Protein AF-0000000080726819 (afdb_homodimer)

Radius of gyration: 33.62 Å; Cα contacts (8 Å, |Δi|>4): 1316; chains: 2; bounding box: 172×90×81 Å

Foldseek 3Di:
DPPPPPPPPPPPPPPPPPVVPPCPPDPDDLPPVQQVVQVVLLVVLVPQQPDDDPPPPPPDDDDDDDDDDDDDDDPDDPDPPPPPPPPPPPPPPPPPPPPVVPADDLLDPCCCVAAAVLLPEAEAEDADDDPALCVVLVHDDDPVADLPDPLNVNERQARGGGLSNLLVQLQVLLVCVVVVHFQVVLVVSCVVHPGGADDPPDQAEQPVGKYKGKDALDFDFADPPALQHARDRDNPPPVRHDDHRLRLRFRMWIFIFQSNHDPVCVVLLRVQHPDDPGTGQIAEGEHEDGPPGDLSSRVSSQSSVQQSSLVSLLVLLLLLCVLPVVQRPDQVLRKHKYKYDDRQKIWIWMKGFDDDPNDGRYIYIYTHDMDGSSDSVRSVRSSRNSNSSVVSCRPVVVLSSVSSSVSNCVSVVHDDDDSPPPPPPPCPPVPD/DPPPPPPPPPPPPPPPPPPVPPCPPPPDDLPPVQQVVQVCLLVVLVPQQPDDDPDPPDDPPPDPDDDDDDDDDDPPPPDPPPPPPPPPPPPPPPPPPVPVVPADDLLDPCCCVAAAVLLPEAEAEDADDDPALCVVLVHDDDDVAPLPDPLNVNERQARDHDLSNLLVQLQVLLVCVVVVHFQVVLVVSCVSHPGGADDPPDQAEQPVGKYKGKDALDFDFADPPALQHARDRDNPPPVRHDDHRLRLRFRMWIFIFQSNHDPVCVVLLRVQHDDDPGTGQIAEGEHEDHPPGDLSSRVSSQSSVQQSSLVSLLVLLLLLCVLPVVQRPDQVLRKHKYKYDDRQKIWIWMKGFDDDPNDGRYIYIYTHDMDGSSDSVRSVRSSRNSNSSSVSCRPVVVLSSVLSSVSNCVSVVHDDDDSPPPPPPPCPPPPD

Sequence (864 aa):
MSPETSTTNDHTDRVENAELYSPLDQIPETDSKATNELWGVITGNISTMSTGGNKKVGRTRRDGTMARSTASGTSSSILRSTTASEAAESEITLGSTWTHSRTITPRSSRFAELVLNPRRIFVNYTNAIVPTPFVHFGTRKPEEGYKALPNLGSANIWIDMEDSNVSKLAAEYKEMRGYNLCETEFASLAMDFLLRREWRSSGTQEDRLWRADRMLELVSPPKESAHWRKPPILNDGMLDHVEWTWDVRPDCSYWLSLKGFSPVYRFQIQNCTFVRDWITCPYFSVEFKRDGESEDVAVARVTAAASLALFNRYRLHSEAKKAKPTVCSDSTTIRHYSLTFVGPKFVFWVLQPDIADGKWNGCTMKRLVGADASDEYGVGQLIDWINEIHRWGLSIHAGSCQRDIKAILNVGGVRTSDIHSTGLELDQSTGGMSPETSTTNDHTDRVENAELYSPLDQIPETDSKATNELWGVITGNISTMSTGGNKKVGRTRRDGTMARSTASGTSSSILRSTTASEAAESEITLGSTWTHSRTITPRSSRFAELVLNPRRIFVNYTNAIVPTPFVHFGTRKPEEGYKALPNLGSANIWIDMEDSNVSKLAAEYKEMRGYNLCETEFASLAMDFLLRREWRSSGTQEDRLWRADRMLELVSPPKESAHWRKPPILNDGMLDHVEWTWDVRPDCSYWLSLKGFSPVYRFQIQNCTFVRDWITCPYFSVEFKRDGESEDVAVARVTAAASLALFNRYRLHSEAKKAKPTVCSDSTTIRHYSLTFVGPKFVFWVLQPDIADGKWNGCTMKRLVGADASDEYGVGQLIDWINEIHRWGLSIHAGSCQRDIKAILNVGGVRTSDIHSTGLELDQSTGG

Nearest PDB structures (foldseek):
  7oi6-assembly1_5  TM=5.204E-01  e=4.390E-03  Homo sapiens
  7a5g-assembly1_53  TM=4.916E-01  e=9.823E-02  Homo sapiens
  4ttz-assembly1_C  TM=4.423E-01  e=7.649E-01  Chlamydomonas reinhardtii
  4u2j-assembly2_C  TM=4.417E-01  e=1.297E+00  Chlamydomonas reinhardtii
  6zz8-assembly2_C-2  TM=3.591E-01  e=6.803E-01  Chlamydomonas reinhardtii

Organism: Metarhizium acridum (strain CQMa 102) (NCBI:txid655827)

pLDDT: mean 74.88, std 29.7, range [15.62, 98.81]

Secondary structure (DSSP, 8-state):
-------------------------------HHHHHHHHHHHHHTTGGG--------------------------------------------TTS---------TTSTTHIIIIIGGGTEEEE-SPP----HHHHHT----TT-GGGSTT-TT--------HHHHHHHHHHHHHHHHTT--HHHHHHHHHHHTS----TTS--------EEEEESS------TTSSS-PPPP--TT-TT----------SEEEEEE-TTS-HHHHHHHTTTS-EETTEEEEEEEEEEPPTTS-HHHHHHHHHHHHHHHHHHHHHHHHHHHHH-TTTS---TT--EEEEEEETTEEEEEEEEEEEETTEEEEEEEEEEEEEETTSHHHHHHHHHHHHHHHHHIIIIIHHHHHHHHHHHHHHTT---------------GGG-/-------------------------------HHHHHHHHHHHHHTTGGGGG------------------------------------------TTS---------TTSTTHIIIIIGGGTEEEE-SPP----HHHHHT----TT-GGGSTT-TT--------HHHHHHHHHHHHHHHHTT--HHHHHHHHHHHTS----TTS--------EEEEESS------TTSSS-PPPP--TT-TT----------SEEEEEE-TTS-HHHHHHHTTTS-EETTEEEEEEEEEEPPTTS-HHHHHHHHHHHHHHHHHHHHHHHHHHHHH-TTTS---TT--EEEEEEETTEEEEEEEEEEEETTEEEEEEEEEEEEEETTSHHHHHHHHHHHHHHHHHIIIIIHHHHHHHHHHHHHHTT---------------GGG-

Solvent-accessible surface area (backbone atoms only — not comparable to full-atom values): 49769 Å² total; per-residue (Å²): 136,80,80,74,76,76,75,76,78,77,74,75,74,74,76,74,68,71,71,74,74,71,74,71,65,74,70,69,70,80,46,56,60,35,48,44,33,13,51,32,21,55,43,48,46,64,60,63,55,66,76,79,79,84,73,78,79,77,78,74,77,81,72,86,73,85,82,79,80,74,84,81,77,85,75,82,70,85,75,78,79,69,84,77,76,80,73,74,80,74,78,76,70,78,69,65,72,69,67,68,68,75,78,74,42,55,78,39,90,55,31,55,66,27,50,31,43,31,27,43,42,46,78,39,82,67,60,59,91,56,93,42,59,37,68,75,71,73,52,72,86,58,87,78,40,68,50,67,38,87,73,34,33,74,35,49,49,58,72,41,62,37,69,53,23,40,46,49,51,7,41,33,38,38,44,41,57,73,66,64,59,54,32,64,48,42,49,48,52,40,48,69,67,66,55,48,55,49,69,77,53,53,84,60,61,75,73,70,42,51,33,58,37,60,39,47,45,49,88,69,57,48,40,87,91,48,57,39,33,67,71,60,78,67,45,78,81,54,80,70,62,54,88,62,75,64,65,60,41,45,60,30,32,34,22,36,32,47,60,16,42,54,69,68,55,61,60,54,46,54,79,63,36,46,58,64,94,50,32,31,73,55,42,38,39,31,22,60,30,50,78,95,52,55,64,62,32,27,53,46,41,41,49,52,43,40,46,32,44,35,44,34,51,50,49,39,41,53,53,8,23,71,58,32,50,84,79,44,63,77,67,85,68,56,54,24,34,37,38,39,33,54,60,53,29,37,38,37,32,42,32,40,70,35,69,53,94,89,33,89,58,28,30,43,35,33,33,45,48,70,47,42,28,47,36,48,68,28,37,51,50,51,50,50,40,54,42,50,50,49,51,42,42,56,41,57,43,41,49,52,50,50,46,24,48,48,34,40,38,45,74,73,68,47,90,68,79,81,77,68,78,75,66,74,69,72,79,68,67,73,77,113,133,83,78,78,77,77,75,75,76,76,75,76,74,74,75,75,71,71,72,75,73,73,72,70,67,75,70,68,69,80,46,57,62,32,48,42,35,18,52,32,18,62,44,50,45,64,59,64,53,66,74,78,79,82,75,79,78,76,73,78,69,83,77,80,71,84,75,83,82,75,84,82,76,84,70,81,73,77,75,75,79,66,83,77,75,80,75,74,79,72,75,75,69,77,71,64,72,68,66,68,67,76,78,74,42,54,78,38,92,53,30,55,68,25,50,32,42,32,29,42,42,46,78,40,81,67,62,58,92,56,93,42,60,36,67,76,70,72,52,73,86,59,88,77,39,69,48,67,39,88,72,33,35,71,36,46,51,61,72,48,64,41,68,53,21,40,45,48,51,7,41,34,37,37,45,38,57,74,66,63,58,53,32,64,46,41,49,49,53,41,48,69,65,67,54,47,55,49,69,78,50,53,84,61,60,74,74,70,43,50,32,58,38,58,38,45,45,48,88,67,57,47,39,86,92,48,58,37,33,67,72,59,76,68,45,77,78,54,78,71,62,54,90,62,77,64,66,60,40,44,60,29,33,35,22,36,31,47,60,15,42,54,69,67,54,61,58,55,47,54,80,63,38,46,59,63,94,51,34,30,74,55,41,38,38,31,22,58,31,51,78,97,52,55,65,62,34,27,53,47,41,43,49,51,44,40,47,33,43,37,45,34,52,50,49,40,41,54,53,8,23,72,58,32,49,87,79,45,63,78,65,86,67,56,54,24,34,36,38,39,34,55,60,52,31,36,37,36,34,41,33,40,71,34,69,54,96,90,33,88,57,29,31,42,36,33,32,46,50,69,47,43,28,48,34,50,68,29,37,50,50,52,49,50,40,55,42,50,49,47,50,41,41,56,43,57,41,42,48,50,50,50,47,25,48,48,34,41,37,46,73,73,68,44,90,67,78,82,77,68,80,74,65,74,70,71,79,69,66,73,77,112

Structure (mmCIF, N/CA/C/O backbone):
data_AF-0000000080726819-model_v1
#
loop_
_entity.id
_entity.type
_entity.pdbx_description
1 polymer 'Uncharacterized protein'
#
loop_
_atom_site.group_PDB
_atom_site.id
_atom_site.type_symbol
_atom_site.label_atom_id
_atom_site.label_alt_id
_atom_site.label_comp_id
_atom_site.label_asym_id
_atom_site.label_entity_id
_atom_site.label_seq_id
_atom_site.pdbx_PDB_ins_code
_atom_site.Cartn_x
_atom_site.Cartn_y
_atom_site.Cartn_z
_atom_site.occupancy
_atom_site.B_iso_or_equiv
_atom_site.auth_seq_id
_atom_site.auth_comp_id
_atom_site.auth_asym_id
_atom_site.auth_atom_id
_atom_site.pdbx_PDB_model_num
ATOM 1 N N . MET A 1 1 ? -87.312 -15.336 1.708 1 24.67 1 MET A N 1
ATOM 2 C CA . MET A 1 1 ? -86.25 -15.773 2.621 1 24.67 1 MET A CA 1
ATOM 3 C C . MET A 1 1 ? -85.125 -14.727 2.713 1 24.67 1 MET A C 1
ATOM 5 O O . MET A 1 1 ? -84.875 -14.023 1.739 1 24.67 1 MET A O 1
ATOM 9 N N . SER A 1 2 ? -84.812 -14.344 3.98 1 24.44 2 SER A N 1
ATOM 10 C CA . SER A 1 2 ? -84.25 -13.211 4.75 1 24.44 2 SER A CA 1
ATOM 11 C C . SER A 1 2 ? -82.75 -13.039 4.535 1 24.44 2 SER A C 1
ATOM 13 O O . SER A 1 2 ? -82 -13.938 4.852 1 24.44 2 SER A O 1
ATOM 15 N N . PRO A 1 3 ? -82.375 -12.461 3.434 1 29.05 3 PRO A N 1
ATOM 16 C CA . PRO A 1 3 ? -81 -12.445 2.967 1 29.05 3 PRO A CA 1
ATOM 17 C C . PRO A 1 3 ? -80.062 -11.781 3.961 1 29.05 3 PRO A C 1
ATOM 19 O O . PRO A 1 3 ? -80.188 -10.594 4.258 1 29.05 3 PRO A O 1
ATOM 22 N N . GLU A 1 4 ? -79.812 -12.531 5.051 1 23.92 4 GLU A N 1
ATOM 23 C CA . GLU A 1 4 ? -79.125 -12.023 6.242 1 23.92 4 GLU A CA 1
ATOM 24 C C . GLU A 1 4 ? -77.75 -11.484 5.902 1 23.92 4 GLU A C 1
ATOM 26 O O . GLU A 1 4 ? -77 -12.117 5.16 1 23.92 4 GLU A O 1
ATOM 31 N N . THR A 1 5 ? -77.562 -10.195 5.844 1 28.45 5 THR A N 1
ATOM 32 C CA . THR A 1 5 ? -76.562 -9.211 5.582 1 28.45 5 THR A CA 1
ATOM 33 C C . THR A 1 5 ? -75.375 -9.406 6.531 1 28.45 5 THR A C 1
ATOM 35 O O . THR A 1 5 ? -75.438 -9.086 7.719 1 28.45 5 THR A O 1
ATOM 38 N N . SER A 1 6 ? -74.812 -10.656 6.512 1 25.08 6 SER A N 1
ATOM 39 C CA . SER A 1 6 ? -73.812 -10.969 7.562 1 25.08 6 SER A CA 1
ATOM 40 C C . SER A 1 6 ? -72.688 -9.969 7.578 1 25.08 6 SER A C 1
ATOM 42 O O . SER A 1 6 ? -72.062 -9.727 6.547 1 25.08 6 SER A O 1
ATOM 44 N N . THR A 1 7 ? -72.75 -8.953 8.422 1 25.88 7 THR A N 1
ATOM 45 C CA . THR A 1 7 ? -71.938 -7.824 8.766 1 25.88 7 THR A CA 1
ATOM 46 C C . THR A 1 7 ? -70.562 -8.305 9.25 1 25.88 7 THR A C 1
ATOM 48 O O . THR A 1 7 ? -70.438 -8.875 10.336 1 25.88 7 THR A O 1
ATOM 51 N N . THR A 1 8 ? -69.875 -9.086 8.391 1 25.14 8 THR A N 1
ATOM 52 C CA . THR A 1 8 ? -68.625 -9.68 8.859 1 25.14 8 THR A CA 1
ATOM 53 C C . THR A 1 8 ? -67.688 -8.609 9.438 1 25.14 8 THR A C 1
ATOM 55 O O . THR A 1 8 ? -67.438 -7.594 8.789 1 25.14 8 THR A O 1
ATOM 58 N N . ASN A 1 9 ? -67.75 -8.445 10.758 1 23.3 9 ASN A N 1
ATOM 59 C CA . ASN A 1 9 ? -67.062 -7.578 11.695 1 23.3 9 ASN A CA 1
ATOM 60 C C . ASN A 1 9 ? -65.562 -7.746 11.578 1 23.3 9 ASN A C 1
ATOM 62 O O . ASN A 1 9 ? -65 -8.812 11.883 1 23.3 9 ASN A O 1
ATOM 66 N N . ASP A 1 10 ? -64.938 -7.402 10.43 1 23.31 10 ASP A N 1
ATOM 67 C CA . ASP A 1 10 ? -63.531 -7.527 10.156 1 23.31 10 ASP A CA 1
ATOM 68 C C . ASP A 1 10 ? -62.719 -6.82 11.227 1 23.31 10 ASP A C 1
ATOM 70 O O . ASP A 1 10 ? -62.75 -5.598 11.352 1 23.31 10 ASP A O 1
ATOM 74 N N . HIS A 1 11 ? -62.781 -7.375 12.484 1 23.81 11 HIS A N 1
ATOM 75 C CA . HIS A 1 11 ? -62 -6.848 13.602 1 23.81 11 HIS A CA 1
ATOM 76 C C . HIS A 1 11 ? -60.531 -6.75 13.234 1 23.81 11 HIS A C 1
ATOM 78 O O . HIS A 1 11 ? -59.906 -7.75 12.891 1 23.81 11 HIS A O 1
ATOM 84 N N . THR A 1 12 ? -60.156 -5.68 12.516 1 23.86 12 THR A N 1
ATOM 85 C CA . THR A 1 12 ? -58.812 -5.285 12.164 1 23.86 12 THR A CA 1
ATOM 86 C C . THR A 1 12 ? -57.906 -5.262 13.398 1 23.86 12 THR A C 1
ATOM 88 O O . THR A 1 12 ? -58.125 -4.461 14.312 1 23.86 12 THR A O 1
ATOM 91 N N . ASP A 1 13 ? -57.719 -6.473 13.984 1 21.81 13 ASP A N 1
ATOM 92 C CA . ASP A 1 13 ? -56.844 -6.559 15.148 1 21.81 13 ASP A CA 1
ATOM 93 C C . ASP A 1 13 ? -55.531 -5.809 14.914 1 21.81 13 ASP A C 1
ATOM 95 O O . ASP A 1 13 ? -54.812 -6.082 13.945 1 21.81 13 ASP A O 1
ATOM 99 N N . ARG A 1 14 ? -55.5 -4.523 15.258 1 22.58 14 ARG A N 1
ATOM 100 C CA . ARG A 1 14 ? -54.344 -3.662 15.328 1 22.58 14 ARG A CA 1
ATOM 101 C C . ARG A 1 14 ? -53.219 -4.332 16.109 1 22.58 14 ARG A C 1
ATOM 103 O O . ARG A 1 14 ? -53.344 -4.535 17.328 1 22.58 14 ARG A O 1
ATOM 110 N N . VAL A 1 15 ? -52.719 -5.43 15.57 1 22.69 15 VAL A N 1
ATOM 111 C CA . VAL A 1 15 ? -51.625 -6.062 16.266 1 22.69 15 VAL A CA 1
ATOM 112 C C . VAL A 1 15 ? -50.594 -5.012 16.672 1 22.69 15 VAL A C 1
ATOM 114 O O . VAL A 1 15 ? -50.062 -4.285 15.82 1 22.69 15 VAL A O 1
ATOM 117 N N . GLU A 1 16 ? -50.75 -4.402 17.797 1 22.47 16 GLU A N 1
ATOM 118 C CA . GLU A 1 16 ? -49.844 -3.494 18.484 1 22.47 16 GLU A CA 1
ATOM 119 C C . GLU A 1 16 ? -48.469 -4.125 18.656 1 22.47 16 GLU A C 1
ATOM 121 O O . GLU A 1 16 ? -48.219 -4.805 19.641 1 22.47 16 GLU A O 1
ATOM 126 N N . ASN A 1 17 ? -48.094 -5.004 17.844 1 21.48 17 ASN A N 1
ATOM 127 C CA . ASN A 1 17 ? -46.875 -5.629 18.328 1 21.48 17 ASN A CA 1
ATOM 128 C C . ASN A 1 17 ? -45.75 -4.617 18.422 1 21.48 17 ASN A C 1
ATOM 130 O O . ASN A 1 17 ? -45 -4.402 17.469 1 21.48 17 ASN A O 1
ATOM 134 N N . ALA A 1 18 ? -45.969 -3.375 18.703 1 21.98 18 ALA A N 1
ATOM 135 C CA . ALA A 1 18 ? -44.781 -2.535 18.641 1 21.98 18 ALA A CA 1
ATOM 136 C C . ALA A 1 18 ? -43.688 -3.035 19.594 1 21.98 18 ALA A C 1
ATOM 138 O O . ALA A 1 18 ? -43.75 -2.758 20.797 1 21.98 18 ALA A O 1
ATOM 139 N N . GLU A 1 19 ? -43.562 -4.355 19.766 1 23.61 19 GLU A N 1
ATOM 140 C CA . GLU A 1 19 ? -42.5 -4.602 20.734 1 23.61 19 GLU A CA 1
ATOM 141 C C . GLU A 1 19 ? -41.25 -3.803 20.406 1 23.61 19 GLU A C 1
ATOM 143 O O . GLU A 1 19 ? -40.719 -3.896 19.297 1 23.61 19 GLU A O 1
ATOM 148 N N . LEU A 1 20 ? -41.188 -2.633 20.984 1 24.72 20 LEU A N 1
ATOM 149 C CA . LEU A 1 20 ? -40 -1.755 21 1 24.72 20 LEU A CA 1
ATOM 150 C C . LEU A 1 20 ? -38.75 -2.539 21.344 1 24.72 20 LEU A C 1
ATOM 152 O O . LEU A 1 20 ? -38.594 -3.057 22.453 1 24.72 20 LEU A O 1
ATOM 156 N N . TYR A 1 21 ? -38.344 -3.412 20.438 1 22.58 21 TYR A N 1
ATOM 157 C CA . TYR A 1 21 ? -37.031 -4.055 20.672 1 22.58 21 TYR A CA 1
ATOM 158 C C . TYR A 1 21 ? -36 -3.037 21.094 1 22.58 21 TYR A C 1
ATOM 160 O O . TYR A 1 21 ? -35.719 -2.072 20.391 1 22.58 21 TYR A O 1
ATOM 168 N N . SER A 1 22 ? -36.062 -2.672 22.359 1 24.56 22 SER A N 1
ATOM 169 C CA . SER A 1 22 ? -34.969 -1.88 22.922 1 24.56 22 SER A CA 1
ATOM 170 C C . SER A 1 22 ? -33.625 -2.562 22.703 1 24.56 22 SER A C 1
ATOM 172 O O . SER A 1 22 ? -33.312 -3.57 23.344 1 24.56 22 SER A O 1
ATOM 174 N N . PRO A 1 23 ? -33.281 -2.764 21.469 1 24.44 23 PRO A N 1
ATOM 175 C CA . PRO A 1 23 ? -32 -3.43 21.281 1 24.44 23 PRO A CA 1
ATOM 176 C C . PRO A 1 23 ? -30.906 -2.84 22.156 1 24.44 23 PRO A C 1
ATOM 178 O O . PRO A 1 23 ? -30.266 -1.854 21.766 1 24.44 23 PRO A O 1
ATOM 181 N N . LEU A 1 24 ? -31.266 -2.391 23.312 1 28.3 24 LEU A N 1
ATOM 182 C CA . LEU A 1 24 ? -30.109 -1.933 24.078 1 28.3 24 LEU A CA 1
ATOM 183 C C . LEU A 1 24 ? -29.031 -3.012 24.141 1 28.3 24 LEU A C 1
ATOM 185 O O . LEU A 1 24 ? -28.875 -3.67 25.172 1 28.3 24 LEU A O 1
ATOM 189 N N . ASP A 1 25 ? -29.125 -3.99 23.25 1 25.73 25 ASP A N 1
ATOM 190 C CA . ASP A 1 25 ? -28.156 -5.051 23.484 1 25.73 25 ASP A CA 1
ATOM 191 C C . ASP A 1 25 ? -26.766 -4.469 23.75 1 25.73 25 ASP A C 1
ATOM 193 O O . ASP A 1 25 ? -26.422 -3.414 23.219 1 25.73 25 ASP A O 1
ATOM 197 N N . GLN A 1 26 ? -26.156 -5.102 24.781 1 27.77 26 GLN A N 1
ATOM 198 C CA . GLN A 1 26 ? -24.859 -4.977 25.438 1 27.77 26 GLN A CA 1
ATOM 199 C C . GLN A 1 26 ? -23.719 -4.969 24.422 1 27.77 26 GLN A C 1
ATOM 201 O O . GLN A 1 26 ? -23.516 -5.949 23.703 1 27.77 26 GLN A O 1
ATOM 206 N N . ILE A 1 27 ? -23.656 -3.924 23.859 1 29.73 27 ILE A N 1
ATOM 207 C CA . ILE A 1 27 ? -22.484 -3.836 23 1 29.73 27 ILE A CA 1
ATOM 208 C C . ILE A 1 27 ? -21.266 -4.398 23.734 1 29.73 27 ILE A C 1
ATOM 210 O O . ILE A 1 27 ? -20.891 -3.9 24.797 1 29.73 27 ILE A O 1
ATOM 214 N N . PRO A 1 28 ? -21.141 -5.676 23.516 1 29.34 28 PRO A N 1
ATOM 215 C CA . PRO A 1 28 ? -20.031 -6.309 24.234 1 29.34 28 PRO A CA 1
ATOM 216 C C . PRO A 1 28 ? -18.812 -5.41 24.344 1 29.34 28 PRO A C 1
ATOM 218 O O . PRO A 1 28 ? -18.609 -4.543 23.484 1 29.34 28 PRO A O 1
ATOM 221 N N . GLU A 1 29 ? -18.312 -5.25 25.484 1 31.47 29 GLU A N 1
ATOM 222 C CA . GLU A 1 29 ? -17.109 -4.535 25.891 1 31.47 29 GLU A CA 1
ATOM 223 C C . GLU A 1 29 ? -15.977 -4.758 24.891 1 31.47 29 GLU A C 1
ATOM 225 O O . GLU A 1 29 ? -15.758 -5.879 24.438 1 31.47 29 GLU A O 1
ATOM 230 N N . THR A 1 30 ? -15.773 -3.783 24.25 1 35.38 30 THR A N 1
ATOM 231 C CA . THR A 1 30 ? -14.727 -3.801 23.234 1 35.38 30 THR A CA 1
ATOM 232 C C . THR A 1 30 ? -13.469 -4.484 23.766 1 35.38 30 THR A C 1
ATOM 234 O O . THR A 1 30 ? -12.875 -4.023 24.75 1 35.38 30 THR A O 1
ATOM 237 N N . ASP A 1 31 ? -13.578 -5.844 23.781 1 33.88 31 ASP A N 1
ATOM 238 C CA . ASP A 1 31 ? -12.477 -6.652 24.281 1 33.88 31 ASP A CA 1
ATOM 239 C C . ASP A 1 31 ? -11.164 -6.301 23.578 1 33.88 31 ASP A C 1
ATOM 241 O O . ASP A 1 31 ? -11.016 -6.539 22.391 1 33.88 31 ASP A O 1
ATOM 245 N N . SER A 1 32 ? -10.555 -5.297 24.172 1 37.03 32 SER A N 1
ATOM 246 C CA . SER A 1 32 ? -9.203 -4.922 23.766 1 37.03 32 SER A CA 1
ATOM 247 C C . SER A 1 32 ? -8.375 -6.145 23.391 1 37.03 32 SER A C 1
ATOM 249 O O . SER A 1 32 ? -7.434 -6.047 22.594 1 37.03 32 SER A O 1
ATOM 251 N N . LYS A 1 33 ? -8.844 -7.305 24.031 1 38.41 33 LYS A N 1
ATOM 252 C CA . LYS A 1 33 ? -8.203 -8.586 23.75 1 38.41 33 LYS A CA 1
ATOM 253 C C . LYS A 1 33 ? -8.523 -9.055 22.328 1 38.41 33 LYS A C 1
ATOM 255 O O . LYS A 1 33 ? -7.641 -9.539 21.625 1 38.41 33 LYS A O 1
ATOM 260 N N . ALA A 1 34 ? -9.758 -8.812 22.016 1 41.12 34 ALA A N 1
ATOM 261 C CA . ALA A 1 34 ? -10.18 -9.328 20.719 1 41.12 34 ALA A CA 1
ATOM 262 C C . ALA A 1 34 ? -9.562 -8.531 19.578 1 41.12 34 ALA A C 1
ATOM 264 O O . ALA A 1 34 ? -9.156 -9.094 18.562 1 41.12 34 ALA A O 1
ATOM 265 N N . THR A 1 35 ? -9.453 -7.168 19.672 1 44.62 35 THR A N 1
ATOM 266 C CA . THR A 1 35 ? -8.812 -6.328 18.672 1 44.62 35 THR A CA 1
ATOM 267 C C . THR A 1 35 ? -7.316 -6.617 18.594 1 44.62 35 THR A C 1
ATOM 269 O O . THR A 1 35 ? -6.762 -6.75 17.5 1 44.62 35 THR A O 1
ATOM 272 N N . ASN A 1 36 ? -6.789 -6.738 19.812 1 43.44 36 ASN A N 1
ATOM 273 C CA . ASN A 1 36 ? -5.402 -7.18 19.922 1 43.44 36 ASN A CA 1
ATOM 274 C C . ASN A 1 36 ? -5.215 -8.578 19.344 1 43.44 36 ASN A C 1
ATOM 276 O O . ASN A 1 36 ? -4.203 -8.867 18.703 1 43.44 36 ASN A O 1
ATOM 280 N N . GLU A 1 37 ? -6.316 -9.352 19.484 1 44.47 37 GLU A N 1
ATOM 281 C CA . GLU A 1 37 ? -6.328 -10.703 18.922 1 44.47 37 GLU A CA 1
ATOM 282 C C . GLU A 1 37 ? -6.387 -10.664 17.406 1 44.47 37 GLU A C 1
ATOM 284 O O . GLU A 1 37 ? -5.684 -11.422 16.734 1 44.47 37 GLU A O 1
ATOM 289 N N . LEU A 1 38 ? -7.152 -9.758 16.891 1 47.41 38 LEU A N 1
ATOM 290 C CA . LEU A 1 38 ? -7.25 -9.719 15.43 1 47.41 38 LEU A CA 1
ATOM 291 C C . LEU A 1 38 ? -5.938 -9.25 14.812 1 47.41 38 LEU A C 1
ATOM 293 O O . LEU A 1 38 ? -5.473 -9.82 13.828 1 47.41 38 LEU A O 1
ATOM 297 N N . TRP A 1 39 ? -5.5 -8.188 15.281 1 47.25 39 TRP A N 1
ATOM 298 C CA . TRP A 1 39 ? -4.188 -7.758 14.805 1 47.25 39 TRP A CA 1
ATOM 299 C C . TRP A 1 39 ? -3.105 -8.75 15.227 1 47.25 39 TRP A C 1
ATOM 301 O O . TRP A 1 39 ? -2.168 -9.016 14.469 1 47.25 39 TRP A O 1
ATOM 311 N N . GLY A 1 40 ? -3.453 -9.594 16.422 1 41.88 40 GLY A N 1
ATOM 312 C CA . GLY A 1 40 ? -2.701 -10.758 16.859 1 41.88 40 GLY A CA 1
ATOM 313 C C . GLY A 1 40 ? -2.762 -11.914 15.875 1 41.88 40 GLY A C 1
ATOM 314 O O . GLY A 1 40 ? -1.763 -12.602 15.664 1 41.88 40 GLY A O 1
ATOM 315 N N . VAL A 1 41 ? -3.943 -12.227 15.438 1 43.94 41 VAL A N 1
ATOM 316 C CA . VAL A 1 41 ? -4.105 -13.273 14.438 1 43.94 41 VAL A CA 1
ATOM 317 C C . VAL A 1 41 ? -3.264 -12.945 13.203 1 43.94 41 VAL A C 1
ATOM 319 O O . VAL A 1 41 ? -2.617 -13.828 12.641 1 43.94 41 VAL A O 1
ATOM 322 N N . ILE A 1 42 ? -3.324 -11.805 12.789 1 40.12 42 ILE A N 1
ATOM 323 C CA . ILE A 1 42 ? -2.535 -11.422 11.625 1 40.12 42 ILE A CA 1
ATOM 324 C C . ILE A 1 42 ? -1.048 -11.5 11.961 1 40.12 42 ILE A C 1
ATOM 326 O O . ILE A 1 42 ? -0.256 -12.031 11.18 1 40.12 42 ILE A O 1
ATOM 330 N N . THR A 1 43 ? -0.663 -11.133 13.164 1 39.19 43 THR A N 1
ATOM 331 C CA . THR A 1 43 ? 0.733 -11.133 13.586 1 39.19 43 THR A CA 1
ATOM 332 C C . THR A 1 43 ? 1.136 -12.508 14.125 1 39.19 43 THR A C 1
ATOM 334 O O . THR A 1 43 ? 2.322 -12.828 14.18 1 39.19 43 THR A O 1
ATOM 337 N N . GLY A 1 44 ? 0.182 -13.414 14.594 1 36.53 44 GLY A N 1
ATOM 338 C CA . GLY A 1 44 ? 0.424 -14.703 15.219 1 36.53 44 GLY A CA 1
ATOM 339 C C . GLY A 1 44 ? 1.023 -15.727 14.273 1 36.53 44 GLY A C 1
ATOM 340 O O . GLY A 1 44 ? 1.596 -16.719 14.711 1 36.53 44 GLY A O 1
ATOM 341 N N . ASN A 1 45 ? 0.64 -15.789 13.078 1 35.34 45 ASN A N 1
ATOM 342 C CA . ASN A 1 45 ? 1.121 -16.891 12.258 1 35.34 45 ASN A CA 1
ATOM 343 C C . ASN A 1 45 ? 2.635 -16.828 12.062 1 35.34 45 ASN A C 1
ATOM 345 O O . ASN A 1 45 ? 3.211 -17.672 11.375 1 35.34 45 ASN A O 1
ATOM 349 N N . ILE A 1 46 ? 3.236 -15.836 12.594 1 32.19 46 ILE A N 1
ATOM 350 C CA . ILE A 1 46 ? 4.676 -15.844 12.367 1 32.19 46 ILE A CA 1
ATOM 351 C C . ILE A 1 46 ? 5.355 -16.781 13.359 1 32.19 46 ILE A C 1
ATOM 353 O O . ILE A 1 46 ? 6.48 -17.234 13.133 1 32.19 46 ILE A O 1
ATOM 357 N N . SER A 1 47 ? 4.699 -17.297 14.406 1 31.83 47 SER A N 1
ATOM 358 C CA . SER A 1 47 ? 5.391 -18.078 15.422 1 31.83 47 SER A CA 1
ATOM 359 C C . SER A 1 47 ? 5.742 -19.469 14.906 1 31.83 47 SER A C 1
ATOM 361 O O . SER A 1 47 ? 6.465 -20.219 15.57 1 31.83 47 SER A O 1
ATOM 363 N N . THR A 1 48 ? 4.938 -20.062 14.031 1 29.53 48 THR A N 1
ATOM 364 C CA . THR A 1 48 ? 5.129 -21.516 13.906 1 29.53 48 THR A CA 1
ATOM 365 C C . THR A 1 48 ? 6.445 -21.812 13.203 1 29.53 48 THR A C 1
ATOM 367 O O . THR A 1 48 ? 6.809 -22.984 13.039 1 29.53 48 THR A O 1
ATOM 370 N N . MET A 1 49 ? 7.094 -20.953 12.617 1 26.34 49 MET A N 1
ATOM 371 C CA . MET A 1 49 ? 8.062 -21.578 11.727 1 26.34 49 MET A CA 1
ATOM 372 C C . MET A 1 49 ? 9.328 -21.969 12.484 1 26.34 49 MET A C 1
ATOM 374 O O . MET A 1 49 ? 10.367 -22.219 11.875 1 26.34 49 MET A O 1
ATOM 378 N N . SER A 1 50 ? 9.336 -21.969 13.812 1 24.3 50 SER A N 1
ATOM 379 C CA . SER A 1 50 ? 10.648 -22.062 14.445 1 24.3 50 SER A CA 1
ATOM 380 C C . SER A 1 50 ? 11.297 -23.422 14.188 1 24.3 50 SER A C 1
ATOM 382 O O . SER A 1 50 ? 12.5 -23.5 13.953 1 24.3 50 SER A O 1
ATOM 384 N N . THR A 1 51 ? 10.797 -24.547 14.57 1 25.72 51 THR A N 1
ATOM 385 C CA . THR A 1 51 ? 11.664 -25.453 15.32 1 25.72 51 THR A CA 1
ATOM 386 C C . THR A 1 51 ? 12.383 -26.422 14.383 1 25.72 51 THR A C 1
ATOM 388 O O . THR A 1 51 ? 12.961 -27.406 14.828 1 25.72 51 THR A O 1
ATOM 391 N N . GLY A 1 52 ? 12.594 -26.281 13.078 1 19.84 52 GLY A N 1
ATOM 392 C CA . GLY A 1 52 ? 13.133 -27.531 12.57 1 19.84 52 GLY A CA 1
ATOM 393 C C . GLY A 1 52 ? 14.508 -27.875 13.117 1 19.84 52 GLY A C 1
ATOM 394 O O . GLY A 1 52 ? 15.188 -27 13.664 1 19.84 52 GLY A O 1
ATOM 395 N N . GLY A 1 53 ? 14.938 -29.234 13.07 1 19.69 53 GLY A N 1
ATOM 396 C CA . GLY A 1 53 ? 15.875 -30.219 13.594 1 19.69 53 GLY A CA 1
ATOM 397 C C . GLY A 1 53 ? 17.297 -29.984 13.133 1 19.69 53 GLY A C 1
ATOM 398 O O . GLY A 1 53 ? 17.531 -29.453 12.047 1 19.69 53 GLY A O 1
ATOM 399 N N . ASN A 1 54 ? 18.172 -29.781 14.062 1 23.05 54 ASN A N 1
ATOM 400 C CA . ASN A 1 54 ? 19.641 -29.672 14.078 1 23.05 54 ASN A CA 1
ATOM 401 C C . ASN A 1 54 ? 20.297 -30.875 13.398 1 23.05 54 ASN A C 1
ATOM 403 O O . ASN A 1 54 ? 20.469 -31.922 14.023 1 23.05 54 ASN A O 1
ATOM 407 N N . LYS A 1 55 ? 19.828 -31.344 12.188 1 20.75 55 LYS A N 1
ATOM 408 C CA . LYS A 1 55 ? 20.609 -32.5 11.82 1 20.75 55 LYS A CA 1
ATOM 409 C C . LYS A 1 55 ? 22.078 -32.156 11.633 1 20.75 55 LYS A C 1
ATOM 411 O O . LYS A 1 55 ? 22.391 -31.078 11.117 1 20.75 55 LYS A O 1
ATOM 416 N N . LYS A 1 56 ? 23.031 -32.844 12.289 1 21.34 56 LYS A N 1
ATOM 417 C CA . LYS A 1 56 ? 24.469 -32.969 12.469 1 21.34 56 LYS A CA 1
ATOM 418 C C . LYS A 1 56 ? 25.156 -33.281 11.141 1 21.34 56 LYS A C 1
ATOM 420 O O . LYS A 1 56 ? 25.234 -34.438 10.719 1 21.34 56 LYS A O 1
ATOM 425 N N . VAL A 1 57 ? 24.844 -32.562 9.992 1 19.03 57 VAL A N 1
ATOM 426 C CA . VAL A 1 57 ? 25.562 -33.219 8.906 1 19.03 57 VAL A CA 1
ATOM 427 C C . VAL A 1 57 ? 27.062 -32.969 9.055 1 19.03 57 VAL A C 1
ATOM 429 O O . VAL A 1 57 ? 27.5 -31.844 9.242 1 19.03 57 VAL A O 1
ATOM 432 N N . GLY A 1 58 ? 27.828 -34 9.445 1 19.2 58 GLY A N 1
ATOM 433 C CA . GLY A 1 58 ? 29.234 -34.344 9.617 1 19.2 58 GLY A CA 1
ATOM 434 C C . GLY A 1 58 ? 30.062 -34.094 8.359 1 19.2 58 GLY A C 1
ATOM 435 O O . GLY A 1 58 ? 29.953 -34.844 7.387 1 19.2 58 GLY A O 1
ATOM 436 N N . ARG A 1 59 ? 29.953 -32.906 7.82 1 17.88 59 ARG A N 1
ATOM 437 C CA . ARG A 1 59 ? 30.688 -32.875 6.559 1 17.88 59 ARG A CA 1
ATOM 438 C C . ARG A 1 59 ? 32.188 -33.094 6.785 1 17.88 59 ARG A C 1
ATOM 440 O O . ARG A 1 59 ? 32.781 -32.469 7.664 1 17.88 59 ARG A O 1
ATOM 447 N N . THR A 1 60 ? 32.562 -34.188 6.348 1 17.12 60 THR A N 1
ATOM 448 C CA . THR A 1 60 ? 33.938 -34.719 6.242 1 17.12 60 THR A CA 1
ATOM 449 C C . THR A 1 60 ? 34.781 -33.781 5.379 1 17.12 60 THR A C 1
ATOM 451 O O . THR A 1 60 ? 34.281 -33.094 4.484 1 17.12 60 THR A O 1
ATOM 454 N N . ARG A 1 61 ? 36 -33.531 5.797 1 19.36 61 ARG A N 1
ATOM 455 C CA . ARG A 1 61 ? 37.219 -32.719 5.562 1 19.36 61 ARG A CA 1
ATOM 456 C C . ARG A 1 61 ? 37.781 -33 4.18 1 19.36 61 ARG A C 1
ATOM 458 O O . ARG A 1 61 ? 38.906 -32.594 3.873 1 19.36 61 ARG A O 1
ATOM 465 N N . ARG A 1 62 ? 36.969 -33.469 3.088 1 17.38 62 ARG A N 1
ATOM 466 C CA . ARG A 1 62 ? 38 -34.031 2.23 1 17.38 62 ARG A CA 1
ATOM 467 C C . ARG A 1 62 ? 38.906 -32.938 1.672 1 17.38 62 ARG A C 1
ATOM 469 O O . ARG A 1 62 ? 38.469 -31.812 1.41 1 17.38 62 ARG A O 1
ATOM 476 N N . ASP A 1 63 ? 40.219 -33.125 1.537 1 18.44 63 ASP A N 1
ATOM 477 C CA . ASP A 1 63 ? 41.594 -32.656 1.355 1 18.44 63 ASP A CA 1
ATOM 478 C C . ASP A 1 63 ? 41.844 -32.219 -0.084 1 18.44 63 ASP A C 1
ATOM 480 O O . ASP A 1 63 ? 42.969 -31.891 -0.45 1 18.44 63 ASP A O 1
ATOM 484 N N . GLY A 1 64 ? 40.719 -31.938 -0.916 1 16.19 64 GLY A N 1
ATOM 485 C CA . GLY A 1 64 ? 41.312 -32.094 -2.244 1 16.19 64 GLY A CA 1
ATOM 486 C C . GLY A 1 64 ? 42.375 -31.078 -2.547 1 16.19 64 GLY A C 1
ATOM 487 O O . GLY A 1 64 ? 42.344 -29.938 -2.074 1 16.19 64 GLY A O 1
ATOM 488 N N . THR A 1 65 ? 43.562 -31.453 -3.049 1 17.08 65 THR A N 1
ATOM 489 C CA . THR A 1 65 ? 44.938 -31.078 -3.354 1 17.08 65 THR A CA 1
ATOM 490 C C . THR A 1 65 ? 44.969 -30.125 -4.539 1 17.08 65 THR A C 1
ATOM 492 O O . THR A 1 65 ? 45.781 -29.188 -4.555 1 17.08 65 THR 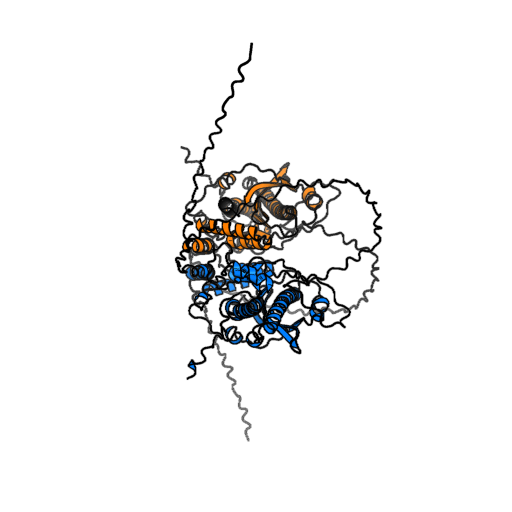A O 1
ATOM 495 N N . MET A 1 66 ? 44.031 -30.25 -5.59 1 16.06 66 MET A N 1
ATOM 496 C CA . MET A 1 66 ? 44.875 -30.312 -6.773 1 16.06 66 MET A CA 1
ATOM 497 C C . MET A 1 66 ? 45.531 -28.953 -7.043 1 16.06 66 MET A C 1
ATOM 499 O O . MET A 1 66 ? 45.094 -27.922 -6.539 1 16.06 66 MET A O 1
ATOM 503 N N . ALA A 1 67 ? 46.062 -28.781 -8.422 1 16.36 67 ALA A N 1
ATOM 504 C CA . ALA A 1 67 ? 47.219 -28.469 -9.234 1 16.36 67 ALA A CA 1
ATOM 505 C C . ALA A 1 67 ? 47.188 -27.031 -9.742 1 16.36 67 ALA A C 1
ATOM 507 O O . ALA A 1 67 ? 46.094 -26.516 -10.078 1 16.36 67 ALA A O 1
ATOM 508 N N . ARG A 1 68 ? 48.25 -26.312 -9.586 1 18.23 68 ARG A N 1
ATOM 509 C CA . ARG A 1 68 ? 48.781 -24.969 -9.672 1 18.23 68 ARG A CA 1
ATOM 510 C C . ARG A 1 68 ? 48.812 -24.469 -11.109 1 18.23 68 ARG A C 1
ATOM 512 O O . ARG A 1 68 ? 49.344 -23.391 -11.398 1 18.23 68 ARG A O 1
ATOM 519 N N . SER A 1 69 ? 48.062 -25.219 -12.203 1 16.41 69 SER A N 1
ATOM 520 C CA . SER A 1 69 ? 48.906 -24.953 -13.375 1 16.41 69 SER A CA 1
ATOM 521 C C . SER A 1 69 ? 48.906 -23.469 -13.719 1 16.41 69 SER A C 1
ATOM 523 O O . SER A 1 69 ? 48.031 -22.719 -13.328 1 16.41 69 SER A O 1
ATOM 525 N N . THR A 1 70 ? 49.938 -23.062 -14.531 1 17.38 70 THR A N 1
ATOM 526 C CA . THR A 1 70 ? 50.906 -22.031 -14.914 1 17.38 70 THR A CA 1
ATOM 527 C C . THR A 1 70 ? 50.312 -21.109 -15.977 1 17.38 70 THR A C 1
ATOM 529 O O . THR A 1 70 ? 51 -20.219 -16.484 1 17.38 70 THR A O 1
ATOM 532 N N . ALA A 1 71 ? 48.969 -21.156 -16.297 1 17.48 71 ALA A N 1
ATOM 533 C CA . ALA A 1 71 ? 48.875 -20.719 -17.688 1 17.48 71 ALA A CA 1
ATOM 534 C C . ALA A 1 71 ? 49.375 -19.281 -17.844 1 17.48 71 ALA A C 1
ATOM 536 O O . ALA A 1 71 ? 49.25 -18.469 -16.938 1 17.48 71 ALA A O 1
ATOM 537 N N . SER A 1 72 ? 50.094 -19.094 -19 1 17.98 72 SER A N 1
ATOM 538 C CA . SER A 1 72 ? 50.969 -18.156 -19.688 1 17.98 72 SER A CA 1
ATOM 539 C C . SER A 1 72 ? 50.219 -16.875 -20.078 1 17.98 72 SER A C 1
ATOM 541 O O . SER A 1 72 ? 49 -16.891 -20.266 1 17.98 72 SER A O 1
ATOM 543 N N . GLY A 1 73 ? 50.844 -15.742 -20 1 17.44 73 GLY A N 1
ATOM 544 C CA . GLY A 1 73 ? 50.844 -14.289 -19.891 1 17.44 73 GLY A CA 1
ATOM 545 C C . GLY A 1 73 ? 50.469 -13.594 -21.172 1 17.44 73 GLY A C 1
ATOM 546 O O . GLY A 1 73 ? 50.5 -12.367 -21.266 1 17.44 73 GLY A O 1
ATOM 547 N N . THR A 1 74 ? 50.062 -14.305 -22.359 1 19 74 THR A N 1
ATOM 548 C CA . THR A 1 74 ? 50.531 -13.508 -23.5 1 19 74 THR A CA 1
ATOM 549 C C . THR A 1 74 ? 49.688 -12.234 -23.641 1 19 74 THR A C 1
ATOM 551 O O . THR A 1 74 ? 48.438 -12.281 -23.531 1 19 74 THR A O 1
ATOM 554 N N . SER A 1 75 ? 50.344 -11.055 -23.719 1 18.66 75 SER A N 1
ATOM 555 C CA . SER A 1 75 ? 50.219 -9.602 -23.688 1 18.66 75 SER A CA 1
ATOM 556 C C . SER A 1 75 ? 49.562 -9.07 -24.953 1 18.66 75 SER A C 1
ATOM 558 O O . SER A 1 75 ? 50.031 -8.102 -25.547 1 18.66 75 SER A O 1
ATOM 560 N N . SER A 1 76 ? 48.5 -9.797 -25.594 1 18.12 76 SER A N 1
ATOM 561 C CA . SER A 1 76 ? 48.312 -9.281 -26.953 1 18.12 76 SER A CA 1
ATOM 562 C C . SER A 1 76 ? 47.906 -7.809 -26.938 1 18.12 76 SER A C 1
ATOM 564 O O . SER A 1 76 ? 47.25 -7.344 -25.984 1 18.12 76 SER A O 1
ATOM 566 N N . SER A 1 77 ? 48.406 -7.027 -27.906 1 19.69 77 SER A N 1
ATOM 567 C CA . SER A 1 77 ? 48.688 -5.727 -28.516 1 19.69 77 SER A CA 1
ATOM 568 C C . SER A 1 77 ? 47.438 -5.09 -29.078 1 19.69 77 SER A C 1
ATOM 570 O O . SER A 1 77 ? 47.5 -4.109 -29.828 1 19.69 77 SER A O 1
ATOM 572 N N . ILE A 1 78 ? 46.219 -5.301 -28.531 1 18.78 78 ILE A N 1
ATOM 573 C CA . ILE A 1 78 ? 45.156 -4.871 -29.453 1 18.78 78 ILE A CA 1
ATOM 574 C C . ILE A 1 78 ? 45.25 -3.361 -29.656 1 18.78 78 ILE A C 1
ATOM 576 O O . ILE A 1 78 ? 45.312 -2.592 -28.703 1 18.78 78 ILE A O 1
ATOM 580 N N . LEU A 1 79 ? 45.688 -2.984 -30.875 1 18.3 79 LEU A N 1
ATOM 581 C CA . LEU A 1 79 ? 45.844 -1.736 -31.609 1 18.3 79 LEU A CA 1
ATOM 582 C C . LEU A 1 79 ? 44.531 -0.961 -31.656 1 18.3 79 LEU A C 1
ATOM 584 O O . LEU A 1 79 ? 43.5 -1.504 -32.062 1 18.3 79 LEU A O 1
ATOM 588 N N . ARG A 1 80 ? 44.469 0.114 -30.891 1 19.2 80 ARG A N 1
ATOM 589 C CA . ARG A 1 80 ? 43.438 1.092 -30.594 1 19.2 80 ARG A CA 1
ATOM 590 C C . ARG A 1 80 ? 43.062 1.901 -31.828 1 19.2 80 ARG A C 1
ATOM 592 O O . ARG A 1 80 ? 43.625 2.971 -32.062 1 19.2 80 ARG A O 1
ATOM 599 N N . SER A 1 81 ? 42.875 1.25 -33.062 1 18.97 81 SER A N 1
ATOM 600 C CA . SER A 1 81 ? 42.719 2.23 -34.125 1 18.97 81 SER A CA 1
ATOM 601 C C . SER A 1 81 ? 41.438 3.066 -33.906 1 18.97 81 SER A C 1
ATOM 603 O O . SER A 1 81 ? 40.406 2.531 -33.594 1 18.97 81 SER A O 1
ATOM 605 N N . THR A 1 82 ? 41.656 4.391 -33.625 1 19.25 82 THR A N 1
ATOM 606 C CA . THR A 1 82 ? 40.875 5.578 -33.312 1 19.25 82 THR A CA 1
ATOM 607 C C . THR A 1 82 ? 39.969 5.969 -34.469 1 19.25 82 THR A C 1
ATOM 609 O O . THR A 1 82 ? 39.312 7.016 -34.438 1 19.25 82 THR A O 1
ATOM 612 N N . THR A 1 83 ? 39.5 5.148 -35.406 1 18.92 83 THR A N 1
ATOM 613 C CA . THR A 1 83 ? 38.938 5.91 -36.531 1 18.92 83 THR A CA 1
ATOM 614 C C . THR A 1 83 ? 37.688 6.66 -36.094 1 18.92 83 THR A C 1
ATOM 616 O O . THR A 1 83 ? 36.781 6.074 -35.5 1 18.92 83 THR A O 1
ATOM 619 N N . ALA A 1 84 ? 37.812 8.062 -35.938 1 22.3 84 ALA A N 1
ATOM 620 C CA . ALA A 1 84 ? 36.875 9.164 -35.688 1 22.3 84 ALA A CA 1
ATOM 621 C C . ALA A 1 84 ? 35.781 9.219 -36.75 1 22.3 84 ALA A C 1
ATOM 623 O O . ALA A 1 84 ? 36.031 9.633 -37.875 1 22.3 84 ALA A O 1
ATOM 624 N N . SER A 1 85 ? 35.094 8.086 -37.125 1 18.55 85 SER A N 1
ATOM 625 C CA . SER A 1 85 ? 34.125 8.32 -38.188 1 18.55 85 SER A CA 1
ATOM 626 C C . SER A 1 85 ? 33.156 9.43 -37.812 1 18.55 85 SER A C 1
ATOM 628 O O . SER A 1 85 ? 32.688 9.484 -36.688 1 18.55 85 SER A O 1
ATOM 630 N N . GLU A 1 86 ? 33.188 10.602 -38.594 1 21.33 86 GLU A N 1
ATOM 631 C CA . GLU A 1 86 ? 32.375 11.797 -38.75 1 21.33 86 GLU A CA 1
ATOM 632 C C . GLU A 1 86 ? 30.906 11.438 -38.969 1 21.33 86 GLU A C 1
ATOM 634 O O . GLU A 1 86 ? 30.547 10.875 -40 1 21.33 86 GLU A O 1
ATOM 639 N N . ALA A 1 87 ? 30.266 10.859 -38.031 1 21.19 87 ALA A N 1
ATOM 640 C CA . ALA A 1 87 ? 28.875 10.508 -38.312 1 21.19 87 ALA A CA 1
ATOM 641 C C . ALA A 1 87 ? 28.062 11.734 -38.719 1 21.19 87 ALA A C 1
ATOM 643 O O . ALA A 1 87 ? 28.141 12.773 -38.062 1 21.19 87 ALA A O 1
ATOM 644 N N . ALA A 1 88 ? 27.781 11.82 -40 1 20.98 88 ALA A N 1
ATOM 645 C CA . ALA A 1 88 ? 26.891 12.719 -40.719 1 20.98 88 ALA A CA 1
ATOM 646 C C . ALA A 1 88 ? 25.578 12.938 -39.969 1 20.98 88 ALA A C 1
ATOM 648 O O . ALA A 1 88 ? 25.016 11.992 -39.375 1 20.98 88 ALA A O 1
ATOM 649 N N . GLU A 1 89 ? 25.359 14.141 -39.469 1 23.12 89 GLU A N 1
ATOM 650 C CA . GLU A 1 89 ? 24.188 14.758 -38.844 1 23.12 89 GLU A CA 1
ATOM 651 C C . GLU A 1 89 ? 22.953 14.555 -39.719 1 23.12 89 GLU A C 1
ATOM 653 O O . GLU A 1 89 ? 22.812 15.195 -40.781 1 23.12 89 GLU A O 1
ATOM 658 N N . SER A 1 90 ? 22.656 13.219 -40.094 1 24.28 90 SER A N 1
ATOM 659 C CA . SER A 1 90 ? 21.453 13.102 -40.938 1 24.28 90 SER A CA 1
ATOM 660 C C . SER A 1 90 ? 20.312 13.945 -40.375 1 24.28 90 SER A C 1
ATOM 662 O O . SER A 1 90 ? 20.094 13.961 -39.156 1 24.28 90 SER A O 1
ATOM 664 N N . GLU A 1 91 ? 19.969 14.969 -41.094 1 25.42 91 GLU A N 1
ATOM 665 C CA . GLU A 1 91 ? 18.797 15.828 -41.031 1 25.42 91 GLU A CA 1
ATOM 666 C C . GLU A 1 91 ? 17.516 15.016 -40.906 1 25.42 91 GLU A C 1
ATOM 668 O O . GLU A 1 91 ? 17.094 14.352 -41.844 1 25.42 91 GLU A O 1
ATOM 673 N N . ILE A 1 92 ? 17.344 14.328 -39.781 1 29.12 92 ILE A N 1
ATOM 674 C CA . ILE A 1 92 ? 16.062 13.664 -39.594 1 29.12 92 ILE A CA 1
ATOM 675 C C . ILE A 1 92 ? 14.93 14.648 -39.844 1 29.12 92 ILE A C 1
ATOM 677 O O . ILE A 1 92 ? 14.797 15.656 -39.125 1 29.12 92 ILE A O 1
ATOM 681 N N . THR A 1 93 ? 14.594 14.742 -41.094 1 28.53 93 THR A N 1
ATOM 682 C CA . THR A 1 93 ? 13.359 15.383 -41.531 1 28.53 93 THR A CA 1
ATOM 683 C C . THR A 1 93 ? 12.203 15.008 -40.594 1 28.53 93 THR A C 1
ATOM 685 O O . THR A 1 93 ? 11.93 13.828 -40.375 1 28.53 93 THR A O 1
ATOM 688 N N . LEU A 1 94 ? 11.766 15.836 -39.719 1 29.66 94 LEU A N 1
ATOM 689 C CA . LEU A 1 94 ? 10.688 15.938 -38.75 1 29.66 94 LEU A CA 1
ATOM 690 C C . LEU A 1 94 ? 9.359 15.5 -39.375 1 29.66 94 LEU A C 1
ATOM 692 O O . LEU A 1 94 ? 8.305 15.633 -38.75 1 29.66 94 LEU A O 1
ATOM 696 N N . GLY A 1 95 ? 9.336 15.273 -40.656 1 30.5 95 GLY A N 1
ATOM 697 C CA . GLY A 1 95 ? 8.008 15.07 -41.219 1 30.5 95 GLY A CA 1
ATOM 698 C C . GLY A 1 95 ? 7.348 13.789 -40.75 1 30.5 95 GLY A C 1
ATOM 699 O O . GLY A 1 95 ? 6.27 13.43 -41.219 1 30.5 95 GLY A O 1
ATOM 700 N N . SER A 1 96 ? 8.188 12.789 -40.531 1 32.47 96 SER A N 1
ATOM 701 C CA . SER A 1 96 ? 7.406 11.586 -40.281 1 32.47 96 SER A CA 1
ATOM 702 C C . SER A 1 96 ? 6.5 11.75 -39.062 1 32.47 96 SER A C 1
ATOM 704 O O . SER A 1 96 ? 6.969 12.086 -37.969 1 32.47 96 SER A O 1
ATOM 706 N N . THR A 1 97 ? 5.332 12.172 -39.375 1 33.75 97 THR A N 1
ATOM 707 C CA . THR A 1 97 ? 4.262 11.977 -38.406 1 33.75 97 THR A CA 1
ATOM 708 C C . THR A 1 97 ? 4.473 10.695 -37.594 1 33.75 97 THR A C 1
ATOM 710 O O . THR A 1 97 ? 4.305 9.594 -38.125 1 33.75 97 THR A O 1
ATOM 713 N N . TRP A 1 98 ? 5.52 10.617 -36.875 1 32.66 98 TRP A N 1
ATOM 714 C CA . TRP A 1 98 ? 5.492 9.562 -35.875 1 32.66 98 TRP A CA 1
ATOM 715 C C . TRP A 1 98 ? 4.082 9.367 -35.312 1 32.66 98 TRP A C 1
ATOM 717 O O . TRP A 1 98 ? 3.562 10.227 -34.625 1 32.66 98 TRP A O 1
ATOM 727 N N . THR A 1 99 ? 3.209 9.023 -36.188 1 35.38 99 THR A N 1
ATOM 728 C CA . THR A 1 99 ? 2.025 8.422 -35.594 1 35.38 99 THR A CA 1
ATOM 729 C C . THR A 1 99 ? 2.395 7.648 -34.312 1 35.38 99 THR A C 1
ATOM 731 O O . THR A 1 99 ? 3.072 6.621 -34.375 1 35.38 99 THR A O 1
ATOM 734 N N . HIS A 1 100 ? 2.779 8.281 -33.344 1 37.94 100 HIS A N 1
ATOM 735 C CA . HIS A 1 100 ? 2.822 7.637 -32.031 1 37.94 100 HIS A CA 1
ATOM 736 C C . HIS A 1 100 ? 1.727 6.586 -31.906 1 37.94 100 HIS A C 1
ATOM 738 O O . HIS A 1 100 ? 0.541 6.922 -31.859 1 37.94 100 HIS A O 1
ATOM 744 N N . SER A 1 101 ? 1.713 5.664 -32.719 1 42.72 101 SER A N 1
ATOM 745 C CA . SER A 1 101 ? 0.808 4.547 -32.469 1 42.72 101 SER A CA 1
ATOM 746 C C . SER A 1 101 ? 0.466 4.43 -31 1 42.72 101 SER A C 1
ATOM 748 O O . SER A 1 101 ? 1.358 4.305 -30.156 1 42.72 101 SER A O 1
ATOM 750 N N . ARG A 1 102 ? -0.449 5.09 -30.594 1 52.31 102 ARG A N 1
ATOM 751 C CA . ARG A 1 102 ? -0.975 5.059 -29.234 1 52.31 102 ARG A CA 1
ATOM 752 C C . ARG A 1 102 ? -0.839 3.668 -28.625 1 52.31 102 ARG A C 1
ATOM 754 O O . ARG A 1 102 ? -1.453 2.713 -29.109 1 52.31 102 ARG A O 1
ATOM 761 N N . THR A 1 103 ? 0.27 3.297 -27.953 1 75.25 103 THR A N 1
ATOM 762 C CA . THR A 1 103 ? 0.516 2.037 -27.266 1 75.25 103 THR A CA 1
ATOM 763 C C . THR A 1 103 ? -0.698 1.631 -26.438 1 75.25 103 THR A C 1
ATOM 765 O O . THR A 1 103 ? -1.229 2.438 -25.672 1 75.25 103 THR A O 1
ATOM 768 N N . ILE A 1 104 ? -1.358 0.532 -26.844 1 84.88 104 ILE A N 1
ATOM 769 C CA . ILE A 1 104 ? -2.533 -0.012 -26.172 1 84.88 104 ILE A CA 1
ATOM 770 C C . ILE A 1 104 ? -2.16 -0.453 -24.75 1 84.88 104 ILE A C 1
ATOM 772 O O . ILE A 1 104 ? -1.082 -1.011 -24.531 1 84.88 104 ILE A O 1
ATOM 776 N N . THR A 1 105 ? -2.982 0.081 -23.828 1 86.62 105 THR A N 1
ATOM 777 C CA . THR A 1 105 ? -2.848 -0.325 -22.438 1 86.62 105 THR A CA 1
ATOM 778 C C . THR A 1 105 ? -4.152 -0.926 -21.922 1 86.62 105 THR A C 1
ATOM 780 O O . THR A 1 105 ? -5.203 -0.77 -22.531 1 86.62 105 THR A O 1
ATOM 783 N N . PRO A 1 106 ? -4.039 -1.671 -20.906 1 85.75 106 PRO A N 1
ATOM 784 C CA . PRO A 1 106 ? -5.262 -2.242 -20.344 1 85.75 106 PRO A CA 1
ATOM 785 C C . PRO A 1 106 ? -6.305 -1.182 -20 1 85.75 106 PRO A C 1
ATOM 787 O O . PRO A 1 106 ? -7.469 -1.511 -19.75 1 85.75 106 PRO A O 1
ATOM 790 N N . ARG A 1 107 ? -5.906 0.006 -19.922 1 86.19 107 ARG A N 1
ATOM 791 C CA . ARG A 1 107 ? -6.832 1.102 -19.656 1 86.19 107 ARG A CA 1
ATOM 792 C C . ARG A 1 107 ? -7.672 1.424 -20.891 1 86.19 107 ARG A C 1
ATOM 794 O O . ARG A 1 107 ? -8.695 2.107 -20.781 1 86.19 107 ARG A O 1
ATOM 801 N N . SER A 1 108 ? -7.223 0.917 -21.984 1 86.88 108 SER A N 1
ATOM 802 C CA . SER A 1 108 ? -7.957 1.144 -23.219 1 86.88 108 SER A CA 1
ATOM 803 C C . SER A 1 108 ? -9.25 0.333 -23.266 1 86.88 108 SER A C 1
ATOM 805 O O . SER A 1 108 ? -9.25 -0.855 -22.922 1 86.88 108 SER A O 1
ATOM 807 N N . SER A 1 109 ? -10.25 0.943 -23.688 1 84.75 109 SER A N 1
ATOM 808 C CA . SER A 1 109 ? -11.555 0.286 -23.734 1 84.75 109 SER A CA 1
ATOM 809 C C . SER A 1 109 ? -11.547 -0.883 -24.703 1 84.75 109 SER A C 1
ATOM 811 O O . SER A 1 109 ? -12.344 -1.815 -24.578 1 84.75 109 SER A O 1
ATOM 813 N N . ARG A 1 110 ? -10.648 -0.894 -25.609 1 88.75 110 ARG A N 1
ATOM 814 C CA . ARG A 1 110 ? -10.625 -1.937 -26.625 1 88.75 110 ARG A CA 1
ATOM 815 C C . ARG A 1 110 ? -9.539 -2.965 -26.328 1 88.75 110 ARG A C 1
ATOM 817 O O . ARG A 1 110 ? -9.234 -3.809 -27.172 1 88.75 110 ARG A O 1
ATOM 824 N N . PHE A 1 111 ? -9.023 -2.898 -25.203 1 93 111 PHE A N 1
ATOM 825 C CA . PHE A 1 111 ? -7.918 -3.775 -24.844 1 93 111 PHE A CA 1
ATOM 826 C C . PHE A 1 111 ? -8.32 -5.238 -24.984 1 93 111 PHE A C 1
ATOM 828 O O . PHE A 1 111 ? -7.582 -6.039 -25.578 1 93 111 PHE A O 1
ATOM 835 N N . ALA A 1 112 ? -9.438 -5.59 -24.484 1 91.62 112 ALA A N 1
ATOM 836 C CA . ALA A 1 112 ? -9.898 -6.977 -24.547 1 91.62 112 ALA A CA 1
ATOM 837 C C . ALA A 1 112 ? -10.07 -7.434 -26 1 91.62 112 ALA A C 1
ATOM 839 O O . ALA A 1 112 ? -9.648 -8.539 -26.359 1 91.62 112 ALA A O 1
ATOM 840 N N . GLU A 1 113 ? -10.562 -6.617 -26.734 1 90 113 GLU A N 1
ATOM 841 C CA . GLU A 1 113 ? -10.859 -6.938 -28.125 1 90 113 GLU A CA 1
ATOM 842 C C . GLU A 1 113 ? -9.586 -7.07 -28.953 1 90 113 GLU A C 1
ATOM 844 O O . GLU A 1 113 ? -9.477 -7.961 -29.797 1 90 113 GLU A O 1
ATOM 849 N N . LEU A 1 114 ? -8.625 -6.25 -28.609 1 91.38 114 LEU A N 1
ATOM 850 C CA . LEU A 1 114 ? -7.469 -6.133 -29.5 1 91.38 114 LEU A CA 1
ATOM 851 C C . LEU A 1 114 ? -6.312 -6.988 -28.984 1 91.38 114 LEU A C 1
ATOM 853 O O . LEU A 1 114 ? -5.41 -7.332 -29.766 1 91.38 114 LEU A O 1
ATOM 857 N N . VAL A 1 115 ? -6.367 -7.316 -27.75 1 93.5 115 VAL A N 1
ATOM 858 C CA . VAL A 1 115 ? -5.207 -8 -27.188 1 93.5 115 VAL A CA 1
ATOM 859 C C . VAL A 1 115 ? -5.621 -9.383 -26.688 1 93.5 115 VAL A C 1
ATOM 861 O O . VAL A 1 115 ? -4.996 -10.391 -27.031 1 93.5 115 VAL A O 1
ATOM 864 N N . LEU A 1 116 ? -6.703 -9.531 -26 1 95.5 116 LEU A N 1
ATOM 865 C CA . LEU A 1 116 ? -7.078 -10.766 -25.312 1 95.5 116 LEU A CA 1
ATOM 866 C C . LEU A 1 116 ? -7.848 -11.688 -26.266 1 95.5 116 LEU A C 1
ATOM 868 O O . LEU A 1 116 ? -7.512 -12.867 -26.391 1 95.5 116 LEU A O 1
ATOM 872 N N . ASN A 1 117 ? -8.75 -11.203 -26.984 1 94.12 117 ASN A N 1
ATOM 873 C CA . ASN A 1 117 ? -9.656 -12.016 -27.781 1 94.12 117 ASN A CA 1
ATOM 874 C C . ASN A 1 117 ? -8.906 -12.734 -28.906 1 94.12 117 ASN A C 1
ATOM 876 O O . ASN A 1 117 ? -9.203 -13.891 -29.203 1 94.12 117 ASN A O 1
ATOM 880 N N . PRO A 1 118 ? -7.992 -12.039 -29.547 1 94.25 118 PRO A N 1
ATOM 881 C CA . PRO A 1 118 ? -7.238 -12.742 -30.578 1 94.25 118 PRO A CA 1
ATOM 882 C C . PRO A 1 118 ? -6.508 -13.977 -30.047 1 94.25 118 PRO A C 1
ATOM 884 O O . PRO A 1 118 ? -6.152 -14.875 -30.812 1 94.25 118 PRO A O 1
ATOM 887 N N . ARG A 1 119 ? -6.309 -14.023 -28.797 1 95.88 119 ARG A N 1
ATOM 888 C CA . ARG A 1 119 ? -5.625 -15.125 -28.141 1 95.88 119 ARG A CA 1
ATOM 889 C C . ARG A 1 119 ? -6.625 -16.078 -27.484 1 95.88 119 ARG A C 1
ATOM 891 O O . ARG A 1 119 ? -6.234 -16.984 -26.75 1 95.88 119 ARG A O 1
ATOM 898 N N . ARG A 1 120 ? -7.887 -15.812 -27.688 1 96.31 120 ARG A N 1
ATOM 899 C CA . ARG A 1 120 ? -9.016 -16.578 -27.156 1 96.31 120 ARG A CA 1
ATOM 900 C C . ARG A 1 120 ? -9.016 -16.547 -25.625 1 96.31 120 ARG A C 1
ATOM 902 O O . ARG A 1 120 ? -9.203 -17.594 -25 1 96.31 120 ARG A O 1
ATOM 909 N N . ILE A 1 121 ? -8.68 -15.445 -25.078 1 97.19 121 ILE A N 1
ATOM 910 C CA . ILE A 1 121 ? -8.789 -15.188 -23.656 1 97.19 121 ILE A CA 1
ATOM 911 C C . ILE A 1 121 ? -10.07 -14.414 -23.359 1 97.19 121 ILE A C 1
ATOM 913 O O . ILE A 1 121 ? -10.227 -13.273 -23.797 1 97.19 121 ILE A O 1
ATOM 917 N N . PHE A 1 122 ? -10.938 -15.047 -22.578 1 96.19 122 PHE A N 1
ATOM 918 C CA . PHE A 1 122 ? -12.258 -14.469 -22.375 1 96.19 122 PHE A CA 1
ATOM 919 C C . PHE A 1 122 ? -12.594 -14.398 -20.891 1 96.19 122 PHE A C 1
ATOM 921 O O . PHE A 1 122 ? -11.953 -15.07 -20.078 1 96.19 122 PHE A O 1
ATOM 928 N N . VAL A 1 123 ? -13.516 -13.523 -20.578 1 95.44 123 VAL A N 1
ATOM 929 C CA . VAL A 1 123 ? -14.023 -13.391 -19.203 1 95.44 123 VAL A CA 1
ATOM 930 C C . VAL A 1 123 ? -15.492 -13.789 -19.156 1 95.44 123 VAL A C 1
ATOM 932 O O . VAL A 1 123 ? -16.312 -13.289 -19.953 1 95.44 123 VAL A O 1
ATOM 935 N N . ASN A 1 124 ? -15.797 -14.695 -18.344 1 94.31 124 ASN A N 1
ATOM 936 C CA . ASN A 1 124 ? -17.172 -15.102 -18.078 1 94.31 124 ASN A CA 1
ATOM 937 C C . ASN A 1 124 ? -17.688 -14.547 -16.75 1 94.31 124 ASN A C 1
ATOM 939 O O . ASN A 1 124 ? -17.312 -15.039 -15.688 1 94.31 124 ASN A O 1
ATOM 943 N N . TYR A 1 125 ? -18.594 -13.641 -16.828 1 90.06 125 TY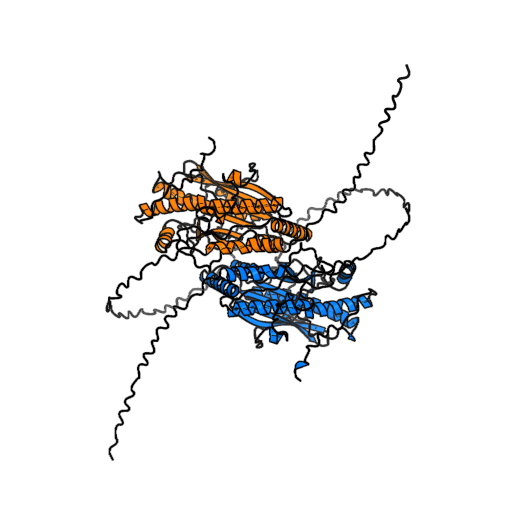R A N 1
ATOM 944 C CA . TYR A 1 125 ? -19.062 -12.922 -15.648 1 90.06 125 TYR A CA 1
ATOM 945 C C . TYR A 1 125 ? -20.172 -13.695 -14.938 1 90.06 125 TYR A C 1
ATOM 947 O O . TYR A 1 125 ? -20.562 -13.344 -13.828 1 90.06 125 TYR A O 1
ATOM 955 N N . THR A 1 126 ? -20.688 -14.641 -15.617 1 83.06 126 THR A N 1
ATOM 956 C CA . THR A 1 126 ? -21.781 -15.398 -15.023 1 83.06 126 THR A CA 1
ATOM 957 C C . THR A 1 126 ? -21.25 -16.5 -14.117 1 83.06 126 THR A C 1
ATOM 959 O O . THR A 1 126 ? -20.219 -17.109 -14.406 1 83.06 126 THR A O 1
ATOM 962 N N . ASN A 1 127 ? -21.875 -16.531 -12.961 1 65.56 127 ASN A N 1
ATOM 963 C CA . ASN A 1 127 ? -21.359 -17.359 -11.867 1 65.56 127 ASN A CA 1
ATOM 964 C C . ASN A 1 127 ? -21.938 -18.766 -11.914 1 65.56 127 ASN A C 1
ATOM 966 O O . ASN A 1 127 ? -23.125 -18.953 -12.203 1 65.56 127 ASN A O 1
ATOM 970 N N . ALA A 1 128 ? -20.922 -19.703 -11.922 1 66.31 128 ALA A N 1
ATOM 971 C CA . ALA A 1 128 ? -21.438 -20.938 -11.344 1 66.31 128 ALA A CA 1
ATOM 972 C C . ALA A 1 128 ? -21.672 -20.797 -9.844 1 66.31 128 ALA A C 1
ATOM 974 O O . ALA A 1 128 ? -20.984 -20.016 -9.172 1 66.31 128 ALA A O 1
ATOM 975 N N . ILE A 1 129 ? -22.688 -21.25 -9.367 1 76.69 129 ILE A N 1
ATOM 976 C CA . ILE A 1 129 ? -22.984 -21.203 -7.938 1 76.69 129 ILE A CA 1
ATOM 977 C C . ILE A 1 129 ? -21.922 -22 -7.168 1 76.69 129 ILE A C 1
ATOM 979 O O . ILE A 1 129 ? -21.844 -23.219 -7.301 1 76.69 129 ILE A O 1
ATOM 983 N N . VAL A 1 130 ? -21.031 -21.312 -6.551 1 81.12 130 VAL A N 1
ATOM 984 C CA . VAL A 1 130 ? -20.078 -21.906 -5.617 1 81.12 130 VAL A CA 1
ATOM 985 C C . VAL A 1 130 ? -20.391 -21.422 -4.199 1 81.12 130 VAL A C 1
ATOM 987 O O . VAL A 1 130 ? -20.047 -20.297 -3.824 1 81.12 130 VAL A O 1
ATOM 990 N N . PRO A 1 131 ? -20.891 -22.391 -3.438 1 77.75 131 PRO A N 1
ATOM 991 C CA . PRO A 1 131 ? -21.391 -21.922 -2.145 1 77.75 131 PRO A CA 1
ATOM 992 C C . PRO A 1 131 ? -20.266 -21.469 -1.21 1 77.75 131 PRO A C 1
ATOM 994 O O . PRO A 1 131 ? -20.406 -20.469 -0.5 1 77.75 131 PRO A O 1
ATOM 997 N N . THR A 1 132 ? -19.172 -22.359 -1.154 1 91.06 132 THR A N 1
ATOM 998 C CA . THR A 1 132 ? -18.062 -22.047 -0.258 1 91.06 132 THR A CA 1
ATOM 999 C C . THR A 1 132 ? -16.719 -22.406 -0.9 1 91.06 132 THR A C 1
ATOM 1001 O O . THR A 1 132 ? -16.672 -23.234 -1.813 1 91.06 132 THR A O 1
ATOM 1004 N N . PRO A 1 133 ? -15.727 -21.75 -0.424 1 96.06 133 PRO A N 1
ATOM 1005 C CA . PRO A 1 133 ? -14.422 -22.172 -0.941 1 96.06 133 PRO A CA 1
ATOM 1006 C C . PRO A 1 133 ? -14.094 -23.625 -0.63 1 96.06 133 PRO A C 1
ATOM 1008 O O . PRO A 1 133 ? -13.398 -24.281 -1.404 1 96.06 133 PRO A O 1
ATOM 1011 N N . PHE A 1 134 ? -14.656 -24.172 0.419 1 96.69 134 PHE A N 1
ATOM 1012 C CA . PHE A 1 134 ? -14.375 -25.531 0.833 1 96.69 134 PHE A CA 1
ATOM 1013 C C . PHE A 1 134 ? -14.977 -26.531 -0.148 1 96.69 134 PHE A C 1
ATOM 1015 O O . PHE A 1 134 ? -14.375 -27.562 -0.44 1 96.69 134 PHE A O 1
ATOM 1022 N N . VAL A 1 135 ? -16.109 -26.203 -0.642 1 94.44 135 VAL A N 1
ATOM 1023 C CA . VAL A 1 135 ? -16.734 -27.047 -1.662 1 94.44 135 VAL A CA 1
ATOM 1024 C C . VAL A 1 135 ? -15.938 -26.938 -2.963 1 94.44 135 VAL A C 1
ATOM 1026 O O . VAL A 1 135 ? -15.695 -27.953 -3.627 1 94.44 135 VAL A O 1
ATOM 1029 N N . HIS A 1 136 ? -15.531 -25.828 -3.295 1 94.88 136 HIS A N 1
ATOM 1030 C CA . HIS A 1 136 ? -14.789 -25.594 -4.527 1 94.88 136 HIS A CA 1
ATOM 1031 C C . HIS A 1 136 ? -13.484 -26.375 -4.547 1 94.88 136 HIS A C 1
ATOM 1033 O O . HIS A 1 136 ? -13.125 -26.969 -5.566 1 94.88 136 HIS A O 1
ATOM 1039 N N . PHE A 1 137 ? -12.82 -26.375 -3.42 1 96.62 137 PHE A N 1
ATOM 1040 C CA . PHE A 1 137 ? -11.492 -26.984 -3.373 1 96.62 137 PHE A CA 1
ATOM 1041 C C . PHE A 1 137 ? -11.578 -28.422 -2.852 1 96.62 137 PHE A C 1
ATOM 1043 O O . PHE A 1 137 ? -10.57 -29.125 -2.832 1 96.62 137 PHE A O 1
ATOM 1050 N N . GLY A 1 138 ? -12.742 -28.859 -2.367 1 95.25 138 GLY A N 1
ATOM 1051 C CA . GLY A 1 138 ? -12.891 -30.188 -1.803 1 95.25 138 GLY A CA 1
ATOM 1052 C C . GLY A 1 138 ? -12.195 -30.359 -0.462 1 95.25 138 GLY A C 1
ATOM 1053 O O . GLY A 1 138 ? -11.562 -31.375 -0.207 1 95.25 138 GLY A O 1
ATOM 1054 N N . THR A 1 139 ? -12.258 -29.266 0.319 1 96.75 139 THR A N 1
ATOM 1055 C CA . THR A 1 139 ? -11.578 -29.25 1.608 1 96.75 139 THR A CA 1
ATOM 1056 C C . THR A 1 139 ? -12.555 -28.891 2.729 1 96.75 139 THR A C 1
ATOM 1058 O O . THR A 1 139 ? -13.742 -28.672 2.48 1 96.75 139 THR A O 1
ATOM 1061 N N . ARG A 1 140 ? -12.008 -29 3.963 1 95.62 140 ARG A N 1
ATOM 1062 C CA . ARG A 1 140 ? -12.719 -28.516 5.145 1 95.62 140 ARG A CA 1
ATOM 1063 C C . ARG A 1 140 ? -11.883 -27.484 5.891 1 95.62 140 ARG A C 1
ATOM 1065 O O . ARG A 1 140 ? -10.648 -27.516 5.84 1 95.62 140 ARG A O 1
ATOM 1072 N N . LYS A 1 141 ? -12.617 -26.656 6.52 1 94.94 141 LYS A N 1
ATOM 1073 C CA . LYS A 1 141 ? -11.898 -25.672 7.324 1 94.94 141 LYS A CA 1
ATOM 1074 C C . LYS A 1 141 ? -11.062 -26.344 8.406 1 94.94 141 LYS A C 1
ATOM 1076 O O . LYS A 1 141 ? -11.562 -27.172 9.164 1 94.94 141 LYS A O 1
ATOM 1081 N N . PRO A 1 142 ? -9.844 -26.016 8.453 1 95.5 142 PRO A N 1
ATOM 1082 C CA . PRO A 1 142 ? -9.016 -26.672 9.469 1 95.5 142 PRO A CA 1
ATOM 1083 C C . PRO A 1 142 ? -9.328 -26.203 10.883 1 95.5 142 PRO A C 1
ATOM 1085 O O . PRO A 1 142 ? -9.367 -25 11.141 1 95.5 142 PRO A O 1
ATOM 1088 N N . GLU A 1 143 ? -9.312 -27.094 11.727 1 91.75 143 GLU A N 1
ATOM 1089 C CA . GLU A 1 143 ? -9.656 -26.781 13.117 1 91.75 143 GLU A CA 1
ATOM 1090 C C . GLU A 1 143 ? -8.484 -26.109 13.836 1 91.75 143 GLU A C 1
ATOM 1092 O O . GLU A 1 143 ? -8.688 -25.188 14.633 1 91.75 143 GLU A O 1
ATOM 1097 N N . GLU A 1 144 ? -7.355 -26.594 13.531 1 93.31 144 GLU A N 1
ATOM 1098 C CA . GLU A 1 144 ? -6.176 -26.094 14.242 1 93.31 144 GLU A CA 1
ATOM 1099 C C . GLU A 1 144 ? -5.449 -25.031 13.438 1 93.31 144 GLU A C 1
ATOM 1101 O O . GLU A 1 144 ? -4.301 -24.688 13.727 1 93.31 144 GLU A O 1
ATOM 1106 N N . GLY A 1 145 ? -6.098 -24.562 12.414 1 94.06 145 GLY A N 1
ATOM 1107 C CA . GLY A 1 145 ? -5.461 -23.547 11.594 1 94.06 145 GLY A CA 1
ATOM 1108 C C . GLY A 1 145 ? -4.715 -24.125 10.398 1 94.06 145 GLY A C 1
ATOM 1109 O O . GLY A 1 145 ? -4.445 -25.312 10.352 1 94.06 145 GLY A O 1
ATOM 1110 N N . TYR A 1 146 ? -4.34 -23.266 9.57 1 96.12 146 TYR A N 1
ATOM 1111 C CA . TYR A 1 146 ? -3.732 -23.703 8.312 1 96.12 146 TYR A CA 1
ATOM 1112 C C . TYR A 1 146 ? -2.275 -24.094 8.523 1 96.12 146 TYR A C 1
ATOM 1114 O O . TYR A 1 146 ? -1.738 -24.922 7.785 1 96.12 146 TYR A O 1
ATOM 1122 N N . LYS A 1 147 ? -1.644 -23.578 9.477 1 93.69 147 LYS A N 1
ATOM 1123 C CA . LYS A 1 147 ? -0.25 -23.891 9.781 1 93.69 147 LYS A CA 1
ATOM 1124 C C . LYS A 1 147 ? -0.101 -25.328 10.25 1 93.69 147 LYS A C 1
ATOM 1126 O O . LYS A 1 147 ? 0.98 -25.922 10.148 1 93.69 147 LYS A O 1
ATOM 1131 N N . ALA A 1 148 ? -1.112 -25.859 10.766 1 94.44 148 ALA A N 1
ATOM 1132 C CA . ALA A 1 148 ? -1.07 -27.219 11.32 1 94.44 148 ALA A CA 1
ATOM 1133 C C . ALA A 1 148 ? -1.207 -28.266 10.227 1 94.44 148 ALA A C 1
ATOM 1135 O O . ALA A 1 148 ? -0.928 -29.438 10.453 1 94.44 148 ALA A O 1
ATOM 1136 N N . LEU A 1 149 ? -1.593 -27.797 9.086 1 95.25 149 LEU A N 1
ATOM 1137 C CA . LEU A 1 149 ? -1.749 -28.75 7.988 1 95.25 149 LEU A CA 1
ATOM 1138 C C . LEU A 1 149 ? -0.394 -29.266 7.523 1 95.25 149 LEU A C 1
ATOM 1140 O O . LEU A 1 149 ? 0.606 -28.547 7.586 1 95.25 149 LEU A O 1
ATOM 1144 N N . PRO A 1 150 ? -0.39 -30.453 7.039 1 93.19 150 PRO A N 1
ATOM 1145 C CA . PRO A 1 150 ? 0.875 -31.062 6.613 1 93.19 150 PRO A CA 1
ATOM 1146 C C . PRO A 1 150 ? 1.589 -30.234 5.543 1 93.19 150 PRO A C 1
ATOM 1148 O O . PRO A 1 150 ? 0.976 -29.859 4.547 1 93.19 150 PRO A O 1
ATOM 1151 N N . ASN A 1 151 ? 2.848 -29.938 5.746 1 92.62 151 ASN A N 1
ATOM 1152 C CA . ASN A 1 151 ? 3.768 -29.312 4.801 1 92.62 151 ASN A CA 1
ATOM 1153 C C . ASN A 1 151 ? 3.428 -27.844 4.574 1 92.62 151 ASN A C 1
ATOM 1155 O O . ASN A 1 151 ? 3.926 -27.219 3.631 1 92.62 151 ASN A O 1
ATOM 1159 N N . LEU A 1 152 ? 2.523 -27.312 5.449 1 95.38 152 LEU A N 1
ATOM 1160 C CA . LEU A 1 152 ? 2.121 -25.922 5.234 1 95.38 152 LEU A CA 1
ATOM 1161 C C . LEU A 1 152 ? 2.559 -25.031 6.398 1 95.38 152 LEU A C 1
ATOM 1163 O O . LEU A 1 152 ? 2.301 -23.828 6.402 1 95.38 152 LEU A O 1
ATOM 1167 N N . GLY A 1 153 ? 3.252 -25.641 7.316 1 90.88 153 GLY A N 1
ATOM 1168 C CA . GLY A 1 153 ? 3.629 -24.953 8.539 1 90.88 153 GLY A CA 1
ATOM 1169 C C . GLY A 1 153 ? 4.719 -23.906 8.328 1 90.88 153 GLY A C 1
ATOM 1170 O O . GLY A 1 153 ? 4.871 -22.984 9.133 1 90.88 153 GLY A O 1
ATOM 1171 N N . SER A 1 154 ? 5.41 -24.031 7.238 1 88.69 154 SER A N 1
ATOM 1172 C CA . SER A 1 154 ? 6.543 -23.141 6.992 1 88.69 154 SER A CA 1
ATOM 1173 C C . SER A 1 154 ? 6.09 -21.828 6.352 1 88.69 154 SER A C 1
ATOM 1175 O O . SER A 1 154 ? 6.84 -20.859 6.324 1 88.69 154 SER A O 1
ATOM 1177 N N . ALA A 1 155 ? 4.914 -21.797 5.824 1 92.75 155 ALA A N 1
ATOM 1178 C CA . ALA A 1 155 ? 4.387 -20.594 5.184 1 92.75 155 ALA A CA 1
ATOM 1179 C C . ALA A 1 155 ? 3.752 -19.656 6.211 1 92.75 155 ALA A C 1
ATOM 1181 O O . ALA A 1 155 ? 3.035 -20.109 7.109 1 92.75 155 ALA A O 1
ATOM 1182 N N . ASN A 1 156 ? 3.994 -18.359 6.09 1 90.5 156 ASN A N 1
ATOM 1183 C CA . ASN A 1 156 ? 3.473 -17.375 7.035 1 90.5 156 ASN A CA 1
ATOM 1184 C C . ASN A 1 156 ? 2.521 -16.391 6.359 1 90.5 156 ASN A C 1
ATOM 1186 O O . ASN A 1 156 ? 2.508 -15.211 6.691 1 90.5 156 ASN A O 1
ATOM 1190 N N . ILE A 1 157 ? 1.791 -16.812 5.453 1 95.19 157 ILE A N 1
ATOM 1191 C CA . ILE A 1 157 ? 0.943 -15.922 4.672 1 95.19 157 ILE A CA 1
ATOM 1192 C C . ILE A 1 157 ? -0.52 -16.125 5.055 1 95.19 157 ILE A C 1
ATOM 1194 O O . ILE A 1 157 ? -1.419 -15.555 4.441 1 95.19 157 ILE A O 1
ATOM 1198 N N . TRP A 1 158 ? -0.778 -17.016 6.066 1 96.69 158 TRP A N 1
ATOM 1199 C CA . TRP A 1 158 ? -2.141 -17.359 6.465 1 96.69 158 TRP A CA 1
ATOM 1200 C C . TRP A 1 158 ? -2.785 -16.203 7.223 1 96.69 158 TRP A C 1
ATOM 1202 O O . TRP A 1 158 ? -2.125 -15.523 8.016 1 96.69 158 TRP A O 1
ATOM 1212 N N . ILE A 1 159 ? -4.059 -16.062 6.922 1 95.56 159 ILE A N 1
ATOM 1213 C CA . ILE A 1 159 ? -4.836 -15.062 7.656 1 95.56 159 ILE A CA 1
ATOM 1214 C C . ILE A 1 159 ? -5.57 -15.734 8.812 1 95.56 159 ILE A C 1
ATOM 1216 O O . ILE A 1 159 ? -6.52 -16.484 8.602 1 95.56 159 ILE A O 1
ATOM 1220 N N . ASP A 1 160 ? -5.152 -15.508 9.938 1 90.06 160 ASP A N 1
ATOM 1221 C CA . ASP A 1 160 ? -5.793 -15.992 11.156 1 90.06 160 ASP A CA 1
ATOM 1222 C C . ASP A 1 160 ? -6.344 -14.828 11.984 1 90.06 160 ASP A C 1
ATOM 1224 O O . ASP A 1 160 ? -5.621 -14.234 12.789 1 90.06 160 ASP A O 1
ATOM 1228 N N . MET A 1 161 ? -7.531 -14.57 11.688 1 89.12 161 MET A N 1
ATOM 1229 C CA . MET A 1 161 ? -8.156 -13.406 12.32 1 89.12 161 MET A CA 1
ATOM 1230 C C . MET A 1 161 ? -9.312 -13.836 13.219 1 89.12 161 MET A C 1
ATOM 1232 O O . MET A 1 161 ? -10.211 -14.555 12.781 1 89.12 161 MET A O 1
ATOM 1236 N N . GLU A 1 162 ? -9.297 -13.359 14.461 1 86.44 162 GLU A N 1
ATOM 1237 C CA . GLU A 1 162 ? -10.406 -13.609 15.383 1 86.44 162 GLU A CA 1
ATOM 1238 C C . GLU A 1 162 ? -11.664 -12.867 14.938 1 86.44 162 GLU A C 1
ATOM 1240 O O . GLU A 1 162 ? -11.586 -11.883 14.203 1 86.44 162 GLU A O 1
ATOM 1245 N N . ASP A 1 163 ? -12.727 -13.32 15.5 1 85.81 163 ASP A N 1
ATOM 1246 C CA . ASP A 1 163 ? -14.023 -12.766 15.125 1 85.81 163 ASP A CA 1
ATOM 1247 C C . ASP A 1 163 ? -14.086 -11.266 15.43 1 85.81 163 ASP A C 1
ATOM 1249 O O . ASP A 1 163 ? -14.656 -10.492 14.664 1 85.81 163 ASP A O 1
ATOM 1253 N N . SER A 1 164 ? -13.547 -10.969 16.484 1 84.88 164 SER A N 1
ATOM 1254 C CA . SER A 1 164 ? -13.562 -9.555 16.859 1 84.88 164 SER A CA 1
ATOM 1255 C C . SER A 1 164 ? -12.82 -8.703 15.836 1 84.88 164 SER A C 1
ATOM 1257 O O . SER A 1 164 ? -13.234 -7.582 15.539 1 84.88 164 SER A O 1
ATOM 1259 N N . ASN A 1 165 ? -11.844 -9.242 15.281 1 89.88 165 ASN A N 1
ATOM 1260 C CA . ASN A 1 165 ? -11.062 -8.508 14.289 1 89.88 165 ASN A CA 1
ATOM 1261 C C . ASN A 1 165 ? -11.758 -8.484 12.93 1 89.88 165 ASN A C 1
ATOM 1263 O O . ASN A 1 165 ? -11.633 -7.516 12.18 1 89.88 165 ASN A O 1
ATOM 1267 N N . VAL A 1 166 ? -12.453 -9.5 12.75 1 94.56 166 VAL A N 1
ATOM 1268 C CA . VAL A 1 166 ? -13.258 -9.531 11.531 1 94.56 166 VAL A CA 1
ATOM 1269 C C . VAL A 1 166 ? -14.289 -8.414 11.57 1 94.56 166 VAL A C 1
ATOM 1271 O O . VAL A 1 166 ? -14.477 -7.695 10.586 1 94.56 166 VAL A O 1
ATOM 1274 N N . SER A 1 167 ? -14.875 -8.273 12.695 1 95 167 SER A N 1
ATOM 1275 C CA . SER A 1 167 ? -15.875 -7.227 12.875 1 95 167 SER A CA 1
ATOM 1276 C C . SER A 1 167 ? -15.258 -5.84 12.742 1 95 167 SER A C 1
ATOM 1278 O O . SER A 1 167 ? -15.852 -4.941 12.141 1 95 167 SER A O 1
ATOM 1280 N N . LYS A 1 168 ? -14.156 -5.75 13.234 1 93.06 168 LYS A N 1
ATOM 1281 C CA . LYS A 1 168 ? -13.461 -4.469 13.172 1 93.06 168 LYS A CA 1
ATOM 1282 C C . LYS A 1 168 ? -13.086 -4.113 11.742 1 93.06 168 LYS A C 1
ATOM 1284 O O . LYS A 1 168 ? -13.211 -2.957 11.328 1 93.06 168 LYS A O 1
ATOM 1289 N N . LEU A 1 169 ? -12.625 -5.074 11.102 1 95.94 169 LEU A N 1
ATOM 1290 C CA . LEU A 1 169 ? -12.242 -4.848 9.711 1 95.94 169 LEU A CA 1
ATOM 1291 C C . LEU A 1 169 ? -13.461 -4.48 8.867 1 95.94 169 LEU A C 1
ATOM 1293 O O . LEU A 1 169 ? -13.391 -3.578 8.031 1 95.94 169 LEU A O 1
ATOM 1297 N N . ALA A 1 170 ? -14.508 -5.141 9.125 1 96.94 170 ALA A N 1
ATOM 1298 C CA . ALA A 1 170 ? -15.742 -4.84 8.414 1 96.94 170 ALA A CA 1
ATOM 1299 C C . ALA A 1 170 ? -16.219 -3.418 8.703 1 96.94 170 ALA A C 1
ATOM 1301 O O . ALA A 1 170 ? -16.641 -2.693 7.801 1 96.94 170 ALA A O 1
ATOM 1302 N N . ALA A 1 171 ? -16.109 -3.074 9.93 1 96.31 171 ALA A N 1
ATOM 1303 C CA . ALA A 1 171 ? -16.5 -1.729 10.336 1 96.31 171 ALA A CA 1
ATOM 1304 C C . ALA A 1 171 ? -15.617 -0.675 9.68 1 96.31 171 ALA A C 1
ATOM 1306 O O . ALA A 1 171 ? -16.094 0.399 9.305 1 96.31 171 ALA A O 1
ATOM 1307 N N . GLU A 1 172 ? -14.375 -1.001 9.562 1 96.44 172 GLU A N 1
ATOM 1308 C CA . GLU A 1 172 ? -13.453 -0.07 8.922 1 96.44 172 GLU A CA 1
ATOM 1309 C C . GLU A 1 172 ? -13.82 0.144 7.457 1 96.44 172 GLU A C 1
ATOM 1311 O O . GLU A 1 172 ? -13.844 1.28 6.977 1 96.44 172 GLU A O 1
ATOM 1316 N N . TYR A 1 173 ? -14.086 -0.937 6.777 1 97.12 173 TYR A N 1
ATOM 1317 C CA . TYR A 1 173 ? -14.5 -0.821 5.383 1 97.12 173 TYR A CA 1
ATOM 1318 C C . TYR A 1 173 ? -15.781 -0.001 5.266 1 97.12 173 TYR A C 1
ATOM 1320 O O . TYR A 1 173 ? -15.93 0.8 4.34 1 97.12 173 TYR A O 1
ATOM 1328 N N . LYS A 1 174 ? -16.625 -0.239 6.152 1 95.56 174 LYS A N 1
ATOM 1329 C CA . LYS A 1 174 ? -17.906 0.478 6.141 1 95.56 174 LYS A CA 1
ATOM 1330 C C . LYS A 1 174 ? -17.688 1.975 6.348 1 95.56 174 LYS A C 1
ATOM 1332 O O . LYS A 1 174 ? -18.297 2.795 5.652 1 95.56 174 LYS A O 1
ATOM 1337 N N . GLU A 1 175 ? -16.859 2.285 7.285 1 94.38 175 GLU A N 1
ATOM 1338 C CA . GLU A 1 175 ? -16.562 3.686 7.559 1 94.38 175 GLU A CA 1
ATOM 1339 C C . GLU A 1 175 ? -15.891 4.352 6.355 1 94.38 175 GLU A C 1
ATOM 1341 O O . GLU A 1 175 ? -16.219 5.488 6.008 1 94.38 175 GLU A O 1
ATOM 1346 N N . MET A 1 176 ? -15 3.686 5.801 1 95.62 176 MET A N 1
ATOM 1347 C CA . MET A 1 176 ? -14.289 4.223 4.641 1 95.62 176 MET A CA 1
ATOM 1348 C C . MET A 1 176 ? -15.258 4.5 3.494 1 95.62 176 MET A C 1
ATOM 1350 O O . MET A 1 176 ? -15.133 5.508 2.799 1 95.62 176 MET A O 1
ATOM 1354 N N . ARG A 1 177 ? -16.156 3.592 3.314 1 94.5 177 ARG A N 1
ATOM 1355 C CA . ARG A 1 177 ? -17.188 3.793 2.301 1 94.5 177 ARG A CA 1
ATOM 1356 C C . ARG A 1 177 ? -18.031 5.023 2.615 1 94.5 177 ARG A C 1
ATOM 1358 O O . ARG A 1 177 ? -18.344 5.816 1.723 1 94.5 177 ARG A O 1
ATOM 1365 N N . GLY A 1 178 ? -18.375 5.145 3.83 1 92.12 178 GLY A N 1
ATOM 1366 C CA . GLY A 1 178 ? -19.172 6.289 4.258 1 92.12 178 GLY A CA 1
ATOM 1367 C C . GLY A 1 178 ? -18.469 7.613 4.02 1 92.12 178 GLY A C 1
ATOM 1368 O O . GLY A 1 178 ? -19.109 8.602 3.662 1 92.12 178 GLY A O 1
ATOM 1369 N N . TYR A 1 179 ? -17.172 7.555 4.168 1 91.75 179 TYR A N 1
ATOM 1370 C CA . TYR A 1 179 ? -16.391 8.766 3.984 1 91.75 179 TYR A CA 1
ATOM 1371 C C . TYR A 1 179 ? -16.031 8.969 2.518 1 91.75 179 TYR A C 1
ATOM 1373 O O . TYR A 1 179 ? -15.344 9.93 2.166 1 91.75 179 TYR A O 1
ATOM 1381 N N . ASN A 1 180 ? -16.406 8.039 1.648 1 91.81 180 ASN A N 1
ATOM 1382 C CA . ASN A 1 180 ? -16.094 8.094 0.224 1 91.81 180 ASN A CA 1
ATOM 1383 C C . ASN A 1 180 ? -14.594 8.227 -0.02 1 91.81 180 ASN A C 1
ATOM 1385 O O . ASN A 1 180 ? -14.156 9.102 -0.764 1 91.81 180 ASN A O 1
ATOM 1389 N N . LEU A 1 181 ? -13.891 7.41 0.704 1 93.94 181 LEU A N 1
ATOM 1390 C CA . LEU A 1 181 ? -12.445 7.438 0.525 1 93.94 181 LEU A CA 1
ATOM 1391 C C . LEU A 1 181 ? -12.055 6.859 -0.83 1 93.94 181 LEU A C 1
ATOM 1393 O O . LEU A 1 181 ? -12.859 6.184 -1.477 1 93.94 181 LEU A O 1
ATOM 1397 N N . CYS A 1 182 ? -10.859 7.195 -1.223 1 94.38 182 CYS A N 1
ATOM 1398 C CA . CYS A 1 182 ? -10.406 6.789 -2.549 1 94.38 182 CYS A CA 1
ATOM 1399 C C . CYS A 1 182 ? -10.039 5.309 -2.574 1 94.38 182 CYS A C 1
ATOM 1401 O O . CYS A 1 182 ? -9.914 4.68 -1.522 1 94.38 182 CYS A O 1
ATOM 1403 N N . GLU A 1 183 ? -9.789 4.742 -3.775 1 96.5 183 GLU A N 1
ATOM 1404 C CA . GLU A 1 183 ? -9.5 3.328 -3.984 1 96.5 183 GLU A CA 1
ATOM 1405 C C . GLU A 1 183 ? -8.211 2.918 -3.289 1 96.5 183 GLU A C 1
ATOM 1407 O O . GLU A 1 183 ? -8.094 1.795 -2.795 1 96.5 183 GLU A O 1
ATOM 1412 N N . THR A 1 184 ? -7.27 3.809 -3.242 1 95.94 184 THR A N 1
ATOM 1413 C CA . THR A 1 184 ? -5.977 3.52 -2.635 1 95.94 184 THR A CA 1
ATOM 1414 C C . THR A 1 184 ? -6.133 3.197 -1.151 1 95.94 184 THR A C 1
ATOM 1416 O O . THR A 1 184 ? -5.406 2.361 -0.612 1 95.94 184 THR A O 1
ATOM 1419 N N . GLU A 1 185 ? -7.031 3.871 -0.54 1 96.56 185 GLU A N 1
ATOM 1420 C CA . GLU A 1 185 ? -7.301 3.604 0.87 1 96.56 185 GLU A CA 1
ATOM 1421 C C . GLU A 1 185 ? -7.801 2.176 1.074 1 96.56 185 GLU A C 1
ATOM 1423 O O . GLU A 1 185 ? -7.332 1.472 1.972 1 96.56 185 GLU A O 1
ATOM 1428 N N . PHE A 1 186 ? -8.711 1.731 0.247 1 97.06 186 PHE A N 1
ATOM 1429 C CA . PHE A 1 186 ? -9.25 0.38 0.34 1 97.06 186 PHE A CA 1
ATOM 1430 C C . PHE A 1 186 ? -8.172 -0.655 0.038 1 97.06 186 PHE A C 1
ATOM 1432 O O . PHE A 1 186 ? -8.07 -1.671 0.729 1 97.06 186 PHE A O 1
ATOM 1439 N N . ALA A 1 187 ? -7.422 -0.382 -0.971 1 97.5 187 ALA A N 1
ATOM 1440 C CA . ALA A 1 187 ? -6.332 -1.278 -1.344 1 97.5 187 ALA A CA 1
ATOM 1441 C C . ALA A 1 187 ? -5.332 -1.434 -0.199 1 97.5 187 ALA A C 1
ATOM 1443 O O . ALA A 1 187 ? -4.863 -2.539 0.08 1 97.5 187 ALA A O 1
ATOM 1444 N N . SER A 1 188 ? -5.016 -0.29 0.394 1 95.75 188 SER A N 1
ATOM 1445 C CA . SER A 1 188 ? -4.055 -0.301 1.492 1 95.75 188 SER A CA 1
ATOM 1446 C C . SER A 1 188 ? -4.547 -1.167 2.646 1 95.75 188 SER A C 1
ATOM 1448 O O . SER A 1 188 ? -3.764 -1.906 3.25 1 95.75 188 SER A O 1
ATOM 1450 N N . LEU A 1 189 ? -5.777 -1.085 2.93 1 95.44 189 LEU A N 1
ATOM 1451 C CA . LEU A 1 189 ? -6.344 -1.88 4.012 1 95.44 189 LEU A CA 1
ATOM 1452 C C . LEU A 1 189 ? -6.277 -3.367 3.686 1 95.44 189 LEU A C 1
ATOM 1454 O O . LEU A 1 189 ? -5.949 -4.184 4.551 1 95.44 189 LEU A O 1
ATOM 1458 N N . ALA A 1 190 ? -6.59 -3.715 2.484 1 97.25 190 ALA A N 1
ATOM 1459 C CA . ALA A 1 190 ? -6.508 -5.105 2.049 1 97.25 190 ALA A CA 1
ATOM 1460 C C . ALA A 1 190 ? -5.074 -5.621 2.123 1 97.25 190 ALA A C 1
ATOM 1462 O O . ALA A 1 190 ? -4.832 -6.734 2.596 1 97.25 190 ALA A O 1
ATOM 1463 N N . MET A 1 191 ? -4.168 -4.824 1.625 1 95.44 191 MET A N 1
ATOM 1464 C CA . MET A 1 191 ? -2.758 -5.199 1.603 1 95.44 191 MET A CA 1
ATOM 1465 C C . MET A 1 191 ? -2.225 -5.406 3.018 1 95.44 191 MET A C 1
ATOM 1467 O O . MET A 1 191 ? -1.436 -6.32 3.262 1 95.44 191 MET A O 1
ATOM 1471 N N . ASP A 1 192 ? -2.707 -4.59 3.869 1 90.88 192 ASP A N 1
ATOM 1472 C CA . ASP A 1 192 ? -2.211 -4.602 5.242 1 90.88 192 ASP A CA 1
ATOM 1473 C C . ASP A 1 192 ? -2.723 -5.828 5.996 1 90.88 192 ASP A C 1
ATOM 1475 O O . ASP A 1 192 ? -1.986 -6.434 6.777 1 90.88 192 ASP A O 1
ATOM 1479 N N . PHE A 1 193 ? -3.977 -6.273 5.668 1 92.75 193 PHE A N 1
ATOM 1480 C CA . PHE A 1 193 ? -4.605 -7.199 6.602 1 92.75 193 PHE A CA 1
ATOM 1481 C C . PHE A 1 193 ? -4.945 -8.516 5.914 1 92.75 193 PHE A C 1
ATOM 1483 O O . PHE A 1 193 ? -5.109 -9.539 6.574 1 92.75 193 PHE A O 1
ATOM 1490 N N . LEU A 1 194 ? -5.051 -8.461 4.656 1 96.38 194 LEU A N 1
ATOM 1491 C CA . LEU A 1 194 ? -5.617 -9.633 4 1 96.38 194 LEU A CA 1
ATOM 1492 C C . LEU A 1 194 ? -4.613 -10.258 3.041 1 96.38 194 LEU A C 1
ATOM 1494 O O . LEU A 1 194 ? -4.648 -11.469 2.801 1 96.38 194 LEU A O 1
ATOM 1498 N N . LEU A 1 195 ? -3.777 -9.477 2.455 1 97.62 195 LEU A N 1
ATOM 1499 C CA . LEU A 1 195 ? -2.789 -9.969 1.501 1 97.62 195 LEU A CA 1
ATOM 1500 C C . LEU A 1 195 ? -1.4 -10.016 2.129 1 97.62 195 LEU A C 1
ATOM 1502 O O . LEU A 1 195 ? -0.52 -9.234 1.754 1 97.62 195 LEU A O 1
ATOM 1506 N N . ARG A 1 196 ? -1.181 -11.016 2.824 1 94.75 196 ARG A N 1
ATOM 1507 C CA . ARG A 1 196 ? -0.015 -11.109 3.697 1 94.75 196 ARG A CA 1
ATOM 1508 C C . ARG A 1 196 ? 1.229 -11.5 2.908 1 94.75 196 ARG A C 1
ATOM 1510 O O . ARG A 1 196 ? 1.135 -12.203 1.896 1 94.75 196 ARG A O 1
ATOM 1517 N N . ARG A 1 197 ? 2.314 -10.992 3.473 1 92.56 197 ARG A N 1
ATOM 1518 C CA . ARG A 1 197 ? 3.602 -11.32 2.865 1 92.56 197 ARG A CA 1
ATOM 1519 C C . ARG A 1 197 ? 4.465 -12.133 3.82 1 92.56 197 ARG A C 1
ATOM 1521 O O . ARG A 1 197 ? 4.266 -12.094 5.035 1 92.56 197 ARG A O 1
ATOM 1528 N N . GLU A 1 198 ? 5.395 -12.812 3.139 1 89.81 198 GLU A N 1
ATOM 1529 C CA . GLU A 1 198 ? 6.496 -13.438 3.869 1 89.81 198 GLU A CA 1
ATOM 1530 C C . GLU A 1 198 ? 7.672 -12.477 4.016 1 89.81 198 GLU A C 1
ATOM 1532 O O . GLU A 1 198 ? 7.969 -11.711 3.096 1 89.81 198 GLU A O 1
ATOM 1537 N N . TRP A 1 199 ? 8.297 -12.562 5.176 1 89.81 199 TRP A N 1
ATOM 1538 C CA . TRP A 1 199 ? 9.539 -11.805 5.32 1 89.81 199 TRP A CA 1
ATOM 1539 C C . TRP A 1 199 ? 10.648 -12.414 4.477 1 89.81 199 TRP A C 1
ATOM 1541 O O . TRP A 1 199 ? 11.023 -13.57 4.668 1 89.81 199 TRP A O 1
ATOM 1551 N N . ARG A 1 200 ? 11.156 -11.695 3.727 1 88 200 ARG A N 1
ATOM 1552 C CA . ARG A 1 200 ? 12.195 -12.172 2.824 1 88 200 ARG A CA 1
ATOM 1553 C C . ARG A 1 200 ? 13.523 -12.328 3.561 1 88 200 ARG A C 1
ATOM 1555 O O . ARG A 1 200 ? 14.391 -13.094 3.133 1 88 200 ARG A O 1
ATOM 1562 N N . SER A 1 201 ? 13.641 -11.617 4.613 1 85.31 201 SER A N 1
ATOM 1563 C CA . SER A 1 201 ? 14.883 -11.617 5.387 1 85.31 201 SER A CA 1
ATOM 1564 C C . SER A 1 201 ? 14.93 -12.805 6.344 1 85.31 201 SER A C 1
ATOM 1566 O O . SER A 1 201 ? 15.969 -13.078 6.949 1 85.31 201 SER A O 1
ATOM 1568 N N . SER A 1 202 ? 13.844 -13.484 6.32 1 80.38 202 SER A N 1
ATOM 1569 C CA . SER A 1 202 ? 13.812 -14.602 7.258 1 80.38 202 SER A CA 1
ATOM 1570 C C . SER A 1 202 ? 14.688 -15.758 6.781 1 80.38 202 SER A C 1
ATOM 1572 O O . SER A 1 202 ? 14.711 -16.078 5.59 1 80.38 202 SER A O 1
ATOM 1574 N N . GLY A 1 203 ? 15.688 -16.031 7.469 1 75.81 203 GLY A N 1
ATOM 1575 C CA . GLY A 1 203 ? 16.484 -17.203 7.121 1 75.81 203 GLY A CA 1
ATOM 1576 C C . GLY A 1 203 ? 15.641 -18.453 6.895 1 75.81 203 GLY A C 1
ATOM 1577 O O . GLY A 1 203 ? 14.758 -18.766 7.699 1 75.81 203 GLY A O 1
ATOM 1578 N N . THR A 1 204 ? 15.648 -18.828 5.652 1 80.31 204 THR A N 1
ATOM 1579 C CA . THR A 1 204 ? 14.891 -20.031 5.328 1 80.31 204 THR A CA 1
ATOM 1580 C C . THR A 1 204 ? 15.797 -21.266 5.301 1 80.31 204 THR A C 1
ATOM 1582 O O . THR A 1 204 ? 16.859 -21.234 4.688 1 80.31 204 THR A O 1
ATOM 1585 N N . GLN A 1 205 ? 15.289 -22.234 6.098 1 81.12 205 GLN A N 1
ATOM 1586 C CA . GLN A 1 205 ? 16 -23.5 6.082 1 81.12 205 GLN A CA 1
ATOM 1587 C C . GLN A 1 205 ? 15.703 -24.281 4.805 1 81.12 205 GLN A C 1
ATOM 1589 O O . GLN A 1 205 ? 14.664 -24.078 4.168 1 81.12 205 GLN A O 1
ATOM 1594 N N . GLU A 1 206 ? 16.672 -25.141 4.547 1 87.94 206 GLU A N 1
ATOM 1595 C CA . GLU A 1 206 ? 16.453 -26.047 3.43 1 87.94 206 GLU A CA 1
ATOM 1596 C C . GLU A 1 206 ? 15.594 -27.234 3.855 1 87.94 206 GLU A C 1
ATOM 1598 O O . GLU A 1 206 ? 16.094 -28.359 3.967 1 87.94 206 GLU A O 1
ATOM 1603 N N . ASP A 1 207 ? 14.344 -27.094 3.977 1 91.06 207 ASP A N 1
ATOM 1604 C CA . ASP A 1 207 ? 13.422 -28.109 4.477 1 91.06 207 ASP A CA 1
ATOM 1605 C C . ASP A 1 207 ? 12.625 -28.734 3.336 1 91.06 207 ASP A C 1
ATOM 1607 O O . ASP A 1 207 ? 11.773 -29.594 3.568 1 91.06 207 ASP A O 1
ATOM 1611 N N . ARG A 1 208 ? 12.805 -28.25 2.119 1 90.81 208 ARG A N 1
ATOM 1612 C CA . ARG A 1 208 ? 12.172 -28.75 0.902 1 90.81 208 ARG A CA 1
ATOM 1613 C C . ARG A 1 208 ? 10.664 -28.5 0.926 1 90.81 208 ARG A C 1
ATOM 1615 O O . ARG A 1 208 ? 9.891 -29.281 0.36 1 90.81 208 ARG A O 1
ATOM 1622 N N . LEU A 1 209 ? 10.297 -27.438 1.662 1 93.5 209 LEU A N 1
ATOM 1623 C CA . LEU A 1 209 ? 8.891 -27.062 1.715 1 93.5 209 LEU A CA 1
ATOM 1624 C C . LEU A 1 209 ? 8.633 -25.812 0.886 1 93.5 209 LEU A C 1
ATOM 1626 O O . LEU A 1 209 ? 9.484 -24.922 0.822 1 93.5 209 LEU A O 1
ATOM 1630 N N . TRP A 1 210 ? 7.488 -25.875 0.276 1 94.5 210 TRP A N 1
ATOM 1631 C CA . TRP A 1 210 ? 7.09 -24.719 -0.518 1 94.5 210 TRP A CA 1
ATOM 1632 C C . TRP A 1 210 ? 6.578 -23.594 0.377 1 94.5 210 TRP A C 1
ATOM 1634 O O . TRP A 1 210 ? 5.953 -23.859 1.408 1 94.5 210 TRP A O 1
ATOM 1644 N N . ARG A 1 211 ? 6.863 -22.422 0.006 1 95.75 211 ARG A N 1
ATOM 1645 C CA . ARG A 1 211 ? 6.359 -21.172 0.57 1 95.75 211 ARG A CA 1
ATOM 1646 C C . ARG A 1 211 ? 5.855 -20.25 -0.526 1 95.75 211 ARG A C 1
ATOM 1648 O O . ARG A 1 211 ? 5.992 -20.547 -1.714 1 95.75 211 ARG A O 1
ATOM 1655 N N . ALA A 1 212 ? 5.195 -19.219 -0.041 1 96.94 212 ALA A N 1
ATOM 1656 C CA . ALA A 1 212 ? 4.688 -18.234 -1 1 96.94 212 ALA A CA 1
ATOM 1657 C C . ALA A 1 212 ? 5.32 -16.859 -0.777 1 96.94 212 ALA A C 1
ATOM 1659 O O . ALA A 1 212 ? 5.5 -16.438 0.365 1 96.94 212 ALA A O 1
ATOM 1660 N N . ASP A 1 213 ? 5.672 -16.25 -1.854 1 96.94 213 ASP A N 1
ATOM 1661 C CA . ASP A 1 213 ? 6.141 -14.875 -1.794 1 96.94 213 ASP A CA 1
ATOM 1662 C C . ASP A 1 213 ? 5.16 -13.93 -2.488 1 96.94 213 ASP A C 1
ATOM 1664 O O . ASP A 1 213 ? 4.738 -14.188 -3.617 1 96.94 213 ASP A O 1
ATOM 1668 N N . ARG A 1 214 ? 4.871 -12.914 -1.751 1 97.56 214 ARG A N 1
ATOM 1669 C CA . ARG A 1 214 ? 4.047 -11.852 -2.316 1 97.56 214 ARG A CA 1
ATOM 1670 C C . ARG A 1 214 ? 4.895 -10.859 -3.107 1 97.56 214 ARG A C 1
ATOM 1672 O O . ARG A 1 214 ? 5.883 -10.336 -2.594 1 97.56 214 ARG A O 1
ATOM 1679 N N . MET A 1 215 ? 4.512 -10.641 -4.301 1 97.31 215 MET A N 1
ATOM 1680 C CA . MET A 1 215 ? 5.191 -9.656 -5.148 1 97.31 215 MET A CA 1
ATOM 1681 C C . MET A 1 215 ? 4.242 -8.531 -5.543 1 97.31 215 MET A C 1
ATOM 1683 O O . MET A 1 215 ? 3.111 -8.789 -5.961 1 97.31 215 MET A O 1
ATOM 1687 N N . LEU A 1 216 ? 4.754 -7.309 -5.375 1 97.25 216 LEU A N 1
ATOM 1688 C CA . LEU A 1 216 ? 3.973 -6.148 -5.789 1 97.25 216 LEU A CA 1
ATOM 1689 C C . LEU A 1 216 ? 4.516 -5.566 -7.09 1 97.25 216 LEU A C 1
ATOM 1691 O O . LEU A 1 216 ? 5.707 -5.258 -7.188 1 97.25 216 LEU A O 1
ATOM 1695 N N . GLU A 1 217 ? 3.621 -5.41 -8.039 1 96.19 217 GLU A N 1
ATOM 1696 C CA . GLU A 1 217 ? 3.938 -4.793 -9.328 1 96.19 217 GLU A CA 1
ATOM 1697 C C . GLU A 1 217 ? 5.25 -5.332 -9.891 1 96.19 217 GLU A C 1
ATOM 1699 O O . GLU A 1 217 ? 6.109 -4.559 -10.32 1 96.19 217 GLU A O 1
ATOM 1704 N N . LEU A 1 218 ? 5.316 -6.59 -9.828 1 94.75 218 LEU A N 1
ATOM 1705 C CA . LEU A 1 218 ? 6.551 -7.234 -10.273 1 94.75 218 LEU A CA 1
ATOM 1706 C C . LEU A 1 218 ? 6.773 -7.008 -11.766 1 94.75 218 LEU A C 1
ATOM 1708 O O . LEU A 1 218 ? 5.887 -7.273 -12.578 1 94.75 218 LEU A O 1
ATOM 1712 N N . VAL A 1 219 ? 7.977 -6.527 -12.062 1 91.25 219 VAL A N 1
ATOM 1713 C CA . VAL A 1 219 ? 8.352 -6.328 -13.453 1 91.25 219 VAL A CA 1
ATOM 1714 C C . VAL A 1 219 ? 8.945 -7.613 -14.023 1 91.25 219 VAL A C 1
ATOM 1716 O O . VAL A 1 219 ? 10.086 -7.969 -13.711 1 91.25 219 VAL A O 1
ATOM 1719 N N . SER A 1 220 ? 8.148 -8.242 -14.875 1 92.12 220 SER A N 1
ATOM 1720 C CA . SER A 1 220 ? 8.594 -9.477 -15.5 1 92.12 220 SER A CA 1
ATOM 1721 C C . SER A 1 220 ? 7.973 -9.648 -16.891 1 92.12 220 SER A C 1
ATOM 1723 O O . SER A 1 220 ? 7.16 -10.555 -17.094 1 92.12 220 SER A O 1
ATOM 1725 N N . PRO A 1 221 ? 8.422 -8.844 -17.766 1 92.81 221 PRO A N 1
ATOM 1726 C CA . PRO A 1 221 ? 7.867 -9 -19.109 1 92.81 221 PRO A CA 1
ATOM 1727 C C . PRO A 1 221 ? 8.266 -10.328 -19.766 1 92.81 221 PRO A C 1
ATOM 1729 O O . PRO A 1 221 ? 9.398 -10.789 -19.594 1 92.81 221 PRO A O 1
ATOM 1732 N N . PRO A 1 222 ? 7.344 -10.875 -20.516 1 95.06 222 PRO A N 1
ATOM 1733 C CA . PRO A 1 222 ? 7.672 -12.125 -21.188 1 95.06 222 PRO A CA 1
ATOM 1734 C C . PRO A 1 222 ? 8.617 -11.922 -22.375 1 95.06 222 PRO A C 1
ATOM 1736 O O . PRO A 1 222 ? 8.75 -10.805 -22.875 1 95.06 222 PRO A O 1
ATOM 1739 N N . LYS A 1 223 ? 9.227 -13.016 -22.688 1 91.62 223 LYS A N 1
ATOM 1740 C CA . LYS A 1 223 ? 10.109 -13.062 -23.844 1 91.62 223 LYS A CA 1
ATOM 1741 C C . LYS A 1 223 ? 9.789 -14.273 -24.719 1 91.62 223 LYS A C 1
ATOM 1743 O O . LYS A 1 223 ? 9.5 -15.359 -24.203 1 91.62 223 LYS A O 1
ATOM 1748 N N . GLU A 1 224 ? 9.883 -14.242 -25.922 1 84.31 224 GLU A N 1
ATOM 1749 C CA . GLU A 1 224 ? 9.469 -15.266 -26.875 1 84.31 224 GLU A CA 1
ATOM 1750 C C . GLU A 1 224 ? 10.273 -16.547 -26.703 1 84.31 224 GLU A C 1
ATOM 1752 O O . GLU A 1 224 ? 9.727 -17.656 -26.781 1 84.31 224 GLU A O 1
ATOM 1757 N N . SER A 1 225 ? 11.477 -16.516 -26.469 1 82.44 225 SER A N 1
ATOM 1758 C CA . SER A 1 225 ? 12.297 -17.719 -26.391 1 82.44 225 SER A CA 1
ATOM 1759 C C . SER A 1 225 ? 12.719 -18 -24.953 1 82.44 225 SER A C 1
ATOM 1761 O O . SER A 1 225 ? 13.789 -18.562 -24.703 1 82.44 225 SER A O 1
ATOM 1763 N N . ALA A 1 226 ? 11.781 -17.641 -24.078 1 88.81 226 ALA A N 1
ATOM 1764 C CA . ALA A 1 226 ? 12.086 -17.875 -22.672 1 88.81 226 ALA A CA 1
ATOM 1765 C C . ALA A 1 226 ? 11.031 -18.75 -22.016 1 88.81 226 ALA A C 1
ATOM 1767 O O . ALA A 1 226 ? 10.109 -19.234 -22.672 1 88.81 226 ALA A O 1
ATOM 1768 N N . HIS A 1 227 ? 11.25 -19.125 -20.828 1 93.5 227 HIS A N 1
ATOM 1769 C CA . HIS A 1 227 ? 10.297 -19.922 -20.062 1 93.5 227 HIS A CA 1
ATOM 1770 C C . HIS A 1 227 ? 9.102 -19.078 -19.625 1 93.5 227 HIS A C 1
ATOM 1772 O O . HIS A 1 227 ? 8.156 -19.609 -19.031 1 93.5 227 HIS A O 1
ATOM 1778 N N . TRP A 1 228 ? 9.141 -17.859 -19.906 1 96.31 228 TRP A N 1
ATOM 1779 C CA . TRP A 1 228 ? 8.062 -16.922 -19.625 1 96.31 228 TRP A CA 1
ATOM 1780 C C . TRP A 1 228 ? 7.605 -16.234 -20.906 1 96.31 228 TRP A C 1
ATOM 1782 O O . TRP A 1 228 ? 8.18 -15.227 -21.328 1 96.31 228 TRP A O 1
ATOM 1792 N N . ARG A 1 229 ? 6.48 -16.812 -21.484 1 96.38 229 ARG A N 1
ATOM 1793 C CA . ARG A 1 229 ? 6.035 -16.406 -22.812 1 96.38 229 ARG A CA 1
ATOM 1794 C C . ARG A 1 229 ? 4.602 -15.891 -22.781 1 96.38 229 ARG A C 1
ATOM 1796 O O . ARG A 1 229 ? 3.789 -16.359 -21.969 1 96.38 229 ARG A O 1
ATOM 1803 N N . LYS A 1 230 ? 4.375 -15 -23.656 1 96.06 230 LYS A N 1
ATOM 1804 C CA . LYS A 1 230 ? 3 -14.531 -23.781 1 96.06 230 LYS A CA 1
ATOM 1805 C C . LYS A 1 230 ? 2.129 -15.562 -24.484 1 96.06 230 LYS A C 1
ATOM 1807 O O . LYS A 1 230 ? 2.619 -16.312 -25.328 1 96.06 230 LYS A O 1
ATOM 1812 N N . PRO A 1 231 ? 0.855 -15.594 -24.188 1 96.31 231 PRO A N 1
ATOM 1813 C CA . PRO A 1 231 ? -0.043 -16.469 -24.938 1 96.31 231 PRO A CA 1
ATOM 1814 C C . PRO A 1 231 ? -0.048 -16.188 -26.438 1 96.31 231 PRO A C 1
ATOM 1816 O O . PRO A 1 231 ? -0.011 -15.016 -26.844 1 96.31 231 PRO A O 1
ATOM 1819 N N . PRO A 1 232 ? -0.071 -17.172 -27.219 1 94.38 232 PRO A N 1
ATOM 1820 C CA . PRO A 1 232 ? -0.01 -16.984 -28.656 1 94.38 232 PRO A CA 1
ATOM 1821 C C . PRO A 1 232 ? -1.323 -16.469 -29.25 1 94.38 232 PRO A C 1
ATOM 1823 O O . PRO A 1 232 ? -2.389 -16.672 -28.656 1 94.38 232 PRO A O 1
ATOM 1826 N N . ILE A 1 233 ? -1.185 -15.875 -30.391 1 93.69 233 ILE A N 1
ATOM 1827 C CA . ILE A 1 233 ? -2.367 -15.516 -31.156 1 93.69 233 ILE A CA 1
ATOM 1828 C C . ILE A 1 233 ? -2.967 -16.781 -31.797 1 93.69 233 ILE A C 1
ATOM 1830 O O . ILE A 1 233 ? -2.248 -17.578 -32.375 1 93.69 233 ILE A O 1
ATOM 1834 N N . LEU A 1 234 ? -4.176 -17 -31.609 1 92.69 234 LEU A N 1
ATOM 1835 C CA . LEU A 1 234 ? -4.816 -18.219 -32.094 1 92.69 234 LEU A CA 1
ATOM 1836 C C . LEU A 1 234 ? -5.781 -17.922 -33.219 1 92.69 234 LEU A C 1
ATOM 1838 O O . LEU A 1 234 ? -6.102 -18.797 -34.031 1 92.69 234 LEU A O 1
ATOM 1842 N N . ASN A 1 235 ? -6.434 -16.781 -33.156 1 78.38 235 ASN A N 1
ATOM 1843 C CA . ASN A 1 235 ? -7.352 -16.406 -34.219 1 78.38 235 ASN A CA 1
ATOM 1844 C C . ASN A 1 235 ? -6.668 -15.539 -35.281 1 78.38 235 ASN A C 1
ATOM 1846 O O . ASN A 1 235 ? -6.527 -14.336 -35.094 1 78.38 235 ASN A O 1
ATOM 1850 N N . ASP A 1 236 ? -5.969 -16.172 -36.25 1 63.72 236 ASP A N 1
ATOM 1851 C CA . ASP A 1 236 ? -5.242 -15.477 -37.281 1 63.72 236 ASP A CA 1
ATOM 1852 C C . ASP A 1 236 ? -6.156 -14.5 -38.031 1 63.72 236 ASP A C 1
ATOM 1854 O O . ASP A 1 236 ? -5.688 -13.508 -38.594 1 63.72 236 ASP A O 1
ATOM 1858 N N . GLY A 1 237 ? -7.336 -14.836 -38.188 1 58.94 237 GLY A N 1
ATOM 1859 C CA . GLY A 1 237 ? -8.227 -14.016 -39 1 58.94 237 GLY A CA 1
ATOM 1860 C C . GLY A 1 237 ? -8.594 -12.703 -38.312 1 58.94 237 GLY A C 1
ATOM 1861 O O . GLY A 1 237 ? -9.281 -11.875 -38.906 1 58.94 237 GLY A O 1
ATOM 1862 N N . MET A 1 238 ? -8.281 -12.758 -37.062 1 58.59 238 MET A N 1
ATOM 1863 C CA . MET A 1 238 ? -8.68 -11.492 -36.438 1 58.59 238 MET A CA 1
ATOM 1864 C C . MET A 1 238 ? -7.688 -10.383 -36.812 1 58.59 238 MET A C 1
ATOM 1866 O O . MET A 1 238 ? -6.531 -10.422 -36.375 1 58.59 238 MET A O 1
ATOM 1870 N N . LEU A 1 239 ? -7.789 -9.773 -38.031 1 55.66 239 LEU A N 1
ATOM 1871 C CA . LEU A 1 239 ? -7.004 -8.773 -38.719 1 55.66 239 LEU A CA 1
ATOM 1872 C C . LEU A 1 239 ? -6.59 -7.645 -37.781 1 55.66 239 LEU A C 1
ATOM 1874 O O . LEU A 1 239 ? -5.594 -6.957 -38.031 1 55.66 239 LEU A O 1
ATOM 1878 N N . ASP A 1 240 ? -7.266 -7.469 -36.656 1 69.12 240 ASP A N 1
ATOM 1879 C CA . ASP A 1 240 ? -6.996 -6.188 -36 1 69.12 240 ASP A CA 1
ATOM 1880 C C . ASP A 1 240 ? -6.379 -6.391 -34.625 1 69.12 240 ASP A C 1
ATOM 1882 O O . ASP A 1 240 ? -6.73 -5.688 -33.688 1 69.12 240 ASP A O 1
ATOM 1886 N N . HIS A 1 241 ? -5.316 -7.344 -34.562 1 76.88 241 HIS A N 1
ATOM 1887 C CA . HIS A 1 241 ? -4.707 -7.418 -33.25 1 76.88 241 HIS A CA 1
ATOM 1888 C C . HIS A 1 241 ? -3.549 -6.438 -33.125 1 76.88 241 HIS A C 1
ATOM 1890 O O . HIS A 1 241 ? -2.959 -6.027 -34.125 1 76.88 241 HIS A O 1
ATOM 1896 N N . VAL A 1 242 ? -3.393 -5.906 -31.906 1 82 242 VAL A N 1
ATOM 1897 C CA . VAL A 1 242 ? -2.311 -4.977 -31.594 1 82 242 VAL A CA 1
ATOM 1898 C C . VAL A 1 242 ? -1.292 -5.656 -30.688 1 82 242 VAL A C 1
ATOM 1900 O O . VAL A 1 242 ? -1.662 -6.402 -29.766 1 82 242 VAL A O 1
ATOM 1903 N N . GLU A 1 243 ? -0.108 -5.379 -31.062 1 84.69 243 GLU A N 1
ATOM 1904 C CA . GLU A 1 243 ? 0.953 -5.91 -30.219 1 84.69 243 GLU A CA 1
ATOM 1905 C C . GLU A 1 243 ? 1.05 -5.137 -28.906 1 84.69 243 GLU A C 1
ATOM 1907 O O . GLU A 1 243 ? 0.953 -3.908 -28.891 1 84.69 243 GLU A O 1
ATOM 1912 N N . TRP A 1 244 ? 1.056 -5.891 -27.875 1 90.38 244 TRP A N 1
ATOM 1913 C CA . TRP A 1 244 ? 1.226 -5.367 -26.516 1 90.38 244 TRP A CA 1
ATOM 1914 C C . TRP A 1 244 ? 2.391 -6.051 -25.812 1 90.38 244 TRP A C 1
ATOM 1916 O O . TRP A 1 244 ? 2.633 -7.242 -26.016 1 90.38 244 TRP A O 1
ATOM 1926 N N . THR A 1 245 ? 3.131 -5.316 -25.016 1 89.75 245 THR A N 1
ATOM 1927 C CA . THR A 1 245 ? 4.379 -5.793 -24.422 1 89.75 245 THR A CA 1
ATOM 1928 C C . THR A 1 245 ? 4.109 -6.891 -23.391 1 89.75 245 THR A C 1
ATOM 1930 O O . THR A 1 245 ? 4.996 -7.684 -23.078 1 89.75 245 THR A O 1
ATOM 1933 N N . TRP A 1 246 ? 2.949 -6.938 -22.766 1 94.31 246 TRP A N 1
ATOM 1934 C CA . TRP A 1 246 ? 2.535 -7.895 -21.75 1 94.31 246 TRP A CA 1
ATOM 1935 C C . TRP A 1 246 ? 3.32 -7.688 -20.453 1 94.31 246 TRP A C 1
ATOM 1937 O O . TRP A 1 246 ? 3.471 -8.609 -19.656 1 94.31 246 TRP A O 1
ATOM 1947 N N . ASP A 1 247 ? 3.795 -6.508 -20.359 1 92.62 247 ASP A N 1
ATOM 1948 C CA . ASP A 1 247 ? 4.32 -6.102 -19.062 1 92.62 247 ASP A CA 1
ATOM 1949 C C . ASP A 1 247 ? 3.193 -5.703 -18.109 1 92.62 247 ASP A C 1
ATOM 1951 O O . ASP A 1 247 ? 3.037 -4.523 -17.797 1 92.62 247 ASP A O 1
ATOM 1955 N N . VAL A 1 248 ? 2.393 -6.594 -17.609 1 90.75 248 VAL A N 1
ATOM 1956 C CA . VAL A 1 248 ? 1.123 -6.391 -16.922 1 90.75 248 VAL A CA 1
ATOM 1957 C C . VAL A 1 248 ? 1.379 -6.004 -15.469 1 90.75 248 VAL A C 1
ATOM 1959 O O . VAL A 1 248 ? 0.652 -5.188 -14.898 1 90.75 248 VAL A O 1
ATOM 1962 N N . ARG A 1 249 ? 2.303 -6.223 -14.773 1 94.06 249 ARG A N 1
ATOM 1963 C CA . ARG A 1 249 ? 2.695 -5.941 -13.398 1 94.06 249 ARG A CA 1
ATOM 1964 C C . ARG A 1 249 ? 1.477 -5.871 -12.484 1 94.06 249 ARG A C 1
ATOM 1966 O O . ARG A 1 249 ? 1.087 -4.789 -12.039 1 94.06 249 ARG A O 1
ATOM 1973 N N . PRO A 1 250 ? 0.881 -7.031 -12.156 1 96.5 250 PRO A N 1
ATOM 1974 C CA . PRO A 1 250 ? -0.275 -6.992 -11.258 1 96.5 250 PRO A CA 1
ATOM 1975 C C . PRO A 1 250 ? 0.015 -6.254 -9.953 1 96.5 250 PRO A C 1
ATOM 1977 O O . PRO A 1 250 ? 1.159 -6.23 -9.492 1 96.5 250 PRO A O 1
ATOM 1980 N N . ASP A 1 251 ? -1.056 -5.684 -9.336 1 97.56 251 ASP A N 1
ATOM 1981 C CA . ASP A 1 251 ? -0.866 -4.969 -8.078 1 97.56 251 ASP A CA 1
ATOM 1982 C C . ASP A 1 251 ? -0.241 -5.871 -7.023 1 97.56 251 ASP A C 1
ATOM 1984 O O . ASP A 1 251 ? 0.589 -5.426 -6.227 1 97.56 251 ASP A O 1
ATOM 1988 N N . CYS A 1 252 ? -0.708 -7.09 -7.012 1 98.19 252 CYS A N 1
ATOM 1989 C CA . CYS A 1 252 ? -0.192 -8.102 -6.098 1 98.19 252 CYS A CA 1
ATOM 1990 C C . CYS A 1 252 ? -0.26 -9.492 -6.73 1 98.19 252 CYS A C 1
ATOM 1992 O O . CYS A 1 252 ? -1.194 -9.789 -7.473 1 98.19 252 CYS A O 1
ATOM 1994 N N . SER A 1 253 ? 0.762 -10.266 -6.492 1 98.38 253 SER A N 1
ATOM 1995 C CA . SER A 1 253 ? 0.74 -11.656 -6.949 1 98.38 253 SER A CA 1
ATOM 1996 C C . SER A 1 253 ? 1.482 -12.57 -5.98 1 98.38 253 SER A C 1
ATOM 1998 O O . SER A 1 253 ? 2.398 -12.125 -5.285 1 98.38 253 SER A O 1
ATOM 2000 N N . TYR A 1 254 ? 1.037 -13.781 -5.945 1 98.69 254 TYR A N 1
ATOM 2001 C CA . TYR A 1 254 ? 1.701 -14.789 -5.125 1 98.69 254 TYR A CA 1
ATOM 2002 C C . TYR A 1 254 ? 2.385 -15.836 -5.992 1 98.69 254 TYR A C 1
ATOM 2004 O O . TYR A 1 254 ? 1.785 -16.359 -6.934 1 98.69 254 TYR A O 1
ATOM 2012 N N . TRP A 1 255 ? 3.611 -16.047 -5.648 1 98.5 255 TRP A N 1
ATOM 2013 C CA . TRP A 1 255 ? 4.488 -16.984 -6.348 1 98.5 255 TRP A CA 1
ATOM 2014 C C . TRP A 1 255 ? 4.992 -18.062 -5.402 1 98.5 255 TRP A C 1
ATOM 2016 O O . TRP A 1 255 ? 5.059 -17.859 -4.188 1 98.5 255 TRP A O 1
ATOM 2026 N N . LEU A 1 256 ? 5.328 -19.219 -5.965 1 97.94 256 LEU A N 1
ATOM 2027 C CA . LEU A 1 256 ? 6.027 -20.234 -5.18 1 97.94 256 LEU A CA 1
ATOM 2028 C C . LEU A 1 256 ? 7.469 -19.812 -4.906 1 97.94 256 LEU A C 1
ATOM 2030 O O . LEU A 1 256 ? 8.141 -19.266 -5.789 1 97.94 256 LEU A O 1
ATOM 2034 N N . SER A 1 257 ? 7.887 -20.062 -3.707 1 96.5 257 SER A N 1
ATOM 2035 C CA . SER A 1 257 ? 9.242 -19.719 -3.295 1 96.5 257 SER A CA 1
ATOM 2036 C C . SER A 1 257 ? 10.172 -20.922 -3.346 1 96.5 257 SER A C 1
ATOM 2038 O O . SER A 1 257 ? 9.805 -22.016 -2.906 1 96.5 257 SER A O 1
ATOM 2040 N N . LEU A 1 258 ? 11.398 -20.672 -3.797 1 94.5 258 LEU A N 1
ATOM 2041 C CA . LEU A 1 258 ? 12.406 -21.734 -3.889 1 94.5 258 LEU A CA 1
ATOM 2042 C C . LEU A 1 258 ? 13.367 -21.672 -2.703 1 94.5 258 LEU A C 1
ATOM 2044 O O . LEU A 1 258 ? 14.289 -22.484 -2.607 1 94.5 258 LEU A O 1
ATOM 2048 N N . LYS A 1 259 ? 13.141 -20.859 -1.806 1 92.38 259 LYS A N 1
ATOM 2049 C CA . LYS A 1 259 ? 14.078 -20.609 -0.71 1 92.38 259 LYS A CA 1
ATOM 2050 C C . LYS A 1 259 ? 14.258 -21.859 0.144 1 92.38 259 LYS A C 1
ATOM 2052 O O . LYS A 1 259 ? 15.32 -22.062 0.731 1 92.38 259 LYS A O 1
ATOM 2057 N N . GLY A 1 260 ? 13.289 -22.672 0.161 1 92.31 260 GLY A N 1
ATOM 2058 C CA . GLY A 1 260 ? 13.367 -23.875 0.984 1 92.31 260 GLY A CA 1
ATOM 2059 C C . GLY A 1 260 ? 14.086 -25.016 0.303 1 92.31 260 GLY A C 1
ATOM 2060 O O . GLY A 1 260 ? 14.273 -26.078 0.896 1 92.31 260 GLY A O 1
ATOM 2061 N N . PHE A 1 261 ? 14.617 -24.859 -0.853 1 92.38 261 PHE A N 1
ATOM 2062 C CA . PHE A 1 261 ? 15.219 -25.922 -1.634 1 92.38 261 PHE A CA 1
ATOM 2063 C C . PHE A 1 261 ? 16.719 -25.703 -1.779 1 92.38 261 PHE A C 1
ATOM 2065 O O . PHE A 1 261 ? 17.219 -24.594 -1.601 1 92.38 261 PHE A O 1
ATOM 2072 N N . SER A 1 262 ? 17.391 -26.766 -2.104 1 89.44 262 SER A N 1
ATOM 2073 C CA . SER A 1 262 ? 18.844 -26.719 -2.209 1 89.44 262 SER A CA 1
ATOM 2074 C C . SER A 1 262 ? 19.281 -25.859 -3.389 1 89.44 262 SER A C 1
ATOM 2076 O O . SER A 1 262 ? 18.562 -25.75 -4.379 1 89.44 262 SER A O 1
ATOM 2078 N N . PRO A 1 263 ? 20.484 -25.344 -3.246 1 88.38 263 PRO A N 1
ATOM 2079 C CA . PRO A 1 263 ? 21.016 -24.516 -4.34 1 88.38 263 PRO A CA 1
ATOM 2080 C C . PRO A 1 263 ? 21.094 -25.281 -5.66 1 88.38 263 PRO A C 1
ATOM 2082 O O . PRO A 1 263 ? 20.922 -24.703 -6.73 1 88.38 263 PRO A O 1
ATOM 2085 N N . VAL A 1 264 ? 21.406 -26.562 -5.594 1 86.25 264 VAL A N 1
ATOM 2086 C CA . VAL A 1 264 ? 21.5 -27.375 -6.801 1 86.25 264 VAL A CA 1
ATOM 2087 C C . VAL A 1 264 ? 20.141 -27.438 -7.5 1 86.25 264 VAL A C 1
ATOM 2089 O O . VAL A 1 264 ? 20.062 -27.266 -8.719 1 86.25 264 VAL A O 1
ATOM 2092 N N . TYR A 1 265 ? 19.188 -27.688 -6.754 1 89.25 265 TYR A N 1
ATOM 2093 C CA . TYR A 1 265 ? 17.844 -27.719 -7.316 1 89.25 265 TYR A CA 1
ATOM 2094 C C . TYR A 1 265 ? 17.453 -26.375 -7.895 1 89.25 265 TYR A C 1
ATOM 2096 O O . TYR A 1 265 ? 16.891 -26.297 -8.992 1 89.25 265 TYR A O 1
ATOM 2104 N N . ARG A 1 266 ? 17.75 -25.328 -7.227 1 89.94 266 ARG A N 1
ATOM 2105 C CA . ARG A 1 266 ? 17.422 -23.969 -7.664 1 89.94 266 ARG A CA 1
ATOM 2106 C C . ARG A 1 266 ? 18.125 -23.641 -8.977 1 89.94 266 ARG A C 1
ATOM 2108 O O . ARG A 1 266 ? 17.578 -22.922 -9.82 1 89.94 266 ARG A O 1
ATOM 2115 N N . PHE A 1 267 ? 19.219 -24.172 -9.047 1 88.5 267 PHE A N 1
ATOM 2116 C CA . PHE A 1 267 ? 20 -23.969 -10.266 1 88.5 267 PHE A CA 1
ATOM 2117 C C . PHE A 1 267 ? 19.391 -24.719 -11.438 1 88.5 267 PHE A C 1
ATOM 2119 O O . PHE A 1 267 ? 19.266 -24.172 -12.539 1 88.5 267 PHE A O 1
ATOM 2126 N N . GLN A 1 268 ? 18.938 -25.875 -11.203 1 91.12 268 GLN A N 1
ATOM 2127 C CA . GLN A 1 268 ? 18.469 -26.75 -12.273 1 91.12 268 GLN A CA 1
ATOM 2128 C C . GLN A 1 268 ? 17.062 -26.344 -12.742 1 91.12 268 GLN A C 1
ATOM 2130 O O . GLN A 1 268 ? 16.734 -26.484 -13.922 1 91.12 268 GLN A O 1
ATOM 2135 N N . ILE A 1 269 ? 16.312 -25.859 -11.836 1 93.06 269 ILE A N 1
ATOM 2136 C CA . ILE A 1 269 ? 14.906 -25.594 -12.117 1 93.06 269 ILE A CA 1
ATOM 2137 C C . ILE A 1 269 ? 14.805 -24.484 -13.164 1 93.06 269 ILE A C 1
ATOM 2139 O O . ILE A 1 269 ? 13.828 -24.422 -13.914 1 93.06 269 ILE A O 1
ATOM 2143 N N . GLN A 1 270 ? 15.711 -23.625 -13.281 1 91 270 GLN A N 1
ATOM 2144 C CA . GLN A 1 270 ? 15.703 -22.5 -14.227 1 91 270 GLN A CA 1
ATOM 2145 C C . GLN A 1 270 ? 15.703 -23 -15.664 1 91 270 GLN A C 1
ATOM 2147 O O . GLN A 1 270 ? 15.305 -22.281 -16.578 1 91 270 GLN A O 1
ATOM 2152 N N . ASN A 1 271 ? 16.094 -24.234 -15.812 1 88.38 271 ASN A N 1
ATOM 2153 C CA . ASN A 1 271 ? 16.141 -24.844 -17.141 1 88.38 271 ASN A CA 1
ATOM 2154 C C . ASN A 1 271 ? 14.789 -25.406 -17.547 1 88.38 271 ASN A C 1
ATOM 2156 O O . ASN A 1 271 ? 14.562 -25.703 -18.719 1 88.38 271 ASN A O 1
ATOM 2160 N N . CYS A 1 272 ? 13.867 -25.406 -16.609 1 91.25 272 CYS A N 1
ATOM 2161 C CA . CYS A 1 272 ? 12.578 -26.047 -16.859 1 91.25 272 CYS A CA 1
ATOM 2162 C C . CYS A 1 272 ? 11.453 -25.031 -16.859 1 91.25 272 CYS A C 1
ATOM 2164 O O . CYS A 1 272 ? 10.422 -25.234 -17.516 1 91.25 272 CYS A O 1
ATOM 2166 N N . THR A 1 273 ? 11.609 -24 -16.078 1 95.5 273 THR A N 1
ATOM 2167 C CA . THR A 1 273 ? 10.523 -23.047 -15.891 1 95.5 273 THR A CA 1
ATOM 2168 C C . THR A 1 273 ? 11.078 -21.656 -15.586 1 95.5 273 THR A C 1
ATOM 2170 O O . THR A 1 273 ? 12.289 -21.484 -15.406 1 95.5 273 THR A O 1
ATOM 2173 N N . PHE A 1 274 ? 10.188 -20.75 -15.695 1 95.81 274 PHE A N 1
ATOM 2174 C CA . PHE A 1 274 ? 10.578 -19.391 -15.398 1 95.81 274 PHE A CA 1
ATOM 2175 C C . PHE A 1 274 ? 10.859 -19.219 -13.906 1 95.81 274 PHE A C 1
ATOM 2177 O O . PHE A 1 274 ? 10.016 -19.547 -13.07 1 95.81 274 PHE A O 1
ATOM 2184 N N . VAL A 1 275 ? 12.008 -18.734 -13.641 1 94.38 275 VAL A N 1
ATOM 2185 C CA . VAL A 1 275 ? 12.414 -18.391 -12.289 1 94.38 275 VAL A CA 1
ATOM 2186 C C . VAL A 1 275 ? 12.938 -16.953 -12.25 1 94.38 275 VAL A C 1
ATOM 2188 O O . VAL A 1 275 ? 13.805 -16.578 -13.047 1 94.38 275 VAL A O 1
ATOM 2191 N N . ARG A 1 276 ? 12.32 -16.172 -11.453 1 92.69 276 ARG A N 1
ATOM 2192 C CA . ARG A 1 276 ? 12.844 -14.844 -11.148 1 92.69 276 ARG A CA 1
ATOM 2193 C C . ARG A 1 276 ? 13.469 -14.797 -9.758 1 92.69 276 ARG A C 1
ATOM 2195 O O . ARG A 1 276 ? 12.766 -14.586 -8.766 1 92.69 276 ARG A O 1
ATOM 2202 N N . ASP A 1 277 ? 14.797 -14.883 -9.688 1 89.12 277 ASP A N 1
ATOM 2203 C CA . ASP A 1 277 ? 15.555 -14.938 -8.445 1 89.12 277 ASP A CA 1
ATOM 2204 C C . ASP A 1 277 ? 15.164 -16.156 -7.613 1 89.12 277 ASP A C 1
ATOM 2206 O O . ASP A 1 277 ? 15.68 -17.25 -7.836 1 89.12 277 ASP A O 1
ATOM 2210 N N . TRP A 1 278 ? 14.102 -16.094 -6.805 1 92.44 278 TRP A N 1
ATOM 2211 C CA . TRP A 1 278 ? 13.766 -17.234 -5.961 1 92.44 278 TRP A CA 1
ATOM 2212 C C . TRP A 1 278 ? 12.297 -17.594 -6.094 1 92.44 278 TRP A C 1
ATOM 2214 O O . TRP A 1 278 ? 11.797 -18.469 -5.387 1 92.44 278 TRP A O 1
ATOM 2224 N N . ILE A 1 279 ? 11.625 -16.922 -6.965 1 96.38 279 ILE A N 1
ATOM 2225 C CA . ILE A 1 279 ? 10.195 -17.203 -7.086 1 96.38 279 ILE A CA 1
ATOM 2226 C C . ILE A 1 279 ? 9.906 -17.859 -8.438 1 96.38 279 ILE A C 1
ATOM 2228 O O . ILE A 1 279 ? 10.609 -17.609 -9.414 1 96.38 279 ILE A O 1
ATOM 2232 N N . THR A 1 280 ? 8.836 -18.672 -8.461 1 97.75 280 THR A N 1
ATOM 2233 C CA . THR A 1 280 ? 8.438 -19.359 -9.688 1 97.75 280 THR A CA 1
ATOM 2234 C C . THR A 1 280 ? 6.961 -19.75 -9.625 1 97.75 280 THR A C 1
ATOM 2236 O O . THR A 1 280 ? 6.324 -19.641 -8.578 1 97.75 280 THR A O 1
ATOM 2239 N N . CYS A 1 281 ? 6.371 -20.016 -10.766 1 98.06 281 CYS A N 1
ATOM 2240 C CA . CYS A 1 281 ? 5.043 -20.609 -10.914 1 98.06 281 CYS A CA 1
ATOM 2241 C C . CYS A 1 281 ? 4.008 -19.828 -10.109 1 98.06 281 CYS A C 1
ATOM 2243 O O . CYS A 1 281 ? 3.426 -20.375 -9.164 1 98.06 281 CYS A O 1
ATOM 2245 N N . PRO A 1 282 ? 3.715 -18.594 -10.484 1 98.56 282 PRO A N 1
ATOM 2246 C CA . PRO A 1 282 ? 2.67 -17.844 -9.781 1 98.56 282 PRO A CA 1
ATOM 2247 C C . PRO A 1 282 ? 1.31 -18.531 -9.836 1 98.56 282 PRO A C 1
ATOM 2249 O O . PRO A 1 282 ? 1.016 -19.25 -10.797 1 98.56 282 PRO A O 1
ATOM 2252 N N . TYR A 1 283 ? 0.445 -18.312 -8.742 1 98.75 283 TYR A N 1
ATOM 2253 C CA . TYR A 1 283 ? -0.806 -19.062 -8.703 1 98.75 283 TYR A CA 1
ATOM 2254 C C . TYR A 1 283 ? -1.97 -18.156 -8.312 1 98.75 283 TYR A C 1
ATOM 2256 O O . TYR A 1 283 ? -3.129 -18.578 -8.344 1 98.75 283 TYR A O 1
ATOM 2264 N N . PHE A 1 284 ? -1.681 -16.938 -7.953 1 98.81 284 PHE A N 1
ATOM 2265 C CA . PHE A 1 284 ? -2.703 -16.016 -7.445 1 98.81 284 PHE A CA 1
ATOM 2266 C C . PHE A 1 284 ? -2.357 -14.578 -7.777 1 98.81 284 PHE A C 1
ATOM 2268 O O . PHE A 1 284 ? -1.279 -14.094 -7.426 1 98.81 284 PHE A O 1
ATOM 2275 N N . SER A 1 285 ? -3.234 -13.836 -8.508 1 98.81 285 SER A N 1
ATOM 2276 C CA . SER A 1 285 ? -3.031 -12.438 -8.867 1 98.81 285 SER A CA 1
ATOM 2277 C C . SER A 1 285 ? -4.164 -11.562 -8.344 1 98.81 285 SER A C 1
ATOM 2279 O O . SER A 1 285 ? -5.328 -11.969 -8.375 1 98.81 285 SER A O 1
ATOM 2281 N N . VAL A 1 286 ? -3.805 -10.359 -7.922 1 98.81 286 VAL A N 1
ATOM 2282 C CA . VAL A 1 286 ? -4.77 -9.422 -7.348 1 98.81 286 VAL A CA 1
ATOM 2283 C C . VAL A 1 286 ? -4.672 -8.078 -8.062 1 98.81 286 VAL A C 1
ATOM 2285 O O . VAL A 1 286 ? -3.572 -7.594 -8.344 1 98.81 286 VAL A O 1
ATOM 2288 N N . GLU A 1 287 ? -5.844 -7.523 -8.391 1 98.56 287 GLU A N 1
ATOM 2289 C CA . GLU A 1 287 ? -5.93 -6.188 -8.977 1 98.56 287 GLU A CA 1
ATOM 2290 C C . GLU A 1 287 ? -6.953 -5.328 -8.242 1 98.56 287 GLU A C 1
ATOM 2292 O O . GLU A 1 287 ? -8.031 -5.809 -7.875 1 98.56 287 GLU A O 1
ATOM 2297 N N . PHE A 1 288 ? -6.566 -4.094 -8.008 1 98.12 288 PHE A N 1
ATOM 2298 C CA . PHE A 1 288 ? -7.453 -3.094 -7.422 1 98.12 288 PHE A CA 1
ATOM 2299 C C . PHE A 1 288 ? -7.91 -2.096 -8.484 1 98.12 288 PHE A C 1
ATOM 2301 O O . PHE A 1 288 ? -7.113 -1.662 -9.32 1 98.12 288 PHE A O 1
ATOM 2308 N N . LYS A 1 289 ? -9.148 -1.803 -8.406 1 96.81 289 LYS A N 1
ATOM 2309 C CA . LYS A 1 289 ? -9.602 -0.67 -9.211 1 96.81 289 LYS A CA 1
ATOM 2310 C C . LYS A 1 289 ? -8.883 0.613 -8.797 1 96.81 289 LYS A C 1
ATOM 2312 O O . LYS A 1 289 ? -8.617 0.832 -7.617 1 96.81 289 LYS A O 1
ATOM 2317 N N . ARG A 1 290 ? -8.586 1.41 -9.805 1 94 290 ARG A N 1
ATOM 2318 C CA . ARG A 1 290 ? -8.016 2.725 -9.531 1 94 290 ARG A CA 1
ATOM 2319 C C . ARG A 1 290 ? -9.062 3.82 -9.688 1 94 290 ARG A C 1
ATOM 2321 O O . ARG A 1 290 ? -10.023 3.67 -10.445 1 94 290 ARG A O 1
ATOM 2328 N N . ASP A 1 291 ? -8.836 4.902 -8.984 1 91.19 291 ASP A N 1
ATOM 2329 C CA . ASP A 1 291 ? -9.773 6.016 -9.086 1 91.19 291 ASP A CA 1
ATOM 2330 C C . ASP A 1 291 ? -9.844 6.539 -10.523 1 91.19 291 ASP A C 1
ATOM 2332 O O . ASP A 1 291 ? -8.82 6.668 -11.195 1 91.19 291 ASP A O 1
ATOM 2336 N N . GLY A 1 292 ? -11 6.824 -10.945 1 88.06 292 GLY A N 1
ATOM 2337 C CA . GLY A 1 292 ? -11.203 7.387 -12.273 1 88.06 292 GLY A CA 1
ATOM 2338 C C . GLY A 1 292 ? -11.266 6.332 -13.367 1 88.06 292 GLY A C 1
ATOM 2339 O O . GLY A 1 292 ? -11.586 6.641 -14.516 1 88.06 292 GLY A O 1
ATOM 2340 N N . GLU A 1 293 ? -10.938 5.133 -12.984 1 91.31 293 GLU A N 1
ATOM 2341 C CA . GLU A 1 293 ? -10.984 4.059 -13.969 1 91.31 293 GLU A CA 1
ATOM 2342 C C . GLU A 1 293 ? -12.227 3.193 -13.789 1 91.31 293 GLU A C 1
ATOM 2344 O O . GLU A 1 293 ? -12.805 3.146 -12.703 1 91.31 293 GLU A O 1
ATOM 2349 N N . SER A 1 294 ? -12.555 2.605 -14.906 1 92.12 294 SER A N 1
ATOM 2350 C CA . SER A 1 294 ? -13.641 1.632 -14.844 1 92.12 294 SER A CA 1
ATOM 2351 C C . SER A 1 294 ? -13.188 0.339 -14.18 1 92.12 294 SER A C 1
ATOM 2353 O O . SER A 1 294 ? -12.008 -0.008 -14.227 1 92.12 294 SER A O 1
ATOM 2355 N N . GLU A 1 295 ? -14.148 -0.314 -13.586 1 92.81 295 GLU A N 1
ATOM 2356 C CA . GLU A 1 295 ? -13.852 -1.615 -12.992 1 92.81 295 GLU A CA 1
ATOM 2357 C C . GLU A 1 295 ? -13.375 -2.607 -14.055 1 92.81 295 GLU A C 1
ATOM 2359 O O . GLU A 1 295 ? -12.594 -3.514 -13.758 1 92.81 295 GLU A O 1
ATOM 2364 N N . ASP A 1 296 ? -13.719 -2.379 -15.266 1 93.12 296 ASP A N 1
ATOM 2365 C CA . ASP A 1 296 ? -13.328 -3.248 -16.375 1 93.12 296 ASP A CA 1
ATOM 2366 C C . ASP A 1 296 ? -11.82 -3.236 -16.578 1 93.12 296 ASP A C 1
ATOM 2368 O O . ASP A 1 296 ? -11.242 -4.223 -17.047 1 93.12 296 ASP A O 1
ATOM 2372 N N . VAL A 1 297 ? -11.258 -2.125 -16.188 1 94.94 297 VAL A N 1
ATOM 2373 C CA . VAL A 1 297 ? -9.812 -2.012 -16.344 1 94.94 297 VAL A CA 1
ATOM 2374 C C . VAL A 1 297 ? -9.117 -2.986 -15.406 1 94.94 297 VAL A C 1
ATOM 2376 O O . VAL A 1 297 ? -8.172 -3.674 -15.797 1 94.94 297 VAL A O 1
ATOM 2379 N N . ALA A 1 298 ? -9.586 -3.066 -14.188 1 96.56 298 ALA A N 1
ATOM 2380 C CA . ALA A 1 298 ? -9.016 -4 -13.219 1 96.56 298 ALA A CA 1
ATOM 2381 C C . ALA A 1 298 ? -9.203 -5.445 -13.672 1 96.56 298 ALA A C 1
ATOM 2383 O O . ALA A 1 298 ? -8.289 -6.266 -13.555 1 96.56 298 ALA A O 1
ATOM 2384 N N . VAL A 1 299 ? -10.328 -5.734 -14.242 1 96.69 299 VAL A N 1
ATOM 2385 C CA . VAL A 1 299 ? -10.625 -7.086 -14.703 1 96.69 299 VAL A CA 1
ATOM 2386 C C . VAL A 1 299 ? -9.734 -7.434 -15.898 1 96.69 299 VAL A C 1
ATOM 2388 O O . VAL A 1 299 ? -9.188 -8.539 -15.969 1 96.69 299 VAL A O 1
ATOM 2391 N N . ALA A 1 300 ? -9.578 -6.512 -16.766 1 96.19 300 ALA A N 1
ATOM 2392 C CA . ALA A 1 300 ? -8.734 -6.734 -17.938 1 96.19 300 ALA A CA 1
ATOM 2393 C C . ALA A 1 300 ? -7.281 -6.969 -17.531 1 96.19 300 ALA A C 1
ATOM 2395 O O . ALA A 1 300 ? -6.613 -7.855 -18.062 1 96.19 300 ALA A O 1
ATOM 2396 N N . ARG A 1 301 ? -6.84 -6.199 -16.594 1 96.75 301 ARG A N 1
ATOM 2397 C CA . ARG A 1 301 ? -5.457 -6.305 -16.141 1 96.75 301 ARG A CA 1
ATOM 2398 C C . ARG A 1 301 ? -5.203 -7.641 -15.453 1 96.75 301 ARG A C 1
ATOM 2400 O O . ARG A 1 301 ? -4.195 -8.305 -15.719 1 96.75 301 ARG A O 1
ATOM 2407 N N . VAL A 1 302 ? -6.148 -8.008 -14.648 1 98 302 VAL A N 1
ATOM 2408 C CA . VAL A 1 302 ? -5.934 -9.242 -13.906 1 98 302 VAL A CA 1
ATOM 2409 C C . VAL A 1 302 ? -6.082 -10.438 -14.836 1 98 302 VAL A C 1
ATOM 2411 O O . VAL A 1 302 ? -5.398 -11.453 -14.672 1 98 302 VAL A O 1
ATOM 2414 N N . THR A 1 303 ? -6.887 -10.32 -15.812 1 98.19 303 THR A N 1
ATOM 2415 C CA . THR A 1 303 ? -7.043 -11.375 -16.797 1 98.19 303 THR A CA 1
ATOM 2416 C C . THR A 1 303 ? -5.754 -11.57 -17.594 1 98.19 303 THR A C 1
ATOM 2418 O O . THR A 1 303 ? -5.328 -12.703 -17.844 1 98.19 303 THR A O 1
ATOM 2421 N N . ALA A 1 304 ? -5.203 -10.484 -17.922 1 98 304 ALA A N 1
ATOM 2422 C CA . ALA A 1 304 ? -3.941 -10.547 -18.672 1 98 304 ALA A CA 1
ATOM 2423 C C . ALA A 1 304 ? -2.846 -11.195 -17.828 1 98 304 ALA A C 1
ATOM 2425 O O . ALA A 1 304 ? -2.141 -12.086 -18.297 1 98 304 ALA A O 1
ATOM 2426 N N . ALA A 1 305 ? -2.76 -10.766 -16.609 1 98.38 305 ALA A N 1
ATOM 2427 C CA . ALA A 1 305 ? -1.739 -11.305 -15.711 1 98.38 305 ALA A CA 1
ATOM 2428 C C . ALA A 1 305 ? -1.954 -12.797 -15.477 1 98.38 305 ALA A C 1
ATOM 2430 O O . ALA A 1 305 ? -1.009 -13.586 -15.547 1 98.38 305 ALA A O 1
ATOM 2431 N N . ALA A 1 306 ? -3.15 -13.148 -15.227 1 98.69 306 ALA A N 1
ATOM 2432 C CA . ALA A 1 306 ? -3.498 -14.531 -14.914 1 98.69 306 ALA A CA 1
ATOM 2433 C C . ALA A 1 306 ? -3.318 -15.43 -16.125 1 98.69 306 ALA A C 1
ATOM 2435 O O . ALA A 1 306 ? -2.861 -16.562 -16 1 98.69 306 ALA A O 1
ATOM 2436 N N . SER A 1 307 ? -3.666 -14.945 -17.281 1 98.56 307 SER A N 1
ATOM 2437 C CA . SER A 1 307 ? -3.543 -15.758 -18.484 1 98.56 307 SER A CA 1
ATOM 2438 C C . SER A 1 307 ? -2.08 -16 -18.844 1 98.56 307 SER A C 1
ATOM 2440 O O . SER A 1 307 ? -1.73 -17.078 -19.344 1 98.56 307 SER A O 1
ATOM 2442 N N . LEU A 1 308 ? -1.3 -15.008 -18.594 1 98.25 308 LEU A N 1
ATOM 2443 C CA . LEU A 1 308 ? 0.137 -15.172 -18.797 1 98.25 308 LEU A CA 1
ATOM 2444 C C . LEU A 1 308 ? 0.685 -16.266 -17.891 1 98.25 308 LEU A C 1
ATOM 2446 O O . LEU A 1 308 ? 1.417 -17.156 -18.359 1 98.25 308 LEU A O 1
ATOM 2450 N N . ALA A 1 309 ? 0.326 -16.203 -16.656 1 98.5 309 ALA A N 1
ATOM 2451 C CA . ALA A 1 309 ? 0.752 -17.203 -15.688 1 98.5 309 ALA A CA 1
ATOM 2452 C C . ALA A 1 309 ? 0.228 -18.594 -16.062 1 98.5 309 ALA A C 1
ATOM 2454 O O . ALA A 1 309 ? 0.973 -19.578 -16.031 1 98.5 309 ALA A O 1
ATOM 2455 N N . LEU A 1 310 ? -0.997 -18.625 -16.438 1 98.56 310 LEU A N 1
ATOM 2456 C CA . LEU A 1 310 ? -1.66 -19.891 -16.781 1 98.56 310 LEU A CA 1
ATOM 2457 C C . LEU A 1 310 ? -1.022 -20.531 -18 1 98.56 310 LEU A C 1
ATOM 2459 O O . LEU A 1 310 ? -0.81 -21.734 -18.047 1 98.56 310 LEU A O 1
ATOM 2463 N N . PHE A 1 311 ? -0.771 -19.797 -19 1 98 311 PHE A N 1
ATOM 2464 C CA . PHE A 1 311 ? -0.172 -20.312 -20.219 1 98 311 PHE A CA 1
ATOM 2465 C C . PHE A 1 311 ? 1.188 -20.938 -19.938 1 98 311 PHE A C 1
ATOM 2467 O O . PHE A 1 311 ? 1.509 -22.016 -20.453 1 98 311 PHE A O 1
ATOM 2474 N N . ASN A 1 312 ? 1.933 -20.234 -19.156 1 97.81 312 ASN A N 1
ATOM 2475 C CA . ASN A 1 312 ? 3.264 -20.75 -18.859 1 97.81 312 ASN A CA 1
ATOM 2476 C C . ASN A 1 312 ? 3.197 -22 -17.984 1 97.81 312 ASN A C 1
ATOM 2478 O O . ASN A 1 312 ? 4.031 -22.891 -18.109 1 97.81 312 ASN A O 1
ATOM 2482 N N . ARG A 1 313 ? 2.201 -22.062 -17.109 1 97.5 313 ARG A N 1
ATOM 2483 C CA . ARG A 1 313 ? 1.964 -23.297 -16.359 1 97.5 313 ARG A CA 1
ATOM 2484 C C . ARG A 1 313 ? 1.587 -24.438 -17.297 1 97.5 313 ARG A C 1
ATOM 2486 O O . ARG A 1 313 ? 2.053 -25.562 -17.109 1 97.5 313 ARG A O 1
ATOM 2493 N N . TYR A 1 314 ? 0.72 -24.188 -18.172 1 96.94 314 TYR A N 1
ATOM 2494 C CA . TYR A 1 314 ? 0.333 -25.172 -19.188 1 96.94 314 TYR A CA 1
ATOM 2495 C C . TYR A 1 314 ? 1.546 -25.656 -19.969 1 96.94 314 TYR A C 1
ATOM 2497 O O . TYR A 1 314 ? 1.691 -26.859 -20.219 1 96.94 314 TYR A O 1
ATOM 2505 N N . ARG A 1 315 ? 2.369 -24.75 -20.375 1 95.94 315 ARG A N 1
ATOM 2506 C CA . ARG A 1 315 ? 3.557 -25.094 -21.156 1 95.94 315 ARG A CA 1
ATOM 2507 C C . ARG A 1 315 ? 4.473 -26.031 -20.359 1 95.94 315 ARG A C 1
ATOM 2509 O O . ARG A 1 315 ? 5.004 -27 -20.906 1 95.94 315 ARG A O 1
ATOM 2516 N N . LEU A 1 316 ? 4.652 -25.656 -19.125 1 96.31 316 LEU A N 1
ATOM 2517 C CA . LEU A 1 316 ? 5.453 -26.531 -18.266 1 96.31 316 LEU A CA 1
ATOM 2518 C C . LEU A 1 316 ? 4.871 -27.938 -18.219 1 96.31 316 LEU A C 1
ATOM 2520 O O . LEU A 1 316 ? 5.605 -28.922 -18.344 1 96.31 316 LEU A O 1
ATOM 2524 N N . HIS A 1 317 ? 3.639 -28.016 -18.078 1 96.06 317 HIS A N 1
ATOM 2525 C CA . HIS A 1 317 ? 2.963 -29.312 -18 1 96.06 317 HIS A CA 1
ATOM 2526 C C . HIS A 1 317 ? 3.084 -30.078 -19.312 1 96.06 317 HIS A C 1
ATOM 2528 O O . HIS A 1 317 ? 3.295 -31.297 -19.312 1 96.06 317 HIS A O 1
ATOM 2534 N N . SER A 1 318 ? 2.918 -29.391 -20.391 1 94.44 318 SER A N 1
ATOM 2535 C CA . SER A 1 318 ? 3.006 -30 -21.703 1 94.44 318 SER A CA 1
ATOM 2536 C C . SER A 1 318 ? 4.391 -30.594 -21.953 1 94.44 318 SER A C 1
ATOM 2538 O O . SER A 1 318 ? 4.52 -31.688 -22.531 1 94.44 318 SER A O 1
ATOM 2540 N N . GLU A 1 319 ? 5.395 -29.906 -21.562 1 93.81 319 GLU A N 1
ATOM 2541 C CA . GLU A 1 319 ? 6.762 -30.391 -21.703 1 93.81 319 GLU A CA 1
ATOM 2542 C C . GLU A 1 319 ? 7 -31.609 -20.812 1 93.81 319 GLU A C 1
ATOM 2544 O O . GLU A 1 319 ? 7.691 -32.562 -21.203 1 93.81 319 GLU A O 1
ATOM 2549 N N . ALA A 1 320 ? 6.461 -31.547 -19.656 1 94.38 320 ALA A N 1
ATOM 2550 C CA . ALA A 1 320 ? 6.582 -32.688 -18.734 1 94.38 320 ALA A CA 1
ATOM 2551 C C . ALA A 1 320 ? 5.875 -33.906 -19.281 1 94.38 320 ALA A C 1
ATOM 2553 O O . ALA A 1 320 ? 6.379 -35.031 -19.156 1 94.38 320 ALA A O 1
ATOM 2554 N N . LYS A 1 321 ? 4.746 -33.719 -19.797 1 92.69 321 LYS A N 1
ATOM 2555 C CA . LYS A 1 321 ? 3.971 -34.812 -20.391 1 92.69 321 LYS A CA 1
ATOM 2556 C C . LYS A 1 321 ? 4.734 -35.469 -21.531 1 92.69 321 LYS A C 1
ATOM 2558 O O . LYS A 1 321 ? 4.645 -36.688 -21.719 1 92.69 321 LYS A O 1
ATOM 2563 N N . LYS A 1 322 ? 5.41 -34.688 -22.281 1 91.25 322 LYS A N 1
ATOM 2564 C CA . LYS A 1 322 ? 6.254 -35.25 -23.344 1 91.25 322 LYS A CA 1
ATOM 2565 C C . LYS A 1 322 ? 7.391 -36.094 -22.766 1 91.25 322 LYS A C 1
ATOM 2567 O O . LYS A 1 322 ? 7.758 -37.125 -23.312 1 91.25 322 LYS A O 1
ATOM 2572 N N . ALA A 1 323 ? 7.875 -35.562 -21.672 1 89.94 323 ALA A N 1
ATOM 2573 C CA . ALA A 1 323 ? 9.016 -36.219 -21.031 1 89.94 323 ALA A CA 1
ATOM 2574 C C . ALA A 1 323 ? 8.586 -37.531 -20.359 1 89.94 323 ALA A C 1
ATOM 2576 O O . ALA A 1 323 ? 9.242 -38.562 -20.484 1 89.94 323 ALA A O 1
ATOM 2577 N N . LYS A 1 324 ? 7.512 -37.438 -19.625 1 90.5 324 LYS A N 1
ATOM 2578 C CA . LYS A 1 324 ? 6.996 -38.594 -18.891 1 90.5 324 LYS A CA 1
ATOM 2579 C C . LYS A 1 324 ? 5.473 -38.656 -18.969 1 90.5 324 LYS A C 1
ATOM 2581 O O . LYS A 1 324 ? 4.789 -38.312 -18 1 90.5 324 LYS A O 1
ATOM 2586 N N . PRO A 1 325 ? 4.938 -39.188 -19.891 1 85.44 325 PRO A N 1
ATOM 2587 C CA . PRO A 1 325 ? 3.496 -39.125 -20.141 1 85.44 325 PRO A CA 1
ATOM 2588 C C . PRO A 1 325 ? 2.68 -39.781 -19.031 1 85.44 325 PRO A C 1
ATOM 2590 O O . PRO A 1 325 ? 1.594 -39.312 -18.688 1 85.44 325 PRO A O 1
ATOM 2593 N N . THR A 1 326 ? 3.133 -40.75 -18.438 1 81.38 326 THR A N 1
ATOM 2594 C CA . THR A 1 326 ? 2.365 -41.5 -17.453 1 81.38 326 THR A CA 1
ATOM 2595 C C . THR A 1 326 ? 2.279 -40.75 -16.141 1 81.38 326 THR A C 1
ATOM 2597 O O . THR A 1 326 ? 1.274 -40.844 -15.43 1 81.38 326 THR A O 1
ATOM 2600 N N . VAL A 1 327 ? 3.186 -39.938 -15.906 1 75.38 327 VAL A N 1
ATOM 2601 C CA . VAL A 1 327 ? 3.285 -39.281 -14.602 1 75.38 327 VAL A CA 1
ATOM 2602 C C . VAL A 1 327 ? 2.596 -37.906 -14.648 1 75.38 327 VAL A C 1
ATOM 2604 O O . VAL A 1 327 ? 2.004 -37.469 -13.656 1 75.38 327 VAL A O 1
ATOM 2607 N N . CYS A 1 328 ? 2.586 -37.375 -15.742 1 75.88 328 CYS A N 1
ATOM 2608 C CA . CYS A 1 328 ? 2.137 -36 -15.867 1 75.88 328 CYS A CA 1
ATOM 2609 C C . CYS A 1 328 ? 0.885 -35.906 -16.734 1 75.88 328 CYS A C 1
ATOM 2611 O O . CYS A 1 328 ? 0.81 -35.062 -17.625 1 75.88 328 CYS A O 1
ATOM 2613 N N . SER A 1 329 ? -0.129 -36.688 -16.359 1 76.88 329 SER A N 1
ATOM 2614 C CA . SER A 1 329 ? -1.288 -36.75 -17.25 1 76.88 329 SER A CA 1
ATOM 2615 C C . SER A 1 329 ? -2.418 -35.875 -16.719 1 76.88 329 SER A C 1
ATOM 2617 O O . SER A 1 329 ? -3.297 -35.438 -17.484 1 76.88 329 SER A O 1
ATOM 2619 N N . ASP A 1 330 ? -2.398 -35.469 -15.516 1 79.5 330 ASP A N 1
ATOM 2620 C CA . ASP A 1 330 ? -3.512 -34.75 -14.898 1 79.5 330 ASP A CA 1
ATOM 2621 C C . ASP A 1 330 ? -3.41 -33.25 -15.156 1 79.5 330 ASP A C 1
ATOM 2623 O O . ASP A 1 330 ? -2.549 -32.594 -14.586 1 79.5 330 ASP A O 1
ATOM 2627 N N . SER A 1 331 ? -4.336 -32.781 -15.969 1 84.31 331 SER A N 1
ATOM 2628 C CA . SER A 1 331 ? -4.32 -31.359 -16.312 1 84.31 331 SER A CA 1
ATOM 2629 C C . SER A 1 331 ? -5.332 -30.578 -15.484 1 84.31 331 SER A C 1
ATOM 2631 O O . SER A 1 331 ? -5.449 -29.359 -15.625 1 84.31 331 SER A O 1
ATOM 2633 N N . THR A 1 332 ? -6 -31.219 -14.555 1 83.75 332 THR A N 1
ATOM 2634 C CA . THR A 1 332 ? -7.074 -30.594 -13.797 1 83.75 332 THR A CA 1
ATOM 2635 C C . THR A 1 332 ? -6.504 -29.594 -12.789 1 83.75 332 THR A C 1
ATOM 2637 O O . THR A 1 332 ? -7.219 -28.703 -12.312 1 83.75 332 THR A O 1
ATOM 2640 N N . THR A 1 333 ? -5.25 -29.703 -12.57 1 89.38 333 THR A N 1
ATOM 2641 C CA . THR A 1 333 ? -4.633 -28.844 -11.555 1 89.38 333 THR A CA 1
ATOM 2642 C C . THR A 1 333 ? -4.137 -27.547 -12.18 1 89.38 333 THR A C 1
ATOM 2644 O O . THR A 1 333 ? -3.74 -26.625 -11.461 1 89.38 333 THR A O 1
ATOM 2647 N N . ILE A 1 334 ? -4.203 -27.516 -13.484 1 95.75 334 ILE A N 1
ATOM 2648 C CA . ILE A 1 334 ? -3.713 -26.312 -14.148 1 95.75 334 ILE A CA 1
ATOM 2649 C C . ILE A 1 334 ? -4.758 -25.219 -14.055 1 95.75 334 ILE A C 1
ATOM 2651 O O . ILE A 1 334 ? -5.711 -25.188 -14.836 1 95.75 334 ILE A O 1
ATOM 2655 N N . ARG A 1 335 ? -4.5 -24.344 -13.109 1 97.31 335 ARG A N 1
ATOM 2656 C CA . ARG A 1 335 ? -5.395 -23.234 -12.828 1 97.31 335 ARG A CA 1
ATOM 2657 C C . ARG A 1 335 ? -4.625 -22.031 -12.305 1 97.31 335 ARG A C 1
ATOM 2659 O O . ARG A 1 335 ? -3.465 -22.156 -11.898 1 97.31 335 ARG A O 1
ATOM 2666 N N . HIS A 1 336 ? -5.219 -20.938 -12.414 1 98.62 336 HIS A N 1
ATOM 2667 C CA . HIS A 1 336 ? -4.762 -19.703 -11.789 1 98.62 336 HIS A CA 1
ATOM 2668 C C . HIS A 1 336 ? -5.922 -18.938 -11.156 1 98.62 336 HIS A C 1
ATOM 2670 O O . HIS A 1 336 ? -7.008 -18.859 -11.734 1 98.62 336 HIS A O 1
ATOM 2676 N N . TYR A 1 337 ? -5.695 -18.438 -9.992 1 98.62 337 TYR A N 1
ATOM 2677 C CA . TYR A 1 337 ? -6.754 -17.703 -9.312 1 98.62 337 TYR A CA 1
ATOM 2678 C C . TYR A 1 337 ? -6.469 -16.203 -9.32 1 98.62 337 TYR A C 1
ATOM 2680 O O . TYR A 1 337 ? -5.312 -15.789 -9.359 1 98.62 337 TYR A O 1
ATOM 2688 N N . SER A 1 338 ? -7.578 -15.445 -9.312 1 98.56 338 SER A N 1
ATOM 2689 C CA . SER A 1 338 ? -7.477 -13.992 -9.312 1 98.56 338 SER A CA 1
ATOM 2690 C C . SER A 1 338 ? -8.484 -13.367 -8.359 1 98.56 338 SER A C 1
ATOM 2692 O O . SER A 1 338 ? -9.5 -13.984 -8.031 1 98.56 338 SER A O 1
ATOM 2694 N N . LEU A 1 339 ? -8.156 -12.188 -7.918 1 98.62 339 LEU A N 1
ATOM 2695 C CA . LEU A 1 339 ? -9 -11.383 -7.039 1 98.62 339 LEU A CA 1
ATOM 2696 C C . LEU A 1 339 ? -9.031 -9.93 -7.496 1 98.62 339 LEU A C 1
ATOM 2698 O O . LEU A 1 339 ? -7.984 -9.344 -7.777 1 98.62 339 LEU A O 1
ATOM 2702 N N . THR A 1 340 ? -10.203 -9.398 -7.656 1 98.44 340 THR A N 1
ATOM 2703 C CA . THR A 1 340 ? -10.344 -7.977 -7.957 1 98.44 340 THR A CA 1
ATOM 2704 C C . THR A 1 340 ? -11.078 -7.258 -6.832 1 98.44 340 THR A C 1
ATOM 2706 O O . THR A 1 340 ? -12.023 -7.801 -6.254 1 98.44 340 THR A O 1
ATOM 2709 N N . PHE A 1 341 ? -10.617 -6.004 -6.582 1 98.44 341 PHE A N 1
ATOM 2710 C CA . PHE A 1 341 ? -11.273 -5.141 -5.605 1 98.44 341 PHE A CA 1
ATOM 2711 C C . PHE A 1 341 ? -11.812 -3.879 -6.27 1 98.44 341 PHE A C 1
ATOM 2713 O O . PHE A 1 341 ? -11.148 -3.297 -7.133 1 98.44 341 PHE A O 1
ATOM 2720 N N . VAL A 1 342 ? -13.023 -3.494 -5.895 1 97.38 342 VAL A N 1
ATOM 2721 C CA . VAL A 1 342 ? -13.625 -2.189 -6.148 1 97.38 342 VAL A CA 1
ATOM 2722 C C . VAL A 1 342 ? -14.18 -1.612 -4.848 1 97.38 342 VAL A C 1
ATOM 2724 O O . VAL A 1 342 ? -15.305 -1.92 -4.453 1 97.38 342 VAL A O 1
ATOM 2727 N N . GLY A 1 343 ? -13.383 -0.658 -4.285 1 96.88 343 GLY A N 1
ATOM 2728 C CA . GLY A 1 343 ? -13.734 -0.287 -2.922 1 96.88 343 GLY A CA 1
ATOM 2729 C C . GLY A 1 343 ? -13.789 -1.473 -1.978 1 96.88 343 GLY A C 1
ATOM 2730 O O . GLY A 1 343 ? -12.852 -2.264 -1.906 1 96.88 343 GLY A O 1
ATOM 2731 N N . PRO A 1 344 ? -14.891 -1.553 -1.268 1 97.19 344 PRO A N 1
ATOM 2732 C CA . PRO A 1 344 ? -15 -2.689 -0.351 1 97.19 344 PRO A CA 1
ATOM 2733 C C . PRO A 1 344 ? -15.492 -3.959 -1.043 1 97.19 344 PRO A C 1
ATOM 2735 O O . PRO A 1 344 ? -15.516 -5.031 -0.43 1 97.19 344 PRO A O 1
ATOM 2738 N N . LYS A 1 345 ? -15.859 -3.875 -2.258 1 97.56 345 LYS A N 1
ATOM 2739 C CA . LYS A 1 345 ? -16.359 -5.047 -2.977 1 97.56 345 LYS A CA 1
ATOM 2740 C C . LYS A 1 345 ? -15.203 -5.844 -3.58 1 97.56 345 LYS A C 1
ATOM 2742 O O . LYS A 1 345 ? -14.18 -5.277 -3.963 1 97.56 345 LYS A O 1
ATOM 2747 N N . PHE A 1 346 ? -15.43 -7.133 -3.627 1 97.69 346 PHE A N 1
ATOM 2748 C CA . PHE A 1 346 ? -14.398 -7.984 -4.215 1 97.69 346 PHE A CA 1
ATOM 2749 C C . PHE A 1 346 ? -15.023 -9.125 -5.004 1 97.69 346 PHE A C 1
ATOM 2751 O O . PHE A 1 346 ? -16.188 -9.469 -4.793 1 97.69 346 PHE A O 1
ATOM 2758 N N . VAL A 1 347 ? -14.227 -9.641 -5.961 1 96.75 347 VAL A N 1
ATOM 2759 C CA . VAL A 1 347 ? -14.641 -10.797 -6.754 1 96.75 347 VAL A CA 1
ATOM 2760 C C . VAL A 1 347 ? -13.469 -11.758 -6.922 1 96.75 347 VAL A C 1
ATOM 2762 O O . VAL A 1 347 ? -12.367 -11.344 -7.281 1 96.75 347 VAL A O 1
ATOM 2765 N N . PHE A 1 348 ? -13.758 -13.047 -6.641 1 97.31 348 PHE A N 1
ATOM 2766 C CA . PHE A 1 348 ? -12.789 -14.102 -6.922 1 97.31 348 PHE A CA 1
ATOM 2767 C C . PHE A 1 348 ? -13.055 -14.727 -8.289 1 97.31 348 PHE A C 1
ATOM 2769 O O . PHE A 1 348 ? -14.203 -14.93 -8.672 1 97.31 348 PHE A O 1
ATOM 2776 N N . TRP A 1 349 ? -11.945 -15.008 -8.938 1 97 349 TRP A N 1
ATOM 2777 C CA . TRP A 1 349 ? -11.984 -15.586 -10.273 1 97 349 TRP A CA 1
ATOM 2778 C C . TRP A 1 349 ? -11.078 -16.812 -10.359 1 97 349 TRP A C 1
ATOM 2780 O O . TRP A 1 349 ? -10.133 -16.953 -9.586 1 97 349 TRP A O 1
ATOM 2790 N N . VAL A 1 350 ? -11.422 -17.703 -11.336 1 96.94 350 VAL A N 1
ATOM 2791 C CA . VAL A 1 350 ? -10.539 -18.812 -11.664 1 96.94 350 VAL A CA 1
ATOM 2792 C C . VAL A 1 350 ? -10.336 -18.891 -13.18 1 96.94 350 VAL A C 1
ATOM 2794 O O . VAL A 1 350 ? -11.266 -18.641 -13.945 1 96.94 350 VAL A O 1
ATOM 2797 N N . LEU A 1 351 ? -9.094 -19.078 -13.602 1 97.56 351 LEU A N 1
ATOM 2798 C CA . LEU A 1 351 ? -8.766 -19.328 -15 1 97.56 351 LEU A CA 1
ATOM 2799 C C . LEU A 1 351 ? -8.32 -20.766 -15.211 1 97.56 351 LEU A C 1
ATOM 2801 O O . LEU A 1 351 ? -7.535 -21.297 -14.422 1 97.56 351 LEU A O 1
ATOM 2805 N N . GLN A 1 352 ? -8.797 -21.359 -16.25 1 95.5 352 GLN A N 1
ATOM 2806 C CA . GLN A 1 352 ? -8.422 -22.688 -16.703 1 95.5 352 GLN A CA 1
ATOM 2807 C C . GLN A 1 352 ? -8.203 -22.719 -18.219 1 95.5 352 GLN A C 1
ATOM 2809 O O . GLN A 1 352 ? -8.891 -22.016 -18.969 1 95.5 352 GLN A O 1
ATOM 2814 N N . PRO A 1 353 ? -7.266 -23.484 -18.609 1 96.31 353 PRO A N 1
ATOM 2815 C CA . PRO A 1 353 ? -7.027 -23.562 -20.047 1 96.31 353 PRO A CA 1
ATOM 2816 C C . PRO A 1 353 ? -8.156 -24.281 -20.797 1 96.31 353 PRO A C 1
ATOM 2818 O O . PRO A 1 353 ? -8.727 -25.234 -20.281 1 96.31 353 PRO A O 1
ATOM 2821 N N . ASP A 1 354 ? -8.406 -23.75 -21.969 1 94.56 354 ASP A N 1
ATOM 2822 C CA . ASP A 1 354 ? -9.18 -24.5 -22.953 1 94.56 354 ASP A CA 1
ATOM 2823 C C . ASP A 1 354 ? -8.266 -25.375 -23.812 1 94.56 354 ASP A C 1
ATOM 2825 O O . ASP A 1 354 ? -7.379 -24.859 -24.5 1 94.56 354 ASP A O 1
ATOM 2829 N N . ILE A 1 355 ? -8.453 -26.625 -23.688 1 91.19 355 ILE A N 1
ATOM 2830 C CA . ILE A 1 355 ? -7.598 -27.547 -24.422 1 91.19 355 ILE A CA 1
ATOM 2831 C C . ILE A 1 355 ? -8.391 -28.188 -25.547 1 91.19 355 ILE A C 1
ATOM 2833 O O . ILE A 1 355 ? -9.453 -28.766 -25.328 1 91.19 355 ILE A O 1
ATOM 2837 N N . ALA A 1 356 ? -7.922 -27.984 -26.734 1 89.25 356 ALA A N 1
ATOM 2838 C CA . ALA A 1 356 ? -8.469 -28.625 -27.938 1 89.25 356 ALA A CA 1
ATOM 2839 C C . ALA A 1 356 ? -7.426 -29.531 -28.594 1 89.25 356 ALA A C 1
ATOM 2841 O O . ALA A 1 356 ? -6.348 -29.062 -28.969 1 89.25 356 ALA A O 1
ATOM 2842 N N . ASP A 1 357 ? -7.707 -30.766 -28.75 1 88 357 ASP A N 1
ATOM 2843 C CA . ASP A 1 357 ? -6.809 -31.75 -29.359 1 88 357 ASP A CA 1
ATOM 2844 C C . ASP A 1 357 ? -5.453 -31.75 -28.656 1 88 357 ASP A C 1
ATOM 2846 O O . ASP A 1 357 ? -4.41 -31.734 -29.312 1 88 357 ASP A O 1
ATOM 2850 N N . GLY A 1 358 ? -5.48 -31.562 -27.359 1 84 358 GLY A N 1
ATOM 2851 C CA . GLY A 1 358 ? -4.27 -31.656 -26.562 1 84 358 GLY A CA 1
ATOM 2852 C C . GLY A 1 358 ? -3.428 -30.406 -26.594 1 84 358 GLY A C 1
ATOM 2853 O O . GLY A 1 358 ? -2.35 -30.359 -26 1 84 358 GLY A O 1
ATOM 2854 N N . LYS A 1 359 ? -3.947 -29.391 -27.234 1 91.94 359 LYS A N 1
ATOM 2855 C CA . LYS A 1 359 ? -3.168 -28.172 -27.375 1 91.94 359 LYS A CA 1
ATOM 2856 C C . LYS A 1 359 ? -3.896 -26.984 -26.766 1 91.94 359 LYS A C 1
ATOM 2858 O O . LYS A 1 359 ? -5.121 -27 -26.609 1 91.94 359 LYS A O 1
ATOM 2863 N N . TRP A 1 360 ? -3.068 -26.031 -26.391 1 95.94 360 TRP A N 1
ATOM 2864 C CA . TRP A 1 360 ? -3.596 -24.766 -25.875 1 95.94 360 TRP A CA 1
ATOM 2865 C C . TRP A 1 360 ? -4.551 -24.125 -26.875 1 95.94 360 TRP A C 1
ATOM 2867 O O . TRP A 1 360 ? -4.188 -23.891 -28.031 1 95.94 360 TRP A O 1
ATOM 2877 N N . ASN A 1 361 ? -5.742 -23.844 -26.453 1 96.81 361 ASN A N 1
ATOM 2878 C CA . ASN A 1 361 ? -6.754 -23.188 -27.281 1 96.81 361 ASN A CA 1
ATOM 2879 C C . ASN A 1 361 ? -7.348 -21.969 -26.562 1 96.81 361 ASN A C 1
ATOM 2881 O O . ASN A 1 361 ? -8.555 -21.719 -26.656 1 96.81 361 ASN A O 1
ATOM 2885 N N . GLY A 1 362 ? -6.527 -21.344 -25.766 1 97.06 362 GLY A N 1
ATOM 2886 C CA . GLY A 1 362 ? -6.988 -20.188 -25.016 1 97.06 362 GLY A CA 1
ATOM 2887 C C . GLY A 1 362 ? -7.43 -20.531 -23.609 1 97.06 362 GLY A C 1
ATOM 2888 O O . GLY A 1 362 ? -6.984 -21.516 -23.031 1 97.06 362 GLY A O 1
ATOM 2889 N N . CYS A 1 363 ? -8.086 -19.547 -22.953 1 97.44 363 CYS A N 1
ATOM 2890 C CA . CYS A 1 363 ? -8.594 -19.766 -21.594 1 97.44 363 CYS A CA 1
ATOM 2891 C C . CYS A 1 363 ? -9.75 -18.828 -21.297 1 97.44 363 CYS A C 1
ATOM 2893 O O . CYS A 1 363 ? -9.961 -17.844 -22 1 97.44 363 CYS A O 1
ATOM 2895 N N . THR A 1 364 ? -10.477 -19.219 -20.312 1 96 364 THR A N 1
ATOM 2896 C CA . THR A 1 364 ? -11.594 -18.406 -19.844 1 96 364 THR A CA 1
ATOM 2897 C C . THR A 1 364 ? -11.484 -18.125 -18.344 1 96 364 THR A C 1
ATOM 2899 O O . THR A 1 364 ? -11.297 -19.062 -17.562 1 96 364 THR A O 1
ATOM 2902 N N . MET A 1 365 ? -11.508 -16.891 -18.016 1 96.44 365 MET A N 1
ATOM 2903 C CA . MET A 1 365 ? -11.609 -16.531 -16.594 1 96.44 365 MET A CA 1
ATOM 2904 C C . MET A 1 365 ? -13.07 -16.516 -16.141 1 96.44 365 MET A C 1
ATOM 2906 O O . MET A 1 365 ? -13.898 -15.812 -16.703 1 96.44 365 MET A O 1
ATOM 2910 N N . LYS A 1 366 ? -13.32 -17.266 -15.109 1 95.81 366 LYS A N 1
ATOM 2911 C CA . LYS A 1 366 ? -14.688 -17.422 -14.633 1 95.81 366 LYS A CA 1
ATOM 2912 C C . LYS A 1 366 ? -14.859 -16.812 -13.242 1 95.81 366 LYS A C 1
ATOM 2914 O O . LYS A 1 366 ? -13.984 -16.953 -12.383 1 95.81 366 LYS A O 1
ATOM 2919 N N . ARG A 1 367 ? -15.969 -16.188 -13.086 1 95.75 367 ARG A N 1
ATOM 2920 C CA . ARG A 1 367 ? -16.312 -15.617 -11.781 1 95.75 367 ARG A CA 1
ATOM 2921 C C . ARG A 1 367 ? -16.703 -16.703 -10.789 1 95.75 367 ARG A C 1
ATOM 2923 O O . ARG A 1 367 ? -17.516 -17.578 -11.102 1 95.75 367 ARG A O 1
ATOM 2930 N N . LEU A 1 368 ? -16.156 -16.688 -9.633 1 95.06 368 LEU A N 1
ATOM 2931 C CA . LEU A 1 368 ? -16.469 -17.688 -8.617 1 95.06 368 LEU A CA 1
ATOM 2932 C C . LEU A 1 368 ? -17.438 -17.125 -7.586 1 95.06 368 LEU A C 1
ATOM 2934 O O . LEU A 1 368 ? -18.516 -17.703 -7.359 1 95.06 368 LEU A O 1
ATOM 2938 N N . VAL A 1 369 ? -16.984 -15.992 -6.945 1 93.69 369 VAL A N 1
ATOM 2939 C CA . VAL A 1 369 ? -17.797 -15.391 -5.887 1 93.69 369 VAL A CA 1
ATOM 2940 C C . VAL A 1 369 ? -17.469 -13.914 -5.754 1 93.69 369 VAL A C 1
ATOM 2942 O O . VAL A 1 369 ? -16.344 -13.492 -6.043 1 93.69 369 VAL A O 1
ATOM 2945 N N . GLY A 1 370 ? -18.453 -13.156 -5.375 1 93.06 370 GLY A N 1
ATOM 2946 C CA . GLY A 1 370 ? -18.281 -11.75 -5.023 1 93.06 370 GLY A CA 1
ATOM 2947 C C . GLY A 1 370 ? -19.016 -11.359 -3.766 1 93.06 370 GLY A C 1
ATOM 2948 O O . GLY A 1 370 ? -20.078 -11.922 -3.459 1 93.06 370 GLY A O 1
ATOM 2949 N N . ALA A 1 371 ? -18.438 -10.484 -3.033 1 94.81 371 ALA A N 1
ATOM 2950 C CA . ALA A 1 371 ? -19.078 -10 -1.812 1 94.81 371 ALA A CA 1
ATOM 2951 C C . ALA A 1 371 ? -18.562 -8.602 -1.45 1 94.81 371 ALA A C 1
ATOM 2953 O O . ALA A 1 371 ? -17.906 -7.949 -2.256 1 94.81 371 ALA A O 1
ATOM 2954 N N . ASP A 1 372 ? -19.109 -8.148 -0.357 1 97.12 372 ASP A N 1
ATOM 2955 C CA . ASP A 1 372 ? -18.781 -6.82 0.151 1 97.12 372 ASP A CA 1
ATOM 2956 C C . ASP A 1 372 ? -18.141 -6.902 1.532 1 97.12 372 ASP A C 1
ATOM 2958 O O . ASP A 1 372 ? -18.734 -7.43 2.473 1 97.12 372 ASP A O 1
ATOM 2962 N N . ALA A 1 373 ? -16.984 -6.32 1.674 1 97.19 373 ALA A N 1
ATOM 2963 C CA . ALA A 1 373 ? -16.203 -6.441 2.902 1 97.19 373 ALA A CA 1
ATOM 2964 C C . ALA A 1 373 ? -16.703 -5.48 3.971 1 97.19 373 ALA A C 1
ATOM 2966 O O . ALA A 1 373 ? -16.203 -5.465 5.094 1 97.19 373 ALA A O 1
ATOM 2967 N N . SER A 1 374 ? -17.688 -4.723 3.629 1 96.06 374 SER A N 1
ATOM 2968 C CA . SER A 1 374 ? -18.266 -3.83 4.633 1 96.06 374 SER A CA 1
ATOM 2969 C C . SER A 1 374 ? -19.156 -4.59 5.598 1 96.06 374 SER A C 1
ATOM 2971 O O . SER A 1 374 ? -19.719 -4 6.523 1 96.06 374 SER A O 1
ATOM 2973 N N . ASP A 1 375 ? -19.344 -5.797 5.355 1 94.88 375 ASP A N 1
ATOM 2974 C CA . ASP A 1 375 ? -20.047 -6.652 6.305 1 94.88 375 ASP A CA 1
ATOM 2975 C C . ASP A 1 375 ? -19.172 -7.816 6.754 1 94.88 375 ASP A C 1
ATOM 2977 O O . ASP A 1 375 ? -18.25 -8.219 6.035 1 94.88 375 ASP A O 1
ATOM 2981 N N . GLU A 1 376 ? -19.516 -8.336 7.898 1 95.56 376 GLU A N 1
ATOM 2982 C CA . GLU A 1 376 ? -18.703 -9.367 8.523 1 95.56 376 GLU A CA 1
ATOM 2983 C C . GLU A 1 376 ? -18.672 -10.641 7.68 1 95.56 376 GLU A C 1
ATOM 2985 O O . GLU A 1 376 ? -17.641 -11.305 7.586 1 95.56 376 GLU A O 1
ATOM 2990 N N . TYR A 1 377 ? -19.844 -10.961 7.16 1 95.06 377 TYR A N 1
ATOM 2991 C CA . TYR A 1 377 ? -19.906 -12.148 6.32 1 95.06 377 TYR A CA 1
ATOM 2992 C C . TYR A 1 377 ? -18.953 -12.031 5.133 1 95.06 377 TYR A C 1
ATOM 2994 O O . TYR A 1 377 ? -18.25 -12.984 4.785 1 95.06 377 TYR A O 1
ATOM 3002 N N . GLY A 1 378 ? -18.953 -10.867 4.535 1 96.25 378 GLY A N 1
ATOM 3003 C CA . GLY A 1 378 ? -18.062 -10.625 3.412 1 96.25 378 GLY A CA 1
ATOM 3004 C C . GLY A 1 378 ? -16.594 -10.758 3.777 1 96.25 378 GLY A C 1
ATOM 3005 O O . GLY A 1 378 ? -15.82 -11.367 3.035 1 96.25 378 GLY A O 1
ATOM 3006 N N . VAL A 1 379 ? -16.234 -10.211 4.879 1 97.62 379 VAL A N 1
ATOM 3007 C CA . VAL A 1 379 ? -14.859 -10.312 5.34 1 97.62 379 VAL A CA 1
ATOM 3008 C C . VAL A 1 379 ? -14.516 -11.773 5.605 1 97.62 379 VAL A C 1
ATOM 3010 O O . VAL A 1 379 ? -13.422 -12.234 5.258 1 97.62 379 VAL A O 1
ATOM 3013 N N . GLY A 1 380 ? -15.406 -12.469 6.238 1 96.25 380 GLY A N 1
ATOM 3014 C CA . GLY A 1 380 ? -15.195 -13.891 6.469 1 96.25 380 GLY A CA 1
ATOM 3015 C C . GLY A 1 380 ? -14.961 -14.672 5.195 1 96.25 380 GLY A C 1
ATOM 3016 O O . GLY A 1 380 ? -14.047 -15.5 5.129 1 96.25 380 GLY A O 1
ATOM 3017 N N . GLN A 1 381 ? -15.758 -14.406 4.207 1 95.69 381 GLN A N 1
ATOM 3018 C CA . GLN A 1 381 ? -15.594 -15.062 2.912 1 95.69 381 GLN A CA 1
ATOM 3019 C C . GLN A 1 381 ? -14.242 -14.719 2.293 1 95.69 381 GLN A C 1
ATOM 3021 O O . GLN A 1 381 ? -13.57 -15.594 1.734 1 95.69 381 GLN A O 1
ATOM 3026 N N . LEU A 1 382 ? -13.914 -13.508 2.402 1 97.44 382 LEU A N 1
ATOM 3027 C CA . LEU A 1 382 ? -12.641 -13.055 1.863 1 97.44 382 LEU A CA 1
ATOM 3028 C C . LEU A 1 382 ? -11.477 -13.82 2.488 1 97.44 382 LEU A C 1
ATOM 3030 O O . LEU A 1 382 ? -10.594 -14.297 1.779 1 97.44 382 LEU A O 1
ATOM 3034 N N . ILE A 1 383 ? -11.531 -13.984 3.703 1 97.81 383 ILE A N 1
ATOM 3035 C CA . ILE A 1 383 ? -10.469 -14.672 4.445 1 97.81 383 ILE A CA 1
ATOM 3036 C C . ILE A 1 383 ? -10.438 -16.141 4.051 1 97.81 383 ILE A C 1
ATOM 3038 O O . ILE A 1 383 ? -9.375 -16.688 3.727 1 97.81 383 ILE A O 1
ATOM 3042 N N . ASP A 1 384 ? -11.586 -16.734 4.043 1 97.38 384 ASP A N 1
ATOM 3043 C CA . ASP A 1 384 ? -11.664 -18.156 3.73 1 97.38 384 ASP A CA 1
ATOM 3044 C C . ASP A 1 384 ? -11.172 -18.438 2.312 1 97.38 384 ASP A C 1
ATOM 3046 O O . ASP A 1 384 ? -10.422 -19.391 2.088 1 97.38 384 ASP A O 1
ATOM 3050 N N . TRP A 1 385 ? -11.578 -17.656 1.451 1 98.19 385 TRP A N 1
ATOM 3051 C CA . TRP A 1 385 ? -11.188 -17.859 0.061 1 98.19 385 TRP A CA 1
ATOM 3052 C C . TRP A 1 385 ? -9.688 -17.641 -0.116 1 98.19 385 TRP A C 1
ATOM 3054 O O . TRP A 1 385 ? -9.016 -18.438 -0.778 1 98.19 385 TRP A O 1
ATOM 3064 N N . ILE A 1 386 ? -9.133 -16.578 0.431 1 98.62 386 ILE A N 1
ATOM 3065 C CA . ILE A 1 386 ? -7.707 -16.312 0.295 1 98.62 386 ILE A CA 1
ATOM 3066 C C . ILE A 1 386 ? -6.91 -17.469 0.898 1 98.62 386 ILE A C 1
ATOM 3068 O O . ILE A 1 386 ? -5.98 -17.984 0.271 1 98.62 386 ILE A O 1
ATOM 3072 N N . ASN A 1 387 ? -7.266 -17.906 2.035 1 98.5 387 ASN A N 1
ATOM 3073 C CA . ASN A 1 387 ? -6.562 -19 2.695 1 98.5 387 ASN A CA 1
ATOM 3074 C C . ASN A 1 387 ? -6.656 -20.297 1.892 1 98.5 387 ASN A C 1
ATOM 3076 O O . ASN A 1 387 ? -5.672 -21.016 1.761 1 98.5 387 ASN A O 1
ATOM 3080 N N . GLU A 1 388 ? -7.809 -20.547 1.387 1 98.5 388 GLU A N 1
ATOM 3081 C CA . GLU A 1 388 ? -7.977 -21.797 0.628 1 98.5 388 GLU A CA 1
ATOM 3082 C C . GLU A 1 388 ? -7.223 -21.734 -0.697 1 98.5 388 GLU A C 1
ATOM 3084 O O . GLU A 1 388 ? -6.719 -22.75 -1.177 1 98.5 388 GLU A O 1
ATOM 3089 N N . ILE A 1 389 ? -7.152 -20.578 -1.26 1 98.56 389 ILE A N 1
ATOM 3090 C CA . ILE A 1 389 ? -6.336 -20.422 -2.459 1 98.56 389 ILE A CA 1
ATOM 3091 C C . ILE A 1 389 ? -4.867 -20.672 -2.119 1 98.56 389 ILE A C 1
ATOM 3093 O O . ILE A 1 389 ? -4.152 -21.344 -2.869 1 98.56 389 ILE A O 1
ATOM 3097 N N . HIS A 1 390 ? -4.449 -20.156 -1.022 1 98.62 390 HIS A N 1
ATOM 3098 C CA . HIS A 1 390 ? -3.086 -20.422 -0.581 1 98.62 390 HIS A CA 1
ATOM 3099 C C . HIS A 1 390 ? -2.869 -21.906 -0.307 1 98.62 390 HIS A C 1
ATOM 3101 O O . HIS A 1 390 ? -1.834 -22.453 -0.677 1 98.62 390 HIS A O 1
ATOM 3107 N N . ARG A 1 391 ? -3.826 -22.484 0.337 1 98.38 391 ARG A N 1
ATOM 3108 C CA . ARG A 1 391 ? -3.725 -23.922 0.591 1 98.38 391 ARG A CA 1
ATOM 3109 C C . ARG A 1 391 ? -3.578 -24.688 -0.713 1 98.38 391 ARG A C 1
ATOM 3111 O O . ARG A 1 391 ? -2.705 -25.562 -0.833 1 98.38 391 ARG A O 1
ATOM 3118 N N . TRP A 1 392 ? -4.418 -24.406 -1.567 1 98.12 392 TRP A N 1
ATOM 3119 C CA . TRP A 1 392 ? -4.344 -25.031 -2.887 1 98.12 392 TRP A CA 1
ATOM 3120 C C . TRP A 1 392 ? -3.002 -24.734 -3.551 1 98.12 392 TRP A C 1
ATOM 3122 O O . TRP A 1 392 ? -2.375 -25.625 -4.121 1 98.12 392 TRP A O 1
ATOM 3132 N N . GLY A 1 393 ? -2.529 -23.484 -3.506 1 98.31 393 GLY A N 1
ATOM 3133 C CA . GLY A 1 393 ? -1.291 -23.047 -4.133 1 98.31 393 GLY A CA 1
ATOM 3134 C C . GLY A 1 393 ? -0.069 -23.766 -3.6 1 98.31 393 GLY A C 1
ATOM 3135 O O . GLY A 1 393 ? 0.8 -24.188 -4.371 1 98.31 393 GLY A O 1
ATOM 3136 N N . LEU A 1 394 ? -0.087 -24 -2.348 1 97.81 394 LEU A N 1
ATOM 3137 C CA . LEU A 1 394 ? 1.104 -24.531 -1.694 1 97.81 394 LEU A CA 1
ATOM 3138 C C . LEU A 1 394 ? 1.039 -26.047 -1.602 1 97.81 394 LEU A C 1
ATOM 3140 O O . LEU A 1 394 ? 2.014 -26.688 -1.207 1 97.81 394 LEU A O 1
ATOM 3144 N N . SER A 1 395 ? -0.065 -26.625 -1.964 1 96.31 395 SER A N 1
ATOM 3145 C CA . SER A 1 395 ? -0.186 -28.094 -1.928 1 96.31 395 SER A CA 1
ATOM 3146 C C . SER A 1 395 ? -0.389 -28.656 -3.326 1 96.31 395 SER A C 1
ATOM 3148 O O . SER A 1 395 ? 0.571 -29.078 -3.979 1 96.31 395 SER A O 1
ATOM 3150 N N . ILE A 1 396 ? -1.503 -28.391 -3.869 1 96.44 396 ILE A N 1
ATOM 3151 C CA . ILE A 1 396 ? -1.881 -29.016 -5.133 1 96.44 396 ILE A CA 1
ATOM 3152 C C . ILE A 1 396 ? -1.074 -28.391 -6.273 1 96.44 396 ILE A C 1
ATOM 3154 O O . ILE A 1 396 ? -0.438 -29.109 -7.051 1 96.44 396 ILE A O 1
ATOM 3158 N N . HIS A 1 397 ? -1.112 -27.109 -6.379 1 97.44 397 HIS A N 1
ATOM 3159 C CA . HIS A 1 397 ? -0.374 -26.422 -7.434 1 97.44 397 HIS A CA 1
ATOM 3160 C C . HIS A 1 397 ? 1.125 -26.688 -7.312 1 97.44 397 HIS A C 1
ATOM 3162 O O . HIS A 1 397 ? 1.773 -27.078 -8.289 1 97.44 397 HIS A O 1
ATOM 3168 N N . ALA A 1 398 ? 1.621 -26.5 -6.191 1 97.31 398 ALA A N 1
ATOM 3169 C CA . ALA A 1 398 ? 3.051 -26.688 -5.957 1 97.31 398 ALA A CA 1
ATOM 3170 C C . ALA A 1 398 ? 3.467 -28.125 -6.242 1 97.31 398 ALA A C 1
ATOM 3172 O O . ALA A 1 398 ? 4.508 -28.375 -6.859 1 97.31 398 ALA A O 1
ATOM 3173 N N . GLY A 1 399 ? 2.684 -29.047 -5.75 1 94.31 399 GLY A N 1
ATOM 3174 C CA . GLY A 1 399 ? 2.971 -30.453 -6.004 1 94.31 399 GLY A CA 1
ATOM 3175 C C . GLY A 1 399 ? 2.973 -30.812 -7.477 1 94.31 399 GLY A C 1
ATOM 3176 O O . GLY A 1 399 ? 3.842 -31.547 -7.945 1 94.31 399 GLY A O 1
ATOM 3177 N N . SER A 1 400 ? 2.033 -30.328 -8.117 1 95.62 400 SER A N 1
ATOM 3178 C CA . SER A 1 400 ? 1.933 -30.562 -9.555 1 95.62 400 SER A CA 1
ATOM 3179 C C . SER A 1 400 ? 3.113 -29.953 -10.297 1 95.62 400 SER A C 1
ATOM 3181 O O . SER A 1 400 ? 3.682 -30.578 -11.195 1 95.62 400 SER A O 1
ATOM 3183 N N . CYS A 1 401 ? 3.447 -28.719 -9.953 1 95.94 401 CYS A N 1
ATOM 3184 C CA . CYS A 1 401 ? 4.602 -28.062 -10.57 1 95.94 401 CYS A CA 1
ATOM 3185 C C . CYS A 1 401 ? 5.875 -28.859 -10.312 1 95.94 401 CYS A C 1
ATOM 3187 O O . CYS A 1 401 ? 6.676 -29.062 -11.227 1 95.94 401 CYS A O 1
ATOM 3189 N N . GLN A 1 402 ? 6 -29.297 -9.125 1 94.25 402 GLN A N 1
ATOM 3190 C CA . GLN A 1 402 ? 7.191 -30.047 -8.75 1 94.25 402 GLN A CA 1
ATOM 3191 C C . GLN A 1 402 ? 7.297 -31.328 -9.562 1 94.25 402 GLN A C 1
ATOM 3193 O O . GLN A 1 402 ? 8.383 -31.688 -10.039 1 94.25 402 GLN A O 1
ATOM 3198 N N . ARG A 1 403 ? 6.227 -32.031 -9.656 1 93.44 403 ARG A N 1
ATOM 3199 C CA . ARG A 1 403 ? 6.199 -33.281 -10.445 1 93.44 403 ARG A CA 1
ATOM 3200 C C . ARG A 1 403 ? 6.59 -33 -11.891 1 93.44 403 ARG A C 1
ATOM 3202 O O . ARG A 1 403 ? 7.383 -33.75 -12.469 1 93.44 403 ARG A O 1
ATOM 3209 N N . ASP A 1 404 ? 6.055 -32.031 -12.438 1 94.75 404 ASP A N 1
ATOM 3210 C CA . ASP A 1 404 ? 6.348 -31.688 -13.836 1 94.75 404 ASP A CA 1
ATOM 3211 C C . ASP A 1 404 ? 7.816 -31.312 -14.016 1 94.75 404 ASP A C 1
ATOM 3213 O O . ASP A 1 404 ? 8.461 -31.75 -14.969 1 94.75 404 ASP A O 1
ATOM 3217 N N . ILE A 1 405 ? 8.297 -30.484 -13.148 1 94.62 405 ILE A N 1
ATOM 3218 C CA . ILE A 1 405 ? 9.688 -30.047 -13.203 1 94.62 405 ILE A CA 1
ATOM 3219 C C . ILE A 1 405 ? 10.609 -31.266 -13.094 1 94.62 405 ILE A C 1
ATOM 3221 O O . ILE A 1 405 ? 11.555 -31.406 -13.867 1 94.62 405 ILE A O 1
ATOM 3225 N N . LYS A 1 406 ? 10.336 -32.125 -12.18 1 92.38 406 LYS A N 1
ATOM 3226 C CA . LYS A 1 406 ? 11.156 -33.344 -11.984 1 92.38 406 LYS A CA 1
ATOM 3227 C C . LYS A 1 406 ? 11.125 -34.219 -13.219 1 92.38 406 LYS A C 1
ATOM 3229 O O . LYS A 1 406 ? 12.141 -34.844 -13.57 1 92.38 406 LYS A O 1
ATOM 3234 N N . ALA A 1 407 ? 9.984 -34.344 -13.773 1 92.75 407 ALA A N 1
ATOM 3235 C CA . ALA A 1 407 ? 9.867 -35.125 -14.984 1 92.75 407 ALA A CA 1
ATOM 3236 C C . ALA A 1 407 ? 10.797 -34.625 -16.078 1 92.75 407 ALA A C 1
ATOM 3238 O O . ALA A 1 407 ? 11.469 -35.406 -16.75 1 92.75 407 ALA A O 1
ATOM 3239 N N . ILE A 1 408 ? 10.859 -33.375 -16.234 1 93.19 408 ILE A N 1
ATOM 3240 C CA . ILE A 1 408 ? 11.688 -32.75 -17.266 1 93.19 408 ILE A CA 1
ATOM 3241 C C . ILE A 1 408 ? 13.164 -32.906 -16.891 1 93.19 408 ILE A C 1
ATOM 3243 O O . ILE A 1 408 ? 13.992 -33.25 -17.75 1 93.19 408 ILE A O 1
ATOM 3247 N N . LEU A 1 409 ? 13.445 -32.656 -15.641 1 91 409 LEU A N 1
ATOM 3248 C CA . LEU A 1 409 ? 14.828 -32.75 -15.18 1 91 409 LEU A CA 1
ATOM 3249 C C . LEU A 1 409 ? 15.359 -34.188 -15.312 1 91 409 LEU A C 1
ATOM 3251 O O . LEU A 1 409 ? 16.516 -34.375 -15.695 1 91 409 LEU A O 1
ATOM 3255 N N . ASN A 1 410 ? 14.562 -35.125 -15.023 1 88.12 410 ASN A N 1
ATOM 3256 C CA . ASN A 1 410 ? 14.961 -36.531 -15.094 1 88.12 410 ASN A CA 1
ATOM 3257 C C . ASN A 1 410 ? 15.336 -36.938 -16.516 1 88.12 410 ASN A C 1
ATOM 3259 O O . ASN A 1 410 ? 16.297 -37.688 -16.719 1 88.12 410 ASN A O 1
ATOM 3263 N N . VAL A 1 411 ? 14.617 -36.531 -17.375 1 87.12 411 VAL A N 1
ATOM 3264 C CA . VAL A 1 411 ? 14.906 -36.875 -18.766 1 87.12 411 VAL A CA 1
ATOM 3265 C C . VAL A 1 411 ? 16.203 -36.188 -19.203 1 87.12 411 VAL A C 1
ATOM 3267 O O . VAL A 1 411 ? 16.953 -36.719 -20.031 1 87.12 411 VAL A O 1
ATOM 3270 N N . GLY A 1 412 ? 16.453 -35.031 -18.625 1 82.25 412 GLY A N 1
ATOM 3271 C CA . GLY A 1 412 ? 17.688 -34.312 -18.922 1 82.25 412 GLY A CA 1
ATOM 3272 C C . GLY A 1 412 ? 18.891 -34.875 -18.203 1 82.25 412 GLY A C 1
ATOM 3273 O O . GLY A 1 412 ? 20.031 -34.406 -18.391 1 82.25 412 GLY A O 1
ATOM 3274 N N . GLY A 1 413 ? 18.719 -35.906 -17.344 1 82.31 413 GLY A N 1
ATOM 3275 C CA . GLY A 1 413 ? 19.828 -36.625 -16.688 1 82.31 413 GLY A CA 1
ATOM 3276 C C . GLY A 1 413 ? 20.109 -36.094 -15.289 1 82.31 413 GLY A C 1
ATOM 3277 O O . GLY A 1 413 ? 21.078 -36.531 -14.656 1 82.31 413 GLY A O 1
ATOM 3278 N N . VAL A 1 414 ? 19.281 -35.188 -14.867 1 81.5 414 VAL A N 1
ATOM 3279 C CA . VAL A 1 414 ? 19.469 -34.656 -13.523 1 81.5 414 VAL A CA 1
ATOM 3280 C C . VAL A 1 414 ? 18.797 -35.594 -12.5 1 81.5 414 VAL A C 1
ATOM 3282 O O . VAL A 1 414 ? 17.625 -35.938 -12.656 1 81.5 414 VAL A O 1
ATOM 3285 N N . ARG A 1 415 ? 19.516 -36.062 -11.438 1 75.44 415 ARG A N 1
ATOM 3286 C CA . ARG A 1 415 ? 18.953 -36.938 -10.391 1 75.44 415 ARG A CA 1
ATOM 3287 C C . ARG A 1 415 ? 18.094 -36.125 -9.43 1 75.44 415 ARG A C 1
ATOM 3289 O O . ARG A 1 415 ? 18.531 -35.062 -8.93 1 75.44 415 ARG A O 1
ATOM 3296 N N . THR A 1 416 ? 16.875 -36.469 -9.367 1 76.94 416 THR A N 1
ATOM 3297 C CA . THR A 1 416 ? 15.961 -35.844 -8.43 1 76.94 416 THR A CA 1
ATOM 3298 C C . THR A 1 416 ? 15.414 -36.875 -7.438 1 76.94 416 THR A C 1
ATOM 3300 O O . THR A 1 416 ? 15.641 -38.062 -7.59 1 76.94 416 THR A O 1
ATOM 3303 N N . SER A 1 417 ? 14.898 -36.375 -6.328 1 72 417 SER A N 1
ATOM 3304 C CA . SER A 1 417 ? 14.203 -37.281 -5.418 1 72 417 SER A CA 1
ATOM 3305 C C . SER A 1 417 ? 12.992 -37.938 -6.098 1 72 417 SER A C 1
ATOM 3307 O O . SER A 1 417 ? 12.516 -37.438 -7.125 1 72 417 SER A O 1
ATOM 3309 N N . ASP A 1 418 ? 12.508 -39.062 -5.57 1 64.44 418 ASP A N 1
ATOM 3310 C CA . ASP A 1 418 ? 11.422 -39.812 -6.18 1 64.44 418 ASP A CA 1
ATOM 3311 C C . ASP A 1 418 ? 10.164 -38.938 -6.309 1 64.44 418 ASP A C 1
ATOM 3313 O O . ASP A 1 418 ? 9.859 -38.156 -5.418 1 64.44 418 ASP A O 1
ATOM 3317 N N . ILE A 1 419 ? 9.648 -38.844 -7.457 1 56.44 419 ILE A N 1
ATOM 3318 C CA . ILE A 1 419 ? 8.375 -38.188 -7.73 1 56.44 419 ILE A CA 1
ATOM 3319 C C . ILE A 1 419 ? 7.246 -38.938 -7.047 1 56.44 419 ILE A C 1
ATOM 3321 O O . ILE A 1 419 ? 7.027 -40.125 -7.328 1 56.44 419 ILE A O 1
ATOM 3325 N N . HIS A 1 420 ? 6.91 -38.594 -5.766 1 49.34 420 HIS A N 1
ATOM 3326 C CA . HIS A 1 420 ? 5.766 -39.281 -5.168 1 49.34 420 HIS A CA 1
ATOM 3327 C C . HIS A 1 420 ? 4.453 -38.781 -5.754 1 49.34 420 HIS A C 1
ATOM 3329 O O . HIS A 1 420 ? 4.305 -37.562 -6 1 49.34 420 HIS A O 1
ATOM 3335 N N . SER A 1 421 ? 3.758 -39.625 -6.434 1 41.56 421 SER A N 1
ATOM 3336 C CA . SER A 1 421 ? 2.377 -39.281 -6.766 1 41.56 421 SER A CA 1
ATOM 3337 C C . SER A 1 421 ? 1.645 -38.688 -5.562 1 41.56 421 SER A C 1
ATOM 3339 O O . SER A 1 421 ? 1.441 -39.375 -4.559 1 41.56 421 SER A O 1
ATOM 3341 N N . THR A 1 422 ? 1.938 -37.625 -5.086 1 40.97 422 THR A N 1
ATOM 3342 C CA . THR A 1 422 ? 1.163 -37.062 -3.99 1 40.97 422 THR A CA 1
ATOM 3343 C C . THR A 1 422 ? -0.333 -37.188 -4.254 1 40.97 422 THR A C 1
ATOM 3345 O O . THR A 1 422 ? -0.944 -36.312 -4.871 1 40.97 422 THR A O 1
ATOM 3348 N N . GLY A 1 423 ? -0.846 -38.281 -4.797 1 33.78 423 GLY A N 1
ATOM 3349 C CA . GLY A 1 423 ? -2.27 -38.469 -4.578 1 33.78 423 GLY A CA 1
ATOM 3350 C C . GLY A 1 423 ? -2.695 -38.25 -3.143 1 33.78 423 GLY A C 1
ATOM 3351 O O . GLY A 1 423 ? -2.318 -39 -2.244 1 33.78 423 GLY A O 1
ATOM 3352 N N . LEU A 1 424 ? -2.742 -37.094 -2.623 1 34.22 424 LEU A N 1
ATOM 3353 C CA . LEU A 1 424 ? -3.65 -37 -1.485 1 34.22 424 LEU A CA 1
ATOM 3354 C C . LEU A 1 424 ? -4.867 -37.906 -1.677 1 34.22 424 LEU A C 1
ATOM 3356 O O . LEU A 1 424 ? -5.734 -37.625 -2.502 1 34.22 424 LEU A O 1
ATOM 3360 N N . GLU A 1 425 ? -4.805 -39.125 -1.591 1 31.22 425 GLU A N 1
ATOM 3361 C CA . GLU A 1 425 ? -6.012 -39.906 -1.286 1 31.22 425 GLU A CA 1
ATOM 3362 C C . GLU A 1 425 ? -6.844 -39.188 -0.211 1 31.22 425 GLU A C 1
ATOM 3364 O O . GLU A 1 425 ? -6.375 -39 0.912 1 31.22 425 GLU A O 1
ATOM 3369 N N . LEU A 1 426 ? -7.73 -38.219 -0.604 1 32.09 426 LEU A N 1
ATOM 3370 C CA . LEU A 1 426 ? -8.859 -37.906 0.26 1 32.09 426 LEU A CA 1
ATOM 3371 C C . LEU A 1 426 ? -9.344 -39.156 1.008 1 32.09 426 LEU A C 1
ATOM 3373 O O . LEU A 1 426 ? -9.578 -40.188 0.398 1 32.09 426 LEU A O 1
ATOM 3377 N N . ASP A 1 427 ? -8.977 -39.375 2.178 1 31.38 427 ASP A N 1
ATOM 3378 C CA . ASP A 1 427 ? -9.5 -40.438 3.041 1 31.38 427 ASP A CA 1
ATOM 3379 C C . ASP A 1 427 ? -11.016 -40.531 2.91 1 31.38 427 ASP A C 1
ATOM 3381 O O . ASP A 1 427 ? -11.75 -39.656 3.355 1 31.38 427 ASP A O 1
ATOM 3385 N N . GLN A 1 428 ? -11.57 -40.938 1.787 1 29.89 428 GLN A N 1
ATOM 3386 C CA . GLN A 1 428 ? -12.961 -41.375 1.67 1 29.89 428 GLN A CA 1
ATOM 3387 C C . GLN A 1 428 ? -13.289 -42.438 2.709 1 29.89 428 GLN A C 1
ATOM 3389 O O . GLN A 1 428 ? -14.367 -43.031 2.676 1 29.89 428 GLN A O 1
ATOM 3394 N N . SER A 1 429 ? -12.336 -42.844 3.541 1 29.78 429 SER A N 1
ATOM 3395 C CA . SER A 1 429 ? -12.773 -44.062 4.246 1 29.78 429 SER A CA 1
ATOM 3396 C C . SER A 1 429 ? -13.93 -43.75 5.191 1 29.78 429 SER A C 1
ATOM 3398 O O . SER A 1 429 ? -14.406 -44.625 5.906 1 29.78 429 SER A O 1
ATOM 3400 N N . THR A 1 430 ? -14.18 -42.5 5.594 1 29.52 430 THR A N 1
ATOM 3401 C CA . THR A 1 430 ? -15.023 -42.656 6.773 1 29.52 430 THR A CA 1
ATOM 3402 C C . THR A 1 430 ? -16.469 -42.938 6.371 1 29.52 430 THR A C 1
ATOM 3404 O O . THR A 1 430 ? -17.375 -42.844 7.199 1 29.52 430 THR A O 1
ATOM 3407 N N . GLY A 1 431 ? -16.766 -43.156 4.988 1 23.72 431 GLY A N 1
ATOM 3408 C CA . GLY A 1 431 ? -18.172 -43.469 4.902 1 23.72 431 GLY A CA 1
ATOM 3409 C C . GLY A 1 431 ? -18.5 -44.875 5.402 1 23.72 431 GLY A C 1
ATOM 3410 O O . GLY A 1 431 ? -19.625 -45.344 5.254 1 23.72 431 GLY A O 1
ATOM 3411 N N . GLY A 1 432 ? -17.578 -45.781 5.832 1 23.62 432 GLY A N 1
ATOM 3412 C CA . GLY A 1 432 ? -18.328 -46.906 6.348 1 23.62 432 GLY A CA 1
ATOM 3413 C C . GLY A 1 432 ? -18.953 -46.625 7.699 1 23.62 432 GLY A C 1
ATOM 3414 O O . GLY A 1 432 ? -18.547 -45.719 8.414 1 23.62 432 GLY A O 1
ATOM 3415 N N . MET B 1 1 ? 86 9.992 -1.767 1 25.47 1 MET B N 1
ATOM 3416 C CA . MET B 1 1 ? 85.625 9.125 -0.648 1 25.47 1 MET B CA 1
ATOM 3417 C C . MET B 1 1 ? 84.25 8.484 -0.876 1 25.47 1 MET B C 1
ATOM 3419 O O . MET B 1 1 ? 83.375 9.109 -1.467 1 25.47 1 MET B O 1
ATOM 3423 N N . SER B 1 2 ? 84.25 7.137 -0.884 1 26.48 2 SER B N 1
ATOM 3424 C CA . SER B 1 2 ? 83.375 6.043 -1.327 1 26.48 2 SER B CA 1
ATOM 3425 C C . SER B 1 2 ? 82.062 5.992 -0.517 1 26.48 2 SER B C 1
ATOM 3427 O O . SER B 1 2 ? 82.125 5.781 0.697 1 26.48 2 SER B O 1
ATOM 3429 N N . PRO B 1 3 ? 81.125 6.949 -0.797 1 29.94 3 PRO B N 1
ATOM 3430 C CA . PRO B 1 3 ? 79.938 7.152 0.036 1 29.94 3 PRO B CA 1
ATOM 3431 C C . PRO B 1 3 ? 79.188 5.871 0.244 1 29.94 3 PRO B C 1
ATOM 3433 O O . PRO B 1 3 ? 79 5.066 -0.681 1 29.94 3 PRO B O 1
ATOM 3436 N N . GLU B 1 4 ? 79.375 5.277 1.448 1 25.48 4 GLU B N 1
ATOM 3437 C CA . GLU B 1 4 ? 78.812 4.023 1.989 1 25.48 4 GLU B CA 1
ATOM 3438 C C . GLU B 1 4 ? 77.312 3.971 1.914 1 25.48 4 GLU B C 1
ATOM 3440 O O . GLU B 1 4 ? 76.625 4.91 2.328 1 25.48 4 GLU B O 1
ATOM 3445 N N . THR B 1 5 ? 76.812 3.307 0.893 1 28.67 5 THR B N 1
ATOM 3446 C CA . THR B 1 5 ? 75.438 3.02 0.427 1 28.67 5 THR B CA 1
ATOM 3447 C C . THR B 1 5 ? 74.625 2.279 1.498 1 28.67 5 THR B C 1
ATOM 3449 O O . THR B 1 5 ? 74.938 1.124 1.812 1 28.67 5 THR B O 1
ATOM 3452 N N . SER B 1 6 ? 74.375 3.023 2.646 1 26.17 6 SER B N 1
ATOM 3453 C CA . SER B 1 6 ? 73.688 2.408 3.781 1 26.17 6 SER B CA 1
ATOM 3454 C C . SER B 1 6 ? 72.375 1.729 3.35 1 26.17 6 SER B C 1
ATOM 3456 O O . SER B 1 6 ? 71.562 2.35 2.701 1 26.17 6 SER B O 1
ATOM 3458 N N . THR B 1 7 ? 72.438 0.416 3.113 1 26.86 7 THR B N 1
ATOM 3459 C CA . THR B 1 7 ? 71.438 -0.566 2.701 1 26.86 7 THR B CA 1
ATOM 3460 C C . THR B 1 7 ? 70.312 -0.67 3.736 1 26.86 7 THR B C 1
ATOM 3462 O O . THR B 1 7 ? 70.562 -1.155 4.848 1 26.86 7 THR B O 1
ATOM 3465 N N . THR B 1 8 ? 69.562 0.47 3.969 1 25.03 8 THR B N 1
ATOM 3466 C CA . THR B 1 8 ? 68.562 0.465 4.988 1 25.03 8 THR B CA 1
ATOM 3467 C C . THR B 1 8 ? 67.562 -0.693 4.766 1 25.03 8 THR B C 1
ATOM 3469 O O . THR B 1 8 ? 67.062 -0.859 3.67 1 25.03 8 THR B O 1
ATOM 3472 N N . ASN B 1 9 ? 67.875 -1.814 5.453 1 24.03 9 ASN B N 1
ATOM 3473 C CA . ASN B 1 9 ? 67.125 -3.086 5.523 1 24.03 9 ASN B CA 1
ATOM 3474 C C . ASN B 1 9 ? 65.688 -2.9 5.988 1 24.03 9 ASN B C 1
ATOM 3476 O O . ASN B 1 9 ? 65.438 -2.5 7.129 1 24.03 9 ASN B O 1
ATOM 3480 N N . ASP B 1 10 ? 64.875 -2.188 5.188 1 23.45 10 ASP B N 1
ATOM 3481 C CA . ASP B 1 10 ? 63.469 -1.934 5.508 1 23.45 10 ASP B CA 1
ATOM 3482 C C . ASP B 1 10 ? 62.719 -3.238 5.781 1 23.45 10 AS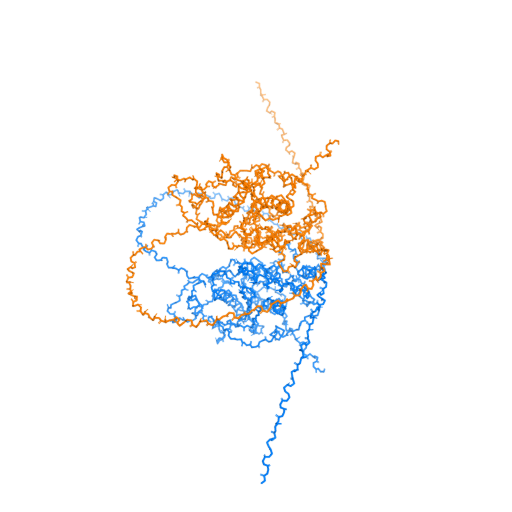P B C 1
ATOM 3484 O O . ASP B 1 10 ? 62.594 -4.09 4.898 1 23.45 10 ASP B O 1
ATOM 3488 N N . HIS B 1 11 ? 63.062 -3.879 6.945 1 24.11 11 HIS B N 1
ATOM 3489 C CA . HIS B 1 11 ? 62.375 -5.086 7.41 1 24.11 11 HIS B CA 1
ATOM 3490 C C . HIS B 1 11 ? 60.875 -4.883 7.473 1 24.11 11 HIS B C 1
ATOM 3492 O O . HIS B 1 11 ? 60.406 -4.023 8.219 1 24.11 11 HIS B O 1
ATOM 3498 N N . THR B 1 12 ? 60.219 -4.918 6.301 1 24.2 12 THR B N 1
ATOM 3499 C CA . THR B 1 12 ? 58.75 -4.867 6.152 1 24.2 12 THR B CA 1
ATOM 3500 C C . THR B 1 12 ? 58.094 -5.938 7.012 1 24.2 12 THR B C 1
ATOM 3502 O O . THR B 1 12 ? 58.281 -7.137 6.785 1 24.2 12 THR B O 1
ATOM 3505 N N . ASP B 1 13 ? 58.188 -5.719 8.336 1 22.34 13 ASP B N 1
ATOM 3506 C CA . ASP B 1 13 ? 57.5 -6.633 9.25 1 22.34 13 ASP B CA 1
ATOM 3507 C C . ASP B 1 13 ? 56.062 -6.902 8.805 1 22.34 13 ASP B C 1
ATOM 3509 O O . ASP B 1 13 ? 55.281 -5.969 8.633 1 22.34 13 ASP B O 1
ATOM 3513 N N . ARG B 1 14 ? 55.875 -7.93 8 1 22.78 14 ARG B N 1
ATOM 3514 C CA . ARG B 1 14 ? 54.594 -8.508 7.613 1 22.78 14 ARG B CA 1
ATOM 3515 C C . ARG B 1 14 ? 53.719 -8.797 8.836 1 22.78 14 ARG B C 1
ATOM 3517 O O . ARG B 1 14 ? 54.062 -9.672 9.641 1 22.78 14 ARG B O 1
ATOM 3524 N N . VAL B 1 15 ? 53.312 -7.734 9.5 1 23.14 15 VAL B N 1
ATOM 3525 C CA . VAL B 1 15 ? 52.375 -7.953 10.617 1 23.14 15 VAL B CA 1
ATOM 3526 C C . VAL B 1 15 ? 51.281 -8.938 10.203 1 23.14 15 VAL B C 1
ATOM 3528 O O . VAL B 1 15 ? 50.594 -8.719 9.219 1 23.14 15 VAL B O 1
ATOM 3531 N N . GLU B 1 16 ? 51.531 -10.195 10.391 1 22.28 16 GLU B N 1
ATOM 3532 C CA . GLU B 1 16 ? 50.625 -11.328 10.25 1 22.28 16 GLU B CA 1
ATOM 3533 C C . GLU B 1 16 ? 49.344 -11.125 11.078 1 22.28 16 GLU B C 1
ATOM 3535 O O . GLU B 1 16 ? 49.312 -11.477 12.258 1 22.28 16 GLU B O 1
ATOM 3540 N N . ASN B 1 17 ? 48.938 -9.945 11.312 1 21.25 17 ASN B N 1
ATOM 3541 C CA . ASN B 1 17 ? 47.844 -9.969 12.258 1 21.25 17 ASN B CA 1
ATOM 3542 C C . ASN B 1 17 ? 46.625 -10.734 11.703 1 21.25 17 ASN B C 1
ATOM 3544 O O . ASN B 1 17 ? 45.781 -10.156 11.008 1 21.25 17 ASN B O 1
ATOM 3548 N N . ALA B 1 18 ? 46.812 -11.781 10.992 1 21.81 18 ALA B N 1
ATOM 3549 C CA . ALA B 1 18 ? 45.594 -12.398 10.477 1 21.81 18 ALA B CA 1
ATOM 3550 C C . ALA B 1 18 ? 44.656 -12.781 11.617 1 21.81 18 ALA B C 1
ATOM 3552 O O . ALA B 1 18 ? 44.812 -13.828 12.242 1 21.81 18 ALA B O 1
ATOM 3553 N N . GLU B 1 19 ? 44.594 -11.992 12.695 1 23.83 19 GLU B N 1
ATOM 3554 C CA . GLU B 1 19 ? 43.625 -12.562 13.625 1 23.83 19 GLU B CA 1
ATOM 3555 C C . GLU B 1 19 ? 42.312 -12.883 12.922 1 23.83 19 GLU B C 1
ATOM 3557 O O . GLU B 1 19 ? 41.719 -12.016 12.273 1 23.83 19 GLU B O 1
ATOM 3562 N N . LEU B 1 20 ? 42.156 -14.117 12.547 1 24.59 20 LEU B N 1
ATOM 3563 C CA . LEU B 1 20 ? 40.969 -14.766 12.016 1 24.59 20 LEU B CA 1
ATOM 3564 C C . LEU B 1 20 ? 39.75 -14.453 12.891 1 24.59 20 LEU B C 1
ATOM 3566 O O . LEU B 1 20 ? 39.688 -14.875 14.039 1 24.59 20 LEU B O 1
ATOM 3570 N N . TYR B 1 21 ? 39.344 -13.203 12.898 1 22.84 21 TYR B N 1
ATOM 3571 C CA . TYR B 1 21 ? 38.094 -12.938 13.578 1 22.84 21 TYR B CA 1
ATOM 3572 C C . TYR B 1 21 ? 37 -13.945 13.164 1 22.84 21 TYR B C 1
ATOM 3574 O O . TYR B 1 21 ? 36.688 -14.055 11.977 1 22.84 21 TYR B O 1
ATOM 3582 N N . SER B 1 22 ? 37.125 -15.117 13.742 1 24.58 22 SER B N 1
ATOM 3583 C CA . SER B 1 22 ? 36 -16.047 13.57 1 24.58 22 SER B CA 1
ATOM 3584 C C . SER B 1 22 ? 34.688 -15.414 13.992 1 24.58 22 SER B C 1
ATOM 3586 O O . SER B 1 22 ? 34.438 -15.195 15.18 1 24.58 22 SER B O 1
ATOM 3588 N N . PRO B 1 23 ? 34.281 -14.406 13.305 1 24.81 23 PRO B N 1
ATOM 3589 C CA . PRO B 1 23 ? 33.031 -13.797 13.68 1 24.81 23 PRO B CA 1
ATOM 3590 C C . PRO B 1 23 ? 31.906 -14.828 13.891 1 24.81 23 PRO B C 1
ATOM 3592 O O . PRO B 1 23 ? 31.234 -15.211 12.938 1 24.81 23 PRO B O 1
ATOM 3595 N N . LEU B 1 24 ? 32.281 -16.016 14.328 1 27.97 24 LEU B N 1
ATOM 3596 C CA . LEU B 1 24 ? 31.141 -16.891 14.555 1 27.97 24 LEU B CA 1
ATOM 3597 C C . LEU B 1 24 ? 30.109 -16.203 15.453 1 27.97 24 LEU B C 1
ATOM 3599 O O . LEU B 1 24 ? 30.016 -16.531 16.641 1 27.97 24 LEU B O 1
ATOM 3603 N N . ASP B 1 25 ? 30.203 -14.883 15.57 1 26.22 25 ASP B N 1
ATOM 3604 C CA . ASP B 1 25 ? 29.25 -14.336 16.547 1 26.22 25 ASP B CA 1
ATOM 3605 C C . ASP B 1 25 ? 27.859 -14.906 16.328 1 26.22 25 ASP B C 1
ATOM 3607 O O . ASP B 1 25 ? 27.438 -15.141 15.195 1 26.22 25 ASP B O 1
ATOM 3611 N N . GLN B 1 26 ? 27.328 -15.375 17.469 1 28.05 26 GLN B N 1
ATOM 3612 C CA . GLN B 1 26 ? 26.047 -15.977 17.844 1 28.05 26 GLN B CA 1
ATOM 3613 C C . GLN B 1 26 ? 24.875 -15.156 17.297 1 28.05 26 GLN B C 1
ATOM 3615 O O . GLN B 1 26 ? 24.688 -14.008 17.688 1 28.05 26 GLN B O 1
ATOM 3620 N N . ILE B 1 27 ? 24.766 -15.281 16.125 1 30.45 27 ILE B N 1
ATOM 3621 C CA . ILE B 1 27 ? 23.531 -14.648 15.641 1 30.45 27 ILE B CA 1
ATOM 3622 C C . ILE B 1 27 ? 22.375 -14.977 16.578 1 30.45 27 ILE B C 1
ATOM 3624 O O . ILE B 1 27 ? 22.062 -16.156 16.812 1 30.45 27 ILE B O 1
ATOM 3628 N N . PRO B 1 28 ? 22.234 -14.055 17.484 1 30.05 28 PRO B N 1
ATOM 3629 C CA . PRO B 1 28 ? 21.172 -14.312 18.469 1 30.05 28 PRO B CA 1
ATOM 3630 C C . PRO B 1 28 ? 19.953 -14.984 17.859 1 30.05 28 PRO B C 1
ATOM 3632 O O . PRO B 1 28 ? 19.688 -14.82 16.656 1 30.05 28 PRO B O 1
ATOM 3635 N N . GLU B 1 29 ? 19.531 -16.031 18.422 1 31.45 29 GLU B N 1
ATOM 3636 C CA . GLU B 1 29 ? 18.344 -16.828 18.125 1 31.45 29 GLU B CA 1
ATOM 3637 C C . GLU B 1 29 ? 17.156 -15.953 17.766 1 31.45 29 GLU B C 1
ATOM 3639 O O . GLU B 1 29 ? 16.938 -14.922 18.406 1 31.45 29 GLU B O 1
ATOM 3644 N N . THR B 1 30 ? 16.891 -16 16.641 1 35.47 30 THR B N 1
ATOM 3645 C CA . THR B 1 30 ? 15.773 -15.219 16.125 1 35.47 30 THR B CA 1
ATOM 3646 C C . THR B 1 30 ? 14.57 -15.328 17.062 1 35.47 30 THR B C 1
ATOM 3648 O O . THR B 1 30 ? 14.055 -16.422 17.297 1 35.47 30 THR B O 1
ATOM 3651 N N . ASP B 1 31 ? 14.672 -14.531 18.156 1 35.16 31 ASP B N 1
ATOM 3652 C CA . ASP B 1 31 ? 13.617 -14.523 19.172 1 35.16 31 ASP B CA 1
ATOM 3653 C C . ASP B 1 31 ? 12.258 -14.25 18.531 1 35.16 31 ASP B C 1
ATOM 3655 O O . ASP B 1 31 ? 12.016 -13.156 18.016 1 35.16 31 ASP B O 1
ATOM 3659 N N . SER B 1 32 ? 11.672 -15.359 18.094 1 37.81 32 SER B N 1
ATOM 3660 C CA . SER B 1 32 ? 10.297 -15.328 17.609 1 37.81 32 SER B CA 1
ATOM 3661 C C . SER B 1 32 ? 9.453 -14.328 18.391 1 37.81 32 SER B C 1
ATOM 3663 O O . SER B 1 32 ? 8.477 -13.789 17.875 1 37.81 32 SER B O 1
ATOM 3665 N N . LYS B 1 33 ? 9.953 -14.164 19.703 1 39.91 33 LYS B N 1
ATOM 3666 C CA . LYS B 1 33 ? 9.297 -13.195 20.562 1 39.91 33 LYS B CA 1
ATOM 3667 C C . LYS B 1 33 ? 9.539 -11.766 20.078 1 39.91 33 LYS B C 1
ATOM 3669 O O . LYS B 1 33 ? 8.617 -10.953 20.047 1 39.91 33 LYS B O 1
ATOM 3674 N N . ALA B 1 34 ? 10.75 -11.633 19.625 1 42.59 34 ALA B N 1
ATOM 3675 C CA . ALA B 1 34 ? 11.109 -10.266 19.234 1 42.59 34 ALA B CA 1
ATOM 3676 C C . ALA B 1 34 ? 10.422 -9.867 17.938 1 42.59 34 ALA B C 1
ATOM 3678 O O . ALA B 1 34 ? 9.953 -8.734 17.797 1 42.59 34 ALA B O 1
ATOM 3679 N N . THR B 1 35 ? 10.328 -10.789 16.953 1 45.97 35 THR B N 1
ATOM 3680 C CA . THR B 1 35 ? 9.641 -10.523 15.703 1 45.97 35 THR B CA 1
ATOM 3681 C C . THR B 1 35 ? 8.141 -10.352 15.93 1 45.97 35 THR B C 1
ATOM 3683 O O . THR B 1 35 ? 7.527 -9.43 15.391 1 45.97 35 THR B O 1
ATOM 3686 N N . ASN B 1 36 ? 7.691 -11.281 16.734 1 44.88 36 ASN B N 1
ATOM 3687 C CA . ASN B 1 36 ? 6.305 -11.156 17.172 1 44.88 36 ASN B CA 1
ATOM 3688 C C . ASN B 1 36 ? 6.074 -9.867 17.969 1 44.88 36 ASN B C 1
ATOM 3690 O O . ASN B 1 36 ? 5.027 -9.234 17.828 1 44.88 36 ASN B O 1
ATOM 3694 N N . GLU B 1 37 ? 7.176 -9.469 18.656 1 45.56 37 GLU B N 1
ATOM 3695 C CA . GLU B 1 37 ? 7.152 -8.203 19.375 1 45.56 37 GLU B CA 1
ATOM 3696 C C . GLU B 1 37 ? 7.129 -7.02 18.422 1 45.56 37 GLU B C 1
ATOM 3698 O O . GLU B 1 37 ? 6.391 -6.055 18.641 1 45.56 37 GLU B O 1
ATOM 3703 N N . LEU B 1 38 ? 7.84 -7.176 17.344 1 48.56 38 LEU B N 1
ATOM 3704 C CA . LEU B 1 38 ? 7.867 -6.059 16.406 1 48.56 38 LEU B CA 1
ATOM 3705 C C . LEU B 1 38 ? 6.523 -5.906 15.703 1 48.56 38 LEU B C 1
ATOM 3707 O O . LEU B 1 38 ? 6.02 -4.789 15.555 1 48.56 38 LEU B O 1
ATOM 3711 N N . TRP B 1 39 ? 6.105 -6.965 15.18 1 48.81 39 TRP B N 1
ATOM 3712 C CA . TRP B 1 39 ? 4.77 -6.898 14.594 1 48.81 39 TRP B CA 1
ATOM 3713 C C . TRP B 1 39 ? 3.715 -6.652 15.664 1 48.81 39 TRP B C 1
ATOM 3715 O O . TRP B 1 39 ? 2.734 -5.941 15.43 1 48.81 39 TRP B O 1
ATOM 3725 N N . GLY B 1 40 ? 4.16 -7.043 17.047 1 43.84 40 GLY B N 1
ATOM 3726 C CA . GLY B 1 40 ? 3.438 -6.691 18.25 1 43.84 40 GLY B CA 1
ATOM 3727 C C . GLY B 1 40 ? 3.459 -5.203 18.547 1 43.84 40 GLY B C 1
ATOM 3728 O O . GLY B 1 40 ? 2.455 -4.637 18.984 1 43.84 40 GLY B O 1
ATOM 3729 N N . VAL B 1 41 ? 4.617 -4.652 18.406 1 44.84 41 VAL B N 1
ATOM 3730 C CA . VAL B 1 41 ? 4.746 -3.211 18.594 1 44.84 41 VAL B CA 1
ATOM 3731 C C . VAL B 1 41 ? 3.848 -2.479 17.609 1 44.84 41 VAL B C 1
ATOM 3733 O O . VAL B 1 41 ? 3.186 -1.501 17.953 1 44.84 41 VAL B O 1
ATOM 3736 N N . ILE B 1 42 ? 3.916 -2.863 16.422 1 42.12 42 ILE B N 1
ATOM 3737 C CA . ILE B 1 42 ? 3.072 -2.223 15.43 1 42.12 42 ILE B CA 1
ATOM 3738 C C . ILE B 1 42 ? 1.603 -2.465 15.758 1 42.12 42 ILE B C 1
ATOM 3740 O O . ILE B 1 42 ? 0.787 -1.541 15.703 1 42.12 42 ILE B O 1
ATOM 3744 N N . THR B 1 43 ? 1.268 -3.658 16.281 1 40.62 43 THR B N 1
ATOM 3745 C CA . THR B 1 43 ? -0.106 -4.027 16.609 1 40.62 43 THR B CA 1
ATOM 3746 C C . THR B 1 43 ? -0.46 -3.615 18.031 1 40.62 43 THR B C 1
ATOM 3748 O O . THR B 1 43 ? -1.636 -3.432 18.359 1 40.62 43 THR B O 1
ATOM 3751 N N . GLY B 1 44 ? 0.537 -3.443 19.016 1 37.19 44 GLY B N 1
ATOM 3752 C CA . GLY B 1 44 ? 0.357 -3.143 20.422 1 37.19 44 GLY B CA 1
ATOM 3753 C C . GLY B 1 44 ? -0.216 -1.759 20.672 1 37.19 44 GLY B C 1
ATOM 3754 O O . GLY B 1 44 ? -0.789 -1.498 21.734 1 37.19 44 GLY B O 1
ATOM 3755 N N . ASN B 1 45 ? 0.141 -0.77 19.984 1 37.06 45 ASN B N 1
ATOM 3756 C CA . ASN B 1 45 ? -0.346 0.565 20.312 1 37.06 45 ASN B CA 1
ATOM 3757 C C . ASN B 1 45 ? -1.865 0.652 20.203 1 37.06 45 ASN B C 1
ATOM 3759 O O . ASN B 1 45 ? -2.455 1.694 20.484 1 37.06 45 ASN B O 1
ATOM 3763 N N . ILE B 1 46 ? -2.447 -0.376 19.75 1 32.94 46 ILE B N 1
ATOM 3764 C CA . ILE B 1 46 ? -3.898 -0.257 19.641 1 32.94 46 ILE B CA 1
ATOM 3765 C C . ILE B 1 46 ? -4.535 -0.472 21.016 1 32.94 46 ILE B C 1
ATOM 3767 O O . ILE B 1 46 ? -5.645 0.001 21.266 1 32.94 46 ILE B O 1
ATOM 3771 N N . SER B 1 47 ? -3.859 -0.981 22.047 1 32.38 47 SER B N 1
ATOM 3772 C CA . SER B 1 47 ? -4.492 -1.28 23.312 1 32.38 47 SER B CA 1
ATOM 3773 C C . SER B 1 47 ? -4.793 -0.005 24.094 1 32.38 47 SER B C 1
ATOM 3775 O O . SER B 1 47 ? -5.527 -0.034 25.094 1 32.38 47 SER B O 1
ATOM 3777 N N . THR B 1 48 ? -3.979 1.041 23.984 1 30.42 48 THR B N 1
ATOM 3778 C CA . THR B 1 48 ? -4.121 2.074 25.016 1 30.42 48 THR B CA 1
ATOM 3779 C C . THR B 1 48 ? -5.402 2.873 24.797 1 30.42 48 THR B C 1
ATOM 3781 O O . THR B 1 48 ? -5.754 3.723 25.609 1 30.42 48 THR B O 1
ATOM 3784 N N . MET B 1 49 ? -6.016 2.838 23.75 1 27.48 49 MET B N 1
ATOM 3785 C CA . MET B 1 49 ? -6.961 3.945 23.641 1 27.48 49 MET B CA 1
ATOM 3786 C C . MET B 1 49 ? -8.25 3.627 24.391 1 27.48 49 MET B C 1
ATOM 3788 O O . MET B 1 49 ? -9.227 4.375 24.297 1 27.48 49 MET B O 1
ATOM 3792 N N . SER B 1 50 ? -8.422 2.541 25.078 1 25.92 50 SER B N 1
ATOM 3793 C CA . SER B 1 50 ? -9.781 2.189 25.5 1 25.92 50 SER B CA 1
ATOM 3794 C C . SER B 1 50 ? -10.258 3.092 26.641 1 25.92 50 SER B C 1
ATOM 3796 O O . SER B 1 50 ? -11.453 3.145 26.922 1 25.92 50 SER B O 1
ATOM 3798 N N . THR B 1 51 ? -9.562 3.543 27.594 1 26.8 51 THR B N 1
ATOM 3799 C CA . THR B 1 51 ? -10.297 3.514 28.844 1 26.8 51 THR B CA 1
ATOM 3800 C C . THR B 1 51 ? -11.094 4.797 29.047 1 26.8 51 THR B C 1
ATOM 3802 O O . THR B 1 51 ? -11.57 5.082 30.141 1 26.8 51 THR B O 1
ATOM 3805 N N . GLY B 1 52 ? -11.422 5.691 28.125 1 21.03 52 GLY B N 1
ATOM 3806 C CA . GLY B 1 52 ? -12 6.863 28.766 1 21.03 52 GLY B CA 1
ATOM 3807 C C . GLY B 1 52 ? -13.32 6.578 29.453 1 21.03 52 GLY B C 1
ATOM 3808 O O . GLY B 1 52 ? -13.953 5.551 29.188 1 21.03 52 GLY B O 1
ATOM 3809 N N . GLY B 1 53 ? -13.75 7.48 30.453 1 20.45 53 GLY B N 1
ATOM 3810 C CA . GLY B 1 53 ? -14.664 7.668 31.562 1 20.45 53 GLY B CA 1
ATOM 3811 C C . GLY B 1 53 ? -16.109 7.801 31.125 1 20.45 53 GLY B C 1
ATOM 3812 O O . GLY B 1 53 ? -16.391 8.367 30.062 1 20.45 53 GLY B O 1
ATOM 3813 N N . ASN B 1 54 ? -16.891 6.891 31.5 1 23.69 54 ASN B N 1
ATOM 3814 C CA . ASN B 1 54 ? -18.344 6.742 31.422 1 23.69 54 ASN B CA 1
ATOM 3815 C C . ASN B 1 54 ? -19.078 7.941 32.031 1 23.69 54 ASN B C 1
ATOM 3817 O O . ASN B 1 54 ? -19.203 8.039 33.25 1 23.69 54 ASN B O 1
ATOM 3821 N N . LYS B 1 55 ? -18.75 9.25 31.688 1 21.78 55 LYS B N 1
ATOM 3822 C CA . LYS B 1 55 ? -19.641 10.172 32.375 1 21.78 55 LYS B CA 1
ATOM 3823 C C . LYS B 1 55 ? -21.094 9.953 31.969 1 21.78 55 LYS B C 1
ATOM 3825 O O . LYS B 1 55 ? -21.375 9.703 30.797 1 21.78 55 LYS B O 1
ATOM 3830 N N . LYS B 1 56 ? -22.016 9.758 32.906 1 21 56 LYS B N 1
ATOM 3831 C CA . LYS B 1 56 ? -23.453 9.539 33.062 1 21 56 LYS B CA 1
ATOM 3832 C C . LYS B 1 56 ? -24.25 10.711 32.5 1 21 56 LYS B C 1
ATOM 3834 O O . LYS B 1 56 ? -24.312 11.781 33.094 1 21 56 LYS B O 1
ATOM 3839 N N . VAL B 1 57 ? -24.016 11.203 31.297 1 19.42 57 VAL B N 1
ATOM 3840 C CA . VAL B 1 57 ? -24.906 12.336 31.094 1 19.42 57 VAL B CA 1
ATOM 3841 C C . VAL B 1 57 ? -26.359 11.859 31.062 1 19.42 57 VAL B C 1
ATOM 3843 O O . VAL B 1 57 ? -26.672 10.867 30.391 1 19.42 57 VAL B O 1
ATOM 3846 N N . GLY B 1 58 ? -27.141 12.289 32.031 1 17.91 58 GLY B N 1
ATOM 3847 C CA . GLY B 1 58 ? -28.547 12.219 32.406 1 17.91 58 GLY B CA 1
ATOM 3848 C C . GLY B 1 58 ? -29.484 12.648 31.281 1 17.91 58 GLY B C 1
ATOM 3849 O O . GLY B 1 58 ? -29.109 13.469 30.438 1 17.91 58 GLY B O 1
ATOM 3850 N N . ARG B 1 59 ? -30.359 11.789 30.984 1 18.77 59 ARG B N 1
ATOM 3851 C CA . ARG B 1 59 ? -31.422 11.648 29.984 1 18.77 59 ARG B CA 1
ATOM 3852 C C . ARG B 1 59 ? -32.438 12.781 30.094 1 18.77 59 ARG B C 1
ATOM 3854 O O . ARG B 1 59 ? -33.531 12.586 30.594 1 18.77 59 ARG B O 1
ATOM 3861 N N . THR B 1 60 ? -32.031 14.039 30.375 1 17.33 60 THR B N 1
ATOM 3862 C CA . THR B 1 60 ? -33.312 14.672 30.594 1 17.33 60 THR B CA 1
ATOM 3863 C C . THR B 1 60 ? -34.219 14.555 29.359 1 17.33 60 THR B C 1
ATOM 3865 O O . THR B 1 60 ? -33.719 14.664 28.234 1 17.33 60 THR B O 1
ATOM 3868 N N . ARG B 1 61 ? -35.406 14.016 29.562 1 18.67 61 ARG B N 1
ATOM 3869 C CA . ARG B 1 61 ? -36.594 13.617 28.828 1 18.67 61 ARG B CA 1
ATOM 3870 C C . ARG B 1 61 ? -37.219 14.812 28.109 1 18.67 61 ARG B C 1
ATOM 3872 O O . ARG B 1 61 ? -38.406 14.805 27.797 1 18.67 61 ARG B O 1
ATOM 3879 N N . ARG B 1 62 ? -36.438 15.938 27.766 1 17.47 62 ARG B N 1
ATOM 3880 C CA . ARG B 1 62 ? -37.531 16.891 27.516 1 17.47 62 ARG B CA 1
ATOM 3881 C C . ARG B 1 62 ? -38.406 16.438 26.359 1 17.47 62 ARG B C 1
ATOM 3883 O O . ARG B 1 62 ? -37.938 15.781 25.438 1 17.47 62 ARG B O 1
ATOM 3890 N N . ASP B 1 63 ? -39.75 16.703 26.5 1 18.25 63 ASP B N 1
ATOM 3891 C CA . ASP B 1 63 ? -41.094 16.562 26 1 18.25 63 ASP B CA 1
ATOM 3892 C C . ASP B 1 63 ? -41.219 17.125 24.578 1 18.25 63 ASP B C 1
ATOM 3894 O O . ASP B 1 63 ? -40.625 18.156 24.266 1 18.25 63 ASP B O 1
ATOM 3898 N N . GLY B 1 64 ? -41.438 16.266 23.656 1 18.62 64 GLY B N 1
ATOM 3899 C CA . GLY B 1 64 ? -41.625 16.203 22.203 1 18.62 64 GLY B CA 1
ATOM 3900 C C . GLY B 1 64 ? -42.781 17.078 21.719 1 18.62 64 GLY B C 1
ATOM 3901 O O . GLY B 1 64 ? -43.219 16.922 20.578 1 18.62 64 GLY B O 1
ATOM 3902 N N . THR B 1 65 ? -43.062 18.234 22.5 1 16.09 65 THR B N 1
ATOM 3903 C CA . THR B 1 65 ? -44.438 18.5 22.109 1 16.09 65 THR B CA 1
ATOM 3904 C C . THR B 1 65 ? -44.562 18.656 20.594 1 16.09 65 THR B C 1
ATOM 3906 O O . THR B 1 65 ? -45.438 18.031 19.984 1 16.09 65 THR B O 1
ATOM 3909 N N . MET B 1 66 ? -44.344 19.906 20.109 1 15.62 66 MET B N 1
ATOM 3910 C CA . MET B 1 66 ? -45.5 20.594 19.516 1 15.62 66 MET B CA 1
ATOM 3911 C C . MET B 1 66 ? -45.656 20.203 18.062 1 15.62 66 MET B C 1
ATOM 3913 O O . MET B 1 66 ? -44.688 19.906 17.375 1 15.62 66 MET B O 1
ATOM 3917 N N . ALA B 1 67 ? -46.969 20.016 17.578 1 17.95 67 ALA B N 1
ATOM 3918 C CA . ALA B 1 67 ? -47.844 19.594 16.484 1 17.95 67 ALA B CA 1
ATOM 3919 C C . ALA B 1 67 ? -47.719 20.531 15.281 1 17.95 67 ALA B C 1
ATOM 3921 O O . ALA B 1 67 ? -48.406 20.375 14.281 1 17.95 67 ALA B O 1
ATOM 3922 N N . ARG B 1 68 ? -46.625 21.359 15.109 1 16.44 68 ARG B N 1
ATOM 3923 C CA . ARG B 1 68 ? -47.094 22.438 14.258 1 16.44 68 ARG B CA 1
ATOM 3924 C C . ARG B 1 68 ? -47.688 21.875 12.953 1 16.44 68 ARG B C 1
ATOM 3926 O O . ARG B 1 68 ? -47.25 20.828 12.477 1 16.44 68 ARG B O 1
ATOM 3933 N N . SER B 1 69 ? -48.688 22.672 12.484 1 16.09 69 SER B N 1
ATOM 3934 C CA . SER B 1 69 ? -49.844 22.766 11.594 1 16.09 69 SER B CA 1
ATOM 3935 C C . SER B 1 69 ? -49.438 22.562 10.141 1 16.09 69 SER B C 1
ATOM 3937 O O . SER B 1 69 ? -48.25 22.531 9.82 1 16.09 69 SER B O 1
ATOM 3939 N N . THR B 1 70 ? -50.094 23.297 9.281 1 16.5 70 THR B N 1
ATOM 3940 C CA . THR B 1 70 ? -51.062 23.109 8.203 1 16.5 70 THR B CA 1
ATOM 3941 C C . THR B 1 70 ? -50.406 23.297 6.844 1 16.5 70 THR B C 1
ATOM 3943 O O . THR B 1 70 ? -50.938 22.891 5.816 1 16.5 70 THR B O 1
ATOM 3946 N N . ALA B 1 71 ? -49.25 24.078 6.801 1 16.75 71 ALA B N 1
ATOM 3947 C CA . ALA B 1 71 ? -49.469 24.969 5.664 1 16.75 71 ALA B CA 1
ATOM 3948 C C . ALA B 1 71 ? -49.594 24.188 4.363 1 16.75 71 ALA B C 1
ATOM 3950 O O . ALA B 1 71 ? -49.094 23.062 4.254 1 16.75 71 ALA B O 1
ATOM 3951 N N . SER B 1 72 ? -50.312 24.859 3.432 1 16.98 72 SER B N 1
ATOM 3952 C CA . SER B 1 72 ? -51.156 24.766 2.242 1 16.98 72 SER B CA 1
ATOM 3953 C C . SER B 1 72 ? -50.344 24.359 1.021 1 16.98 72 SER B C 1
ATOM 3955 O O . SER B 1 72 ? -49.125 24.516 0.993 1 16.98 72 SER B O 1
ATOM 3957 N N . GLY B 1 73 ? -51 23.797 0.086 1 16.7 73 GLY B N 1
ATOM 3958 C CA . GLY B 1 73 ? -51.094 22.906 -1.053 1 16.7 73 GLY B CA 1
ATOM 3959 C C . GLY B 1 73 ? -50.469 23.469 -2.316 1 16.7 73 GLY B C 1
ATOM 3960 O O . GLY B 1 73 ? -50.375 22.781 -3.334 1 16.7 73 GLY B O 1
ATOM 3961 N N . THR B 1 74 ? -50.156 24.859 -2.434 1 18.06 74 THR B N 1
ATOM 3962 C CA . THR B 1 74 ? -50.594 25.266 -3.771 1 18.06 74 THR B CA 1
ATOM 3963 C C . THR B 1 74 ? -49.688 24.609 -4.832 1 18.06 74 THR B C 1
ATOM 3965 O O . THR B 1 74 ? -48.469 24.562 -4.684 1 18.06 74 THR B O 1
ATOM 3968 N N . SER B 1 75 ? -50.344 23.953 -5.785 1 17.86 75 SER B N 1
ATOM 3969 C CA . SER B 1 75 ? -50.219 23.062 -6.934 1 17.86 75 SER B CA 1
ATOM 3970 C C . SER B 1 75 ? -49.469 23.734 -8.078 1 17.86 75 SER B C 1
ATOM 3972 O O . SER B 1 75 ? -49.438 23.219 -9.195 1 17.86 75 SER B O 1
ATOM 3974 N N . SER B 1 76 ? -48.656 24.859 -7.84 1 17.84 76 SER B N 1
ATOM 3975 C CA . SER B 1 76 ? -48.531 25.547 -9.117 1 17.84 76 SER B CA 1
ATOM 3976 C C . SER B 1 76 ? -47.938 24.641 -10.188 1 17.84 76 SER B C 1
ATOM 3978 O O . SER B 1 76 ? -47.062 23.812 -9.891 1 17.84 76 SER B O 1
ATOM 3980 N N . SER B 1 77 ? -48.656 24.547 -11.289 1 18.86 77 SER B N 1
ATOM 3981 C CA . SER B 1 77 ? -48.75 23.969 -12.625 1 18.86 77 SER B CA 1
ATOM 3982 C C . SER B 1 77 ? -47.531 24.344 -13.469 1 18.86 77 SER B C 1
ATOM 3984 O O . SER B 1 77 ? -47.406 25.484 -13.906 1 18.86 77 SER B O 1
ATOM 3986 N N . ILE B 1 78 ? -46.344 24.203 -12.914 1 18.38 78 ILE B N 1
ATOM 3987 C CA . ILE B 1 78 ? -45.344 24.75 -13.805 1 18.38 78 ILE B CA 1
ATOM 3988 C C . ILE B 1 78 ? -45.406 24.047 -15.156 1 18.38 78 ILE B C 1
ATOM 3990 O O . ILE B 1 78 ? -45.406 22.812 -15.227 1 18.38 78 ILE B O 1
ATOM 3994 N N . LEU B 1 79 ? -46 24.797 -16.109 1 17.52 79 LEU B N 1
ATOM 3995 C CA . LEU B 1 79 ? -46.125 24.672 -17.547 1 17.52 79 LEU B CA 1
ATOM 3996 C C . LEU B 1 79 ? -44.781 24.297 -18.188 1 17.52 79 LEU B C 1
ATOM 3998 O O . LEU B 1 79 ? -43.781 24.953 -17.922 1 17.52 79 LEU B O 1
ATOM 4002 N N . ARG B 1 80 ? -44.75 23.047 -18.594 1 18.61 80 ARG B N 1
ATOM 4003 C CA . ARG B 1 80 ? -43.719 22.266 -19.266 1 18.61 80 ARG B CA 1
ATOM 4004 C C . ARG B 1 80 ? -43.312 22.891 -20.594 1 18.61 80 ARG B C 1
ATOM 4006 O O . ARG B 1 80 ? -43.812 22.469 -21.656 1 18.61 80 ARG B O 1
ATOM 4013 N N . SER B 1 81 ? -43.25 24.281 -20.672 1 18.33 81 SER B N 1
ATOM 4014 C CA . SER B 1 81 ? -43.062 24.641 -22.078 1 18.33 81 SER B CA 1
ATOM 4015 C C . SER B 1 81 ? -41.812 23.984 -22.641 1 18.33 81 SER B C 1
ATOM 4017 O O . SER B 1 81 ? -40.75 24.031 -22.016 1 18.33 81 SER B O 1
ATOM 4019 N N . THR B 1 82 ? -42.062 23.016 -23.516 1 18.81 82 THR B N 1
ATOM 4020 C CA . THR B 1 82 ? -41.281 22.078 -24.312 1 18.81 82 THR B CA 1
ATOM 4021 C C . THR B 1 82 ? -40.375 22.812 -25.297 1 18.81 82 THR B C 1
ATOM 4023 O O . THR B 1 82 ? -39.719 22.203 -26.141 1 18.81 82 THR B O 1
ATOM 4026 N N . THR B 1 83 ? -40.031 24.109 -25.219 1 18.83 83 THR B N 1
ATOM 4027 C CA . THR B 1 83 ? -39.5 24.547 -26.5 1 18.83 83 THR B CA 1
ATOM 4028 C C . THR B 1 83 ? -38.25 23.766 -26.859 1 18.83 83 THR B C 1
ATOM 4030 O O . THR B 1 83 ? -37.312 23.656 -26.047 1 18.83 83 THR B O 1
ATOM 4033 N N . ALA B 1 84 ? -38.375 22.797 -27.875 1 21.69 84 ALA B N 1
ATOM 4034 C CA . ALA B 1 84 ? -37.469 21.953 -28.641 1 21.69 84 ALA B CA 1
ATOM 4035 C C . ALA B 1 84 ? -36.375 22.797 -29.312 1 21.69 84 ALA B C 1
ATOM 4037 O O . ALA B 1 84 ? -36.656 23.469 -30.312 1 21.69 84 ALA B O 1
ATOM 4038 N N . SER B 1 85 ? -35.75 23.812 -28.656 1 18.34 85 SER B N 1
ATOM 4039 C CA . SER B 1 85 ? -34.812 24.531 -29.516 1 18.34 85 SER B CA 1
ATOM 4040 C C . SER B 1 85 ? -33.812 23.578 -30.172 1 18.34 85 SER B C 1
ATOM 4042 O O . SER B 1 85 ? -33.312 22.656 -29.531 1 18.34 85 SER B O 1
ATOM 4044 N N . GLU B 1 86 ? -33.906 23.484 -31.578 1 20.8 86 GLU B N 1
ATOM 4045 C CA . GLU B 1 86 ? -33.094 22.891 -32.625 1 20.8 86 GLU B CA 1
ATOM 4046 C C . GLU B 1 86 ? -31.609 23.281 -32.469 1 20.8 86 GLU B C 1
ATOM 4048 O O . GLU B 1 86 ? -31.266 24.453 -32.656 1 20.8 86 GLU B O 1
ATOM 4053 N N . ALA B 1 87 ? -30.984 22.906 -31.469 1 20.91 87 ALA B N 1
ATOM 4054 C CA . ALA B 1 87 ? -29.578 23.297 -31.359 1 20.91 87 ALA B CA 1
ATOM 4055 C C . ALA B 1 87 ? -28.781 22.875 -32.594 1 20.91 87 ALA B C 1
ATOM 4057 O O . ALA B 1 87 ? -28.859 21.719 -33.031 1 20.91 87 ALA B O 1
ATOM 4058 N N . ALA B 1 88 ? -28.547 23.844 -33.469 1 20.88 88 ALA B N 1
ATOM 4059 C CA . ALA B 1 88 ? -27.672 23.859 -34.625 1 20.88 88 ALA B CA 1
ATOM 4060 C C . ALA B 1 88 ? -26.359 23.141 -34.344 1 20.88 88 ALA B C 1
ATOM 4062 O O . ALA B 1 88 ? -25.781 23.312 -33.281 1 20.88 88 ALA B O 1
ATOM 4063 N N . GLU B 1 89 ? -26.172 22 -34.969 1 22.11 89 GLU B N 1
ATOM 4064 C CA . GLU B 1 89 ? -24.984 21.156 -35.062 1 22.11 89 GLU B CA 1
ATOM 4065 C C . GLU B 1 89 ? -23.766 21.953 -35.5 1 22.11 89 GLU B C 1
ATOM 4067 O O . GLU B 1 89 ? -23.641 22.344 -36.656 1 22.11 89 GLU B O 1
ATOM 4072 N N . SER B 1 90 ? -23.484 23.141 -34.75 1 23.91 90 SER B N 1
ATOM 4073 C CA . SER B 1 90 ? -22.281 23.812 -35.219 1 23.91 90 SER B CA 1
ATOM 4074 C C . SER B 1 90 ? -21.156 22.828 -35.5 1 23.91 90 SER B C 1
ATOM 4076 O O . SER B 1 90 ? -20.922 21.922 -34.719 1 23.91 90 SER B O 1
ATOM 4078 N N . GLU B 1 91 ? -20.891 22.703 -36.75 1 24.56 91 GLU B N 1
ATOM 4079 C CA . GLU B 1 91 ? -19.719 22.094 -37.375 1 24.56 91 GLU B CA 1
ATOM 4080 C C . GLU B 1 91 ? -18.422 22.516 -36.688 1 24.56 91 GLU B C 1
ATOM 4082 O O . GLU B 1 91 ? -18.016 23.672 -36.781 1 24.56 91 GLU B O 1
ATOM 4087 N N . ILE B 1 92 ? -18.266 22.109 -35.438 1 28.66 92 ILE B N 1
ATOM 4088 C CA . ILE B 1 92 ? -16.969 22.375 -34.812 1 28.66 92 ILE B CA 1
ATOM 4089 C C . ILE B 1 92 ? -15.852 21.938 -35.75 1 28.66 92 ILE B C 1
ATOM 4091 O O .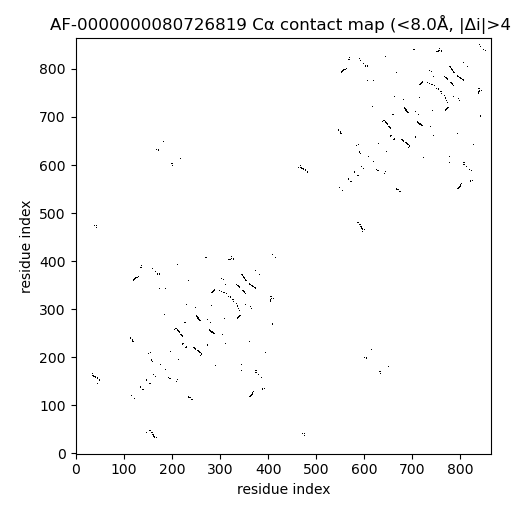 ILE B 1 92 ? -15.734 20.75 -36.062 1 28.66 92 ILE B O 1
ATOM 4095 N N . THR B 1 93 ? -15.562 22.828 -36.656 1 28.27 93 THR B N 1
ATOM 4096 C CA . THR B 1 93 ? -14.336 22.75 -37.438 1 28.27 93 THR B CA 1
ATOM 4097 C C . THR B 1 93 ? -13.172 22.281 -36.562 1 28.27 93 THR B C 1
ATOM 4099 O O . THR B 1 93 ? -12.891 22.875 -35.531 1 28.27 93 THR B O 1
ATOM 4102 N N . LEU B 1 94 ? -12.766 21.094 -36.688 1 29.22 94 LEU B N 1
ATOM 4103 C CA . LEU B 1 94 ? -11.688 20.266 -36.156 1 29.22 94 LEU B CA 1
ATOM 4104 C C . LEU B 1 94 ? -10.359 21.016 -36.219 1 29.22 94 LEU B C 1
ATOM 4106 O O . LEU B 1 94 ? -9.305 20.438 -35.938 1 29.22 94 LEU B O 1
ATOM 4110 N N . GLY B 1 95 ? -10.359 22.125 -36.875 1 30.27 95 GLY B N 1
ATOM 4111 C CA . GLY B 1 95 ? -9.023 22.672 -37.094 1 30.27 95 GLY B CA 1
ATOM 4112 C C . GLY B 1 95 ? -8.359 23.109 -35.781 1 30.27 95 GLY B C 1
ATOM 4113 O O . GLY B 1 95 ? -7.301 23.734 -35.812 1 30.27 95 GLY B O 1
ATOM 4114 N N . SER B 1 96 ? -9.203 23.516 -34.875 1 32.03 96 SER B N 1
ATOM 4115 C CA . SER B 1 96 ? -8.406 24.047 -33.781 1 32.03 96 SER B CA 1
ATOM 4116 C C . SER B 1 96 ? -7.445 23 -33.219 1 32.03 96 SER B C 1
ATOM 4118 O O . SER B 1 96 ? -7.867 21.922 -32.812 1 32.03 96 SER B O 1
ATOM 4120 N N . THR B 1 97 ? -6.324 23.016 -33.812 1 33.28 97 THR B N 1
ATOM 4121 C CA . THR B 1 97 ? -5.207 22.391 -33.125 1 33.28 97 THR B CA 1
ATOM 4122 C C . THR B 1 97 ? -5.363 22.531 -31.594 1 33.28 97 THR B C 1
ATOM 4124 O O . THR B 1 97 ? -5.203 23.641 -31.062 1 33.28 97 THR B O 1
ATOM 4127 N N . TRP B 1 98 ? -6.391 22 -31.078 1 32.22 98 TRP B N 1
ATOM 4128 C CA . TRP B 1 98 ? -6.301 21.844 -29.625 1 32.22 98 TRP B CA 1
ATOM 4129 C C . TRP B 1 98 ? -4.863 21.562 -29.203 1 32.22 98 TRP B C 1
ATOM 4131 O O . TRP B 1 98 ? -4.32 20.5 -29.469 1 32.22 98 TRP B O 1
ATOM 4141 N N . THR B 1 99 ? -4.023 22.484 -29.5 1 35.47 99 THR B N 1
ATOM 4142 C CA . THR B 1 99 ? -2.809 22.422 -28.703 1 35.47 99 THR B CA 1
ATOM 4143 C C . THR B 1 99 ? -3.117 21.875 -27.297 1 35.47 99 THR B C 1
ATOM 4145 O O . THR B 1 99 ? -3.799 22.531 -26.516 1 35.47 99 THR B O 1
ATOM 4148 N N . HIS B 1 100 ? -3.471 20.703 -27.219 1 37.78 100 HIS B N 1
ATOM 4149 C CA . HIS B 1 100 ? -3.439 20.078 -25.906 1 37.78 100 HIS B CA 1
ATOM 4150 C C . HIS B 1 100 ? -2.338 20.672 -25.031 1 37.78 100 HIS B C 1
ATOM 4152 O O . HIS B 1 100 ? -1.151 20.453 -25.297 1 37.78 100 HIS B O 1
ATOM 4158 N N . SER B 1 101 ? -2.348 21.891 -24.828 1 42.72 101 SER B N 1
ATOM 4159 C CA . SER B 1 101 ? -1.432 22.422 -23.812 1 42.72 101 SER B CA 1
ATOM 4160 C C . SER B 1 101 ? -1.037 21.344 -22.812 1 42.72 101 SER B C 1
ATOM 4162 O O . SER B 1 101 ? -1.9 20.734 -22.172 1 42.72 101 SER B O 1
ATOM 4164 N N . ARG B 1 102 ? -0.101 20.656 -23.094 1 52.41 102 ARG B N 1
ATOM 4165 C CA . ARG B 1 102 ? 0.472 19.625 -22.234 1 52.41 102 ARG B CA 1
ATOM 4166 C C . ARG B 1 102 ? 0.349 20.016 -20.766 1 52.41 102 ARG B C 1
ATOM 4168 O O . ARG B 1 102 ? 0.94 21 -20.328 1 52.41 102 ARG B O 1
ATOM 4175 N N . THR B 1 103 ? -0.737 19.703 -20.047 1 75.69 103 THR B N 1
ATOM 4176 C CA . THR B 1 103 ? -0.974 19.938 -18.625 1 75.69 103 THR B CA 1
ATOM 4177 C C . THR B 1 103 ? 0.266 19.594 -17.812 1 75.69 103 THR B C 1
ATOM 4179 O O . THR B 1 103 ? 0.834 18.5 -17.969 1 75.69 103 THR B O 1
ATOM 4182 N N . ILE B 1 104 ? 0.896 20.641 -17.234 1 85.06 104 ILE B N 1
ATOM 4183 C CA . ILE B 1 104 ? 2.084 20.5 -16.391 1 85.06 104 ILE B CA 1
ATOM 4184 C C . ILE B 1 104 ? 1.752 19.672 -15.156 1 85.06 104 ILE B C 1
ATOM 4186 O O . ILE B 1 104 ? 0.676 19.812 -14.57 1 85.06 104 ILE B O 1
ATOM 4190 N N . THR B 1 105 ? 2.586 18.625 -15.008 1 86.5 105 THR B N 1
ATOM 4191 C CA . THR B 1 105 ? 2.494 17.797 -13.812 1 86.5 105 THR B CA 1
ATOM 4192 C C . THR B 1 105 ? 3.82 17.781 -13.062 1 86.5 105 THR B C 1
ATOM 4194 O O . THR B 1 105 ? 4.852 18.172 -13.602 1 86.5 105 THR B O 1
ATOM 4197 N N . PRO B 1 106 ? 3.758 17.453 -11.859 1 85.69 106 PRO B N 1
ATOM 4198 C CA . PRO B 1 106 ? 5.008 17.375 -11.094 1 85.69 106 PRO B CA 1
ATOM 4199 C C . PRO B 1 106 ? 6.043 16.469 -11.75 1 85.69 106 PRO B C 1
ATOM 4201 O O . PRO B 1 106 ? 7.219 16.5 -11.383 1 85.69 106 PRO B O 1
ATOM 4204 N N . ARG B 1 107 ? 5.621 15.664 -12.633 1 85.88 107 ARG B N 1
ATOM 4205 C CA . ARG B 1 107 ? 6.535 14.789 -13.359 1 85.88 107 ARG B CA 1
ATOM 4206 C C . ARG B 1 107 ? 7.312 15.57 -14.414 1 85.88 107 ARG B C 1
ATOM 4208 O O . ARG B 1 107 ? 8.32 15.086 -14.938 1 85.88 107 ARG B O 1
ATOM 4215 N N . SER B 1 108 ? 6.836 16.734 -14.68 1 86.44 108 SER B N 1
ATOM 4216 C CA . SER B 1 108 ? 7.504 17.578 -15.664 1 86.44 108 SER B CA 1
ATOM 4217 C C . SER B 1 108 ? 8.812 18.125 -15.117 1 86.44 108 SER B C 1
ATOM 4219 O O . SER B 1 108 ? 8.867 18.609 -13.984 1 86.44 108 SER B O 1
ATOM 4221 N N . SER B 1 109 ? 9.781 18.094 -15.906 1 84.56 109 SER B N 1
ATOM 4222 C CA . SER B 1 109 ? 11.102 18.562 -15.484 1 84.56 109 SER B CA 1
ATOM 4223 C C . SER B 1 109 ? 11.094 20.047 -15.156 1 84.56 109 SER B C 1
ATOM 4225 O O . SER B 1 109 ? 11.906 20.516 -14.367 1 84.56 109 SER B O 1
ATOM 4227 N N . ARG B 1 110 ? 10.172 20.734 -15.664 1 88.5 110 ARG B N 1
ATOM 4228 C CA . ARG B 1 110 ? 10.141 22.188 -15.469 1 88.5 110 ARG B CA 1
ATOM 4229 C C . ARG B 1 110 ? 9.078 22.578 -14.445 1 88.5 110 ARG B C 1
ATOM 4231 O O . ARG B 1 110 ? 8.75 23.75 -14.305 1 88.5 110 ARG B O 1
ATOM 4238 N N . PHE B 1 111 ? 8.609 21.656 -13.75 1 92.94 111 PHE B N 1
ATOM 4239 C CA . PHE B 1 111 ? 7.531 21.906 -12.805 1 92.94 111 PHE B CA 1
ATOM 4240 C C . PHE B 1 111 ? 7.953 22.938 -11.766 1 92.94 111 PHE B C 1
ATOM 4242 O O . PHE B 1 111 ? 7.207 23.875 -11.484 1 92.94 111 PHE B O 1
ATOM 4249 N N . ALA B 1 112 ? 9.102 22.781 -11.227 1 91.38 112 ALA B N 1
ATOM 4250 C CA . ALA B 1 112 ? 9.586 23.703 -10.203 1 91.38 112 ALA B CA 1
ATOM 4251 C C . ALA B 1 112 ? 9.711 25.125 -10.758 1 91.38 112 ALA B C 1
ATOM 4253 O O . ALA B 1 112 ? 9.297 26.094 -10.109 1 91.38 112 ALA B O 1
ATOM 4254 N N . GLU B 1 113 ? 10.164 25.203 -11.875 1 89.62 113 GLU B N 1
ATOM 4255 C CA . GLU B 1 113 ? 10.422 26.5 -12.5 1 89.62 113 GLU B CA 1
ATOM 4256 C C . GLU B 1 113 ? 9.117 27.203 -12.867 1 89.62 113 GLU B C 1
ATOM 4258 O O . GLU B 1 113 ? 8.992 28.422 -12.703 1 89.62 113 GLU B O 1
ATOM 4263 N N . LEU B 1 114 ? 8.148 26.422 -13.258 1 91.31 114 LEU B N 1
ATOM 4264 C CA . LEU B 1 114 ? 6.953 27.016 -13.859 1 91.31 114 LEU B CA 1
ATOM 4265 C C . LEU B 1 114 ? 5.836 27.141 -12.828 1 91.31 114 LEU B C 1
ATOM 4267 O O . LEU B 1 114 ? 4.914 27.938 -13 1 91.31 114 LEU B O 1
ATOM 4271 N N . VAL B 1 115 ? 5.941 26.359 -11.789 1 93.38 115 VAL B N 1
ATOM 4272 C CA . VAL B 1 115 ? 4.816 26.328 -10.859 1 93.38 115 VAL B CA 1
ATOM 4273 C C . VAL B 1 115 ? 5.273 26.797 -9.477 1 93.38 115 VAL B C 1
ATOM 4275 O O . VAL B 1 115 ? 4.656 27.688 -8.883 1 93.38 115 VAL B O 1
ATOM 4278 N N . LEU B 1 116 ? 6.375 26.344 -8.961 1 95.25 116 LEU B N 1
ATOM 4279 C CA . LEU B 1 116 ? 6.797 26.594 -7.59 1 95.25 116 LEU B CA 1
ATOM 4280 C C . LEU B 1 116 ? 7.547 27.922 -7.48 1 95.25 116 LEU B C 1
ATOM 4282 O O . LEU B 1 116 ? 7.238 28.75 -6.621 1 95.25 116 LEU B O 1
ATOM 4286 N N . ASN B 1 117 ? 8.422 28.188 -8.352 1 93.88 117 ASN B N 1
ATOM 4287 C CA . ASN B 1 117 ? 9.312 29.344 -8.25 1 93.88 117 ASN B CA 1
ATOM 4288 C C . ASN B 1 117 ? 8.539 30.656 -8.344 1 93.88 117 ASN B C 1
ATOM 4290 O O . ASN B 1 117 ? 8.844 31.609 -7.637 1 93.88 117 ASN B O 1
ATOM 4294 N N . PRO B 1 118 ? 7.59 30.719 -9.258 1 94.12 118 PRO B N 1
ATOM 4295 C CA . PRO B 1 118 ? 6.816 31.953 -9.312 1 94.12 118 PRO B CA 1
ATOM 4296 C C . PRO B 1 118 ? 6.125 32.281 -7.988 1 94.12 118 PRO B C 1
ATOM 4298 O O . PRO B 1 118 ? 5.766 33.438 -7.746 1 94.12 118 PRO B O 1
ATOM 4301 N N . ARG B 1 119 ? 5.973 31.344 -7.184 1 95.75 119 ARG B N 1
ATOM 4302 C CA . ARG B 1 119 ? 5.328 31.484 -5.883 1 95.75 119 ARG B CA 1
ATOM 4303 C C . ARG B 1 119 ? 6.363 31.578 -4.766 1 95.75 119 ARG B C 1
ATOM 4305 O O . ARG B 1 119 ? 6.012 31.547 -3.584 1 95.75 119 ARG B O 1
ATOM 4312 N N . ARG B 1 120 ? 7.621 31.594 -5.145 1 96.25 120 ARG B N 1
ATOM 4313 C CA . ARG B 1 120 ? 8.781 31.672 -4.254 1 96.25 120 ARG B CA 1
ATOM 4314 C C . ARG B 1 120 ? 8.828 30.469 -3.322 1 96.25 120 ARG B C 1
ATOM 4316 O O . ARG B 1 120 ? 9.047 30.609 -2.117 1 96.25 120 ARG B O 1
ATOM 4323 N N . ILE B 1 121 ? 8.484 29.344 -3.84 1 97.12 121 ILE B N 1
ATOM 4324 C CA . ILE B 1 121 ? 8.633 28.062 -3.156 1 97.12 121 ILE B CA 1
ATOM 4325 C C . ILE B 1 121 ? 9.906 27.359 -3.627 1 97.12 121 ILE B C 1
ATOM 4327 O O . ILE B 1 121 ? 10.031 27 -4.801 1 97.12 121 ILE B O 1
ATOM 4331 N N . PHE B 1 122 ? 10.82 27.172 -2.686 1 96 122 PHE B N 1
ATOM 4332 C CA . PHE B 1 122 ? 12.133 26.656 -3.051 1 96 122 PHE B CA 1
ATOM 4333 C C . PHE B 1 122 ? 12.516 25.469 -2.189 1 96 122 PHE B C 1
ATOM 4335 O O . PHE B 1 122 ? 11.914 25.234 -1.133 1 96 122 PHE B O 1
ATOM 4342 N N . VAL B 1 123 ? 13.43 24.688 -2.705 1 95.31 123 VAL B N 1
ATOM 4343 C CA . VAL B 1 123 ? 13.969 23.531 -1.981 1 95.31 123 VAL B CA 1
ATOM 4344 C C . VAL B 1 123 ? 15.453 23.766 -1.684 1 95.31 123 VAL B C 1
ATOM 4346 O O . VAL B 1 123 ? 16.234 24.078 -2.586 1 95.31 123 VAL B O 1
ATOM 4349 N N . ASN B 1 124 ? 15.805 23.703 -0.472 1 94.25 124 ASN B N 1
ATOM 4350 C CA . ASN B 1 124 ? 17.203 23.781 -0.035 1 94.25 124 ASN B CA 1
ATOM 4351 C C . ASN B 1 124 ? 17.734 22.391 0.336 1 94.25 124 ASN B C 1
ATOM 4353 O O . ASN B 1 124 ? 17.422 21.875 1.407 1 94.25 124 ASN B O 1
ATOM 4357 N N . TYR B 1 125 ? 18.625 21.875 -0.456 1 90.12 125 TYR B N 1
ATOM 4358 C CA . TYR B 1 125 ? 19.109 20.516 -0.307 1 90.12 125 TYR B CA 1
ATOM 4359 C C . TYR B 1 125 ? 20.25 20.438 0.709 1 90.12 125 TYR B C 1
ATOM 4361 O O . TYR B 1 125 ? 20.656 19.359 1.109 1 90.12 125 TYR B O 1
ATOM 4369 N N . THR B 1 126 ? 20.766 21.562 1.004 1 83.19 126 THR B N 1
ATOM 4370 C CA . THR B 1 126 ? 21.906 21.562 1.932 1 83.19 126 THR B CA 1
ATOM 4371 C C . THR B 1 126 ? 21.406 21.547 3.377 1 83.19 126 THR B C 1
ATOM 4373 O O . THR B 1 126 ? 20.391 22.141 3.701 1 83.19 126 THR B O 1
ATOM 4376 N N . ASN B 1 127 ? 22.062 20.641 4.105 1 66.19 127 ASN B N 1
ATOM 4377 C CA . ASN B 1 127 ? 21.594 20.297 5.445 1 66.19 127 ASN B CA 1
ATOM 4378 C C . ASN B 1 127 ? 22.188 21.234 6.496 1 66.19 127 ASN B C 1
ATOM 4380 O O . ASN B 1 127 ? 23.359 21.609 6.41 1 66.19 127 ASN B O 1
ATOM 4384 N N . ALA B 1 128 ? 21.188 21.797 7.25 1 67.06 128 ALA B N 1
ATOM 4385 C CA . ALA B 1 128 ? 21.75 22.141 8.555 1 67.06 128 ALA B CA 1
ATOM 4386 C C . ALA B 1 128 ? 22.031 20.891 9.383 1 67.06 128 ALA B C 1
ATOM 4388 O O . ALA B 1 128 ? 21.375 19.859 9.211 1 67.06 128 ALA B O 1
ATOM 4389 N N . ILE B 1 129 ? 23.062 20.844 10.031 1 77.38 129 ILE B N 1
ATOM 4390 C CA . ILE B 1 129 ? 23.406 19.719 10.891 1 77.38 129 ILE B CA 1
ATOM 4391 C C . ILE B 1 129 ? 22.375 19.594 12.016 1 77.38 129 ILE B C 1
ATOM 4393 O O . ILE B 1 129 ? 22.312 20.469 12.891 1 77.38 129 ILE B O 1
ATOM 4397 N N . VAL B 1 130 ? 21.516 18.672 11.883 1 82.62 130 VAL B N 1
ATOM 4398 C CA . VAL B 1 130 ? 20.594 18.297 12.945 1 82.62 130 VAL B CA 1
ATOM 4399 C C . VAL B 1 130 ? 20.938 16.891 13.461 1 82.62 130 VAL B C 1
ATOM 4401 O O . VAL B 1 130 ? 20.625 15.898 12.812 1 82.62 130 VAL B O 1
ATOM 4404 N N . PRO B 1 131 ? 21.5 16.906 14.672 1 78.5 131 PRO B N 1
ATOM 4405 C CA . PRO B 1 131 ? 22.016 15.617 15.102 1 78.5 131 PRO B CA 1
ATOM 4406 C C . PRO B 1 131 ? 20.922 14.586 15.367 1 78.5 131 PRO B C 1
ATOM 4408 O O . PRO B 1 131 ? 21.078 13.414 15.031 1 78.5 131 PRO B O 1
ATOM 4411 N N . THR B 1 132 ? 19.828 15.078 16.125 1 91.25 132 THR B N 1
ATOM 4412 C CA . THR B 1 132 ? 18.75 14.164 16.469 1 91.25 132 THR B CA 1
ATOM 4413 C C . THR B 1 132 ? 17.391 14.883 16.391 1 91.25 132 THR B C 1
ATOM 4415 O O . THR B 1 132 ? 17.328 16.109 16.484 1 91.25 132 THR B O 1
ATOM 4418 N N . PRO B 1 133 ? 16.406 14.086 16.203 1 96.19 133 PRO B N 1
ATOM 4419 C CA . PRO B 1 133 ? 15.094 14.727 16.25 1 96.19 133 PRO B CA 1
ATOM 4420 C C . PRO B 1 133 ? 14.797 15.383 17.594 1 96.19 133 PRO B C 1
ATOM 4422 O O . PRO B 1 133 ? 14.086 16.391 17.641 1 96.19 133 PRO B O 1
ATOM 4425 N N . PHE B 1 134 ? 15.391 14.914 18.656 1 96.75 134 PHE B N 1
ATOM 4426 C CA . PHE B 1 134 ? 15.141 15.438 19.984 1 96.75 134 PHE B CA 1
ATOM 4427 C C . PHE B 1 134 ? 15.727 16.828 20.141 1 96.75 134 PHE B C 1
ATOM 4429 O O . PHE B 1 134 ? 15.125 17.703 20.781 1 96.75 134 PHE B O 1
ATOM 4436 N N . VAL B 1 135 ? 16.844 17.031 19.531 1 94.56 135 VAL B N 1
ATOM 4437 C CA . VAL B 1 135 ? 17.438 18.359 19.547 1 94.56 135 VAL B CA 1
ATOM 4438 C C . VAL B 1 135 ? 16.609 19.312 18.672 1 94.56 135 VAL B C 1
ATOM 4440 O O . VAL B 1 135 ? 16.359 20.453 19.062 1 94.56 135 VAL B O 1
ATOM 4443 N N . HIS B 1 136 ? 16.172 18.859 17.594 1 95 136 HIS B N 1
ATOM 4444 C CA . HIS B 1 136 ? 15.398 19.672 16.656 1 95 136 HIS B CA 1
ATOM 4445 C C . HIS B 1 136 ? 14.102 20.156 17.297 1 95 136 HIS B C 1
ATOM 4447 O O . HIS B 1 136 ? 13.719 21.312 17.141 1 95 136 HIS B O 1
ATOM 4453 N N . PHE B 1 137 ? 13.477 19.266 18.031 1 96.69 137 PHE B N 1
ATOM 4454 C CA . PHE B 1 137 ? 12.164 19.578 18.578 1 96.69 137 PHE B CA 1
ATOM 4455 C C . PHE B 1 137 ? 12.281 20.062 20.016 1 96.69 137 PHE B C 1
ATOM 4457 O O . PHE B 1 137 ? 11.281 20.469 20.625 1 96.69 137 PHE B O 1
ATOM 4464 N N . GLY B 1 138 ? 13.461 19.984 20.625 1 95.31 138 GLY B N 1
ATOM 4465 C CA . GLY B 1 138 ? 13.656 20.375 22.016 1 95.31 138 GLY B CA 1
ATOM 4466 C C . GLY B 1 138 ? 13.008 19.422 23 1 95.31 138 GLY B C 1
ATOM 4467 O O . GLY B 1 138 ? 12.398 19.844 23.984 1 95.31 138 GLY B O 1
ATOM 4468 N N . THR B 1 139 ? 13.078 18.141 22.641 1 96.75 139 THR B N 1
ATOM 4469 C CA . THR B 1 139 ? 12.438 17.109 23.453 1 96.75 139 THR B CA 1
ATOM 4470 C C . THR B 1 139 ? 13.438 16.016 23.828 1 96.75 139 THR B C 1
ATOM 4472 O O . THR B 1 139 ? 14.617 16.109 23.484 1 96.75 139 THR B O 1
ATOM 4475 N N . ARG B 1 140 ? 12.961 15.125 24.719 1 95.5 140 ARG B N 1
ATOM 4476 C CA . ARG B 1 140 ? 13.695 13.914 25.062 1 95.5 140 ARG B CA 1
ATOM 4477 C C . ARG B 1 140 ? 12.867 12.672 24.734 1 95.5 140 ARG B C 1
ATOM 4479 O O . ARG B 1 140 ? 11.633 12.711 24.766 1 95.5 140 ARG B O 1
ATOM 4486 N N . LYS B 1 141 ? 13.594 11.664 24.453 1 94.88 141 LYS B N 1
ATOM 4487 C CA . LYS B 1 141 ? 12.891 10.414 24.203 1 94.88 141 LYS B CA 1
ATOM 4488 C C . LYS B 1 141 ? 12.094 9.977 25.422 1 94.88 141 LYS B C 1
ATOM 4490 O O . LYS B 1 141 ? 12.633 9.906 26.531 1 94.88 141 LYS B O 1
ATOM 4495 N N . PRO B 1 142 ? 10.883 9.727 25.234 1 95.38 142 PRO B N 1
ATOM 4496 C CA . PRO B 1 142 ? 10.102 9.336 26.422 1 95.38 142 PRO B CA 1
ATOM 4497 C C . PRO B 1 142 ? 10.445 7.934 26.906 1 95.38 142 PRO B C 1
ATOM 4499 O O . PRO B 1 142 ? 10.484 6.984 26.125 1 95.38 142 PRO B O 1
ATOM 4502 N N . GLU B 1 143 ? 10.477 7.82 28.141 1 91.62 143 GLU B N 1
ATOM 4503 C CA . GLU B 1 143 ? 10.859 6.547 28.75 1 91.62 143 GLU B CA 1
ATOM 4504 C C . GLU B 1 143 ? 9.703 5.555 28.719 1 91.62 143 GLU B C 1
ATOM 4506 O O . GLU B 1 143 ? 9.906 4.363 28.484 1 91.62 143 GLU B O 1
ATOM 4511 N N . GLU B 1 144 ? 8.562 6.066 28.938 1 93.06 144 GLU B N 1
ATOM 4512 C CA . GLU B 1 144 ? 7.402 5.191 29.047 1 93.06 144 GLU B CA 1
ATOM 4513 C C . GLU B 1 144 ? 6.633 5.137 27.734 1 93.06 144 GLU B C 1
ATOM 4515 O O . GLU B 1 144 ? 5.496 4.66 27.688 1 93.06 144 GLU B O 1
ATOM 4520 N N . GLY B 1 145 ? 7.227 5.656 26.703 1 93.94 145 GLY B N 1
ATOM 4521 C CA . GLY B 1 145 ? 6.543 5.652 25.422 1 93.94 145 GLY B CA 1
ATOM 4522 C C . GLY B 1 145 ? 5.777 6.934 25.141 1 93.94 145 GLY B C 1
ATOM 4523 O O . GLY B 1 145 ? 5.52 7.719 26.062 1 93.94 145 GLY B O 1
ATOM 4524 N N . TYR B 1 146 ? 5.383 7.059 23.969 1 96.12 146 TYR B N 1
ATOM 4525 C CA . TYR B 1 146 ? 4.746 8.297 23.531 1 96.12 146 TYR B CA 1
ATOM 4526 C C . TYR B 1 146 ? 3.301 8.359 24.016 1 96.12 146 TYR B C 1
ATOM 4528 O O . TYR B 1 146 ? 2.756 9.453 24.219 1 96.12 146 TYR B O 1
ATOM 4536 N N . LYS B 1 147 ? 2.678 7.285 24.234 1 93.38 147 LYS B N 1
ATOM 4537 C CA . LYS B 1 147 ? 1.298 7.219 24.703 1 93.38 147 LYS B CA 1
ATOM 4538 C C . LYS B 1 147 ? 1.183 7.742 26.125 1 93.38 147 LYS B C 1
ATOM 4540 O O . LYS B 1 147 ? 0.109 8.18 26.547 1 93.38 147 LYS B O 1
ATOM 4545 N N . ALA B 1 148 ? 2.213 7.668 26.828 1 94.31 148 ALA B N 1
ATOM 4546 C CA . ALA B 1 148 ? 2.209 8.07 28.234 1 94.31 148 ALA B CA 1
ATOM 4547 C C . ALA B 1 148 ? 2.332 9.586 28.375 1 94.31 148 ALA B C 1
ATOM 4549 O O . ALA B 1 148 ? 2.08 10.133 29.453 1 94.31 148 ALA B O 1
ATOM 4550 N N . LEU B 1 149 ? 2.682 10.18 27.297 1 95.19 149 LEU B N 1
ATOM 4551 C CA . LEU B 1 149 ? 2.824 11.633 27.359 1 95.19 149 LEU B CA 1
ATOM 4552 C C . LEU B 1 149 ? 1.466 12.305 27.516 1 95.19 149 LEU B C 1
ATOM 4554 O O . LEU B 1 149 ? 0.455 11.805 27.016 1 95.19 149 LEU B O 1
ATOM 4558 N N . PRO B 1 150 ? 1.467 13.43 28.156 1 93 150 PRO B N 1
ATOM 4559 C CA . PRO B 1 150 ? 0.201 14.125 28.406 1 93 150 PRO B CA 1
ATOM 4560 C C . PRO B 1 150 ? -0.554 14.445 27.125 1 93 150 PRO B C 1
ATOM 4562 O O . PRO B 1 150 ? 0.031 14.992 26.172 1 93 150 PRO B O 1
ATOM 4565 N N . ASN B 1 151 ? -1.812 14.094 27.047 1 92.5 151 ASN B N 1
ATOM 4566 C CA . ASN B 1 151 ? -2.768 14.445 26 1 92.5 151 ASN B CA 1
ATOM 4567 C C . ASN B 1 151 ? -2.465 13.711 24.688 1 92.5 151 ASN B C 1
ATOM 4569 O O . ASN B 1 151 ? -2.994 14.07 23.641 1 92.5 151 ASN B O 1
ATOM 4573 N N . LEU B 1 152 ? -1.547 12.703 24.797 1 95.25 152 LEU B N 1
ATOM 4574 C CA . LEU B 1 152 ? -1.183 12.016 23.562 1 95.25 152 LEU B CA 1
ATOM 4575 C C . LEU B 1 152 ? -1.608 10.547 23.609 1 95.25 152 LEU B C 1
ATOM 4577 O O . LEU B 1 152 ? -1.381 9.797 22.656 1 95.25 152 LEU B O 1
ATOM 4581 N N . GLY B 1 153 ? -2.254 10.203 24.672 1 90.56 153 GLY B N 1
ATOM 4582 C CA . GLY B 1 153 ? -2.609 8.812 24.906 1 90.56 153 GLY B CA 1
ATOM 4583 C C . GLY B 1 153 ? -3.721 8.32 24 1 90.56 153 GLY B C 1
ATOM 4584 O O . GLY B 1 153 ? -3.869 7.113 23.797 1 90.56 153 GLY B O 1
ATOM 4585 N N . SER B 1 154 ? -4.445 9.234 23.438 1 88.75 154 SER B N 1
ATOM 4586 C CA . SER B 1 154 ? -5.598 8.859 22.625 1 88.75 154 SER B CA 1
ATOM 4587 C C . SER B 1 154 ? -5.184 8.539 21.188 1 88.75 154 SER B C 1
ATOM 4589 O O . SER B 1 154 ? -5.949 7.941 20.438 1 88.75 154 SER B O 1
ATOM 4591 N N . ALA B 1 155 ? -4.043 8.961 20.797 1 92.81 155 ALA B N 1
ATOM 4592 C CA . ALA B 1 155 ? -3.557 8.711 19.438 1 92.81 155 ALA B CA 1
ATOM 4593 C C . ALA B 1 155 ? -2.908 7.336 19.328 1 92.81 155 ALA B C 1
ATOM 4595 O O . ALA B 1 155 ? -2.172 6.918 20.234 1 92.81 155 ALA B O 1
ATOM 4596 N N . ASN B 1 156 ? -3.164 6.625 18.234 1 90.62 156 ASN B N 1
ATOM 4597 C CA . ASN B 1 156 ? -2.633 5.281 18.047 1 90.62 156 ASN B CA 1
ATOM 4598 C C . ASN B 1 156 ? -1.731 5.203 16.812 1 90.62 156 ASN B C 1
ATOM 4600 O O . ASN B 1 156 ? -1.77 4.219 16.062 1 90.62 156 ASN B O 1
ATOM 4604 N N . ILE B 1 157 ? -0.997 6.16 16.578 1 95.25 157 ILE B N 1
ATOM 4605 C CA . ILE B 1 157 ? -0.191 6.215 15.359 1 95.25 157 ILE B CA 1
ATOM 4606 C C . ILE B 1 157 ? 1.288 6.078 15.719 1 95.25 157 ILE B C 1
ATOM 4608 O O . ILE B 1 157 ? 2.156 6.219 14.852 1 95.25 157 ILE B O 1
ATOM 4612 N N . TRP B 1 158 ? 1.601 5.848 17.031 1 96.56 158 TRP B N 1
ATOM 4613 C CA . TRP B 1 158 ? 2.98 5.766 17.5 1 96.56 158 TRP B CA 1
ATOM 4614 C C . TRP B 1 158 ? 3.633 4.465 17.047 1 96.56 158 TRP B C 1
ATOM 4616 O O . TRP B 1 158 ? 2.986 3.414 17.031 1 96.56 158 TRP B O 1
ATOM 4626 N N . ILE B 1 159 ? 4.887 4.621 16.703 1 95.62 159 ILE B N 1
ATOM 4627 C CA . ILE B 1 159 ? 5.668 3.441 16.359 1 95.62 159 ILE B CA 1
ATOM 4628 C C . ILE B 1 159 ? 6.453 2.963 17.578 1 95.62 159 ILE B C 1
ATOM 4630 O O . ILE B 1 159 ? 7.418 3.609 17.984 1 95.62 159 ILE B O 1
ATOM 4634 N N . ASP B 1 160 ? 6.066 1.942 18.125 1 90.06 160 ASP B N 1
ATOM 4635 C CA . ASP B 1 160 ? 6.754 1.29 19.234 1 90.06 160 ASP B CA 1
ATOM 4636 C C . ASP B 1 160 ? 7.312 -0.069 18.812 1 90.06 160 ASP B C 1
ATOM 4638 O O . ASP B 1 160 ? 6.602 -1.076 18.844 1 90.06 160 ASP B O 1
ATOM 4642 N N . MET B 1 161 ? 8.492 0.019 18.391 1 89.25 161 MET B N 1
ATOM 4643 C CA . MET B 1 161 ? 9.117 -1.189 17.859 1 89.25 161 MET B CA 1
ATOM 4644 C C . MET B 1 161 ? 10.305 -1.611 18.703 1 89.25 161 MET B C 1
ATOM 4646 O O . MET B 1 161 ? 11.211 -0.812 18.953 1 89.25 161 MET B O 1
ATOM 4650 N N . GLU B 1 162 ? 10.32 -2.867 19.125 1 86.25 162 GLU B N 1
ATOM 4651 C CA . GLU B 1 162 ? 11.461 -3.418 19.844 1 86.25 162 GLU B CA 1
ATOM 4652 C C . GLU B 1 162 ? 12.695 -3.516 18.953 1 86.25 162 GLU B C 1
ATOM 4654 O O . GLU B 1 162 ? 12.578 -3.555 17.734 1 86.25 162 GLU B O 1
ATOM 4659 N N . ASP B 1 163 ? 13.773 -3.654 19.625 1 85.38 163 ASP B N 1
ATOM 4660 C CA . ASP B 1 163 ? 15.047 -3.689 18.922 1 85.38 163 ASP B CA 1
ATOM 4661 C C . ASP B 1 163 ? 15.094 -4.863 17.938 1 85.38 163 ASP B C 1
ATOM 4663 O O . ASP B 1 163 ? 15.633 -4.734 16.844 1 85.38 163 ASP B O 1
ATOM 4667 N N . SER B 1 164 ? 14.578 -5.867 18.375 1 85.12 164 SER B N 1
ATOM 4668 C CA . SER B 1 164 ? 14.586 -7.039 17.5 1 85.12 164 SER B CA 1
ATOM 4669 C C . SER B 1 164 ? 13.797 -6.785 16.219 1 85.12 164 SER B C 1
ATOM 4671 O O . SER B 1 164 ? 14.188 -7.242 15.141 1 85.12 164 SER B O 1
ATOM 4673 N N . ASN B 1 165 ? 12.812 -6.031 16.328 1 89.94 165 ASN B N 1
ATOM 4674 C CA . ASN B 1 165 ? 11.992 -5.723 15.172 1 89.94 165 ASN B CA 1
ATOM 4675 C C . ASN B 1 165 ? 12.641 -4.66 14.289 1 89.94 165 ASN B C 1
ATOM 4677 O O . ASN B 1 165 ? 12.477 -4.676 13.07 1 89.94 165 ASN B O 1
ATOM 4681 N N . VAL B 1 166 ? 13.344 -3.873 14.945 1 94.56 166 VAL B N 1
ATOM 4682 C CA . VAL B 1 166 ? 14.109 -2.889 14.188 1 94.56 166 VAL B CA 1
ATOM 4683 C C . VAL B 1 166 ? 15.133 -3.6 13.297 1 94.56 166 VAL B C 1
ATOM 4685 O O . VAL B 1 166 ? 15.273 -3.271 12.117 1 94.56 166 VAL B O 1
ATOM 4688 N N . SER B 1 167 ? 15.758 -4.551 13.875 1 94.94 167 SER B N 1
ATOM 4689 C CA . SER B 1 167 ? 16.75 -5.324 13.133 1 94.94 167 SER B CA 1
ATOM 4690 C C . SER B 1 167 ? 16.094 -6.094 11.984 1 94.94 167 SER B C 1
ATOM 4692 O O . SER B 1 167 ? 16.656 -6.18 10.891 1 94.94 167 SER B O 1
ATOM 4694 N N . LYS B 1 168 ? 15.016 -6.562 12.25 1 93 168 LYS B N 1
ATOM 4695 C CA . LYS B 1 168 ? 14.297 -7.324 11.234 1 93 168 LYS B CA 1
ATOM 4696 C C . LYS B 1 168 ? 13.875 -6.426 10.07 1 93 168 LYS B C 1
ATOM 4698 O O . LYS B 1 168 ? 13.961 -6.828 8.906 1 93 168 LYS B O 1
ATOM 4703 N N . LEU B 1 169 ? 13.406 -5.34 10.445 1 95.88 169 LEU B N 1
ATOM 4704 C CA . LEU B 1 169 ? 12.977 -4.402 9.414 1 95.88 169 LEU B CA 1
ATOM 4705 C C . LEU B 1 169 ? 14.156 -3.955 8.562 1 95.88 169 LEU B C 1
ATOM 4707 O O . LEU B 1 169 ? 14.047 -3.863 7.336 1 95.88 169 LEU B O 1
ATOM 4711 N N . ALA B 1 170 ? 15.227 -3.725 9.203 1 96.94 170 ALA B N 1
ATOM 4712 C CA . ALA B 1 170 ? 16.438 -3.338 8.477 1 96.94 170 ALA B CA 1
ATOM 4713 C C . ALA B 1 170 ? 16.891 -4.449 7.535 1 96.94 170 ALA B C 1
ATOM 4715 O O . ALA B 1 170 ? 17.266 -4.188 6.391 1 96.94 170 ALA B O 1
ATOM 4716 N N . ALA B 1 171 ? 16.797 -5.625 8.023 1 96.12 171 ALA B N 1
ATOM 4717 C CA . ALA B 1 171 ? 17.188 -6.777 7.215 1 96.12 171 ALA B CA 1
ATOM 4718 C C . ALA B 1 171 ? 16.266 -6.93 6.008 1 96.12 171 ALA B C 1
ATOM 4720 O O . ALA B 1 171 ? 16.703 -7.293 4.918 1 96.12 171 ALA B O 1
ATOM 4721 N N . GLU B 1 172 ? 15.031 -6.656 6.23 1 96.38 172 GLU B N 1
ATOM 4722 C CA . GLU B 1 172 ? 14.078 -6.75 5.137 1 96.38 172 GLU B CA 1
ATOM 4723 C C . GLU B 1 172 ? 14.383 -5.73 4.043 1 96.38 172 GLU B C 1
ATOM 4725 O O . GLU B 1 172 ? 14.375 -6.062 2.855 1 96.38 172 GLU B O 1
ATOM 4730 N N . TYR B 1 173 ? 14.648 -4.52 4.457 1 97.19 173 TYR B N 1
ATOM 4731 C CA . TYR B 1 173 ? 15.016 -3.496 3.482 1 97.19 173 TYR B CA 1
ATOM 4732 C C . TYR B 1 173 ? 16.281 -3.896 2.725 1 97.19 173 TYR B C 1
ATOM 4734 O O . TYR B 1 173 ? 16.375 -3.67 1.516 1 97.19 173 TYR B O 1
ATOM 4742 N N . LYS B 1 174 ? 17.156 -4.43 3.432 1 95.56 174 LYS B N 1
ATOM 4743 C CA . LYS B 1 174 ? 18.422 -4.852 2.822 1 95.56 174 LYS B CA 1
ATOM 4744 C C . LYS B 1 174 ? 18.188 -5.949 1.788 1 95.56 174 LYS B C 1
ATOM 4746 O O . LYS B 1 174 ? 18.75 -5.906 0.694 1 95.56 174 LYS B O 1
ATOM 4751 N N . GLU B 1 175 ? 17.391 -6.887 2.162 1 94.31 175 GLU B N 1
ATOM 4752 C CA . GLU B 1 175 ? 17.062 -7.977 1.246 1 94.31 175 GLU B CA 1
ATOM 4753 C C . GLU B 1 175 ? 16.344 -7.461 0.003 1 94.31 175 GLU B C 1
ATOM 4755 O O . GLU B 1 175 ? 16.641 -7.891 -1.114 1 94.31 175 GLU B O 1
ATOM 4760 N N . MET B 1 176 ? 15.445 -6.617 0.221 1 95.56 176 MET B N 1
ATOM 4761 C CA . MET B 1 176 ? 14.695 -6.055 -0.897 1 95.56 176 MET B CA 1
ATOM 4762 C C . MET B 1 176 ? 15.617 -5.316 -1.858 1 95.56 176 MET B C 1
ATOM 4764 O O . MET B 1 176 ? 15.453 -5.402 -3.076 1 95.56 176 MET B O 1
ATOM 4768 N N . ARG B 1 177 ? 16.516 -4.605 -1.291 1 94.38 177 ARG B N 1
ATOM 4769 C CA . ARG B 1 177 ? 17.516 -3.926 -2.113 1 94.38 177 ARG B CA 1
ATOM 4770 C C . ARG B 1 177 ? 18.344 -4.93 -2.91 1 94.38 177 ARG B C 1
ATOM 4772 O O . ARG B 1 177 ? 18.609 -4.723 -4.098 1 94.38 177 ARG B O 1
ATOM 4779 N N . GLY B 1 178 ? 18.734 -5.938 -2.268 1 92.12 178 GLY B N 1
ATOM 4780 C CA . GLY B 1 178 ? 19.516 -6.977 -2.92 1 92.12 178 GLY B CA 1
ATOM 4781 C C . GLY B 1 178 ? 18.781 -7.625 -4.082 1 92.12 178 GLY B C 1
ATOM 4782 O O . GLY B 1 178 ? 19.406 -7.953 -5.102 1 92.12 178 GLY B O 1
ATOM 4783 N N . TYR B 1 179 ? 17.516 -7.727 -3.898 1 91.56 179 TYR B N 1
ATOM 4784 C CA . TYR B 1 179 ? 16.688 -8.359 -4.93 1 91.56 179 TYR B CA 1
ATOM 4785 C C . TYR B 1 179 ? 16.281 -7.344 -5.988 1 91.56 179 TYR B C 1
ATOM 4787 O O . TYR B 1 179 ? 15.555 -7.68 -6.93 1 91.56 179 TYR B O 1
ATOM 4795 N N . ASN B 1 180 ? 16.656 -6.094 -5.82 1 91.62 180 ASN B N 1
ATOM 4796 C CA . ASN B 1 180 ? 16.297 -5.02 -6.742 1 91.62 180 ASN B CA 1
ATOM 4797 C C . ASN B 1 180 ? 14.781 -4.934 -6.941 1 91.62 180 ASN B C 1
ATOM 4799 O O . ASN B 1 180 ? 14.305 -4.91 -8.078 1 91.62 180 ASN B O 1
ATOM 4803 N N . LEU B 1 181 ? 14.117 -4.996 -5.828 1 93.75 181 LEU B N 1
ATOM 4804 C CA . LEU B 1 181 ? 12.664 -4.891 -5.91 1 93.75 181 LEU B CA 1
ATOM 4805 C C . LEU B 1 181 ? 12.242 -3.479 -6.293 1 93.75 181 LEU B C 1
ATOM 4807 O O . LEU B 1 181 ? 13.039 -2.539 -6.195 1 93.75 181 LEU B O 1
ATOM 4811 N N . CYS B 1 182 ? 11.031 -3.4 -6.766 1 94.31 182 CYS B N 1
ATOM 4812 C CA . CYS B 1 182 ? 10.547 -2.119 -7.266 1 94.31 182 CYS B CA 1
ATOM 4813 C C . CYS B 1 182 ? 10.203 -1.178 -6.113 1 94.31 182 CYS B C 1
ATOM 4815 O O . CYS B 1 182 ? 10.133 -1.603 -4.961 1 94.31 182 CYS B O 1
ATOM 4817 N N . GLU B 1 183 ? 9.922 0.116 -6.402 1 96.5 183 GLU B N 1
ATOM 4818 C CA . GLU B 1 183 ? 9.648 1.16 -5.418 1 96.5 183 GLU B CA 1
ATOM 4819 C C . GLU B 1 183 ? 8.383 0.854 -4.621 1 96.5 183 GLU B C 1
ATOM 4821 O O . GLU B 1 183 ? 8.305 1.165 -3.434 1 96.5 183 GLU B O 1
ATOM 4826 N N . THR B 1 184 ? 7.426 0.248 -5.262 1 95.81 184 THR B N 1
ATOM 4827 C CA . THR B 1 184 ? 6.16 -0.066 -4.613 1 95.81 184 THR B CA 1
ATOM 4828 C C . THR B 1 184 ? 6.371 -1.023 -3.443 1 95.81 184 THR B C 1
ATOM 4830 O O . THR B 1 184 ? 5.676 -0.936 -2.43 1 95.81 184 THR B O 1
ATOM 4833 N N . GLU B 1 185 ? 7.289 -1.905 -3.619 1 96.38 185 GLU B N 1
ATOM 4834 C CA . GLU B 1 185 ? 7.609 -2.836 -2.543 1 96.38 185 GLU B CA 1
ATOM 4835 C C . GLU B 1 185 ? 8.141 -2.098 -1.314 1 96.38 185 GLU B C 1
ATOM 4837 O O . GLU B 1 185 ? 7.707 -2.363 -0.191 1 96.38 185 GLU B O 1
ATOM 4842 N N . PHE B 1 186 ? 9.031 -1.16 -1.515 1 97 186 PHE B N 1
ATOM 4843 C CA . PHE B 1 186 ? 9.594 -0.382 -0.417 1 97 186 PHE B CA 1
ATOM 4844 C C . PHE B 1 186 ? 8.523 0.485 0.236 1 97 186 PHE B C 1
ATOM 4846 O O . PHE B 1 186 ? 8.453 0.581 1.464 1 97 186 PHE B O 1
ATOM 4853 N N . ALA B 1 187 ? 7.73 1.089 -0.584 1 97.44 187 ALA B N 1
ATOM 4854 C CA . ALA B 1 187 ? 6.641 1.925 -0.084 1 97.44 187 ALA B CA 1
ATOM 4855 C C . ALA B 1 187 ? 5.68 1.114 0.782 1 97.44 187 ALA B C 1
ATOM 4857 O O . ALA B 1 187 ? 5.238 1.583 1.834 1 97.44 187 ALA B O 1
ATOM 4858 N N . SER B 1 188 ? 5.359 -0.065 0.268 1 95.56 188 SER B N 1
ATOM 4859 C CA . SER B 1 188 ? 4.43 -0.927 0.992 1 95.56 188 SER B CA 1
ATOM 4860 C C . SER B 1 188 ? 4.969 -1.285 2.371 1 95.56 188 SER B C 1
ATOM 4862 O O . SER B 1 188 ? 4.223 -1.301 3.352 1 95.56 188 SER B O 1
ATOM 4864 N N . LEU B 1 189 ? 6.215 -1.542 2.449 1 95.38 189 LEU B N 1
ATOM 4865 C CA . LEU B 1 189 ? 6.828 -1.885 3.729 1 95.38 189 LEU B CA 1
ATOM 4866 C C . LEU B 1 189 ? 6.781 -0.702 4.688 1 95.38 189 LEU B C 1
ATOM 4868 O O . LEU B 1 189 ? 6.492 -0.872 5.875 1 95.38 189 LEU B O 1
ATOM 4872 N N . ALA B 1 190 ? 7.062 0.456 4.191 1 97.19 190 ALA B N 1
ATOM 4873 C CA . ALA B 1 190 ? 6.996 1.664 5.012 1 97.19 190 ALA B CA 1
ATOM 4874 C C . ALA B 1 190 ? 5.574 1.907 5.512 1 97.19 190 ALA B C 1
ATOM 4876 O O . ALA B 1 190 ? 5.367 2.23 6.684 1 97.19 190 ALA B O 1
ATOM 4877 N N . MET B 1 191 ? 4.625 1.781 4.617 1 95.38 191 MET B N 1
ATOM 4878 C CA . MET B 1 191 ? 3.223 2.018 4.949 1 95.38 191 MET B CA 1
ATOM 4879 C C . MET B 1 191 ? 2.738 1.027 6.004 1 95.38 191 MET B C 1
ATOM 4881 O O . MET B 1 191 ? 1.97 1.391 6.895 1 95.38 191 MET B O 1
ATOM 4885 N N . ASP B 1 192 ? 3.234 -0.135 5.887 1 90.81 192 ASP B N 1
ATOM 4886 C CA . ASP B 1 192 ? 2.785 -1.208 6.77 1 90.81 192 ASP B CA 1
ATOM 4887 C C . ASP B 1 192 ? 3.34 -1.026 8.18 1 90.81 192 ASP B C 1
ATOM 4889 O O . ASP B 1 192 ? 2.639 -1.269 9.164 1 90.81 192 ASP B O 1
ATOM 4893 N N . PHE B 1 193 ? 4.594 -0.481 8.273 1 92.75 193 PHE B N 1
ATOM 4894 C CA . PHE B 1 193 ? 5.266 -0.629 9.562 1 92.75 193 PHE B CA 1
ATOM 4895 C C . PHE B 1 193 ? 5.609 0.733 10.148 1 92.75 193 PHE B C 1
ATOM 4897 O O . PHE B 1 193 ? 5.812 0.858 11.359 1 92.75 193 PHE B O 1
ATOM 4904 N N . LEU B 1 194 ? 5.684 1.691 9.312 1 96.44 194 LEU B N 1
ATOM 4905 C CA . LEU B 1 194 ? 6.254 2.941 9.805 1 96.44 194 LEU B CA 1
ATOM 4906 C C . LEU B 1 194 ? 5.23 4.07 9.734 1 96.44 194 LEU B C 1
ATOM 4908 O O . LEU B 1 194 ? 5.281 5.012 10.531 1 96.44 194 LEU B O 1
ATOM 4912 N N . LEU B 1 195 ? 4.363 4.031 8.789 1 97.62 195 LEU B N 1
ATOM 4913 C CA . LEU B 1 195 ? 3.355 5.07 8.609 1 97.62 195 LEU B CA 1
ATOM 4914 C C . LEU B 1 195 ? 1.985 4.586 9.078 1 97.62 195 LEU B C 1
ATOM 4916 O O . LEU B 1 195 ? 1.089 4.371 8.258 1 97.62 195 LEU B O 1
ATOM 4920 N N . ARG B 1 196 ? 1.803 4.664 10.312 1 94.94 196 ARG B N 1
ATOM 4921 C CA . ARG B 1 196 ? 0.668 4.02 10.961 1 94.94 196 ARG B CA 1
ATOM 4922 C C . ARG B 1 196 ? -0.599 4.855 10.812 1 94.94 196 ARG B C 1
ATOM 4924 O O . ARG B 1 196 ? -0.531 6.082 10.727 1 94.94 196 ARG B O 1
ATOM 4931 N N . ARG B 1 197 ? -1.668 4.066 10.789 1 92.69 197 ARG B N 1
ATOM 4932 C CA . ARG B 1 197 ? -2.973 4.715 10.711 1 92.69 197 ARG B CA 1
ATOM 4933 C C . ARG B 1 197 ? -3.787 4.461 11.969 1 92.69 197 ARG B C 1
ATOM 4935 O O . ARG B 1 197 ? -3.543 3.488 12.688 1 92.69 197 ARG B O 1
ATOM 4942 N N . GLU B 1 198 ? -4.73 5.402 12.109 1 90 198 GLU B N 1
ATOM 4943 C CA . GLU B 1 198 ? -5.793 5.195 13.086 1 90 198 GLU B CA 1
ATOM 4944 C C . GLU B 1 198 ? -6.992 4.492 12.461 1 90 198 GLU B C 1
ATOM 4946 O O . GLU B 1 198 ? -7.348 4.762 11.312 1 90 198 GLU B O 1
ATOM 4951 N N . TRP B 1 199 ? -7.59 3.602 13.266 1 90 199 TRP B N 1
ATOM 4952 C CA . TRP B 1 199 ? -8.836 3.006 12.805 1 90 199 TRP B CA 1
ATOM 4953 C C . TRP B 1 199 ? -9.961 4.039 12.789 1 90 199 TRP B C 1
ATOM 4955 O O . TRP B 1 199 ? -10.305 4.605 13.828 1 90 199 TRP B O 1
ATOM 4965 N N . ARG B 1 200 ? -10.492 4.18 11.773 1 88.31 200 ARG B N 1
ATOM 4966 C CA . ARG B 1 200 ? -11.555 5.164 11.617 1 88.31 200 ARG B CA 1
ATOM 4967 C C . ARG B 1 200 ? -12.859 4.664 12.242 1 88.31 200 ARG B C 1
ATOM 4969 O O . ARG B 1 200 ? -13.727 5.465 12.602 1 88.31 200 ARG B O 1
ATOM 4976 N N . SER B 1 201 ? -12.953 3.402 12.344 1 86.12 201 SER B N 1
ATOM 4977 C CA . SER B 1 201 ? -14.164 2.775 12.867 1 86.12 201 SER B CA 1
ATOM 4978 C C . SER B 1 201 ? -14.164 2.771 14.398 1 86.12 201 SER B C 1
ATOM 4980 O O . SER B 1 201 ? -15.172 2.449 15.023 1 86.12 201 SER B O 1
ATOM 4982 N N . SER B 1 202 ? -13.062 3.221 14.883 1 81.06 202 SER B N 1
ATOM 4983 C CA . SER B 1 202 ? -12.977 3.188 16.344 1 81.06 202 SER B CA 1
ATOM 4984 C C . SER B 1 202 ? -13.859 4.258 16.969 1 81.06 202 SER B C 1
ATOM 4986 O O . SER B 1 202 ? -13.93 5.387 16.469 1 81.06 202 SER B O 1
ATOM 4988 N N . GLY B 1 203 ? -14.82 3.881 17.656 1 76.25 203 GLY B N 1
ATOM 4989 C CA . GLY B 1 203 ? -15.609 4.863 18.391 1 76.25 203 GLY B CA 1
ATOM 4990 C C . GLY B 1 203 ? -14.766 5.828 19.203 1 76.25 203 GLY B C 1
ATOM 4991 O O . GLY B 1 203 ? -13.875 5.41 19.938 1 76.25 203 GLY B O 1
ATOM 4992 N N . THR B 1 204 ? -14.797 7.035 18.703 1 80.5 204 THR B N 1
ATOM 4993 C CA . THR B 1 204 ? -14.023 8.047 19.422 1 80.5 204 THR B CA 1
ATOM 4994 C C . THR B 1 204 ? -14.914 8.812 20.391 1 80.5 204 THR B C 1
ATOM 4996 O O . THR B 1 204 ? -16 9.266 20.031 1 80.5 204 THR B O 1
ATOM 4999 N N . GLN B 1 205 ? -14.367 8.805 21.641 1 81.44 205 GLN B N 1
ATOM 5000 C CA . GLN B 1 205 ? -15.055 9.594 22.656 1 81.44 205 GLN B CA 1
ATOM 5001 C C . GLN B 1 205 ? -14.789 11.086 22.469 1 81.44 205 GLN B C 1
ATOM 5003 O O . GLN B 1 205 ? -13.773 11.469 21.875 1 81.44 205 GLN B O 1
ATOM 5008 N N . GLU B 1 206 ? -15.758 11.805 23 1 87.94 206 GLU B N 1
ATOM 5009 C CA . GLU B 1 206 ? -15.547 13.25 23.016 1 87.94 206 GLU B CA 1
ATOM 5010 C C . GLU B 1 206 ? -14.672 13.664 24.188 1 87.94 206 GLU B C 1
ATOM 5012 O O . GLU B 1 206 ? -15.156 14.242 25.172 1 87.94 206 GLU B O 1
ATOM 5017 N N . ASP B 1 207 ? -13.406 13.516 24.094 1 91 207 ASP B N 1
ATOM 5018 C CA . ASP B 1 207 ? -12.461 13.773 25.172 1 91 207 ASP B CA 1
ATOM 5019 C C . ASP B 1 207 ? -11.68 15.062 24.922 1 91 207 ASP B C 1
ATOM 5021 O O . ASP B 1 207 ? -10.797 15.414 25.703 1 91 207 ASP B O 1
ATOM 5025 N N . ARG B 1 208 ? -11.914 15.711 23.797 1 90.56 208 ARG B N 1
ATOM 5026 C CA . ARG B 1 208 ? -11.312 16.984 23.406 1 90.56 208 ARG B CA 1
ATOM 5027 C C . ARG B 1 208 ? -9.812 16.828 23.188 1 90.56 208 ARG B C 1
ATOM 5029 O O . ARG B 1 208 ? -9.047 17.766 23.406 1 90.56 208 ARG B O 1
ATOM 5036 N N . LEU B 1 209 ? -9.43 15.602 22.812 1 93.25 209 LEU B N 1
ATOM 5037 C CA . LEU B 1 209 ? -8.023 15.344 22.5 1 93.25 209 LEU B CA 1
ATOM 5038 C C . LEU B 1 209 ? -7.816 15.219 21 1 93.25 209 LEU B C 1
ATOM 5040 O O . LEU B 1 209 ? -8.68 14.711 20.297 1 93.25 209 LEU B O 1
ATOM 5044 N N . TRP B 1 210 ? -6.688 15.758 20.641 1 94.38 210 TRP B N 1
ATOM 5045 C CA . TRP B 1 210 ? -6.332 15.664 19.234 1 94.38 210 TRP B CA 1
ATOM 5046 C C . TRP B 1 210 ? -5.82 14.273 18.891 1 94.38 210 TRP B C 1
ATOM 5048 O O . TRP B 1 210 ? -5.156 13.625 19.703 1 94.38 210 TRP B O 1
ATOM 5058 N N . ARG B 1 211 ? -6.137 13.836 17.734 1 95.62 211 ARG B N 1
ATOM 5059 C CA . ARG B 1 211 ? -5.641 12.625 17.094 1 95.62 211 ARG B CA 1
ATOM 5060 C C . ARG B 1 211 ? -5.191 12.906 15.664 1 95.62 211 ARG B C 1
ATOM 5062 O O . ARG B 1 211 ? -5.359 14.023 15.164 1 95.62 211 ARG B O 1
ATOM 5069 N N . ALA B 1 212 ? -4.531 11.898 15.133 1 96.94 212 ALA B N 1
ATOM 5070 C CA . ALA B 1 212 ? -4.074 12.047 13.75 1 96.94 212 ALA B CA 1
ATOM 5071 C C . ALA B 1 212 ? -4.727 11.016 12.844 1 96.94 212 ALA B C 1
ATOM 5073 O O . ALA B 1 212 ? -4.879 9.852 13.219 1 96.94 212 ALA B O 1
ATOM 5074 N N . ASP B 1 213 ? -5.121 11.469 11.703 1 96.94 213 ASP B N 1
ATOM 5075 C CA . ASP B 1 213 ? -5.609 10.562 10.672 1 96.94 213 ASP B CA 1
ATOM 5076 C C . ASP B 1 213 ? -4.664 10.523 9.477 1 96.94 213 ASP B C 1
ATOM 5078 O O . ASP B 1 213 ? -4.273 11.578 8.953 1 96.94 213 ASP B O 1
ATOM 5082 N N . ARG B 1 214 ? -4.367 9.32 9.133 1 97.56 214 ARG B N 1
ATOM 5083 C CA . ARG B 1 214 ? -3.574 9.109 7.922 1 97.56 214 ARG B CA 1
ATOM 5084 C C . ARG B 1 214 ? -4.465 9.094 6.68 1 97.56 214 ARG B C 1
ATOM 5086 O O . ARG B 1 214 ? -5.441 8.352 6.621 1 97.56 214 ARG B O 1
ATOM 5093 N N . MET B 1 215 ? -4.121 9.898 5.746 1 97.38 215 MET B N 1
ATOM 5094 C CA . MET B 1 215 ? -4.84 9.945 4.477 1 97.38 215 MET B CA 1
ATOM 5095 C C . MET B 1 215 ? -3.924 9.562 3.316 1 97.38 215 MET B C 1
ATOM 5097 O O . MET B 1 215 ? -2.807 10.078 3.211 1 97.38 215 MET B O 1
ATOM 5101 N N . LEU B 1 216 ? -4.445 8.648 2.484 1 97.31 216 LEU B N 1
ATOM 5102 C CA . LEU B 1 216 ? -3.697 8.266 1.293 1 97.31 216 LEU B CA 1
ATOM 5103 C C . LEU B 1 216 ? -4.289 8.906 0.045 1 97.31 216 LEU B C 1
ATOM 5105 O O . LEU B 1 216 ? -5.488 8.781 -0.215 1 97.31 216 LEU B O 1
ATOM 5109 N N . GLU B 1 217 ? -3.424 9.562 -0.694 1 96.25 217 GLU B N 1
ATOM 5110 C CA . GLU B 1 217 ? -3.791 10.18 -1.966 1 96.25 217 GLU B CA 1
ATOM 5111 C C . GLU B 1 217 ? -5.113 10.93 -1.853 1 96.25 217 GLU B C 1
ATOM 5113 O O . GLU B 1 217 ? -5.996 10.773 -2.695 1 96.25 217 GLU B O 1
ATOM 5118 N N . LEU B 1 218 ? -5.168 11.664 -0.83 1 94.75 218 LEU B N 1
ATOM 5119 C CA . LEU B 1 218 ? -6.398 12.398 -0.562 1 94.75 218 LEU B CA 1
ATOM 5120 C C . LEU B 1 218 ? -6.668 13.43 -1.658 1 94.75 218 LEU B C 1
ATOM 5122 O O . LEU B 1 218 ? -5.797 14.234 -1.984 1 94.75 218 LEU B O 1
ATOM 5126 N N . VAL B 1 219 ? -7.887 13.359 -2.182 1 91 219 VAL B N 1
ATOM 5127 C CA . VAL B 1 219 ? -8.305 14.32 -3.193 1 91 219 VAL B CA 1
ATOM 5128 C C . VAL B 1 219 ? -8.891 15.555 -2.516 1 91 219 VAL B C 1
ATOM 5130 O O . VAL B 1 219 ? -10.016 15.516 -2.004 1 91 219 VAL B O 1
ATOM 5133 N N . SER B 1 220 ? -8.141 16.625 -2.58 1 92.06 220 SER B N 1
ATOM 5134 C CA . SER B 1 220 ? -8.586 17.875 -1.986 1 92.06 220 SER B CA 1
ATOM 5135 C C . SER B 1 220 ? -8.008 19.078 -2.732 1 92.06 220 SER B C 1
ATOM 5137 O O . SER B 1 220 ? -7.188 19.812 -2.189 1 92.06 220 SER B O 1
ATOM 5139 N N . PRO B 1 221 ? -8.5 19.266 -3.895 1 92.75 221 PRO B N 1
ATOM 5140 C CA . PRO B 1 221 ? -7.992 20.422 -4.629 1 92.75 221 PRO B CA 1
ATOM 5141 C C . PRO B 1 221 ? -8.383 21.75 -3.988 1 92.75 221 PRO B C 1
ATOM 5143 O O . PRO B 1 221 ? -9.5 21.891 -3.48 1 92.75 221 PRO B O 1
ATOM 5146 N N . PRO B 1 222 ? -7.48 22.688 -4.059 1 95 222 PRO B N 1
ATOM 5147 C CA . PRO B 1 222 ? -7.805 24 -3.488 1 95 222 PRO B CA 1
ATOM 5148 C C . PRO B 1 222 ? -8.789 24.781 -4.348 1 95 222 PRO B C 1
ATOM 5150 O O . PRO B 1 222 ? -8.953 24.484 -5.535 1 95 222 PRO B O 1
ATOM 5153 N N . LYS B 1 223 ? -9.414 25.672 -3.658 1 91.38 223 LYS B N 1
ATOM 5154 C CA . LYS B 1 223 ? -10.328 26.609 -4.305 1 91.38 223 LYS B CA 1
ATOM 5155 C C . LYS B 1 223 ? -10.023 28.047 -3.898 1 91.38 223 LYS B C 1
ATOM 5157 O O . LYS B 1 223 ? -9.703 28.312 -2.738 1 91.38 223 LYS B O 1
ATOM 5162 N N . GLU B 1 224 ? -10.148 28.984 -4.672 1 84.31 224 GLU B N 1
ATOM 5163 C CA . GLU B 1 224 ? -9.742 30.375 -4.465 1 84.31 224 GLU B CA 1
ATOM 5164 C C . GLU B 1 224 ? -10.539 31.016 -3.33 1 84.31 224 GLU B C 1
ATOM 5166 O O . GLU B 1 224 ? -9.984 31.766 -2.531 1 84.31 224 GLU B O 1
ATOM 5171 N N . SER B 1 225 ? -11.75 30.781 -3.197 1 82.75 225 SER B N 1
ATOM 5172 C CA . SER B 1 225 ? -12.57 31.453 -2.189 1 82.75 225 SER B CA 1
ATOM 5173 C C . SER B 1 225 ? -12.914 30.5 -1.044 1 82.75 225 SER B C 1
ATOM 5175 O O . SER B 1 225 ? -13.93 30.672 -0.375 1 82.75 225 SER B O 1
ATOM 5177 N N . ALA B 1 226 ? -11.953 29.594 -0.831 1 88.81 226 ALA B N 1
ATOM 5178 C CA . ALA B 1 226 ? -12.203 28.625 0.238 1 88.81 226 ALA B CA 1
ATOM 5179 C C . ALA B 1 226 ? -11.102 28.688 1.293 1 88.81 226 ALA B C 1
ATOM 5181 O O . ALA B 1 226 ? -10.195 29.516 1.206 1 88.81 226 ALA B O 1
ATOM 5182 N N . HIS B 1 227 ? -11.258 28.016 2.338 1 93.44 227 HIS B N 1
ATOM 5183 C CA . HIS B 1 227 ? -10.258 27.938 3.396 1 93.44 227 HIS B CA 1
ATOM 5184 C C . HIS B 1 227 ? -9.062 27.109 2.965 1 93.44 227 HIS B C 1
ATOM 5186 O O . HIS B 1 227 ? -8.07 27 3.691 1 93.44 227 HIS B O 1
ATOM 5192 N N . TRP B 1 228 ? -9.141 26.531 1.861 1 96.31 228 TRP B N 1
ATOM 5193 C CA . TRP B 1 228 ? -8.07 25.75 1.254 1 96.31 228 TRP B CA 1
ATOM 5194 C C . TRP B 1 228 ? -7.66 26.344 -0.093 1 96.31 228 TRP B C 1
ATOM 5196 O O . TRP B 1 228 ? -8.258 26.016 -1.122 1 96.31 228 TRP B O 1
ATOM 5206 N N . ARG B 1 229 ? -6.547 27.172 -0.033 1 96.38 229 ARG B N 1
ATOM 5207 C CA . ARG B 1 229 ? -6.145 27.969 -1.191 1 96.38 229 ARG B CA 1
ATOM 5208 C C . ARG B 1 229 ? -4.719 27.625 -1.618 1 96.38 229 ARG B C 1
ATOM 5210 O O . ARG B 1 229 ? -3.879 27.297 -0.782 1 96.38 229 ARG B O 1
ATOM 5217 N N . LYS B 1 230 ? -4.535 27.734 -2.869 1 95.94 230 LYS B N 1
ATOM 5218 C CA . LYS B 1 230 ? -3.172 27.578 -3.359 1 95.94 230 LYS B CA 1
ATOM 5219 C C . LYS B 1 230 ? -2.311 28.781 -3.023 1 95.94 230 LYS B C 1
ATOM 5221 O O . LYS B 1 230 ? -2.816 29.906 -2.932 1 95.94 230 LYS B O 1
ATOM 5226 N N . PRO B 1 231 ? -1.022 28.609 -2.854 1 96.19 231 PRO B N 1
ATOM 5227 C CA . PRO B 1 231 ? -0.137 29.766 -2.654 1 96.19 231 PRO B CA 1
ATOM 5228 C C . PRO B 1 231 ? -0.186 30.75 -3.816 1 96.19 231 PRO B C 1
ATOM 5230 O O . PRO B 1 231 ? -0.254 30.344 -4.977 1 96.19 231 PRO B O 1
ATOM 5233 N N . PRO B 1 232 ? -0.185 31.953 -3.518 1 94.25 232 PRO B N 1
ATOM 5234 C CA . PRO B 1 232 ? -0.293 32.969 -4.562 1 94.25 232 PRO B CA 1
ATOM 5235 C C . PRO B 1 232 ? 0.993 33.125 -5.371 1 94.25 232 PRO B C 1
ATOM 5237 O O . PRO B 1 232 ? 2.078 32.812 -4.879 1 94.25 232 PRO B O 1
ATOM 5240 N N . ILE B 1 233 ? 0.826 33.656 -6.535 1 93.5 233 ILE B N 1
ATOM 5241 C CA . ILE B 1 233 ? 1.979 34.062 -7.332 1 93.5 233 ILE B CA 1
ATOM 5242 C C . ILE B 1 233 ? 2.576 35.344 -6.762 1 93.5 233 ILE B C 1
ATOM 5244 O O . ILE B 1 233 ? 1.851 36.312 -6.477 1 93.5 233 ILE B O 1
ATOM 5248 N N . LEU B 1 234 ? 3.795 35.375 -6.508 1 92.56 234 LEU B N 1
ATOM 5249 C CA . LEU B 1 234 ? 4.441 36.5 -5.875 1 92.56 234 LEU B CA 1
ATOM 5250 C C . LEU B 1 234 ? 5.359 37.219 -6.855 1 92.56 234 LEU B C 1
ATOM 5252 O O . LEU B 1 234 ? 5.664 38.406 -6.68 1 92.56 234 LEU B O 1
ATOM 5256 N N . ASN B 1 235 ? 5.996 36.5 -7.719 1 78.31 235 ASN B N 1
ATOM 5257 C CA . ASN B 1 235 ? 6.867 37.125 -8.711 1 78.31 235 ASN B CA 1
ATOM 5258 C C . ASN B 1 235 ? 6.129 37.375 -10.023 1 78.31 235 ASN B C 1
ATOM 5260 O O . ASN B 1 235 ? 5.973 36.469 -10.844 1 78.31 235 ASN B O 1
ATOM 5264 N N . ASP B 1 236 ? 5.398 38.5 -10.094 1 63.5 236 ASP B N 1
ATOM 5265 C CA . ASP B 1 236 ? 4.617 38.875 -11.266 1 63.5 236 ASP B CA 1
ATOM 5266 C C . ASP B 1 236 ? 5.484 38.875 -12.523 1 63.5 236 ASP B C 1
ATOM 5268 O O . ASP B 1 236 ? 4.977 38.688 -13.633 1 63.5 236 ASP B O 1
ATOM 5272 N N . GLY B 1 237 ? 6.656 39.25 -12.406 1 58.94 237 GLY B N 1
ATOM 5273 C CA . GLY B 1 237 ? 7.496 39.375 -13.578 1 58.94 237 GLY B CA 1
ATOM 5274 C C . GLY B 1 237 ? 7.879 38.062 -14.203 1 58.94 237 GLY B C 1
ATOM 5275 O O . GLY B 1 237 ? 8.523 38.031 -15.258 1 58.94 237 GLY B O 1
ATOM 5276 N N . MET B 1 238 ? 7.633 37.094 -13.352 1 58.38 238 MET B N 1
ATOM 5277 C CA . MET B 1 238 ? 8.031 35.844 -13.984 1 58.38 238 MET B CA 1
ATOM 5278 C C . MET B 1 238 ? 7.008 35.406 -15.031 1 58.38 238 MET B C 1
ATOM 5280 O O . MET B 1 238 ? 5.867 35.062 -14.703 1 58.38 238 MET B O 1
ATOM 5284 N N . LEU B 1 239 ? 7.047 36 -16.266 1 55.62 239 LEU B N 1
ATOM 5285 C CA . LEU B 1 239 ? 6.223 35.906 -17.469 1 55.62 239 LEU B CA 1
ATOM 5286 C C . LEU B 1 239 ? 5.832 34.438 -17.734 1 55.62 239 LEU B C 1
ATOM 5288 O O . LEU B 1 239 ? 4.797 34.188 -18.359 1 55.62 239 LEU B O 1
ATOM 5292 N N . ASP B 1 240 ? 6.559 33.5 -17.203 1 69.12 240 ASP B N 1
ATOM 5293 C CA . ASP B 1 240 ? 6.301 32.188 -17.797 1 69.12 240 ASP B CA 1
ATOM 5294 C C . ASP B 1 240 ? 5.75 31.203 -16.75 1 69.12 240 ASP B C 1
ATOM 5296 O O . ASP B 1 240 ? 6.18 30.047 -16.688 1 69.12 240 ASP B O 1
ATOM 5300 N N . HIS B 1 241 ? 4.656 31.719 -15.961 1 76.88 241 HIS B N 1
ATOM 5301 C CA . HIS B 1 241 ? 4.105 30.703 -15.062 1 76.88 241 HIS B CA 1
ATOM 5302 C C . HIS B 1 241 ? 2.938 29.969 -15.711 1 76.88 241 HIS B C 1
ATOM 5304 O O . HIS B 1 241 ? 2.311 30.484 -16.641 1 76.88 241 HIS B O 1
ATOM 5310 N N . VAL B 1 242 ? 2.826 28.688 -15.375 1 81.81 242 VAL B N 1
ATOM 5311 C CA . VAL B 1 242 ? 1.741 27.844 -15.867 1 81.81 242 VAL B CA 1
ATOM 5312 C C . VAL B 1 242 ? 0.76 27.547 -14.734 1 81.81 242 VAL B C 1
ATOM 5314 O O . VAL B 1 242 ? 1.17 27.312 -13.602 1 81.81 242 VAL B O 1
ATOM 5317 N N . GLU B 1 243 ? -0.463 27.641 -15.164 1 84.25 243 GLU B N 1
ATOM 5318 C CA . GLU B 1 243 ? -1.487 27.297 -14.188 1 84.25 243 GLU B CA 1
ATOM 5319 C C . GLU B 1 243 ? -1.556 25.781 -13.977 1 84.25 243 GLU B C 1
ATOM 5321 O O . GLU B 1 243 ? -1.48 25.016 -14.938 1 84.25 243 GLU B O 1
ATOM 5326 N N . TRP B 1 244 ? -1.501 25.453 -12.742 1 90.12 244 TRP B N 1
ATOM 5327 C CA . TRP B 1 244 ? -1.633 24.062 -12.305 1 90.12 244 TRP B CA 1
ATOM 5328 C C . TRP B 1 244 ? -2.764 23.922 -11.289 1 90.12 244 TRP B C 1
ATOM 5330 O O . TRP B 1 244 ? -3.002 24.828 -10.477 1 90.12 244 TRP B O 1
ATOM 5340 N N . THR B 1 245 ? -3.486 22.812 -11.359 1 89.38 245 THR B N 1
ATOM 5341 C CA . THR B 1 245 ? -4.707 22.625 -10.586 1 89.38 245 THR B CA 1
ATOM 5342 C C . THR B 1 245 ? -4.391 22.516 -9.094 1 89.38 245 THR B C 1
ATOM 5344 O O . THR B 1 245 ? -5.262 22.734 -8.25 1 89.38 245 THR B O 1
ATOM 5347 N N . TRP B 1 246 ? -3.211 22.078 -8.703 1 94.25 246 TRP B N 1
ATOM 5348 C CA . TRP B 1 246 ? -2.75 21.891 -7.328 1 94.25 246 TRP B CA 1
ATOM 5349 C C . TRP B 1 246 ? -3.496 20.734 -6.664 1 94.25 246 TRP B C 1
ATOM 5351 O O . TRP B 1 246 ? -3.613 20.688 -5.438 1 94.25 246 TRP B O 1
ATOM 5361 N N . ASP B 1 247 ? -3.998 19.906 -7.508 1 92.56 247 ASP B N 1
ATOM 5362 C CA . ASP B 1 247 ? -4.48 18.625 -7 1 92.56 247 ASP B CA 1
ATOM 5363 C C . ASP B 1 247 ? -3.326 17.656 -6.762 1 92.56 247 ASP B C 1
ATOM 5365 O O . ASP B 1 247 ? -3.158 16.688 -7.5 1 92.56 247 ASP B O 1
ATOM 5369 N N . VAL B 1 248 ? -2.492 17.844 -5.766 1 90.31 248 VAL B N 1
ATOM 5370 C CA . VAL B 1 248 ? -1.201 17.203 -5.539 1 90.31 248 VAL B CA 1
ATOM 5371 C C . VAL B 1 248 ? -1.409 15.82 -4.914 1 90.31 248 VAL B C 1
ATOM 5373 O O . VAL B 1 248 ? -0.66 14.883 -5.203 1 90.31 248 VAL B O 1
ATOM 5376 N N . ARG B 1 249 ? -2.314 15.352 -4.316 1 94.06 249 ARG B N 1
ATOM 5377 C CA . ARG B 1 249 ? -2.668 14.094 -3.664 1 94.06 249 ARG B CA 1
ATOM 5378 C C . ARG B 1 249 ? -1.421 13.359 -3.186 1 94.06 249 ARG B C 1
ATOM 5380 O O . ARG B 1 249 ? -1.029 12.344 -3.77 1 94.06 249 ARG B O 1
ATOM 5387 N N . PRO B 1 250 ? -0.79 13.844 -2.078 1 96.5 250 PRO B N 1
ATOM 5388 C CA . PRO B 1 250 ? 0.391 13.133 -1.581 1 96.5 250 PRO B CA 1
ATOM 5389 C C . PRO B 1 250 ? 0.131 11.648 -1.345 1 96.5 250 PRO B C 1
ATOM 5391 O O . PRO B 1 250 ? -1 11.258 -1.043 1 96.5 250 PRO B O 1
ATOM 5394 N N . ASP B 1 251 ? 1.201 10.828 -1.443 1 97.56 251 ASP B N 1
ATOM 5395 C CA . ASP B 1 251 ? 1.037 9.391 -1.216 1 97.56 251 ASP B CA 1
ATOM 5396 C C . ASP B 1 251 ? 0.459 9.117 0.171 1 97.56 251 ASP B C 1
ATOM 5398 O O . ASP B 1 251 ? -0.353 8.211 0.342 1 97.56 251 ASP B O 1
ATOM 5402 N N . CYS B 1 252 ? 0.952 9.867 1.112 1 98.19 252 CYS B N 1
ATOM 5403 C CA . CYS B 1 252 ? 0.479 9.781 2.49 1 98.19 252 CYS B CA 1
ATOM 5404 C C . CYS B 1 252 ? 0.549 11.141 3.178 1 98.19 252 CYS B C 1
ATOM 5406 O O . CYS B 1 252 ? 1.464 11.922 2.92 1 98.19 252 CYS B O 1
ATOM 5408 N N . SER B 1 253 ? -0.445 11.43 3.973 1 98.38 253 SER B N 1
ATOM 5409 C CA . SER B 1 253 ? -0.416 12.656 4.77 1 98.38 253 SER B CA 1
ATOM 5410 C C . SER B 1 253 ? -1.114 12.453 6.113 1 98.38 253 SER B C 1
ATOM 5412 O O . SER B 1 253 ? -2.016 11.625 6.23 1 98.38 253 SER B O 1
ATOM 5414 N N . TYR B 1 254 ? -0.651 13.188 7.078 1 98.69 254 TYR B N 1
ATOM 5415 C CA . TYR B 1 254 ? -1.271 13.164 8.398 1 98.69 254 TYR B CA 1
ATOM 5416 C C . TYR B 1 254 ? -1.969 14.484 8.695 1 98.69 254 TYR B C 1
ATOM 5418 O O . TYR B 1 254 ? -1.393 15.555 8.5 1 98.69 254 TYR B O 1
ATOM 5426 N N . TRP B 1 255 ? -3.182 14.328 9.109 1 98.5 255 TRP B N 1
ATOM 5427 C CA . TRP B 1 255 ? -4.066 15.445 9.438 1 98.5 255 TRP B CA 1
ATOM 5428 C C . TRP B 1 255 ? -4.523 15.375 10.883 1 98.5 255 TRP B C 1
ATOM 5430 O O . TRP B 1 255 ? -4.555 14.289 11.484 1 98.5 255 TRP B O 1
ATOM 5440 N N . LEU B 1 256 ? -4.863 16.531 11.461 1 97.94 256 LEU B N 1
ATOM 5441 C CA . LEU B 1 256 ? -5.52 16.547 12.758 1 97.94 256 LEU B CA 1
ATOM 5442 C C . LEU B 1 256 ? -6.957 16.047 12.648 1 97.94 256 LEU B C 1
ATOM 5444 O O . LEU B 1 256 ? -7.664 16.375 11.703 1 97.94 256 LEU B O 1
ATOM 5448 N N . SER B 1 257 ? -7.336 15.25 13.617 1 96.5 257 SER B N 1
ATOM 5449 C CA . SER B 1 257 ? -8.68 14.68 13.641 1 96.5 257 SER B CA 1
ATOM 5450 C C . SER B 1 257 ? -9.594 15.461 14.578 1 96.5 257 SER B C 1
ATOM 5452 O O . SER B 1 257 ? -9.195 15.812 15.688 1 96.5 257 SER B O 1
ATOM 5454 N N . LEU B 1 258 ? -10.836 15.648 14.148 1 94.56 258 LEU B N 1
ATOM 5455 C CA . LEU B 1 258 ? -11.828 16.359 14.945 1 94.56 258 LEU B CA 1
ATOM 5456 C C . LEU B 1 258 ? -12.742 15.383 15.672 1 94.56 258 LEU B C 1
ATOM 5458 O O . LEU B 1 258 ? -13.656 15.797 16.391 1 94.56 258 LEU B O 1
ATOM 5462 N N . LYS B 1 259 ? -12.5 14.164 15.578 1 92.25 259 LYS B N 1
ATOM 5463 C CA . LYS B 1 259 ? -13.398 13.141 16.109 1 92.25 259 LYS B CA 1
ATOM 5464 C C . LYS B 1 259 ? -13.531 13.242 17.625 1 92.25 259 LYS B C 1
ATOM 5466 O O . LYS B 1 259 ? -14.57 12.891 18.188 1 92.25 259 LYS B O 1
ATOM 5471 N N . GLY B 1 260 ? -12.547 13.766 18.234 1 92.25 260 GLY B N 1
ATOM 5472 C CA . GLY B 1 260 ? -12.578 13.867 19.688 1 92.25 260 GLY B CA 1
ATOM 5473 C C . GLY B 1 260 ? -13.297 15.102 20.188 1 92.25 260 GLY B C 1
ATOM 5474 O O . GLY B 1 260 ? -13.438 15.297 21.391 1 92.25 260 GLY B O 1
ATOM 5475 N N . PHE B 1 261 ? -13.875 15.898 19.359 1 92.31 261 PHE B N 1
ATOM 5476 C CA . PHE B 1 261 ? -14.484 17.172 19.734 1 92.31 261 PHE B CA 1
ATOM 5477 C C . PHE B 1 261 ? -15.992 17.125 19.531 1 92.31 261 PHE B C 1
ATOM 5479 O O . PHE B 1 261 ? -16.5 16.281 18.781 1 92.31 261 PHE B O 1
ATOM 5486 N N . SER B 1 262 ? -16.641 18.047 20.203 1 89.38 262 SER B N 1
ATOM 5487 C CA . SER B 1 262 ? -18.109 18.078 20.141 1 89.38 262 SER B CA 1
ATOM 5488 C C . SER B 1 262 ? -18.594 18.469 18.75 1 89.38 262 SER B C 1
ATOM 5490 O O . SER B 1 262 ? -17.906 19.188 18.016 1 89.38 262 SER B O 1
ATOM 5492 N N . PRO B 1 263 ? -19.797 18 18.469 1 88.12 263 PRO B N 1
ATOM 5493 C CA . PRO B 1 263 ? -20.359 18.344 17.172 1 88.12 263 PRO B CA 1
ATOM 5494 C C . PRO B 1 263 ? -20.469 19.859 16.953 1 88.12 263 PRO B C 1
ATOM 5496 O O . PRO B 1 263 ? -20.344 20.328 15.812 1 88.12 263 PRO B O 1
ATOM 5499 N N . VAL B 1 264 ? -20.766 20.578 18 1 85.88 264 VAL B N 1
ATOM 5500 C CA . VAL B 1 264 ? -20.891 22.031 17.891 1 85.88 264 VAL B CA 1
ATOM 5501 C C . VAL B 1 264 ? -19.547 22.641 17.453 1 85.88 264 VAL B C 1
ATOM 5503 O O . VAL B 1 264 ? -19.516 23.484 16.562 1 85.88 264 VAL B O 1
ATOM 5506 N N . TYR B 1 265 ? -18.562 22.234 18.094 1 88.81 265 TYR B N 1
ATOM 5507 C CA . TYR B 1 265 ? -17.234 22.719 17.719 1 88.81 265 TYR B CA 1
ATOM 5508 C C . TYR B 1 265 ? -16.891 22.328 16.281 1 88.81 265 TYR B C 1
ATOM 5510 O O . TYR B 1 265 ? -16.375 23.141 15.531 1 88.81 265 TYR B O 1
ATOM 5518 N N . ARG B 1 266 ? -17.188 21.141 15.891 1 89.69 266 ARG B N 1
ATOM 5519 C CA . ARG B 1 266 ? -16.906 20.656 14.547 1 89.69 266 ARG B CA 1
ATOM 5520 C C . ARG B 1 266 ? -17.656 21.469 13.5 1 89.69 266 ARG B C 1
ATOM 5522 O O . ARG B 1 266 ? -17.156 21.688 12.398 1 89.69 266 ARG B O 1
ATOM 5529 N N . PHE B 1 267 ? -18.75 21.828 13.938 1 88.5 267 PHE B N 1
ATOM 5530 C CA . PHE B 1 267 ? -19.578 22.641 13.047 1 88.5 267 PHE B CA 1
ATOM 5531 C C . PHE B 1 267 ? -18.984 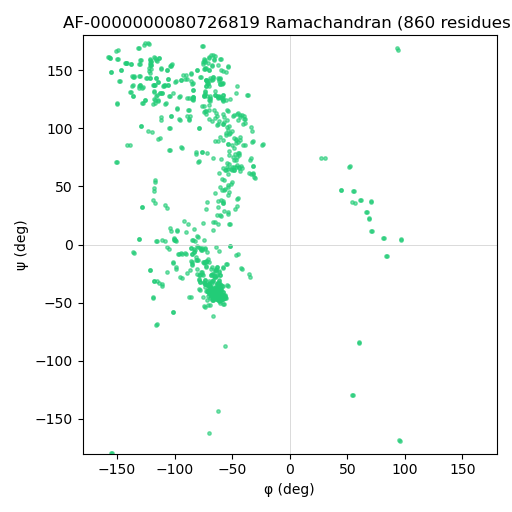24.031 12.883 1 88.5 267 PHE B C 1
ATOM 5533 O O . PHE B 1 267 ? -18.922 24.562 11.766 1 88.5 267 PHE B O 1
ATOM 5540 N N . GLN B 1 268 ? -18.5 24.594 13.898 1 91 268 GLN B N 1
ATOM 5541 C CA . GLN B 1 268 ? -18.047 25.969 13.898 1 91 268 GLN B CA 1
ATOM 5542 C C . GLN B 1 268 ? -16.672 26.109 13.242 1 91 268 GLN B C 1
ATOM 5544 O O . GLN B 1 268 ? -16.375 27.109 12.594 1 91 268 GLN B O 1
ATOM 5549 N N . ILE B 1 269 ? -15.891 25.109 13.391 1 92.94 269 ILE B N 1
ATOM 5550 C CA . ILE B 1 269 ? -14.5 25.172 12.945 1 92.94 269 ILE B CA 1
ATOM 5551 C C . ILE B 1 269 ? -14.453 25.312 11.43 1 92.94 269 ILE B C 1
ATOM 5553 O O . ILE B 1 269 ? -13.508 25.875 10.875 1 92.94 269 ILE B O 1
ATOM 5557 N N . GLN B 1 270 ? -15.398 24.844 10.719 1 90.94 270 GLN B N 1
ATOM 5558 C CA . GLN B 1 270 ? -15.445 24.891 9.258 1 90.94 270 GLN B CA 1
ATOM 5559 C C . GLN B 1 270 ? -15.484 26.328 8.75 1 90.94 270 GLN B C 1
ATOM 5561 O O . GLN B 1 270 ? -15.141 26.594 7.598 1 90.94 270 GLN B O 1
ATOM 5566 N N . ASN B 1 271 ? -15.859 27.188 9.633 1 88.25 271 ASN B N 1
ATOM 5567 C CA . ASN B 1 271 ? -15.938 28.609 9.273 1 88.25 271 ASN B CA 1
ATOM 5568 C C . ASN B 1 271 ? -14.586 29.297 9.414 1 88.25 271 ASN B C 1
ATOM 5570 O O . ASN B 1 271 ? -14.406 30.406 8.922 1 88.25 271 ASN B O 1
ATOM 5574 N N . CYS B 1 272 ? -13.633 28.594 9.969 1 91.31 272 CYS B N 1
ATOM 5575 C CA . CYS B 1 272 ? -12.344 29.203 10.273 1 91.31 272 CYS B CA 1
ATOM 5576 C C . CYS B 1 272 ? -11.234 28.594 9.422 1 91.31 272 CYS B C 1
ATOM 5578 O O . CYS B 1 272 ? -10.234 29.25 9.141 1 91.31 272 CYS B O 1
ATOM 5580 N N . THR B 1 273 ? -11.375 27.328 9.125 1 95.69 273 THR B N 1
ATOM 5581 C CA . THR B 1 273 ? -10.305 26.609 8.445 1 95.69 273 THR B CA 1
ATOM 5582 C C . THR B 1 273 ? -10.875 25.5 7.566 1 95.69 273 THR B C 1
ATOM 5584 O O . THR B 1 273 ? -12.078 25.234 7.586 1 95.69 273 THR B O 1
ATOM 5587 N N . PHE B 1 274 ? -9.984 25.031 6.77 1 95.94 274 PHE B N 1
ATOM 5588 C CA . PHE B 1 274 ? -10.391 23.938 5.895 1 95.94 274 PHE B CA 1
ATOM 5589 C C . PHE B 1 274 ? -10.633 22.656 6.695 1 95.94 274 PHE B C 1
ATOM 5591 O O . PHE B 1 274 ? -9.758 22.219 7.449 1 95.94 274 PHE B O 1
ATOM 5598 N N . VAL B 1 275 ? -11.797 22.141 6.516 1 94.44 275 VAL B N 1
ATOM 5599 C CA . VAL B 1 275 ? -12.164 20.844 7.098 1 94.44 275 VAL B CA 1
ATOM 5600 C C . VAL B 1 275 ? -12.703 19.922 6.012 1 94.44 275 VAL B C 1
ATOM 5602 O O . VAL B 1 275 ? -13.602 20.312 5.258 1 94.44 275 VAL B O 1
ATOM 5605 N N . ARG B 1 276 ? -12.07 18.828 5.883 1 92.81 276 ARG B N 1
ATOM 5606 C CA . ARG B 1 276 ? -12.602 17.75 5.051 1 92.81 276 ARG B CA 1
ATOM 5607 C C . ARG B 1 276 ? -13.188 16.625 5.902 1 92.81 276 ARG B C 1
ATOM 5609 O O . ARG B 1 276 ? -12.453 15.734 6.344 1 92.81 276 ARG B O 1
ATOM 5616 N N . ASP B 1 277 ? -14.508 16.594 6.051 1 89.44 277 ASP B N 1
ATOM 5617 C CA . ASP B 1 277 ? -15.234 15.641 6.887 1 89.44 277 ASP B CA 1
ATOM 5618 C C . ASP B 1 277 ? -14.805 15.758 8.352 1 89.44 277 ASP B C 1
ATOM 5620 O O . ASP B 1 277 ? -15.32 16.594 9.086 1 89.44 277 ASP B O 1
ATOM 5624 N N . TRP B 1 278 ? -13.711 15.102 8.781 1 92.5 278 TRP B N 1
ATOM 5625 C CA . TRP B 1 278 ? -13.328 15.156 10.188 1 92.5 278 TRP B CA 1
ATOM 5626 C C . TRP B 1 278 ? -11.852 15.508 10.344 1 92.5 278 TRP B C 1
ATOM 5628 O O . TRP B 1 278 ? -11.32 15.5 11.453 1 92.5 278 TRP B O 1
ATOM 5638 N N . ILE B 1 279 ? -11.227 15.781 9.234 1 96.38 279 ILE B N 1
ATOM 5639 C CA . ILE B 1 279 ? -9.797 16.062 9.328 1 96.38 279 ILE B CA 1
ATOM 5640 C C . ILE B 1 279 ? -9.547 17.531 9 1 96.38 279 ILE B C 1
ATOM 5642 O O . ILE B 1 279 ? -10.281 18.141 8.219 1 96.38 279 ILE B O 1
ATOM 5646 N N . THR B 1 280 ? -8.461 18.094 9.602 1 97.75 280 THR B N 1
ATOM 5647 C CA . THR B 1 280 ? -8.086 19.484 9.367 1 97.75 280 THR B CA 1
ATOM 5648 C C . THR B 1 280 ? -6.602 19.703 9.656 1 97.75 280 THR B C 1
ATOM 5650 O O . THR B 1 280 ? -5.938 18.812 10.203 1 97.75 280 THR B O 1
ATOM 5653 N N . CYS B 1 281 ? -6.043 20.766 9.141 1 98 281 CYS B N 1
ATOM 5654 C CA . CYS B 1 281 ? -4.715 21.266 9.461 1 98 281 CYS B CA 1
ATOM 5655 C C . CYS B 1 281 ? -3.666 20.172 9.328 1 98 281 CYS B C 1
ATOM 5657 O O . CYS B 1 281 ? -3.047 19.766 10.312 1 98 281 CYS B O 1
ATOM 5659 N N . PRO B 1 282 ? -3.412 19.688 8.102 1 98.56 282 PRO B N 1
ATOM 5660 C CA . PRO B 1 282 ? -2.355 18.703 7.918 1 98.56 282 PRO B CA 1
ATOM 5661 C C . PRO B 1 282 ? -0.987 19.188 8.375 1 98.56 282 PRO B C 1
ATOM 5663 O O . PRO B 1 282 ? -0.711 20.391 8.32 1 98.56 282 PRO B O 1
ATOM 5666 N N . TYR B 1 283 ? -0.083 18.219 8.859 1 98.75 283 TYR B N 1
ATOM 5667 C CA . TYR B 1 283 ? 1.181 18.672 9.43 1 98.75 283 TYR B CA 1
ATOM 5668 C C . TYR B 1 283 ? 2.342 17.828 8.93 1 98.75 283 TYR B C 1
ATOM 5670 O O . TYR B 1 283 ? 3.506 18.125 9.203 1 98.75 283 TYR B O 1
ATOM 5678 N N . PHE B 1 284 ? 2.047 16.766 8.203 1 98.81 284 PHE B N 1
ATOM 5679 C CA . PHE B 1 284 ? 3.068 15.812 7.777 1 98.81 284 PHE B CA 1
ATOM 5680 C C . PHE B 1 284 ? 2.689 15.172 6.449 1 98.81 284 PHE B C 1
ATOM 5682 O O . PHE B 1 284 ? 1.619 14.57 6.328 1 98.81 284 PHE B O 1
ATOM 5689 N N . SER B 1 285 ? 3.531 15.305 5.395 1 98.81 285 SER B N 1
ATOM 5690 C CA . SER B 1 285 ? 3.295 14.711 4.078 1 98.81 285 SER B CA 1
ATOM 5691 C C . SER B 1 285 ? 4.43 13.773 3.684 1 98.81 285 SER B C 1
ATOM 5693 O O . SER B 1 285 ? 5.602 14.062 3.947 1 98.81 285 SER B O 1
ATOM 5695 N N . VAL B 1 286 ? 4.062 12.68 3.008 1 98.81 286 VAL B N 1
ATOM 5696 C CA . VAL B 1 286 ? 5.031 11.664 2.607 1 98.81 286 VAL B CA 1
ATOM 5697 C C . VAL B 1 286 ? 4.891 11.375 1.114 1 98.81 286 VAL B C 1
ATOM 5699 O O . VAL B 1 286 ? 3.775 11.281 0.597 1 98.81 286 VAL B O 1
ATOM 5702 N N . GLU B 1 287 ? 6.047 11.312 0.435 1 98.56 287 GLU B N 1
ATOM 5703 C CA . GLU B 1 287 ? 6.09 10.938 -0.976 1 98.56 287 GLU B CA 1
ATOM 5704 C C . GLU B 1 287 ? 7.121 9.844 -1.225 1 98.56 287 GLU B C 1
ATOM 5706 O O . GLU B 1 287 ? 8.211 9.875 -0.656 1 98.56 287 GLU B O 1
ATOM 5711 N N . PHE B 1 288 ? 6.719 8.883 -2.039 1 98.12 288 PHE B N 1
ATOM 5712 C CA . PHE B 1 288 ? 7.605 7.82 -2.486 1 98.12 288 PHE B CA 1
ATOM 5713 C C . PHE B 1 288 ? 8.008 8.031 -3.941 1 98.12 288 PHE B C 1
ATOM 5715 O O . PHE B 1 288 ? 7.184 8.398 -4.773 1 98.12 288 PHE B O 1
ATOM 5722 N N . LYS B 1 289 ? 9.25 7.805 -4.16 1 96.81 289 LYS B N 1
ATOM 5723 C CA . LYS B 1 289 ? 9.656 7.734 -5.562 1 96.81 289 LYS B CA 1
ATOM 5724 C C . LYS B 1 289 ? 8.922 6.609 -6.289 1 96.81 289 LYS B C 1
ATOM 5726 O O . LYS B 1 289 ? 8.688 5.539 -5.719 1 96.81 289 LYS B O 1
ATOM 5731 N N . ARG B 1 290 ? 8.594 6.895 -7.543 1 93.88 290 ARG B N 1
ATOM 5732 C CA . ARG B 1 290 ? 8 5.859 -8.383 1 93.88 290 ARG B CA 1
ATOM 5733 C C . ARG B 1 290 ? 9.023 5.312 -9.375 1 93.88 290 ARG B C 1
ATOM 5735 O O . ARG B 1 290 ? 9.953 6.016 -9.766 1 93.88 290 ARG B O 1
ATOM 5742 N N . ASP B 1 291 ? 8.789 4.086 -9.766 1 91.31 291 ASP B N 1
ATOM 5743 C CA . ASP B 1 291 ? 9.703 3.484 -10.734 1 91.31 291 ASP B CA 1
ATOM 5744 C C . ASP B 1 291 ? 9.719 4.277 -12.039 1 91.31 291 ASP B C 1
ATOM 5746 O O . ASP B 1 291 ? 8.664 4.703 -12.523 1 91.31 291 ASP B O 1
ATOM 5750 N N . GLY B 1 292 ? 10.867 4.453 -12.562 1 88.25 292 GLY B N 1
ATOM 5751 C CA . GLY B 1 292 ? 11.016 5.148 -13.836 1 88.25 292 GLY B CA 1
ATOM 5752 C C . GLY B 1 292 ? 11.062 6.66 -13.688 1 88.25 292 GLY B C 1
ATOM 5753 O O . GLY B 1 292 ? 11.336 7.375 -14.656 1 88.25 292 GLY B O 1
ATOM 5754 N N . GLU B 1 293 ? 10.766 7.098 -12.492 1 91.31 293 GLU B N 1
ATOM 5755 C CA . GLU B 1 293 ? 10.805 8.539 -12.266 1 91.31 293 GLU B CA 1
ATOM 5756 C C . GLU B 1 293 ? 12.07 8.953 -11.516 1 91.31 293 GLU B C 1
ATOM 5758 O O . GLU B 1 293 ? 12.68 8.141 -10.82 1 91.31 293 GLU B O 1
ATOM 5763 N N . SER B 1 294 ? 12.375 10.188 -11.781 1 92.06 294 SER B N 1
ATOM 5764 C CA . SER B 1 294 ? 13.484 10.758 -11.016 1 92.06 294 SER B CA 1
ATOM 5765 C C . SER B 1 294 ? 13.078 11.031 -9.57 1 92.06 294 SER B C 1
ATOM 5767 O O . SER B 1 294 ? 11.898 11.273 -9.289 1 92.06 294 SER B O 1
ATOM 5769 N N . GLU B 1 295 ? 14.055 10.984 -8.727 1 92.69 295 GLU B N 1
ATOM 5770 C CA . GLU B 1 295 ? 13.805 11.328 -7.332 1 92.69 295 GLU B CA 1
ATOM 5771 C C . GLU B 1 295 ? 13.32 12.773 -7.199 1 92.69 295 GLU B C 1
ATOM 5773 O O . GLU B 1 295 ? 12.562 13.094 -6.277 1 92.69 295 GLU B O 1
ATOM 5778 N N . ASP B 1 296 ? 13.617 13.586 -8.141 1 92.88 296 ASP B N 1
ATOM 5779 C CA . ASP B 1 296 ? 13.219 14.992 -8.133 1 92.88 296 ASP B CA 1
ATOM 5780 C C . ASP B 1 296 ? 11.703 15.133 -8.227 1 92.88 296 ASP B C 1
ATOM 5782 O O . ASP B 1 296 ? 11.125 16.094 -7.723 1 92.88 296 ASP B O 1
ATOM 5786 N N . VAL B 1 297 ? 11.133 14.133 -8.836 1 94.75 297 VAL B N 1
ATOM 5787 C CA . VAL B 1 297 ? 9.68 14.172 -8.977 1 94.75 297 VAL B CA 1
ATOM 5788 C C . VAL B 1 297 ? 9.031 14.023 -7.602 1 94.75 297 VAL B C 1
ATOM 5790 O O . VAL B 1 297 ? 8.086 14.758 -7.277 1 94.75 297 VAL B O 1
ATOM 5793 N N . ALA B 1 298 ? 9.531 13.125 -6.793 1 96.44 298 ALA B N 1
ATOM 5794 C CA . ALA B 1 298 ? 9.008 12.945 -5.445 1 96.44 298 ALA B CA 1
ATOM 5795 C C . ALA B 1 298 ? 9.211 14.195 -4.602 1 96.44 298 ALA B C 1
ATOM 5797 O O . ALA B 1 298 ? 8.32 14.602 -3.854 1 96.44 298 ALA B O 1
ATOM 5798 N N . VAL B 1 299 ? 10.328 14.836 -4.758 1 96.62 299 VAL B N 1
ATOM 5799 C CA . VAL B 1 299 ? 10.633 16.047 -3.998 1 96.62 299 VAL B CA 1
ATOM 5800 C C . VAL B 1 299 ? 9.719 17.172 -4.438 1 96.62 299 VAL B C 1
ATOM 5802 O O . VAL B 1 299 ? 9.188 17.922 -3.6 1 96.62 299 VAL B O 1
ATOM 5805 N N . ALA B 1 300 ? 9.516 17.281 -5.699 1 96.06 300 ALA B N 1
ATOM 5806 C CA . ALA B 1 300 ? 8.641 18.328 -6.227 1 96.06 300 ALA B CA 1
ATOM 5807 C C . ALA B 1 300 ? 7.203 18.141 -5.742 1 96.06 300 ALA B C 1
ATOM 5809 O O . ALA B 1 300 ? 6.535 19.094 -5.359 1 96.06 300 ALA B O 1
ATOM 5810 N N . ARG B 1 301 ? 6.777 16.922 -5.742 1 96.69 301 ARG B N 1
ATOM 5811 C CA . ARG B 1 301 ? 5.41 16.609 -5.336 1 96.69 301 ARG B CA 1
ATOM 5812 C C . ARG B 1 301 ? 5.199 16.906 -3.855 1 96.69 301 ARG B C 1
ATOM 5814 O O . ARG B 1 301 ? 4.195 17.5 -3.471 1 96.69 301 ARG B O 1
ATOM 5821 N N . VAL B 1 302 ? 6.172 16.516 -3.102 1 97.94 302 VAL B N 1
ATOM 5822 C CA . VAL B 1 302 ? 5.996 16.688 -1.665 1 97.94 302 VAL B CA 1
ATOM 5823 C C . VAL B 1 302 ? 6.137 18.172 -1.311 1 97.94 302 VAL B C 1
ATOM 5825 O O . VAL B 1 302 ? 5.477 18.656 -0.391 1 97.94 302 VAL B O 1
ATOM 5828 N N . THR B 1 303 ? 6.918 18.875 -2.035 1 98.12 303 THR B N 1
ATOM 5829 C CA . THR B 1 303 ? 7.059 20.312 -1.828 1 98.12 303 THR B CA 1
ATOM 5830 C C . THR B 1 303 ? 5.746 21.031 -2.133 1 98.12 303 THR B C 1
ATOM 5832 O O . THR B 1 303 ? 5.332 21.922 -1.384 1 98.12 303 THR B O 1
ATOM 5835 N N . ALA B 1 304 ? 5.172 20.609 -3.174 1 98 304 ALA B N 1
ATOM 5836 C CA . ALA B 1 304 ? 3.889 21.203 -3.545 1 98 304 ALA B CA 1
ATOM 5837 C C . ALA B 1 304 ? 2.832 20.938 -2.477 1 98 304 ALA B C 1
ATOM 5839 O O . ALA B 1 304 ? 2.127 21.844 -2.047 1 98 304 ALA B O 1
ATOM 5840 N N . ALA B 1 305 ? 2.764 19.703 -2.055 1 98.31 305 ALA B N 1
ATOM 5841 C CA . ALA B 1 305 ? 1.779 19.328 -1.045 1 98.31 305 ALA B CA 1
ATOM 5842 C C . ALA B 1 305 ? 2.02 20.062 0.264 1 98.31 305 ALA B C 1
ATOM 5844 O O . ALA B 1 305 ? 1.082 20.594 0.867 1 98.31 305 ALA B O 1
ATOM 5845 N N . ALA B 1 306 ? 3.23 20.109 0.651 1 98.62 306 ALA B N 1
ATOM 5846 C CA . ALA B 1 306 ? 3.605 20.734 1.92 1 98.62 306 ALA B CA 1
ATOM 5847 C C . ALA B 1 306 ? 3.406 22.234 1.873 1 98.62 306 ALA B C 1
ATOM 5849 O O . ALA B 1 306 ? 2.977 22.844 2.857 1 98.62 306 ALA B O 1
ATOM 5850 N N . SER B 1 307 ? 3.699 22.844 0.771 1 98.56 307 SER B N 1
ATOM 5851 C CA . SER B 1 307 ? 3.551 24.297 0.654 1 98.56 307 SER B CA 1
ATOM 5852 C C . SER B 1 307 ? 2.082 24.703 0.677 1 98.56 307 SER B C 1
ATOM 5854 O O . SER B 1 307 ? 1.733 25.766 1.206 1 98.56 307 SER B O 1
ATOM 5856 N N . LEU B 1 308 ? 1.293 23.891 0.08 1 98.25 308 LEU B N 1
ATOM 5857 C CA . LEU B 1 308 ? -0.146 24.125 0.136 1 98.25 308 LEU B CA 1
ATOM 5858 C C . LEU B 1 308 ? -0.646 24.094 1.576 1 98.25 308 LEU B C 1
ATOM 5860 O O . LEU B 1 308 ? -1.378 24.984 2 1 98.25 308 LEU B O 1
ATOM 5864 N N . ALA B 1 309 ? -0.261 23.078 2.283 1 98.44 309 ALA B N 1
ATOM 5865 C CA . ALA B 1 309 ? -0.639 22.938 3.688 1 98.44 309 ALA B CA 1
ATOM 5866 C C . ALA B 1 309 ? -0.105 24.109 4.516 1 98.44 309 ALA B C 1
ATOM 5868 O O . ALA B 1 309 ? -0.832 24.688 5.328 1 98.44 309 ALA B O 1
ATOM 5869 N N . LEU B 1 310 ? 1.117 24.453 4.266 1 98.56 310 LEU B N 1
ATOM 5870 C CA . LEU B 1 310 ? 1.79 25.5 5.02 1 98.56 310 LEU B CA 1
ATOM 5871 C C . LEU B 1 310 ? 1.124 26.859 4.777 1 98.56 310 LEU B C 1
ATOM 5873 O O . LEU B 1 310 ? 0.932 27.625 5.715 1 98.56 310 LEU B O 1
ATOM 5877 N N . PHE B 1 311 ? 0.835 27.188 3.6 1 98 311 PHE B N 1
ATOM 5878 C CA . PHE B 1 311 ? 0.207 28.453 3.266 1 98 311 PHE B CA 1
ATOM 5879 C C . PHE B 1 311 ? -1.133 28.609 3.977 1 98 311 PHE B C 1
ATOM 5881 O O . PHE B 1 311 ? -1.452 29.672 4.496 1 98 311 PHE B O 1
ATOM 5888 N N . ASN B 1 312 ? -1.862 27.531 3.928 1 97.81 312 ASN B N 1
ATOM 5889 C CA . ASN B 1 312 ? -3.176 27.609 4.562 1 97.81 312 ASN B CA 1
ATOM 5890 C C . ASN B 1 312 ? -3.061 27.688 6.082 1 97.81 312 ASN B C 1
ATOM 5892 O O . ASN B 1 312 ? -3.883 28.344 6.734 1 97.81 312 ASN B O 1
ATOM 5896 N N . ARG B 1 313 ? -2.047 27.078 6.641 1 97.5 313 ARG B N 1
ATOM 5897 C CA . ARG B 1 313 ? -1.763 27.25 8.062 1 97.5 313 ARG B CA 1
ATOM 5898 C C . ARG B 1 313 ? -1.395 28.703 8.367 1 97.5 313 ARG B C 1
ATOM 5900 O O . ARG B 1 313 ? -1.83 29.25 9.375 1 97.5 313 ARG B O 1
ATOM 5907 N N . TYR B 1 314 ? -0.568 29.25 7.586 1 96.94 314 TYR B N 1
ATOM 5908 C CA . TYR B 1 314 ? -0.192 30.656 7.715 1 96.94 314 TYR B CA 1
ATOM 5909 C C . TYR B 1 314 ? -1.419 31.562 7.645 1 96.94 314 TYR B C 1
ATOM 5911 O O . TYR B 1 314 ? -1.55 32.5 8.43 1 96.94 314 TYR B O 1
ATOM 5919 N N . ARG B 1 315 ? -2.262 31.297 6.707 1 96 315 ARG B N 1
ATOM 5920 C CA . ARG B 1 315 ? -3.465 32.094 6.539 1 96 315 ARG B CA 1
ATOM 5921 C C . ARG B 1 315 ? -4.34 32.031 7.785 1 96 315 ARG B C 1
ATOM 5923 O O . ARG B 1 315 ? -4.871 33.062 8.227 1 96 315 ARG B O 1
ATOM 5930 N N . LEU B 1 316 ? -4.496 30.859 8.281 1 96.31 316 LEU B N 1
ATOM 5931 C CA . LEU B 1 316 ? -5.254 30.703 9.516 1 96.31 316 LEU B CA 1
ATOM 5932 C C . LEU B 1 316 ? -4.648 31.547 10.633 1 96.31 316 LEU B C 1
ATOM 5934 O O . LEU B 1 316 ? -5.367 32.25 11.344 1 96.31 316 LEU B O 1
ATOM 5938 N N . HIS B 1 317 ? -3.406 31.516 10.75 1 96.06 317 HIS B N 1
ATOM 5939 C CA . HIS B 1 317 ? -2.709 32.281 11.789 1 96.06 317 HIS B CA 1
ATOM 5940 C C . HIS B 1 317 ? -2.859 33.781 11.57 1 96.06 317 HIS B C 1
ATOM 5942 O O . HIS B 1 317 ? -3.049 34.531 12.531 1 96.06 317 HIS B O 1
ATOM 5948 N N . SER B 1 318 ? -2.744 34.188 10.359 1 94.5 318 SER B N 1
ATOM 5949 C CA . SER B 1 318 ? -2.865 35.594 10.023 1 94.5 318 SER B CA 1
ATOM 5950 C C . SER B 1 318 ? -4.25 36.125 10.375 1 94.5 318 SER B C 1
ATOM 5952 O O . SER B 1 318 ? -4.375 37.25 10.883 1 94.5 318 SER B O 1
ATOM 5954 N N . GLU B 1 319 ? -5.246 35.375 10.102 1 93.88 319 GLU B N 1
ATOM 5955 C CA . GLU B 1 319 ? -6.609 35.781 10.445 1 93.88 319 GLU B CA 1
ATOM 5956 C C . GLU B 1 319 ? -6.797 35.812 11.961 1 93.88 319 GLU B C 1
ATOM 5958 O O . GLU B 1 319 ? -7.492 36.719 12.469 1 93.88 319 GLU B O 1
ATOM 5963 N N . ALA B 1 320 ? -6.23 34.906 12.609 1 94.44 320 ALA B N 1
ATOM 5964 C CA . ALA B 1 320 ? -6.305 34.875 14.07 1 94.44 320 ALA B CA 1
ATOM 5965 C C . ALA B 1 320 ? -5.598 36.094 14.672 1 94.44 320 ALA B C 1
ATOM 5967 O O . ALA B 1 320 ? -6.078 36.688 15.641 1 94.44 320 ALA B O 1
ATOM 5968 N N . LYS B 1 321 ? -4.48 36.375 14.148 1 92.81 321 LYS B N 1
ATOM 5969 C CA . LYS B 1 321 ? -3.711 37.531 14.617 1 92.81 321 LYS B CA 1
ATOM 5970 C C . LYS B 1 321 ? -4.5 38.844 14.453 1 92.81 321 LYS B C 1
ATOM 5972 O O . LYS B 1 321 ? -4.402 39.75 15.281 1 92.81 321 LYS B O 1
ATOM 5977 N N . LYS B 1 322 ? -5.207 38.938 13.383 1 91.44 322 LYS B N 1
ATOM 5978 C CA . LYS B 1 322 ? -6.07 40.094 13.188 1 91.44 322 LYS B CA 1
ATOM 5979 C C . LYS B 1 322 ? -7.18 40.125 14.234 1 91.44 322 LYS B C 1
ATOM 5981 O O . LYS B 1 322 ? -7.547 41.219 14.711 1 91.44 322 LYS B O 1
ATOM 5986 N N . ALA B 1 323 ? -7.633 38.969 14.547 1 90.06 323 ALA B N 1
ATOM 5987 C CA . ALA B 1 323 ? -8.734 38.875 15.492 1 90.06 323 ALA B CA 1
ATOM 5988 C C . ALA B 1 323 ? -8.266 39.125 16.922 1 90.06 323 ALA B C 1
ATOM 5990 O O . ALA B 1 323 ? -8.914 39.875 17.672 1 90.06 323 ALA B O 1
ATOM 5991 N N . LYS B 1 324 ? -7.18 38.531 17.266 1 90.56 324 LYS B N 1
ATOM 5992 C CA . LYS B 1 324 ? -6.621 38.688 18.609 1 90.56 324 LYS B CA 1
ATOM 5993 C C . LYS B 1 324 ? -5.098 38.781 18.562 1 90.56 324 LYS B C 1
ATOM 5995 O O . LYS B 1 324 ? -4.391 37.812 18.875 1 90.56 324 LYS B O 1
ATOM 6000 N N . PRO B 1 325 ? -4.574 39.844 18.375 1 86.12 325 PRO B N 1
ATOM 6001 C CA . PRO B 1 325 ? -3.139 40.031 18.141 1 86.12 325 PRO B CA 1
ATOM 6002 C C . PRO B 1 325 ? -2.281 39.594 19.328 1 86.12 325 PRO B C 1
ATOM 6004 O O . PRO B 1 325 ? -1.199 39.031 19.125 1 86.12 325 PRO B O 1
ATOM 6007 N N . THR B 1 326 ? -2.691 39.75 20.453 1 82 326 THR B N 1
ATOM 6008 C CA . THR B 1 326 ? -1.886 39.469 21.641 1 82 326 THR B CA 1
ATOM 6009 C C . THR B 1 326 ? -1.782 37.938 21.875 1 82 326 THR B C 1
ATOM 6011 O O . THR B 1 326 ? -0.754 37.469 22.359 1 82 326 THR B O 1
ATOM 6014 N N . VAL B 1 327 ? -2.727 37.25 21.422 1 76.25 327 VAL B N 1
ATOM 6015 C CA . VAL B 1 327 ? -2.807 35.844 21.734 1 76.25 327 VAL B CA 1
ATOM 6016 C C . VAL B 1 327 ? -2.135 35.031 20.625 1 76.25 327 VAL B C 1
ATOM 6018 O O . VAL B 1 327 ? -1.529 33.969 20.891 1 76.25 327 VAL B O 1
ATOM 6021 N N . CYS B 1 328 ? -2.164 35.562 19.516 1 77.38 328 CYS B N 1
ATOM 6022 C CA . CYS B 1 328 ? -1.725 34.781 18.344 1 77.38 328 CYS B CA 1
ATOM 6023 C C . CYS B 1 328 ? -0.494 35.438 17.703 1 77.38 328 CYS B C 1
ATOM 6025 O O . CYS B 1 328 ? -0.449 35.625 16.5 1 77.38 328 CYS B O 1
ATOM 6027 N N . SER B 1 329 ? 0.537 35.625 18.516 1 77.38 329 SER B N 1
ATOM 6028 C CA . SER B 1 329 ? 1.681 36.344 17.984 1 77.38 329 SER B CA 1
ATOM 6029 C C . SER B 1 329 ? 2.809 35.406 17.594 1 77.38 329 SER B C 1
ATOM 6031 O O . SER B 1 329 ? 3.67 35.75 16.781 1 77.38 329 SER B O 1
ATOM 6033 N N . ASP B 1 330 ? 2.793 34.219 18 1 80.38 330 ASP B N 1
ATOM 6034 C CA . ASP B 1 330 ? 3.906 33.312 17.797 1 80.38 330 ASP B CA 1
ATOM 6035 C C . ASP B 1 330 ? 3.775 32.562 16.453 1 80.38 330 ASP B C 1
ATOM 6037 O O . ASP B 1 330 ? 2.92 31.703 16.297 1 80.38 330 ASP B O 1
ATOM 6041 N N . SER B 1 331 ? 4.684 32.938 15.555 1 84.5 331 SER B N 1
ATOM 6042 C CA . SER B 1 331 ? 4.641 32.344 14.227 1 84.5 331 SER B CA 1
ATOM 6043 C C . SER B 1 331 ? 5.66 31.203 14.086 1 84.5 331 SER B C 1
ATOM 6045 O O . SER B 1 331 ? 5.762 30.578 13.039 1 84.5 331 SER B O 1
ATOM 6047 N N . THR B 1 332 ? 6.367 30.891 15.156 1 83.75 332 THR B N 1
ATOM 6048 C CA . THR B 1 332 ? 7.453 29.922 15.086 1 83.75 332 THR B CA 1
ATOM 6049 C C . THR B 1 332 ? 6.902 28.516 14.945 1 83.75 332 THR B C 1
ATOM 6051 O O . THR B 1 332 ? 7.617 27.594 14.531 1 83.75 332 THR B O 1
ATOM 6054 N N . THR B 1 333 ? 5.652 28.375 15.195 1 89.38 333 THR B N 1
ATOM 6055 C CA . THR B 1 333 ? 5.055 27.047 15.172 1 89.38 333 THR B CA 1
ATOM 6056 C C . THR B 1 333 ? 4.52 26.719 13.781 1 89.38 333 THR B C 1
ATOM 6058 O O . THR B 1 333 ? 4.133 25.578 13.516 1 89.38 333 THR B O 1
ATOM 6061 N N . ILE B 1 334 ? 4.551 27.703 12.961 1 95.81 334 ILE B N 1
ATOM 6062 C CA . ILE B 1 334 ? 4.023 27.469 11.617 1 95.81 334 ILE B CA 1
ATOM 6063 C C . ILE B 1 334 ? 5.059 26.734 10.781 1 95.81 334 ILE B C 1
ATOM 6065 O O . ILE B 1 334 ? 5.984 27.344 10.234 1 95.81 334 ILE B O 1
ATOM 6069 N N . ARG B 1 335 ? 4.816 25.469 10.688 1 97.38 335 ARG B N 1
ATOM 6070 C CA . ARG B 1 335 ? 5.707 24.562 9.969 1 97.38 335 ARG B CA 1
ATOM 6071 C C . ARG B 1 335 ? 4.934 23.391 9.375 1 97.38 335 ARG B C 1
ATOM 6073 O O . ARG B 1 335 ? 3.789 23.141 9.75 1 97.38 335 ARG B O 1
ATOM 6080 N N . HIS B 1 336 ? 5.508 22.797 8.445 1 98.62 336 HIS B N 1
ATOM 6081 C CA . HIS B 1 336 ? 5.051 21.531 7.875 1 98.62 336 HIS B CA 1
ATOM 6082 C C . HIS B 1 336 ? 6.219 20.578 7.641 1 98.62 336 HIS B C 1
ATOM 6084 O O . HIS B 1 336 ? 7.285 21 7.188 1 98.62 336 HIS B O 1
ATOM 6090 N N . TYR B 1 337 ? 6.031 19.359 7.977 1 98.62 337 TYR B N 1
ATOM 6091 C CA . TYR B 1 337 ? 7.098 18.391 7.789 1 98.62 337 TYR B CA 1
ATOM 6092 C C . TYR B 1 337 ? 6.789 17.453 6.621 1 98.62 337 TYR B C 1
ATOM 6094 O O . TYR B 1 337 ? 5.621 17.219 6.309 1 98.62 337 TYR B O 1
ATOM 6102 N N . SER B 1 338 ? 7.875 17 6 1 98.62 338 SER B N 1
ATOM 6103 C CA . SER B 1 338 ? 7.75 16.094 4.863 1 98.62 338 SER B CA 1
ATOM 6104 C C . SER B 1 338 ? 8.781 14.969 4.938 1 98.62 338 SER B C 1
ATOM 6106 O O . SER B 1 338 ? 9.812 15.109 5.59 1 98.62 338 SER B O 1
ATOM 6108 N N . LEU B 1 339 ? 8.445 13.883 4.301 1 98.62 339 LEU B N 1
ATOM 6109 C CA . LEU B 1 339 ? 9.305 12.711 4.191 1 98.62 339 LEU B CA 1
ATOM 6110 C C . LEU B 1 339 ? 9.297 12.156 2.771 1 98.62 339 LEU B C 1
ATOM 6112 O O . LEU B 1 339 ? 8.234 12 2.17 1 98.62 339 LEU B O 1
ATOM 6116 N N . THR B 1 340 ? 10.469 11.961 2.205 1 98.44 340 THR B N 1
ATOM 6117 C CA . THR B 1 340 ? 10.57 11.312 0.903 1 98.44 340 THR B CA 1
ATOM 6118 C C . THR B 1 340 ? 11.328 10 1.015 1 98.44 340 THR B C 1
ATOM 6120 O O . THR B 1 340 ? 12.297 9.891 1.772 1 98.44 340 THR B O 1
ATOM 6123 N N . PHE B 1 341 ? 10.859 9.016 0.202 1 98.44 341 PHE B N 1
ATOM 6124 C CA . PHE B 1 341 ? 11.531 7.723 0.113 1 98.44 341 PHE B CA 1
ATOM 6125 C C . PHE B 1 341 ? 12.023 7.465 -1.306 1 98.44 341 PHE B C 1
ATOM 6127 O O . PHE B 1 341 ? 11.328 7.773 -2.275 1 98.44 341 PHE B O 1
ATOM 6134 N N . VAL B 1 342 ? 13.242 6.949 -1.413 1 97.38 342 VAL B N 1
ATOM 6135 C CA . VAL B 1 342 ? 13.812 6.348 -2.613 1 97.38 342 VAL B CA 1
ATOM 6136 C C . VAL B 1 342 ? 14.398 4.977 -2.273 1 97.38 342 VAL B C 1
ATOM 6138 O O . VAL B 1 342 ? 15.547 4.879 -1.833 1 97.38 342 VAL B O 1
ATOM 6141 N N . GLY B 1 343 ? 13.602 3.928 -2.65 1 96.88 343 GLY B N 1
ATOM 6142 C CA . GLY B 1 343 ? 13.984 2.637 -2.102 1 96.88 343 GLY B CA 1
ATOM 6143 C C . GLY B 1 343 ? 14.094 2.641 -0.587 1 96.88 343 GLY B C 1
ATOM 6144 O O . GLY B 1 343 ? 13.164 3.066 0.105 1 96.88 343 GLY B O 1
ATOM 6145 N N . PRO B 1 344 ? 15.211 2.143 -0.114 1 97.12 344 PRO B N 1
ATOM 6146 C CA . PRO B 1 344 ? 15.367 2.137 1.343 1 97.12 344 PRO B CA 1
ATOM 6147 C C . PRO B 1 344 ? 15.859 3.477 1.889 1 97.12 344 PRO B C 1
ATOM 6149 O O . PRO B 1 344 ? 15.922 3.664 3.107 1 97.12 344 PRO B O 1
ATOM 6152 N N . LYS B 1 345 ? 16.188 4.387 1.055 1 97.5 345 LYS B N 1
ATOM 6153 C CA . LYS B 1 345 ? 16.672 5.684 1.508 1 97.5 345 LYS B CA 1
ATOM 6154 C C . LYS B 1 345 ? 15.523 6.641 1.793 1 97.5 345 LYS B C 1
ATOM 6156 O O . LYS B 1 345 ? 14.477 6.574 1.144 1 97.5 345 LYS B O 1
ATOM 6161 N N . PHE B 1 346 ? 15.766 7.48 2.779 1 97.75 346 PHE B N 1
ATOM 6162 C CA . PHE B 1 346 ? 14.734 8.453 3.115 1 97.75 346 PHE B CA 1
ATOM 6163 C C . PHE B 1 346 ? 15.352 9.789 3.49 1 97.75 346 PHE B C 1
ATOM 6165 O O . PHE B 1 346 ? 16.531 9.859 3.854 1 97.75 346 PHE B O 1
ATOM 6172 N N . VAL B 1 347 ? 14.531 10.852 3.332 1 96.81 347 VAL B N 1
ATOM 6173 C CA . VAL B 1 347 ? 14.945 12.195 3.725 1 96.81 347 VAL B CA 1
ATOM 6174 C C . VAL B 1 347 ? 13.781 12.914 4.406 1 96.81 347 VAL B C 1
ATOM 6176 O O . VAL B 1 347 ? 12.656 12.922 3.891 1 96.81 347 VAL B O 1
ATOM 6179 N N . PHE B 1 348 ? 14.094 13.5 5.578 1 97.38 348 PHE B N 1
ATOM 6180 C CA . PHE B 1 348 ? 13.141 14.359 6.258 1 97.38 348 PHE B CA 1
ATOM 6181 C C . PHE B 1 348 ? 13.367 15.82 5.887 1 97.38 348 PHE B C 1
ATOM 6183 O O . PHE B 1 348 ? 14.508 16.266 5.77 1 97.38 348 PHE B O 1
ATOM 6190 N N . TRP B 1 349 ? 12.25 16.5 5.746 1 97.06 349 TRP B N 1
ATOM 6191 C CA . TRP B 1 349 ? 12.25 17.906 5.367 1 97.06 349 TRP B CA 1
ATOM 6192 C C . TRP B 1 349 ? 11.359 18.719 6.301 1 97.06 349 TRP B C 1
ATOM 6194 O O . TRP B 1 349 ? 10.445 18.188 6.918 1 97.06 349 TRP B O 1
ATOM 6204 N N . VAL B 1 350 ? 11.688 20.047 6.371 1 96.94 350 VAL B N 1
ATOM 6205 C CA . VAL B 1 350 ? 10.812 20.984 7.066 1 96.94 350 VAL B CA 1
ATOM 6206 C C . VAL B 1 350 ? 10.562 22.203 6.184 1 96.94 350 VAL B C 1
ATOM 6208 O O . VAL B 1 350 ? 11.461 22.656 5.477 1 96.94 350 VAL B O 1
ATOM 6211 N N . LEU B 1 351 ? 9.312 22.641 6.125 1 97.56 351 LEU B N 1
ATOM 6212 C CA . LEU B 1 351 ? 8.945 23.875 5.465 1 97.56 351 LEU B CA 1
ATOM 6213 C C . LEU B 1 351 ? 8.508 24.922 6.484 1 97.56 351 LEU B C 1
ATOM 6215 O O . LEU B 1 351 ? 7.758 24.625 7.41 1 97.56 351 LEU B O 1
ATOM 6219 N N . GLN B 1 352 ? 8.969 26.125 6.285 1 95.56 352 GLN B N 1
ATOM 6220 C CA . GLN B 1 352 ? 8.594 27.297 7.062 1 95.56 352 GLN B CA 1
ATOM 6221 C C . GLN B 1 352 ? 8.328 28.5 6.156 1 95.56 352 GLN B C 1
ATOM 6223 O O . GLN B 1 352 ? 8.984 28.656 5.121 1 95.56 352 GLN B O 1
ATOM 6228 N N . PRO B 1 353 ? 7.387 29.266 6.551 1 96.38 353 PRO B N 1
ATOM 6229 C CA . PRO B 1 353 ? 7.109 30.438 5.719 1 96.38 353 PRO B CA 1
ATOM 6230 C C . PRO B 1 353 ? 8.227 31.484 5.773 1 96.38 353 PRO B C 1
ATOM 6232 O O . PRO B 1 353 ? 8.828 31.688 6.828 1 96.38 353 PRO B O 1
ATOM 6235 N N . ASP B 1 354 ? 8.461 32.062 4.617 1 94.5 354 ASP B N 1
ATOM 6236 C CA . ASP B 1 354 ? 9.219 33.312 4.559 1 94.5 354 ASP B CA 1
ATOM 6237 C C . ASP B 1 354 ? 8.297 34.5 4.727 1 94.5 354 ASP B C 1
ATOM 6239 O O . ASP B 1 354 ? 7.391 34.719 3.924 1 94.5 354 ASP B O 1
ATOM 6243 N N . ILE B 1 355 ? 8.516 35.188 5.785 1 91.19 355 ILE B N 1
ATOM 6244 C CA . ILE B 1 355 ? 7.656 36.344 6.074 1 91.19 355 ILE B CA 1
ATOM 6245 C C . ILE B 1 355 ? 8.43 37.625 5.836 1 91.19 355 ILE B C 1
ATOM 6247 O O . ILE B 1 355 ? 9.523 37.812 6.363 1 91.19 355 ILE B O 1
ATOM 6251 N N . ALA B 1 356 ? 7.91 38.438 4.965 1 89.06 356 ALA B N 1
ATOM 6252 C CA . ALA B 1 356 ? 8.43 39.781 4.707 1 89.06 356 ALA B CA 1
ATOM 6253 C C . ALA B 1 356 ? 7.383 40.844 5.023 1 89.06 356 ALA B C 1
ATOM 6255 O O . ALA B 1 356 ? 6.281 40.812 4.473 1 89.06 356 ALA B O 1
ATOM 6256 N N . ASP B 1 357 ? 7.676 41.719 5.895 1 87.62 357 ASP B N 1
ATOM 6257 C CA . ASP B 1 357 ? 6.773 42.812 6.301 1 87.62 357 ASP B CA 1
ATOM 6258 C C . ASP B 1 357 ? 5.441 42.25 6.789 1 87.62 357 ASP B C 1
ATOM 6260 O O . ASP B 1 357 ? 4.375 42.719 6.395 1 87.62 357 ASP B O 1
ATOM 6264 N N . GLY B 1 358 ? 5.496 41.125 7.445 1 83.31 358 GLY B N 1
ATOM 6265 C CA . GLY B 1 358 ? 4.316 40.531 8.062 1 83.31 358 GLY B CA 1
ATOM 6266 C C . GLY B 1 358 ? 3.455 39.75 7.086 1 83.31 358 GLY B C 1
ATOM 6267 O O . GLY B 1 358 ? 2.4 39.25 7.457 1 83.31 358 GLY B O 1
ATOM 6268 N N . LYS B 1 359 ? 3.934 39.625 5.891 1 91.75 359 LYS B N 1
ATOM 6269 C CA . LYS B 1 359 ? 3.129 38.969 4.871 1 91.75 359 LYS B CA 1
ATOM 6270 C C . LYS B 1 359 ? 3.852 37.75 4.305 1 91.75 359 LYS B C 1
ATOM 6272 O O . LYS B 1 359 ? 5.078 37.656 4.379 1 91.75 359 LYS B O 1
ATOM 6277 N N . TRP B 1 360 ? 3.029 36.875 3.791 1 96 360 TRP B N 1
ATOM 6278 C CA . TRP B 1 360 ? 3.547 35.688 3.115 1 96 360 TRP B CA 1
ATOM 6279 C C . TRP B 1 360 ? 4.461 36.094 1.959 1 96 360 TRP B C 1
ATOM 6281 O O . TRP B 1 360 ? 4.062 36.844 1.072 1 96 360 TRP B O 1
ATOM 6291 N N . ASN B 1 361 ? 5.676 35.594 1.973 1 96.69 361 ASN B N 1
ATOM 6292 C CA . ASN B 1 361 ? 6.648 35.844 0.913 1 96.69 361 ASN B CA 1
ATOM 6293 C C . ASN B 1 361 ? 7.238 34.531 0.391 1 96.69 361 ASN B C 1
ATOM 6295 O O . ASN B 1 361 ? 8.43 34.469 0.092 1 96.69 361 ASN B O 1
ATOM 6299 N N . GLY B 1 362 ? 6.414 33.5 0.42 1 97.06 362 GLY B N 1
ATOM 6300 C CA . GLY B 1 362 ? 6.871 32.188 -0.036 1 97.06 362 GLY B CA 1
ATOM 6301 C C . GLY B 1 362 ? 7.371 31.312 1.091 1 97.06 362 GLY B C 1
ATOM 6302 O O . GLY B 1 362 ? 6.973 31.484 2.244 1 97.06 362 GLY B O 1
ATOM 6303 N N . CYS B 1 363 ? 8.023 30.219 0.715 1 97.38 363 CYS B N 1
ATOM 6304 C CA . CYS B 1 363 ? 8.578 29.312 1.706 1 97.38 363 CYS B CA 1
ATOM 6305 C C . CYS B 1 363 ? 9.727 28.5 1.117 1 97.38 363 CYS B C 1
ATOM 6307 O O . CYS B 1 363 ? 9.891 28.438 -0.102 1 97.38 363 CYS B O 1
ATOM 6309 N N . THR B 1 364 ? 10.5 27.984 1.994 1 95.88 364 THR B 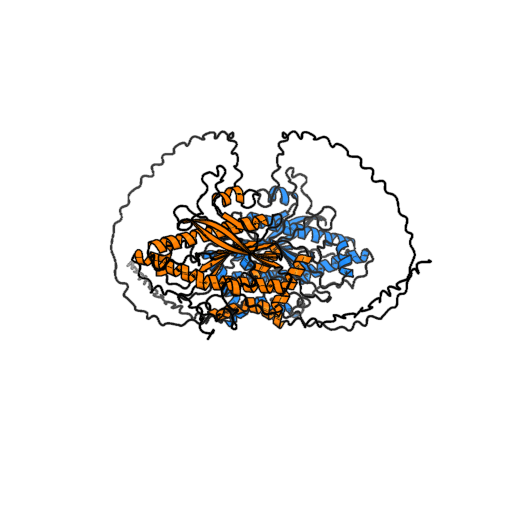N 1
ATOM 6310 C CA . THR B 1 364 ? 11.617 27.125 1.608 1 95.88 364 THR B CA 1
ATOM 6311 C C . THR B 1 364 ? 11.555 25.781 2.334 1 95.88 364 THR B C 1
ATOM 6313 O O . THR B 1 364 ? 11.414 25.734 3.557 1 95.88 364 THR B O 1
ATOM 6316 N N . MET B 1 365 ? 11.562 24.734 1.573 1 96.44 365 MET B N 1
ATOM 6317 C CA . MET B 1 365 ? 11.703 23.406 2.16 1 96.44 365 MET B CA 1
ATOM 6318 C C . MET B 1 365 ? 13.172 23.078 2.4 1 96.44 365 MET B C 1
ATOM 6320 O O . MET B 1 365 ? 13.977 23.078 1.467 1 96.44 365 MET B O 1
ATOM 6324 N N . LYS B 1 366 ? 13.461 22.75 3.631 1 95.81 366 LYS B N 1
ATOM 6325 C CA . LYS B 1 366 ? 14.852 22.5 4.016 1 95.81 366 LYS B CA 1
ATOM 6326 C C . LYS B 1 366 ? 15.055 21.031 4.402 1 95.81 366 LYS B C 1
ATOM 6328 O O . LYS B 1 366 ? 14.211 20.438 5.078 1 95.81 366 LYS B O 1
ATOM 6333 N N . ARG B 1 367 ? 16.172 20.531 3.965 1 95.75 367 ARG B N 1
ATOM 6334 C CA . ARG B 1 367 ? 16.531 19.172 4.312 1 95.75 367 ARG B CA 1
ATOM 6335 C C . ARG B 1 367 ? 16.969 19.078 5.773 1 95.75 367 ARG B C 1
ATOM 6337 O O . ARG B 1 367 ? 17.797 19.859 6.234 1 95.75 367 ARG B O 1
ATOM 6344 N N . LEU B 1 368 ? 16.453 18.141 6.496 1 95.19 368 LEU B N 1
ATOM 6345 C CA . LEU B 1 368 ? 16.812 17.969 7.898 1 95.19 368 LEU B CA 1
ATOM 6346 C C . LEU B 1 368 ? 17.812 16.828 8.062 1 95.19 368 LEU B C 1
ATOM 6348 O O . LEU B 1 368 ? 18.891 17.016 8.625 1 95.19 368 LEU B O 1
ATOM 6352 N N . VAL B 1 369 ? 17.359 15.609 7.586 1 93.81 369 VAL B N 1
ATOM 6353 C CA . VAL B 1 369 ? 18.188 14.422 7.746 1 93.81 369 VAL B CA 1
ATOM 6354 C C . VAL B 1 369 ? 17.828 13.391 6.684 1 93.81 369 VAL B C 1
ATOM 6356 O O . VAL B 1 369 ? 16.688 13.344 6.215 1 93.81 369 VAL B O 1
ATOM 6359 N N . GLY B 1 370 ? 18.812 12.633 6.297 1 93.25 370 GLY B N 1
ATOM 6360 C CA . GLY B 1 370 ? 18.625 11.484 5.426 1 93.25 370 GLY B CA 1
ATOM 6361 C C . GLY B 1 370 ? 19.422 10.266 5.867 1 93.25 370 GLY B C 1
ATOM 6362 O O . GLY B 1 370 ? 20.5 10.398 6.449 1 93.25 370 GLY B O 1
ATOM 6363 N N . ALA B 1 371 ? 18.844 9.148 5.668 1 94.88 371 ALA B N 1
ATOM 6364 C CA . ALA B 1 371 ? 19.516 7.902 6.016 1 94.88 371 ALA B CA 1
ATOM 6365 C C . ALA B 1 371 ? 19 6.742 5.168 1 94.88 371 ALA B C 1
ATOM 6367 O O . ALA B 1 371 ? 18.297 6.957 4.184 1 94.88 371 ALA B O 1
ATOM 6368 N N . ASP B 1 372 ? 19.578 5.605 5.469 1 97.12 372 ASP B N 1
ATOM 6369 C CA . ASP B 1 372 ? 19.25 4.375 4.762 1 97.12 372 ASP B CA 1
ATOM 6370 C C . ASP B 1 372 ? 18.641 3.342 5.711 1 97.12 372 ASP B C 1
ATOM 6372 O O . ASP B 1 372 ? 19.266 2.951 6.695 1 97.12 372 ASP B O 1
ATOM 6376 N N . ALA B 1 373 ? 17.469 2.855 5.387 1 97.25 373 ALA B N 1
ATOM 6377 C CA . ALA B 1 373 ? 16.734 1.959 6.27 1 97.25 373 ALA B CA 1
ATOM 6378 C C . ALA B 1 373 ? 17.266 0.53 6.172 1 97.25 373 ALA B C 1
ATOM 6380 O O . ALA B 1 373 ? 16.781 -0.363 6.879 1 97.25 373 ALA B O 1
ATOM 6381 N N . SER B 1 374 ? 18.219 0.343 5.324 1 96.06 374 SER B N 1
ATOM 6382 C CA . SER B 1 374 ? 18.812 -0.99 5.23 1 96.06 374 SER B CA 1
ATOM 6383 C C . SER B 1 374 ? 19.75 -1.262 6.398 1 96.06 374 SER B C 1
ATOM 6385 O O . SER B 1 374 ? 20.344 -2.342 6.488 1 96.06 374 SER B O 1
ATOM 6387 N N . ASP B 1 375 ? 19.953 -0.313 7.184 1 94.81 375 ASP B N 1
ATOM 6388 C CA . ASP B 1 375 ? 20.688 -0.514 8.422 1 94.81 375 ASP B CA 1
ATOM 6389 C C . ASP B 1 375 ? 19.844 -0.15 9.641 1 94.81 375 ASP B C 1
ATOM 6391 O O . ASP B 1 375 ? 18.906 0.647 9.539 1 94.81 375 ASP B O 1
ATOM 6395 N N . GLU B 1 376 ? 20.25 -0.715 10.75 1 95.44 376 GLU B N 1
ATOM 6396 C CA . GLU B 1 376 ? 19.453 -0.572 11.977 1 95.44 376 GLU B CA 1
ATOM 6397 C C . GLU B 1 376 ? 19.438 0.879 12.445 1 95.44 376 GLU B C 1
ATOM 6399 O O . GLU B 1 376 ? 18.406 1.354 12.953 1 95.44 376 GLU B O 1
ATOM 6404 N N . TYR B 1 377 ? 20.578 1.518 12.336 1 95.06 377 TYR B N 1
ATOM 6405 C CA . TYR B 1 377 ? 20.641 2.918 12.742 1 95.06 377 TYR B CA 1
ATOM 6406 C C . TYR B 1 377 ? 19.641 3.754 11.945 1 95.06 377 TYR B C 1
ATOM 6408 O O . TYR B 1 377 ? 18.953 4.605 12.5 1 95.06 377 TYR B O 1
ATOM 6416 N N . GLY B 1 378 ? 19.594 3.49 10.656 1 96.25 378 GLY B N 1
ATOM 6417 C CA . GLY B 1 378 ? 18.656 4.207 9.797 1 96.25 378 GLY B CA 1
ATOM 6418 C C . GLY B 1 378 ? 17.219 3.98 10.18 1 96.25 378 GLY B C 1
ATOM 6419 O O . GLY B 1 378 ? 16.422 4.926 10.219 1 96.25 378 GLY B O 1
ATOM 6420 N N . VAL B 1 379 ? 16.891 2.771 10.453 1 97.62 379 VAL B N 1
ATOM 6421 C CA . VAL B 1 379 ? 15.523 2.457 10.867 1 97.62 379 VAL B CA 1
ATOM 6422 C C . VAL B 1 379 ? 15.211 3.156 12.195 1 97.62 379 VAL B C 1
ATOM 6424 O O . VAL B 1 379 ? 14.125 3.699 12.375 1 97.62 379 VAL B O 1
ATOM 6427 N N . GLY B 1 380 ? 16.141 3.105 13.102 1 96.31 380 GLY B N 1
ATOM 6428 C CA . GLY B 1 380 ? 15.969 3.807 14.359 1 96.31 380 GLY B CA 1
ATOM 6429 C C . GLY B 1 380 ? 15.703 5.289 14.188 1 96.31 380 GLY B C 1
ATOM 6430 O O . GLY B 1 380 ? 14.805 5.844 14.828 1 96.31 380 GLY B O 1
ATOM 6431 N N . GLN B 1 381 ? 16.453 5.91 13.328 1 95.62 381 GLN B N 1
ATOM 6432 C CA . GLN B 1 381 ? 16.266 7.324 13.039 1 95.62 381 GLN B CA 1
ATOM 6433 C C . GLN B 1 381 ? 14.875 7.574 12.438 1 95.62 381 GLN B C 1
ATOM 6435 O O . GLN B 1 381 ? 14.203 8.539 12.797 1 95.62 381 GLN B O 1
ATOM 6440 N N . LEU B 1 382 ? 14.531 6.727 11.562 1 97.5 382 LEU B N 1
ATOM 6441 C CA . LEU B 1 382 ? 13.227 6.844 10.922 1 97.5 382 LEU B CA 1
ATOM 6442 C C . LEU B 1 382 ? 12.102 6.816 11.953 1 97.5 382 LEU B C 1
ATOM 6444 O O . LEU B 1 382 ? 11.203 7.656 11.922 1 97.5 382 LEU B O 1
ATOM 6448 N N . ILE B 1 383 ? 12.195 5.965 12.836 1 97.81 383 ILE B N 1
ATOM 6449 C CA . ILE B 1 383 ? 11.18 5.793 13.867 1 97.81 383 ILE B CA 1
ATOM 6450 C C . ILE B 1 383 ? 11.156 7.023 14.773 1 97.81 383 ILE B C 1
ATOM 6452 O O . ILE B 1 383 ? 10.094 7.594 15.039 1 97.81 383 ILE B O 1
ATOM 6456 N N . ASP B 1 384 ? 12.32 7.418 15.195 1 97.44 384 ASP B N 1
ATOM 6457 C CA . ASP B 1 384 ? 12.414 8.547 16.109 1 97.44 384 ASP B CA 1
ATOM 6458 C C . ASP B 1 384 ? 11.875 9.82 15.469 1 97.44 384 ASP B C 1
ATOM 6460 O O . ASP B 1 384 ? 11.133 10.586 16.094 1 97.44 384 ASP B O 1
ATOM 6464 N N . TRP B 1 385 ? 12.242 10.016 14.297 1 98.19 385 TRP B N 1
ATOM 6465 C CA . TRP B 1 385 ? 11.805 11.227 13.594 1 98.19 385 TRP B CA 1
ATOM 6466 C C . TRP B 1 385 ? 10.297 11.211 13.375 1 98.19 385 TRP B C 1
ATOM 6468 O O . TRP B 1 385 ? 9.625 12.211 13.602 1 98.19 385 TRP B O 1
ATOM 6478 N N . ILE B 1 386 ? 9.75 10.102 12.898 1 98.62 386 ILE B N 1
ATOM 6479 C CA . ILE B 1 386 ? 8.312 10.016 12.656 1 98.62 386 ILE B CA 1
ATOM 6480 C C . ILE B 1 386 ? 7.555 10.258 13.953 1 98.62 386 ILE B C 1
ATOM 6482 O O . ILE B 1 386 ? 6.613 11.047 14 1 98.62 386 ILE B O 1
ATOM 6486 N N . ASN B 1 387 ? 7.957 9.648 15 1 98.5 387 ASN B N 1
ATOM 6487 C CA . ASN B 1 387 ? 7.297 9.805 16.297 1 98.5 387 ASN B CA 1
ATOM 6488 C C . ASN B 1 387 ? 7.383 11.242 16.797 1 98.5 387 ASN B C 1
ATOM 6490 O O . ASN B 1 387 ? 6.406 11.781 17.312 1 98.5 387 ASN B O 1
ATOM 6494 N N . GLU B 1 388 ? 8.523 11.812 16.641 1 98.5 388 GLU B N 1
ATOM 6495 C CA . GLU B 1 388 ? 8.688 13.18 17.125 1 98.5 388 GLU B CA 1
ATOM 6496 C C . GLU B 1 388 ? 7.891 14.164 16.281 1 98.5 388 GLU B C 1
ATOM 6498 O O . GLU B 1 388 ? 7.387 15.164 16.797 1 98.5 388 GLU B O 1
ATOM 6503 N N . ILE B 1 389 ? 7.781 13.891 15.031 1 98.56 389 ILE B N 1
ATOM 6504 C CA . ILE B 1 389 ? 6.922 14.719 14.188 1 98.56 389 ILE B CA 1
ATOM 6505 C C . ILE B 1 389 ? 5.469 14.578 14.641 1 98.56 389 ILE B C 1
ATOM 6507 O O . ILE B 1 389 ? 4.746 15.578 14.719 1 98.56 389 ILE B O 1
ATOM 6511 N N . HIS B 1 390 ? 5.07 13.383 14.938 1 98.62 390 HIS B N 1
ATOM 6512 C CA . HIS B 1 390 ? 3.727 13.18 15.461 1 98.62 390 HIS B CA 1
ATOM 6513 C C . HIS B 1 390 ? 3.541 13.891 16.797 1 98.62 390 HIS B C 1
ATOM 6515 O O . HIS B 1 390 ? 2.502 14.508 17.031 1 98.62 390 HIS B O 1
ATOM 6521 N N . ARG B 1 391 ? 4.535 13.766 17.625 1 98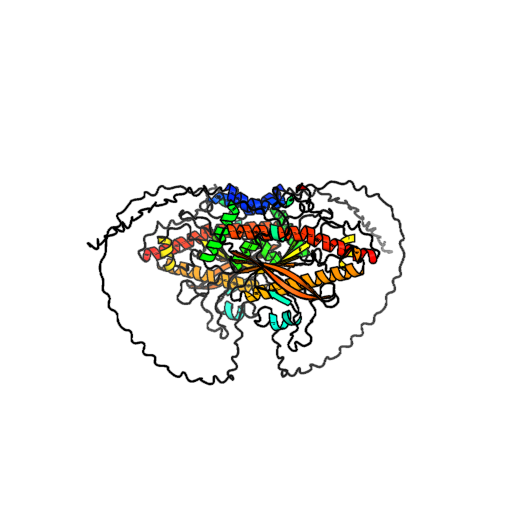.31 391 ARG B N 1
ATOM 6522 C CA . ARG B 1 391 ? 4.465 14.461 18.906 1 98.31 391 ARG B CA 1
ATOM 6523 C C . ARG B 1 391 ? 4.289 15.961 18.703 1 98.31 391 ARG B C 1
ATOM 6525 O O . ARG B 1 391 ? 3.43 16.578 19.344 1 98.31 391 ARG B O 1
ATOM 6532 N N . TRP B 1 392 ? 5.098 16.469 17.938 1 98.12 392 TRP B N 1
ATOM 6533 C CA . TRP B 1 392 ? 4.996 17.891 17.594 1 98.12 392 TRP B CA 1
ATOM 6534 C C . TRP B 1 392 ? 3.631 18.219 17 1 98.12 392 TRP B C 1
ATOM 6536 O O . TRP B 1 392 ? 3.002 19.203 17.359 1 98.12 392 TRP B O 1
ATOM 6546 N N . GLY B 1 393 ? 3.15 17.375 16.047 1 98.31 393 GLY B N 1
ATOM 6547 C CA . GLY B 1 393 ? 1.887 17.594 15.359 1 98.31 393 GLY B CA 1
ATOM 6548 C C . GLY B 1 393 ? 0.693 17.609 16.297 1 98.31 393 GLY B C 1
ATOM 6549 O O . GLY B 1 393 ? -0.19 18.453 16.172 1 98.31 393 GLY B O 1
ATOM 6550 N N . LEU B 1 394 ? 0.749 16.766 17.25 1 97.81 394 LEU B N 1
ATOM 6551 C CA . LEU B 1 394 ? -0.414 16.562 18.109 1 97.81 394 LEU B CA 1
ATOM 6552 C C . LEU B 1 394 ? -0.328 17.453 19.359 1 97.81 394 LEU B C 1
ATOM 6554 O O . LEU B 1 394 ? -1.286 17.531 20.125 1 97.81 394 LEU B O 1
ATOM 6558 N N . SER B 1 395 ? 0.779 18.109 19.562 1 96.31 395 SER B N 1
ATOM 6559 C CA . SER B 1 395 ? 0.922 18.984 20.719 1 96.31 395 SER B CA 1
ATOM 6560 C C . SER B 1 395 ? 1.088 20.438 20.281 1 96.31 395 SER B C 1
ATOM 6562 O O . SER B 1 395 ? 0.119 21.203 20.266 1 96.31 395 SER B O 1
ATOM 6564 N N . ILE B 1 396 ? 2.178 20.703 19.688 1 96.5 396 ILE B N 1
ATOM 6565 C CA . ILE B 1 396 ? 2.523 22.094 19.375 1 96.5 396 ILE B CA 1
ATOM 6566 C C . ILE B 1 396 ? 1.672 22.594 18.203 1 96.5 396 ILE B C 1
ATOM 6568 O O . ILE B 1 396 ? 1.021 23.625 18.297 1 96.5 396 ILE B O 1
ATOM 6572 N N . HIS B 1 397 ? 1.688 21.875 17.141 1 97.44 397 HIS B N 1
ATOM 6573 C CA . HIS B 1 397 ? 0.902 22.266 15.977 1 97.44 397 HIS B CA 1
ATOM 6574 C C . HIS B 1 397 ? -0.587 22.297 16.297 1 97.44 397 HIS B C 1
ATOM 6576 O O . HIS B 1 397 ? -1.261 23.297 16.016 1 97.44 397 HIS B O 1
ATOM 6582 N N . ALA B 1 398 ? -1.048 21.297 16.875 1 97.25 398 ALA B N 1
ATOM 6583 C CA . ALA B 1 398 ? -2.465 21.219 17.219 1 97.25 398 ALA B CA 1
ATOM 6584 C C . ALA B 1 398 ? -2.865 22.328 18.188 1 97.25 398 ALA B C 1
ATOM 6586 O O . ALA B 1 398 ? -3.92 22.953 18.031 1 97.25 398 ALA B O 1
ATOM 6587 N N . GLY B 1 399 ? -2.061 22.531 19.188 1 94.38 399 GLY B N 1
ATOM 6588 C CA . GLY B 1 399 ? -2.332 23.594 20.141 1 94.38 399 GLY B CA 1
ATOM 6589 C C . GLY B 1 399 ? -2.377 24.969 19.5 1 94.38 399 GLY B C 1
ATOM 6590 O O . GLY B 1 399 ? -3.25 25.781 19.812 1 94.38 399 GLY B O 1
ATOM 6591 N N . SER B 1 400 ? -1.463 25.188 18.688 1 95.62 400 SER B N 1
ATOM 6592 C CA . SER B 1 400 ? -1.405 26.453 17.984 1 95.62 400 SER B CA 1
ATOM 6593 C C . SER B 1 400 ? -2.619 26.641 17.078 1 95.62 400 SER B C 1
ATOM 6595 O O . SER B 1 400 ? -3.207 27.719 17.031 1 95.62 400 SER B O 1
ATOM 6597 N N . CYS B 1 401 ? -2.961 25.594 16.328 1 95.94 401 CYS B N 1
ATOM 6598 C CA . CYS B 1 401 ? -4.148 25.656 15.484 1 95.94 401 CYS B CA 1
ATOM 6599 C C . CYS B 1 401 ? -5.395 25.938 16.312 1 95.94 401 CYS B C 1
ATOM 6601 O O . CYS B 1 401 ? -6.227 26.766 15.93 1 95.94 401 CYS B O 1
ATOM 6603 N N . GLN B 1 402 ? -5.48 25.266 17.391 1 94.31 402 GLN B N 1
ATOM 6604 C CA . GLN B 1 402 ? -6.645 25.438 18.266 1 94.31 402 GLN B CA 1
ATOM 6605 C C . GLN B 1 402 ? -6.754 26.875 18.766 1 94.31 402 GLN B C 1
ATOM 6607 O O . GLN B 1 402 ? -7.848 27.438 18.781 1 94.31 402 GLN B O 1
ATOM 6612 N N . ARG B 1 403 ? -5.676 27.391 19.203 1 93.44 403 ARG B N 1
ATOM 6613 C CA . ARG B 1 403 ? -5.648 28.781 19.688 1 93.44 403 ARG B CA 1
ATOM 6614 C C . ARG B 1 403 ? -6.094 29.734 18.594 1 93.44 403 ARG B C 1
ATOM 6616 O O . ARG B 1 403 ? -6.895 30.641 18.844 1 93.44 403 ARG B O 1
ATOM 6623 N N . ASP B 1 404 ? -5.586 29.562 17.453 1 94.81 404 ASP B N 1
ATOM 6624 C CA . ASP B 1 404 ? -5.922 30.453 16.344 1 94.81 404 ASP B CA 1
ATOM 6625 C C . ASP B 1 404 ? -7.402 30.328 15.984 1 94.81 404 ASP B C 1
ATOM 6627 O O . ASP B 1 404 ? -8.07 31.344 15.75 1 94.81 404 ASP B O 1
ATOM 6631 N N . ILE B 1 405 ? -7.875 29.125 15.898 1 94.62 405 ILE B N 1
ATOM 6632 C CA . ILE B 1 405 ? -9.273 28.875 15.57 1 94.62 405 ILE B CA 1
ATOM 6633 C C . ILE B 1 405 ? -10.172 29.531 16.625 1 94.62 405 ILE B C 1
ATOM 6635 O O . ILE B 1 405 ? -11.141 30.219 16.281 1 94.62 405 ILE B O 1
ATOM 6639 N N . LYS B 1 406 ? -9.852 29.375 17.859 1 92.38 406 LYS B N 1
ATOM 6640 C CA . LYS B 1 406 ? -10.641 29.953 18.953 1 92.38 406 LYS B CA 1
ATOM 6641 C C . LYS B 1 406 ? -10.641 31.484 18.875 1 92.38 406 LYS B C 1
ATOM 6643 O O . LYS B 1 406 ? -11.648 32.125 19.172 1 92.38 406 LYS B O 1
ATOM 6648 N N . ALA B 1 407 ? -9.516 32 18.562 1 92.81 407 ALA B N 1
ATOM 6649 C CA . ALA B 1 407 ? -9.43 33.469 18.438 1 92.81 407 ALA B CA 1
ATOM 6650 C C . ALA B 1 407 ? -10.406 33.969 17.391 1 92.81 407 ALA B C 1
ATOM 6652 O O . ALA B 1 407 ? -11.086 34.969 17.609 1 92.81 407 ALA B O 1
ATOM 6653 N N . ILE B 1 408 ? -10.484 33.312 16.312 1 93.19 408 ILE B N 1
ATOM 6654 C CA . ILE B 1 408 ? -11.359 33.719 15.211 1 93.19 408 ILE B CA 1
ATOM 6655 C C . ILE B 1 408 ? -12.82 33.5 15.609 1 93.19 408 ILE B C 1
ATOM 6657 O O . ILE B 1 408 ? -13.664 34.375 15.383 1 93.19 408 ILE B O 1
ATOM 6661 N N . LEU B 1 409 ? -13.07 32.375 16.234 1 90.94 409 LEU B N 1
ATOM 6662 C CA . LEU B 1 409 ? -14.438 32.062 16.641 1 90.94 409 LEU B CA 1
ATOM 6663 C C . LEU B 1 409 ? -14.938 33.031 17.688 1 90.94 409 LEU B C 1
ATOM 6665 O O . LEU B 1 409 ? -16.109 33.438 17.656 1 90.94 409 LEU B O 1
ATOM 6669 N N . ASN B 1 410 ? -14.109 33.406 18.578 1 88.19 410 ASN B N 1
ATOM 6670 C CA . ASN B 1 410 ? -14.492 34.344 19.656 1 88.19 410 ASN B CA 1
ATOM 6671 C C . ASN B 1 410 ? -14.898 35.688 19.094 1 88.19 410 ASN B C 1
ATOM 6673 O O . ASN B 1 410 ? -15.859 36.312 19.578 1 88.19 410 ASN B O 1
ATOM 6677 N N . VAL B 1 411 ? -14.211 36.125 18.219 1 86.94 411 VAL B N 1
ATOM 6678 C CA . VAL B 1 411 ? -14.539 37.406 17.609 1 86.94 411 VAL B CA 1
ATOM 6679 C C . VAL B 1 411 ? -15.852 37.312 16.844 1 86.94 411 VAL B C 1
ATOM 6681 O O . VAL B 1 411 ? -16.609 38.281 16.766 1 86.94 411 VAL B O 1
ATOM 6684 N N . GLY B 1 412 ? -16.125 36.156 16.312 1 82.06 412 GLY B N 1
ATOM 6685 C CA . GLY B 1 412 ? -17.375 35.906 15.617 1 82.06 412 GLY B CA 1
ATOM 6686 C C . GLY B 1 412 ? -18.547 35.688 16.562 1 82.06 412 GLY B C 1
ATOM 6687 O O . GLY B 1 412 ? -19.688 35.531 16.109 1 82.06 412 GLY B O 1
ATOM 6688 N N . GLY B 1 413 ? -18.328 35.656 17.875 1 82.19 413 GLY B N 1
ATOM 6689 C CA . GLY B 1 413 ? -19.391 35.562 18.875 1 82.19 413 GLY B CA 1
ATOM 6690 C C . GLY B 1 413 ? -19.641 34.156 19.359 1 82.19 413 GLY B C 1
ATOM 6691 O O . GLY B 1 413 ? -20.578 33.906 20.109 1 82.19 413 GLY B O 1
ATOM 6692 N N . VAL B 1 414 ? -18.828 33.25 18.875 1 81.25 414 VAL B N 1
ATOM 6693 C CA . VAL B 1 414 ? -18.984 31.875 19.312 1 81.25 414 VAL B CA 1
ATOM 6694 C C . VAL B 1 414 ? -18.25 31.656 20.625 1 81.25 414 VAL B C 1
ATOM 6696 O O . VAL B 1 414 ? -17.078 32 20.766 1 81.25 414 VAL B O 1
ATOM 6699 N N . ARG B 1 415 ? -18.922 31.141 21.703 1 74.69 415 ARG B N 1
ATOM 6700 C CA . ARG B 1 415 ? -18.312 30.859 23 1 74.69 415 ARG B CA 1
ATOM 6701 C C . ARG B 1 415 ? -17.453 29.609 22.938 1 74.69 415 ARG B C 1
ATOM 6703 O O . ARG B 1 415 ? -17.875 28.562 22.422 1 74.69 415 ARG B O 1
ATOM 6710 N N . THR B 1 416 ? -16.219 29.781 23.203 1 76.31 416 THR B N 1
ATOM 6711 C CA . THR B 1 416 ? -15.297 28.656 23.281 1 76.31 416 THR B CA 1
ATOM 6712 C C . THR B 1 416 ? -14.711 28.516 24.672 1 76.31 416 THR B C 1
ATOM 6714 O O . THR B 1 416 ? -14.945 29.375 25.531 1 76.31 416 THR B O 1
ATOM 6717 N N . SER B 1 417 ? -14.195 27.344 24.969 1 71.75 417 SER B N 1
ATOM 6718 C CA . SER B 1 417 ? -13.453 27.203 26.219 1 71.75 417 SER B CA 1
ATOM 6719 C C . SER B 1 417 ? -12.258 28.156 26.25 1 71.75 417 SER B C 1
ATOM 6721 O O . SER B 1 417 ? -11.828 28.672 25.219 1 71.75 417 SER B O 1
ATOM 6723 N N . ASP B 1 418 ? -11.742 28.453 27.453 1 63.78 418 ASP B N 1
ATOM 6724 C CA . ASP B 1 418 ? -10.656 29.406 27.625 1 63.78 418 ASP B CA 1
ATOM 6725 C C . ASP B 1 418 ? -9.422 29 26.812 1 63.78 418 ASP B C 1
ATOM 6727 O O . ASP B 1 418 ? -9.102 27.812 26.734 1 63.78 418 ASP B O 1
ATOM 6731 N N . ILE B 1 419 ? -8.961 29.828 25.984 1 55.69 419 ILE B N 1
ATOM 6732 C CA . ILE B 1 419 ? -7.711 29.656 25.25 1 55.69 419 ILE B CA 1
ATOM 6733 C C . ILE B 1 419 ? -6.539 29.594 26.234 1 55.69 419 ILE B C 1
ATOM 6735 O O . ILE B 1 419 ? -6.297 30.547 26.984 1 55.69 419 ILE B O 1
ATOM 6739 N N . HIS B 1 420 ? -6.172 28.391 26.75 1 49.03 420 HIS B N 1
ATOM 6740 C CA . HIS B 1 420 ? -4.996 28.344 27.609 1 49.03 420 HIS B CA 1
ATOM 6741 C C . HIS B 1 420 ? -3.715 28.516 26.812 1 49.03 420 HIS B C 1
ATOM 6743 O O . HIS B 1 420 ? -3.594 27.953 25.703 1 49.03 420 HIS B O 1
ATOM 6749 N N . SER B 1 421 ? -3.049 29.594 27.016 1 41.16 421 SER B N 1
ATOM 6750 C CA . SER B 1 421 ? -1.685 29.672 26.5 1 41.16 421 SER B CA 1
ATOM 6751 C C . SER B 1 421 ? -0.922 28.375 26.766 1 41.16 421 SER B C 1
ATOM 6753 O O . SER B 1 421 ? -0.624 28.062 27.922 1 41.16 421 SER B O 1
ATOM 6755 N N . THR B 1 422 ? -1.235 27.312 26.297 1 40.69 422 THR B N 1
ATOM 6756 C CA . THR B 1 422 ? -0.441 26.109 26.531 1 40.69 422 THR B CA 1
ATOM 6757 C C . THR B 1 422 ? 1.044 26.391 26.328 1 40.69 422 THR B C 1
ATOM 6759 O O . THR B 1 422 ? 1.559 26.266 25.219 1 40.69 422 THR B O 1
ATOM 6762 N N . GLY B 1 423 ? 1.589 27.516 26.734 1 33.16 423 GLY B N 1
ATOM 6763 C CA . GLY B 1 423 ? 3.031 27.469 26.922 1 33.16 423 GLY B CA 1
ATOM 6764 C C . GLY B 1 423 ? 3.49 26.234 27.672 1 33.16 423 GLY B C 1
ATOM 6765 O O . GLY B 1 423 ? 3.168 26.047 28.844 1 33.16 423 GLY B O 1
ATOM 6766 N N . LEU B 1 424 ? 3.539 25.094 27.156 1 33.81 424 LEU B N 1
ATOM 6767 C CA . LEU B 1 424 ? 4.473 24.172 27.797 1 33.81 424 LEU B CA 1
ATOM 6768 C C . LEU B 1 424 ? 5.688 24.906 28.328 1 33.81 424 LEU B C 1
ATOM 6770 O O . LEU B 1 424 ? 6.508 25.406 27.562 1 33.81 424 LEU B 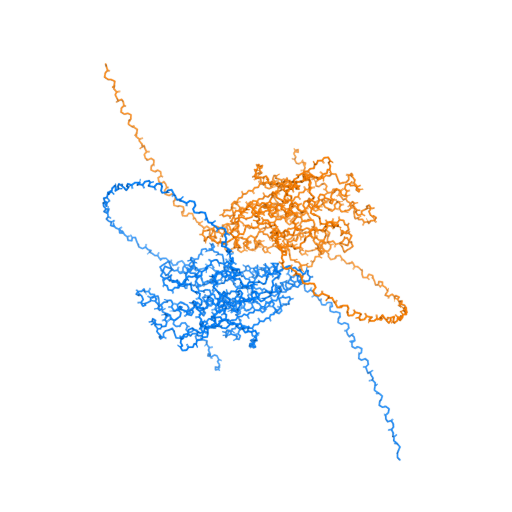O 1
ATOM 6774 N N . GLU B 1 425 ? 5.648 25.609 29.359 1 30.83 425 GLU B N 1
ATOM 6775 C CA . GLU B 1 425 ? 6.891 25.859 30.094 1 30.83 425 GLU B CA 1
ATOM 6776 C C . GLU B 1 425 ? 7.773 24.625 30.125 1 30.83 425 GLU B C 1
ATOM 6778 O O . GLU B 1 425 ? 7.371 23.594 30.672 1 30.83 425 GLU B O 1
ATOM 6783 N N . LEU B 1 426 ? 8.609 24.406 29.078 1 31.75 426 LEU B N 1
ATOM 6784 C CA . LEU B 1 426 ? 9.773 23.547 29.281 1 31.75 426 LEU B CA 1
ATOM 6785 C C . LEU B 1 426 ? 10.312 23.703 30.688 1 31.75 426 LEU B C 1
ATOM 6787 O O . LEU B 1 426 ? 10.508 24.812 31.172 1 31.75 426 LEU B O 1
ATOM 6791 N N . ASP B 1 427 ? 10.07 22.859 31.578 1 31.08 427 ASP B N 1
ATOM 6792 C CA . ASP B 1 427 ? 10.648 22.812 32.906 1 31.08 427 ASP B CA 1
ATOM 6793 C C . ASP B 1 427 ? 12.148 23.125 32.875 1 31.08 427 ASP B C 1
ATOM 6795 O O . ASP B 1 427 ? 12.938 22.312 32.375 1 31.08 427 ASP B O 1
ATOM 6799 N N . GLN B 1 428 ? 12.586 24.312 32.531 1 29.39 428 GLN B N 1
ATOM 6800 C CA . GLN B 1 428 ? 13.953 24.766 32.75 1 29.39 428 GLN B CA 1
ATOM 6801 C C . GLN B 1 428 ? 14.375 24.562 34.219 1 29.39 428 GLN B C 1
ATOM 6803 O O . GLN B 1 428 ? 15.445 25 34.625 1 29.39 428 GLN B O 1
ATOM 6808 N N . SER B 1 429 ? 13.516 24.062 35.062 1 29.53 429 SER B N 1
ATOM 6809 C CA . SER B 1 429 ? 14.008 24.219 36.438 1 29.53 429 SER B CA 1
ATOM 6810 C C . SER B 1 429 ? 15.227 23.344 36.688 1 29.53 429 SER B C 1
ATOM 6812 O O . SER B 1 429 ? 15.766 23.344 37.812 1 29.53 429 SER B O 1
ATOM 6814 N N . THR B 1 430 ? 15.516 22.281 35.938 1 29.19 430 THR B N 1
ATOM 6815 C CA . THR B 1 430 ? 16.438 21.469 36.719 1 29.19 430 THR B CA 1
ATOM 6816 C C . THR B 1 430 ? 17.859 22.016 36.625 1 29.19 430 THR B C 1
ATOM 6818 O O . THR B 1 430 ? 18.812 21.344 37.031 1 29.19 430 THR B O 1
ATOM 6821 N N . GLY B 1 431 ? 18.109 23.266 35.969 1 23.89 431 GLY B N 1
ATOM 6822 C CA . GLY B 1 431 ? 19.516 23.578 36.094 1 23.89 431 GLY B CA 1
ATOM 6823 C C . GLY B 1 431 ? 19.891 24.078 37.469 1 23.89 431 GLY B C 1
ATOM 6824 O O . GLY B 1 431 ? 21.016 24.5 37.719 1 23.89 431 GLY B O 1
ATOM 6825 N N . GLY B 1 432 ? 18.984 24.281 38.5 1 23.17 432 GLY B N 1
ATOM 6826 C CA . GLY B 1 432 ? 19.766 24.609 39.656 1 23.17 432 GLY B CA 1
ATOM 6827 C C . GLY B 1 432 ? 20.453 23.406 40.281 1 23.17 432 GLY B C 1
ATOM 6828 O O . GLY B 1 432 ? 20.094 22.266 40 1 23.17 432 GLY B O 1
#